Protein AF-A0A7Y5DPA4-F1 (afdb_monomer_lite)

Sequence (776 aa):
MRPNKEWLFTKYDVFNRPVMTGVYTHSSAATQAQMQGFVDALYNPTPPATARAYFVTRNNIGETGYTDESFPITADGITEYLSVTYYDNYGFPGVLPFYDANGMNISGYSDGEGADTRYFEELKGQVTGSRTKVLNSSIWLTTTNYYDDKYRAIQSRGDLYDGSNSGKETTSTLYDFLGKVKQAKLRQELNGASTTVAKYLTYDHAGRLLKVEQEIDGANRTTLSDLTYNELGQLQQKKLGGNIQSVDYKYNIRGWLTRINDPDNLGVDLFGMMLNYNTAEAQFTSQPQYNGNISSAVWNTTGKVKSAYGYTYDALNRLIESDYKTTISGTLAESGAYEERNLAYDLNGNINRLVRTNVSGTVSDDFTYTYNGNQLSSINSGTAYVYDHNGNMTSDGLKGFNITYNQLNLPSQVSKSSENVSYIYNAAGTKLAKLQNGTLKQLYAGSLVYNESKVLDYILHDEGMVVKQSGGFEYQYFIKDHLGNTRVVFNGSGSTLQIADYYPFGSRFVPFSPESSNKYLYNGKELQDDVIGGAQLGWLDYGARFYDPQIGRWMVIDPKADKYFQISPLAYVANNPLKFIDPDGKEIRIVIKNDGNVLETVKYSKGKLYTNDGKEYTGKNSFALKIQNTLNNLNKVDDKKVKNVLSTLENSELKHYIQFNPFGQDNAHPKTDDRSAVNKGERCGSRIDVTLGKEETEKDVPSTNETILGHELQHSYDYDQGNMAGEMDIESSNTDPKEIRAVNFENRIRSFFHLKRRTTYGGEPIDKSKLEEQKK

Radius of gyration: 28.2 Å; chains: 1; bounding box: 66×71×80 Å

Structure (mmCIF, N/CA/C/O backbone):
data_AF-A0A7Y5DPA4-F1
#
_entry.id   AF-A0A7Y5DPA4-F1
#
loop_
_atom_site.group_PDB
_atom_site.id
_atom_site.type_symbol
_atom_site.label_atom_id
_atom_site.label_alt_id
_atom_site.label_comp_id
_atom_site.label_asym_id
_atom_site.label_entity_id
_atom_site.label_seq_id
_atom_site.pdbx_PDB_ins_code
_atom_site.Cartn_x
_atom_site.Cartn_y
_atom_site.Cartn_z
_atom_site.occupancy
_atom_site.B_iso_or_equiv
_atom_site.auth_seq_id
_atom_site.auth_comp_id
_atom_site.auth_asym_id
_atom_site.auth_atom_id
_atom_site.pdbx_PDB_model_num
ATOM 1 N N . MET A 1 1 ? 18.643 12.266 -12.408 1.00 76.75 1 MET A N 1
ATOM 2 C CA . MET A 1 1 ? 18.853 11.567 -13.697 1.00 76.75 1 MET A CA 1
ATOM 3 C C . MET A 1 1 ? 19.191 12.517 -14.847 1.00 76.75 1 MET A C 1
ATOM 5 O O . MET A 1 1 ? 20.338 12.508 -15.267 1.00 76.75 1 MET A O 1
ATOM 9 N N . ARG A 1 2 ? 18.291 13.400 -15.326 1.00 78.00 2 ARG A N 1
ATOM 10 C CA . ARG A 1 2 ? 18.602 14.295 -16.473 1.00 78.00 2 ARG A CA 1
ATOM 11 C C . ARG A 1 2 ? 19.870 15.159 -16.312 1.00 78.00 2 ARG A C 1
ATOM 13 O O . ARG A 1 2 ? 20.653 15.194 -17.258 1.00 78.00 2 ARG A O 1
ATOM 20 N N . PRO A 1 3 ? 20.144 15.792 -15.149 1.00 79.00 3 PRO A N 1
ATOM 21 C CA . PRO A 1 3 ? 21.405 16.519 -14.940 1.00 79.00 3 PRO A CA 1
ATOM 22 C C . PRO A 1 3 ? 22.659 15.637 -15.058 1.00 79.00 3 PRO A C 1
ATOM 24 O O . PRO A 1 3 ? 23.713 16.117 -15.461 1.00 79.00 3 PRO A O 1
ATOM 27 N N . ASN A 1 4 ? 22.521 14.337 -14.780 1.00 83.75 4 ASN A N 1
ATOM 28 C CA . ASN A 1 4 ? 23.581 13.335 -14.899 1.00 83.75 4 ASN A CA 1
ATOM 29 C C . ASN A 1 4 ? 23.637 12.692 -16.295 1.00 83.75 4 ASN A C 1
ATOM 31 O O . ASN A 1 4 ? 24.438 11.790 -16.512 1.00 83.75 4 ASN A O 1
ATOM 35 N N . LYS A 1 5 ? 22.802 13.146 -17.246 1.00 91.12 5 LYS A N 1
ATOM 36 C CA . LYS A 1 5 ? 22.658 12.577 -18.601 1.00 91.12 5 LYS A CA 1
ATOM 37 C C . LYS A 1 5 ? 22.118 11.141 -18.618 1.00 91.12 5 LYS A C 1
ATOM 39 O O . LYS A 1 5 ? 22.262 10.435 -19.612 1.00 91.12 5 LYS A O 1
ATOM 44 N N . GLU A 1 6 ? 21.479 10.721 -17.533 1.00 91.25 6 GLU A N 1
ATOM 45 C CA . GLU A 1 6 ? 20.948 9.371 -17.363 1.00 91.25 6 GLU A CA 1
ATOM 46 C C . GLU A 1 6 ? 19.488 9.280 -17.813 1.00 91.25 6 GLU A C 1
ATOM 48 O O . GLU A 1 6 ? 18.681 10.174 -17.531 1.00 91.25 6 GLU A O 1
ATOM 53 N N . TRP A 1 7 ? 19.146 8.157 -18.439 1.00 92.06 7 TRP A N 1
ATOM 54 C CA . TRP A 1 7 ? 17.810 7.802 -18.906 1.00 92.06 7 TRP A CA 1
ATOM 55 C C . TRP A 1 7 ? 17.460 6.388 -18.467 1.00 92.06 7 TRP A C 1
ATOM 57 O O . TRP A 1 7 ? 18.285 5.481 -18.558 1.00 92.06 7 TRP A O 1
ATOM 67 N N . LEU A 1 8 ? 16.221 6.194 -18.025 1.00 92.38 8 LEU A N 1
ATOM 68 C CA . LEU A 1 8 ? 15.670 4.856 -17.859 1.00 92.38 8 LEU A CA 1
ATOM 69 C C . LEU A 1 8 ? 15.268 4.317 -19.229 1.00 92.38 8 LEU A C 1
ATOM 71 O O . LEU A 1 8 ? 14.640 5.030 -20.012 1.00 92.38 8 LEU A O 1
ATOM 75 N N . PHE A 1 9 ? 15.596 3.059 -19.498 1.00 94.38 9 PHE A N 1
ATOM 76 C CA . PHE A 1 9 ? 15.130 2.355 -20.687 1.00 94.38 9 PHE A CA 1
ATOM 77 C C . PHE A 1 9 ? 14.335 1.111 -20.305 1.00 94.38 9 PHE A C 1
ATOM 79 O O . PHE A 1 9 ? 14.551 0.513 -19.249 1.00 94.38 9 PHE A O 1
ATOM 86 N N . THR A 1 10 ? 13.431 0.715 -21.198 1.00 96.00 10 THR A N 1
ATOM 87 C CA . THR A 1 10 ? 12.752 -0.583 -21.174 1.00 96.00 10 THR A CA 1
ATOM 88 C C . THR A 1 10 ? 12.917 -1.225 -22.544 1.00 96.00 10 THR A C 1
ATOM 90 O O . THR A 1 10 ? 12.674 -0.563 -23.551 1.00 96.00 10 THR A O 1
ATOM 93 N N . LYS A 1 11 ? 13.342 -2.490 -22.587 1.00 95.88 11 LYS A N 1
ATOM 94 C CA . LYS A 1 11 ? 13.378 -3.288 -23.819 1.00 95.88 11 LYS A CA 1
ATOM 95 C C . LYS A 1 11 ? 12.235 -4.289 -23.836 1.00 95.88 11 LYS A C 1
ATOM 97 O O . LYS A 1 11 ? 11.817 -4.787 -22.785 1.00 95.88 11 LYS A O 1
ATOM 102 N N . TYR A 1 12 ? 11.800 -4.609 -25.046 1.00 96.62 12 TYR A N 1
ATOM 103 C CA . TYR A 1 12 ? 10.691 -5.509 -25.318 1.00 96.62 12 TYR A CA 1
ATOM 104 C C . TYR A 1 12 ? 11.161 -6.708 -26.139 1.00 96.62 12 TYR A C 1
ATOM 106 O O . TYR A 1 12 ? 12.161 -6.622 -26.857 1.00 96.62 12 TYR A O 1
ATOM 114 N N . ASP A 1 13 ? 10.457 -7.829 -26.013 1.00 95.06 13 ASP A N 1
ATOM 115 C CA . ASP A 1 13 ? 10.633 -8.969 -26.910 1.00 95.06 13 ASP A CA 1
ATOM 116 C C . ASP A 1 13 ? 9.769 -8.865 -28.175 1.00 95.06 13 ASP A C 1
ATOM 118 O O . ASP A 1 13 ? 9.032 -7.900 -28.381 1.00 95.06 13 ASP A O 1
ATOM 122 N N . VAL A 1 14 ? 9.860 -9.882 -29.036 1.00 94.44 14 VAL A N 1
ATOM 123 C CA . VAL A 1 14 ? 9.109 -9.977 -30.300 1.00 94.44 14 VAL A CA 1
ATOM 124 C C . VAL A 1 14 ? 7.583 -9.930 -30.122 1.00 94.44 14 VAL A C 1
ATOM 126 O O . VAL A 1 14 ? 6.865 -9.621 -31.069 1.00 94.44 14 VAL A O 1
ATOM 129 N N . PHE A 1 15 ? 7.074 -10.204 -28.918 1.00 94.12 15 PHE A N 1
ATOM 130 C CA . PHE A 1 15 ? 5.650 -10.146 -28.585 1.00 94.12 15 PHE A CA 1
ATOM 131 C C . PHE A 1 15 ? 5.268 -8.839 -27.878 1.00 94.12 15 PHE A C 1
ATOM 133 O O . PHE A 1 15 ? 4.196 -8.756 -27.283 1.00 94.12 15 PHE A O 1
ATOM 140 N N . ASN A 1 16 ? 6.140 -7.824 -27.927 1.00 94.00 16 ASN A N 1
ATOM 141 C CA . ASN A 1 16 ? 5.958 -6.532 -27.272 1.00 94.00 16 ASN A CA 1
ATOM 142 C C . ASN A 1 16 ? 5.784 -6.641 -25.743 1.00 94.00 16 ASN A C 1
ATOM 144 O O . ASN A 1 16 ? 5.108 -5.825 -25.113 1.00 94.00 16 ASN A O 1
ATOM 148 N N . ARG A 1 17 ? 6.388 -7.657 -25.115 1.00 94.38 17 ARG A N 1
ATOM 149 C CA . ARG A 1 17 ? 6.380 -7.815 -23.654 1.00 94.38 17 ARG A CA 1
ATOM 150 C C . ARG A 1 17 ? 7.628 -7.160 -23.065 1.00 94.38 17 ARG A C 1
ATOM 152 O O . ARG A 1 17 ? 8.714 -7.377 -23.602 1.00 94.38 17 ARG A O 1
ATOM 159 N N . PRO A 1 18 ? 7.530 -6.395 -21.963 1.00 95.00 18 PRO A N 1
ATOM 160 C CA . PRO A 1 18 ? 8.708 -5.828 -21.318 1.00 95.00 18 PRO A CA 1
ATOM 161 C C . PRO A 1 18 ? 9.573 -6.955 -20.742 1.00 95.00 18 PRO A C 1
ATOM 163 O O . PRO A 1 18 ? 9.097 -7.783 -19.960 1.00 95.00 18 PRO A O 1
ATOM 166 N N . VAL A 1 19 ? 10.849 -6.985 -21.129 1.00 96.31 19 VAL A N 1
ATOM 167 C CA . VAL A 1 19 ? 11.810 -8.026 -20.717 1.00 96.31 19 VAL A CA 1
ATOM 168 C C . VAL A 1 19 ? 12.988 -7.486 -19.933 1.00 96.31 19 VAL A C 1
ATOM 170 O O . VAL A 1 19 ? 13.661 -8.257 -19.258 1.00 96.31 19 VAL A O 1
ATOM 173 N N . MET A 1 20 ? 13.268 -6.186 -20.004 1.00 95.44 20 MET A N 1
ATOM 174 C CA . MET A 1 20 ? 14.448 -5.620 -19.363 1.00 95.44 20 MET A CA 1
ATOM 175 C C . MET A 1 20 ? 14.262 -4.144 -19.071 1.00 95.44 20 MET A C 1
ATOM 177 O O . MET A 1 20 ? 13.751 -3.414 -19.917 1.00 95.44 20 MET A O 1
ATOM 181 N N . THR A 1 21 ? 14.750 -3.703 -17.917 1.00 96.75 21 THR A N 1
ATOM 182 C CA . THR A 1 21 ? 14.891 -2.281 -17.597 1.00 96.75 21 THR A CA 1
ATOM 183 C C . THR A 1 21 ? 16.316 -1.966 -17.169 1.00 96.75 21 THR A C 1
ATOM 185 O O . THR A 1 21 ? 17.026 -2.832 -16.650 1.00 96.75 21 THR A O 1
ATOM 188 N N . GLY A 1 22 ? 16.746 -0.724 -17.369 1.00 95.50 22 GLY A N 1
ATOM 189 C CA . GLY A 1 22 ? 18.087 -0.289 -16.993 1.00 95.50 22 GLY A CA 1
ATOM 190 C C . GLY A 1 22 ? 18.287 1.217 -17.082 1.00 95.50 22 GLY A C 1
ATOM 191 O O . GLY A 1 22 ? 17.355 1.965 -17.386 1.00 95.50 22 GLY A O 1
ATOM 192 N N . VAL A 1 23 ? 19.518 1.641 -16.816 1.00 94.50 23 VAL A N 1
ATOM 193 C CA . VAL A 1 23 ? 19.995 3.016 -16.928 1.00 94.50 23 VAL A CA 1
ATOM 194 C C . VAL A 1 23 ? 20.975 3.114 -18.093 1.00 94.50 23 VAL A C 1
ATOM 196 O O . VAL A 1 23 ? 21.904 2.317 -18.234 1.00 94.50 23 VAL A O 1
ATOM 199 N N . TYR A 1 24 ? 20.742 4.109 -18.935 1.00 94.56 24 TYR A N 1
ATOM 200 C CA . TYR A 1 24 ? 21.586 4.503 -20.051 1.00 94.56 24 TYR A CA 1
ATOM 201 C C . TYR A 1 24 ? 22.142 5.899 -19.790 1.00 94.56 24 TYR A C 1
ATOM 203 O O . TYR A 1 24 ? 21.376 6.808 -19.460 1.00 94.56 24 TYR A O 1
ATOM 211 N N . THR A 1 25 ? 23.449 6.091 -19.970 1.00 94.50 25 THR A N 1
ATOM 212 C CA . THR A 1 25 ? 24.075 7.411 -19.837 1.00 94.50 25 THR A CA 1
ATOM 213 C C . THR A 1 25 ? 24.446 7.957 -21.204 1.00 94.50 25 THR A C 1
ATOM 215 O O . THR A 1 25 ? 25.339 7.453 -21.881 1.00 94.50 25 THR A O 1
ATOM 218 N N . HIS A 1 26 ? 23.779 9.039 -21.592 1.00 93.38 26 HIS A N 1
ATOM 219 C CA . HIS A 1 26 ? 24.051 9.735 -22.839 1.00 93.38 26 HIS A CA 1
ATOM 220 C C . HIS A 1 26 ? 25.348 10.559 -22.740 1.00 93.38 26 HIS A C 1
ATOM 222 O O . HIS A 1 26 ? 25.702 11.090 -21.684 1.00 93.38 26 HIS A O 1
ATOM 228 N N . SER A 1 27 ? 26.061 10.716 -23.858 1.00 90.56 27 SER A N 1
ATOM 229 C CA . SER A 1 27 ? 27.344 11.441 -23.913 1.00 90.56 27 SER A CA 1
ATOM 230 C C . SER A 1 27 ? 27.208 12.932 -23.548 1.00 90.56 27 SER A C 1
ATOM 232 O O . SER A 1 27 ? 28.055 13.520 -22.861 1.00 90.56 27 SER A O 1
ATOM 234 N N . SER A 1 28 ? 26.093 13.545 -23.942 1.00 89.62 28 SER A N 1
ATOM 235 C CA . SER A 1 28 ? 25.706 14.927 -23.636 1.00 89.62 28 SER A CA 1
ATOM 236 C C . SER A 1 28 ? 24.367 15.014 -22.894 1.00 89.62 28 SER A C 1
ATOM 238 O O . SER A 1 28 ? 23.576 14.073 -22.897 1.00 89.62 28 SER A O 1
ATOM 240 N N . ALA A 1 29 ? 24.101 16.151 -22.245 1.00 88.00 29 ALA A N 1
ATOM 241 C CA . ALA A 1 29 ? 22.765 16.431 -21.728 1.00 88.00 29 ALA A CA 1
ATOM 242 C C . ALA A 1 29 ? 21.802 16.610 -22.911 1.00 88.00 29 ALA A C 1
ATOM 244 O O . ALA A 1 29 ? 22.091 17.384 -23.823 1.00 88.00 29 ALA A O 1
ATOM 245 N N . ALA A 1 30 ? 20.682 15.892 -22.887 1.00 89.00 30 ALA A N 1
ATOM 246 C CA . ALA A 1 30 ? 19.683 15.905 -23.948 1.00 89.00 30 ALA A CA 1
ATOM 247 C C . ALA A 1 30 ? 18.300 16.233 -23.375 1.00 89.00 30 ALA A C 1
ATOM 249 O O . ALA A 1 30 ? 17.952 15.812 -22.268 1.00 89.00 30 ALA A O 1
ATOM 250 N N . THR A 1 31 ? 17.494 16.973 -24.131 1.00 90.56 31 THR A N 1
ATOM 251 C CA . THR A 1 31 ? 16.049 17.064 -23.898 1.00 90.56 31 THR A CA 1
ATOM 252 C C . THR A 1 31 ? 15.361 15.781 -24.368 1.00 90.56 31 THR A C 1
ATOM 254 O O . THR A 1 31 ? 15.941 14.981 -25.100 1.00 90.56 31 THR A O 1
ATOM 257 N N . GLN A 1 32 ? 14.096 15.585 -23.989 1.00 90.19 32 GLN A N 1
ATOM 258 C CA . GLN A 1 32 ? 13.306 14.450 -24.483 1.00 90.19 32 GLN A CA 1
ATOM 259 C C . GLN A 1 32 ? 13.217 14.433 -26.013 1.00 90.19 32 GLN A C 1
ATOM 261 O O . GLN A 1 32 ? 13.416 13.385 -26.613 1.00 90.19 32 GLN A O 1
ATOM 266 N N . ALA A 1 33 ? 12.985 15.587 -26.647 1.00 93.44 33 ALA A N 1
ATOM 267 C CA . ALA A 1 33 ? 12.910 15.683 -28.104 1.00 93.44 33 ALA A CA 1
ATOM 268 C C . ALA A 1 33 ? 14.247 15.334 -28.782 1.00 93.44 33 ALA A C 1
ATOM 270 O O . ALA A 1 33 ? 14.265 14.665 -29.810 1.00 93.44 33 ALA A O 1
ATOM 271 N N . GLN A 1 34 ? 15.373 15.747 -28.191 1.00 93.38 34 GLN A N 1
ATOM 272 C CA . GLN A 1 34 ? 16.703 15.396 -28.698 1.00 93.38 34 GLN A CA 1
ATOM 273 C C . GLN A 1 34 ? 16.990 13.900 -28.553 1.00 93.38 34 GLN A C 1
ATOM 275 O O . GLN A 1 34 ? 17.513 13.293 -29.482 1.00 93.38 34 GLN A O 1
ATOM 280 N N . MET A 1 35 ? 16.621 13.304 -27.415 1.00 93.31 35 MET A N 1
ATOM 281 C CA . MET A 1 35 ? 16.751 11.864 -27.201 1.00 93.31 35 MET A CA 1
ATOM 282 C C . MET A 1 35 ? 15.883 11.076 -28.184 1.00 93.31 35 MET A C 1
ATOM 284 O O . MET A 1 35 ? 16.367 10.126 -28.785 1.00 93.31 35 MET A O 1
ATOM 288 N N . GLN A 1 36 ? 14.638 11.506 -28.406 1.00 93.38 36 GLN A N 1
ATOM 289 C CA . GLN A 1 36 ? 13.747 10.898 -29.393 1.00 93.38 36 GLN A CA 1
ATOM 290 C C . GLN A 1 36 ? 14.381 10.916 -30.788 1.00 93.38 36 GLN A C 1
ATOM 292 O O . GLN A 1 36 ? 14.527 9.864 -31.397 1.00 93.38 36 GLN A O 1
ATOM 297 N N . GLY A 1 37 ? 14.849 12.080 -31.252 1.00 94.00 37 GLY A N 1
ATOM 298 C CA . GLY A 1 37 ? 15.491 12.193 -32.564 1.00 94.00 37 GLY A CA 1
ATOM 299 C C . GLY A 1 37 ? 16.768 11.354 -32.693 1.00 94.00 37 GLY A C 1
ATOM 300 O O . GLY A 1 37 ? 17.023 10.783 -33.751 1.00 94.00 37 GLY A O 1
ATOM 301 N N . PHE A 1 38 ? 17.554 11.239 -31.617 1.00 92.81 38 PHE A N 1
ATOM 302 C CA . PHE A 1 38 ? 18.716 10.348 -31.575 1.00 92.81 38 PHE A CA 1
ATOM 303 C C . PHE A 1 38 ? 18.306 8.878 -31.726 1.00 92.81 38 PHE A C 1
ATOM 305 O O . PHE A 1 38 ? 18.878 8.172 -32.553 1.00 92.81 38 PHE A O 1
ATOM 312 N N . VAL A 1 39 ? 17.297 8.428 -30.976 1.00 93.19 39 VAL A N 1
ATOM 313 C CA . VAL A 1 39 ? 16.806 7.045 -31.025 1.00 93.19 39 VAL A CA 1
ATOM 314 C C . VAL A 1 39 ? 16.155 6.727 -32.375 1.00 93.19 39 VAL A C 1
ATOM 316 O O . VAL A 1 39 ? 16.455 5.686 -32.954 1.00 93.19 39 VAL A O 1
ATOM 319 N N . ASP A 1 40 ? 15.342 7.628 -32.931 1.00 93.06 40 ASP A N 1
ATOM 320 C CA . ASP A 1 40 ? 14.690 7.451 -34.238 1.00 93.06 40 ASP A CA 1
ATOM 321 C C . ASP A 1 40 ? 15.711 7.225 -35.363 1.00 93.06 40 ASP A C 1
ATOM 323 O O . ASP A 1 40 ? 15.511 6.378 -36.240 1.00 93.06 40 ASP A O 1
ATOM 327 N N . ALA A 1 41 ? 16.843 7.936 -35.313 1.00 92.94 41 ALA A N 1
ATOM 328 C CA . ALA A 1 41 ? 17.928 7.793 -36.280 1.00 92.94 41 ALA A CA 1
ATOM 329 C C . ALA A 1 41 ? 18.626 6.420 -36.214 1.00 92.94 41 ALA A C 1
ATOM 331 O O . ALA A 1 41 ? 19.190 5.978 -37.216 1.00 92.94 41 ALA A O 1
ATOM 332 N N . LEU A 1 42 ? 18.574 5.725 -35.071 1.00 93.25 42 LEU A N 1
ATOM 333 C CA . LEU A 1 42 ? 19.123 4.372 -34.922 1.00 93.25 42 LEU A CA 1
ATOM 334 C C . LEU A 1 42 ? 18.241 3.301 -35.580 1.00 93.25 42 LEU A C 1
ATOM 336 O O . LEU A 1 42 ? 18.752 2.265 -36.010 1.00 93.25 42 LEU A O 1
ATOM 340 N N . TYR A 1 43 ? 16.932 3.541 -35.664 1.00 92.94 43 TYR A N 1
ATOM 341 C CA . TYR A 1 43 ? 15.973 2.618 -36.282 1.00 92.94 43 TYR A CA 1
ATOM 342 C C . TYR A 1 43 ? 15.743 2.904 -37.770 1.00 92.94 43 TYR A C 1
ATOM 344 O O . TYR A 1 43 ? 15.450 1.983 -38.525 1.00 92.94 43 TYR A O 1
ATOM 352 N N . ASN A 1 44 ? 15.953 4.149 -38.208 1.00 91.31 44 ASN A N 1
ATOM 353 C CA . ASN A 1 44 ? 15.832 4.563 -39.610 1.00 91.31 44 ASN A CA 1
ATOM 354 C C . ASN A 1 44 ? 17.141 5.173 -40.168 1.00 91.31 44 ASN A C 1
ATOM 356 O O . ASN A 1 44 ? 17.133 6.323 -40.622 1.00 91.31 44 ASN A O 1
ATOM 360 N N . PRO A 1 45 ? 18.285 4.458 -40.140 1.00 88.81 45 PRO A N 1
ATOM 361 C CA . PRO A 1 45 ? 19.550 5.013 -40.606 1.00 88.81 45 PRO A CA 1
ATOM 362 C C . PRO A 1 45 ? 19.621 5.091 -42.135 1.00 88.81 45 PRO A C 1
ATOM 364 O O . PRO A 1 45 ? 18.972 4.344 -42.866 1.00 88.81 45 PRO A O 1
ATOM 367 N N . THR A 1 46 ? 20.483 5.975 -42.634 1.00 84.94 46 THR A N 1
ATOM 368 C CA . THR A 1 46 ? 20.890 6.004 -44.045 1.00 84.94 46 THR A CA 1
ATOM 369 C C . THR A 1 46 ? 22.395 5.725 -44.116 1.00 84.94 46 THR A C 1
ATOM 371 O O . THR A 1 46 ? 23.167 6.580 -43.676 1.00 84.94 46 THR A O 1
ATOM 374 N N . PRO A 1 47 ? 22.844 4.567 -44.648 1.00 83.88 47 PRO A N 1
ATOM 375 C CA . PRO A 1 47 ? 22.072 3.515 -45.329 1.00 83.88 47 PRO A CA 1
ATOM 376 C C . PRO A 1 47 ? 21.261 2.596 -44.378 1.00 83.88 47 PRO A C 1
ATOM 378 O O . PRO A 1 47 ? 21.688 2.377 -43.248 1.00 83.88 47 PRO A O 1
ATOM 381 N N . PRO A 1 48 ? 20.153 1.968 -44.838 1.00 84.56 48 PRO A N 1
ATOM 382 C CA . PRO A 1 48 ? 19.262 1.164 -43.979 1.00 84.56 48 PRO A CA 1
ATOM 383 C C . PRO A 1 48 ? 19.882 -0.089 -43.343 1.00 84.56 48 PRO A C 1
ATOM 385 O O . PRO A 1 48 ? 19.354 -0.614 -42.368 1.00 84.56 48 PRO A O 1
ATOM 388 N N . ALA A 1 49 ? 20.997 -0.592 -43.881 1.00 82.94 49 ALA A N 1
ATOM 389 C CA . ALA A 1 49 ? 21.610 -1.852 -43.452 1.00 82.94 49 ALA A CA 1
ATOM 390 C C . ALA A 1 49 ? 22.156 -1.842 -42.008 1.00 82.94 49 ALA A C 1
ATOM 392 O O . ALA A 1 49 ? 22.530 -2.893 -41.498 1.00 82.94 49 ALA A O 1
ATOM 393 N N . THR A 1 50 ? 22.219 -0.680 -41.352 1.00 83.75 50 THR A N 1
ATOM 394 C CA . THR A 1 50 ? 22.710 -0.528 -39.972 1.00 83.75 50 THR A CA 1
ATOM 395 C C . THR A 1 50 ? 21.591 -0.294 -38.952 1.00 83.75 50 THR A C 1
ATOM 397 O O . THR A 1 50 ? 21.873 0.178 -37.851 1.00 83.75 50 THR A O 1
ATOM 400 N N . ALA A 1 51 ? 20.328 -0.551 -39.311 1.00 89.88 51 ALA A N 1
ATOM 401 C CA . ALA A 1 51 ? 19.187 -0.349 -38.417 1.00 89.88 51 ALA A CA 1
ATOM 402 C C . ALA A 1 51 ? 19.269 -1.255 -37.177 1.00 89.88 51 ALA A C 1
ATOM 404 O O . ALA A 1 51 ? 19.603 -2.437 -37.275 1.00 89.88 51 ALA A O 1
ATOM 405 N N . ARG A 1 52 ? 18.948 -0.699 -36.004 1.00 92.50 52 ARG A N 1
ATOM 406 C CA . ARG A 1 52 ? 18.791 -1.469 -34.760 1.00 92.50 52 ARG A CA 1
ATOM 407 C C . ARG A 1 52 ? 17.557 -2.373 -34.829 1.00 92.50 52 ARG A C 1
ATOM 409 O O . ARG A 1 52 ? 16.577 -2.051 -35.498 1.00 92.50 52 ARG A O 1
ATOM 416 N N . ALA A 1 53 ? 17.582 -3.480 -34.088 1.00 93.69 53 ALA A N 1
ATOM 417 C CA . ALA A 1 53 ? 16.405 -4.330 -33.928 1.00 93.69 53 ALA A CA 1
ATOM 418 C C . ALA A 1 53 ? 15.402 -3.672 -32.971 1.00 93.69 53 ALA A C 1
ATOM 420 O O . ALA A 1 53 ? 15.801 -3.180 -31.922 1.00 93.69 53 ALA A O 1
ATOM 421 N N . TYR A 1 54 ? 14.107 -3.686 -33.296 1.00 92.38 54 TYR A N 1
ATOM 422 C CA . TYR A 1 54 ? 13.051 -3.106 -32.444 1.00 92.38 54 TYR A CA 1
ATOM 423 C C . TYR A 1 54 ? 12.803 -3.878 -31.142 1.00 92.38 54 TYR A C 1
ATOM 425 O O . TYR A 1 54 ? 12.170 -3.365 -30.223 1.00 92.38 54 TYR A O 1
ATOM 433 N N . PHE A 1 55 ? 13.269 -5.121 -31.078 1.00 95.56 55 PHE A N 1
ATOM 434 C CA . PHE A 1 55 ? 13.081 -6.019 -29.952 1.00 95.56 55 PHE A CA 1
ATOM 435 C C . PHE A 1 55 ? 14.343 -6.843 -29.720 1.00 95.56 55 PHE A C 1
ATOM 437 O O . PHE A 1 55 ? 15.195 -6.978 -30.599 1.00 95.56 55 PHE A O 1
ATOM 444 N N . VAL A 1 56 ? 14.446 -7.422 -28.529 1.00 95.94 56 VAL A N 1
ATOM 445 C CA . VAL A 1 56 ? 15.475 -8.412 -28.200 1.00 95.94 56 VAL A CA 1
ATOM 446 C C . VAL A 1 56 ? 14.883 -9.815 -28.224 1.00 95.94 56 VAL A C 1
ATOM 448 O O . VAL A 1 56 ? 13.704 -10.016 -27.936 1.00 95.94 56 VAL A O 1
ATOM 451 N N . THR A 1 57 ? 15.705 -10.809 -28.546 1.00 94.81 57 THR A N 1
ATOM 452 C CA . THR A 1 57 ? 15.291 -12.218 -28.524 1.00 94.81 57 THR A CA 1
ATOM 453 C C . THR A 1 57 ? 16.006 -12.948 -27.400 1.00 94.81 57 THR A C 1
ATOM 455 O O . THR A 1 57 ? 17.162 -12.664 -27.088 1.00 94.81 57 THR A O 1
ATOM 458 N N . ARG A 1 58 ? 15.319 -13.890 -26.757 1.00 92.69 58 ARG A N 1
ATOM 459 C CA . ARG A 1 58 ? 15.921 -14.730 -25.723 1.00 92.69 58 ARG A CA 1
ATOM 460 C C . ARG A 1 58 ? 16.973 -15.646 -26.350 1.00 92.69 58 ARG A C 1
ATOM 462 O O . ARG A 1 58 ? 16.657 -16.412 -27.255 1.00 92.69 58 ARG A O 1
ATOM 469 N N . ASN A 1 59 ? 18.207 -15.578 -25.860 1.00 92.00 59 ASN A N 1
ATOM 470 C CA . ASN A 1 59 ? 19.327 -16.406 -26.327 1.00 92.00 59 ASN A CA 1
ATOM 471 C C . ASN A 1 59 ? 20.021 -17.172 -25.189 1.00 92.00 59 ASN A C 1
ATOM 473 O O . ASN A 1 59 ? 20.887 -17.997 -25.459 1.00 92.00 59 ASN A O 1
ATOM 477 N N . ASN A 1 60 ? 19.639 -16.911 -23.933 1.00 88.19 60 ASN A N 1
ATOM 478 C CA . ASN A 1 60 ? 20.189 -17.523 -22.720 1.00 88.19 60 ASN A CA 1
ATOM 479 C C . ASN A 1 60 ? 21.703 -17.310 -22.534 1.00 88.19 60 ASN A C 1
ATOM 481 O O . ASN A 1 60 ? 22.349 -18.054 -21.798 1.00 88.19 60 ASN A O 1
ATOM 485 N N . ILE A 1 61 ? 22.263 -16.284 -23.179 1.00 83.88 61 ILE A N 1
ATOM 486 C CA . ILE A 1 61 ? 23.684 -15.931 -23.134 1.00 83.88 61 ILE A CA 1
ATOM 487 C C . ILE A 1 61 ? 23.852 -14.582 -22.417 1.00 83.88 61 ILE A C 1
ATOM 489 O O . ILE A 1 61 ? 22.997 -13.702 -22.496 1.00 83.88 61 ILE A O 1
ATOM 493 N N . GLY A 1 62 ? 24.984 -14.406 -21.731 1.00 83.25 62 GLY A N 1
ATOM 494 C CA . GLY A 1 62 ? 25.352 -13.144 -21.082 1.00 83.25 62 GLY A CA 1
ATOM 495 C C . GLY A 1 62 ? 24.603 -12.871 -19.774 1.00 83.25 62 GLY A C 1
ATOM 496 O O . GLY A 1 62 ? 23.897 -13.729 -19.246 1.00 83.25 62 GLY A O 1
ATOM 497 N N . GLU A 1 63 ? 24.780 -11.662 -19.228 1.00 82.44 63 GLU A N 1
ATOM 498 C CA . GLU A 1 63 ? 24.200 -11.279 -17.931 1.00 82.44 63 GLU A CA 1
ATOM 499 C C . GLU A 1 63 ? 22.666 -11.281 -17.954 1.00 82.44 63 GLU A C 1
ATOM 501 O O . GLU A 1 63 ? 22.047 -11.597 -16.940 1.00 82.44 63 GLU A O 1
ATOM 506 N N . THR A 1 64 ? 22.054 -10.963 -19.097 1.00 92.31 64 THR A N 1
ATOM 507 C CA . THR A 1 64 ? 20.604 -10.775 -19.223 1.00 92.31 64 THR A CA 1
ATOM 508 C C . THR A 1 64 ? 19.875 -11.955 -19.864 1.00 92.31 64 THR A C 1
ATOM 510 O O . THR A 1 64 ? 18.664 -12.047 -19.727 1.00 92.31 64 THR A O 1
ATOM 513 N N . GLY A 1 65 ? 20.560 -12.851 -20.581 1.00 93.50 65 GLY A N 1
ATOM 514 C CA . GLY A 1 65 ? 19.911 -13.943 -21.317 1.00 93.50 65 GLY A CA 1
ATOM 515 C C . GLY A 1 65 ? 19.131 -13.513 -22.571 1.00 93.50 65 GLY A C 1
ATOM 516 O O . GLY A 1 65 ? 18.387 -14.329 -23.126 1.00 93.50 65 GLY A O 1
ATOM 517 N N . TYR A 1 66 ? 19.297 -12.264 -23.015 1.00 95.56 66 TYR A N 1
ATOM 518 C CA . TYR A 1 66 ? 18.692 -11.697 -24.224 1.00 95.56 66 TYR A CA 1
ATOM 519 C C . TYR A 1 66 ? 19.763 -11.162 -25.186 1.00 95.56 66 TYR A C 1
ATOM 521 O O . TYR A 1 66 ? 20.885 -10.857 -24.778 1.00 95.56 66 TYR A O 1
ATOM 529 N N . THR A 1 67 ? 19.417 -11.032 -26.470 1.00 95.38 67 THR A N 1
ATOM 530 C CA . THR A 1 67 ? 20.294 -10.410 -27.473 1.00 95.38 67 THR A CA 1
ATOM 531 C C . THR A 1 67 ? 20.548 -8.926 -27.179 1.00 95.38 67 THR A C 1
ATOM 533 O O . THR A 1 67 ? 19.726 -8.239 -26.569 1.00 95.38 67 THR A O 1
ATOM 536 N N . ASP A 1 68 ? 21.699 -8.418 -27.627 1.00 93.19 68 ASP A N 1
ATOM 537 C CA . ASP A 1 68 ? 22.127 -7.024 -27.444 1.00 93.19 68 ASP A CA 1
ATOM 538 C C . ASP A 1 68 ? 22.024 -6.226 -28.757 1.00 93.19 68 ASP A C 1
ATOM 540 O O . ASP A 1 68 ? 23.013 -5.746 -29.305 1.00 93.19 68 ASP A O 1
ATOM 544 N N . GLU A 1 69 ? 20.810 -6.158 -29.313 1.00 92.56 69 GLU A N 1
ATOM 545 C CA . GLU A 1 69 ? 20.566 -5.667 -30.686 1.00 92.56 69 GLU A CA 1
ATOM 546 C C . GLU A 1 69 ? 19.618 -4.456 -30.757 1.00 92.56 69 GLU A C 1
ATOM 548 O O . GLU A 1 69 ? 19.656 -3.689 -31.722 1.00 92.56 69 GLU A O 1
ATOM 553 N N . SER A 1 70 ? 18.797 -4.264 -29.720 1.00 94.12 70 SER A N 1
ATOM 554 C CA . SER A 1 70 ? 17.888 -3.122 -29.562 1.00 94.12 70 SER A CA 1
ATOM 555 C C . SER A 1 70 ? 18.525 -2.036 -28.711 1.00 94.12 70 SER A C 1
ATOM 557 O O . SER A 1 70 ? 19.160 -2.345 -27.698 1.00 94.12 70 SER A O 1
ATOM 559 N N . PHE A 1 71 ? 18.291 -0.772 -29.072 1.00 93.94 71 PHE A N 1
ATOM 560 C CA . PHE A 1 71 ? 18.769 0.369 -28.293 1.00 93.94 71 PHE A CA 1
ATOM 561 C C . PHE A 1 71 ? 18.195 0.354 -26.859 1.00 93.94 71 PHE A C 1
ATOM 563 O O . PHE A 1 71 ? 17.024 0.001 -26.678 1.00 93.94 71 PHE A O 1
ATOM 570 N N . PRO A 1 72 ? 18.978 0.770 -25.848 1.00 94.75 72 PRO A N 1
ATOM 571 C CA . PRO A 1 72 ? 20.433 0.945 -25.903 1.00 94.75 72 PRO A CA 1
ATOM 572 C C . PRO A 1 72 ? 21.127 -0.414 -25.930 1.00 94.75 72 PRO A C 1
ATOM 574 O O . PRO A 1 72 ? 20.712 -1.300 -25.193 1.00 94.75 72 PRO A O 1
ATOM 577 N N . ILE A 1 73 ? 22.172 -0.600 -26.735 1.00 93.00 73 ILE A N 1
ATOM 578 C CA . ILE A 1 73 ? 23.052 -1.774 -26.619 1.00 93.00 73 ILE A CA 1
ATOM 579 C C . ILE A 1 73 ? 24.200 -1.500 -25.644 1.00 93.00 73 ILE A C 1
ATOM 581 O O . ILE A 1 73 ? 24.458 -0.344 -25.304 1.00 93.00 73 ILE A O 1
ATOM 585 N N . THR A 1 74 ? 24.946 -2.526 -25.231 1.00 90.44 74 THR A N 1
ATOM 586 C CA . THR A 1 74 ? 26.078 -2.373 -24.294 1.00 90.44 74 THR A CA 1
ATOM 587 C C . THR A 1 74 ? 27.058 -1.286 -24.749 1.00 90.44 74 THR A C 1
ATOM 589 O O . THR A 1 74 ? 27.476 -0.450 -23.949 1.00 90.44 74 THR A O 1
ATOM 592 N N . ALA A 1 75 ? 27.371 -1.240 -26.049 1.00 90.88 75 ALA A N 1
ATOM 593 C CA . ALA A 1 75 ? 28.291 -0.256 -26.621 1.00 90.88 75 ALA A CA 1
ATOM 594 C C . ALA A 1 75 ? 27.757 1.189 -26.630 1.00 90.88 75 ALA A C 1
ATOM 596 O O . ALA A 1 75 ? 28.551 2.116 -26.771 1.00 90.88 75 ALA A O 1
ATOM 597 N N . ASP A 1 76 ? 26.445 1.399 -26.472 1.00 90.81 76 ASP A N 1
ATOM 598 C CA . ASP A 1 76 ? 25.861 2.743 -26.457 1.00 90.81 76 ASP A CA 1
ATOM 599 C C . ASP A 1 76 ? 26.120 3.458 -25.115 1.00 90.81 76 ASP A C 1
ATOM 601 O O . ASP A 1 76 ? 26.074 4.686 -25.065 1.00 90.81 76 ASP A O 1
ATOM 605 N N . GLY A 1 77 ? 26.429 2.718 -24.041 1.00 91.06 77 GLY A N 1
ATOM 606 C CA . GLY A 1 77 ? 26.655 3.272 -22.699 1.00 91.06 77 GLY A CA 1
ATOM 607 C C . GLY A 1 77 ? 25.583 2.884 -21.681 1.00 91.06 77 GLY A C 1
ATOM 608 O O . GLY A 1 77 ? 25.144 3.721 -20.889 1.00 91.06 77 GLY A O 1
ATOM 609 N N . ILE A 1 78 ? 25.139 1.622 -21.697 1.00 93.75 78 ILE A N 1
ATOM 610 C CA . ILE A 1 78 ? 24.359 1.065 -20.582 1.00 93.75 78 ILE A CA 1
ATOM 611 C C . ILE A 1 78 ? 25.247 1.077 -19.340 1.00 93.75 78 ILE A C 1
ATOM 613 O O . ILE A 1 78 ? 26.311 0.460 -19.328 1.00 93.75 78 ILE A O 1
ATOM 617 N N . THR A 1 79 ? 24.809 1.774 -18.298 1.00 91.00 79 THR A N 1
ATOM 618 C CA . THR A 1 79 ? 25.548 1.872 -17.036 1.00 91.00 79 THR A CA 1
ATOM 619 C C . THR A 1 79 ? 25.071 0.861 -16.011 1.00 91.00 79 THR A C 1
ATOM 621 O O . THR A 1 79 ? 25.873 0.384 -15.212 1.00 91.00 79 THR A O 1
ATOM 624 N N . GLU A 1 80 ? 23.790 0.495 -16.047 1.00 93.06 80 GLU A N 1
ATOM 625 C CA . GLU A 1 80 ? 23.231 -0.478 -15.115 1.00 93.06 80 GLU A CA 1
ATOM 626 C C . GLU A 1 80 ? 22.002 -1.182 -15.697 1.00 93.06 80 GLU A C 1
ATOM 628 O O . GLU A 1 80 ? 21.117 -0.552 -16.273 1.00 93.06 80 GLU A O 1
ATOM 633 N N . TYR A 1 81 ? 21.907 -2.494 -15.494 1.00 94.88 81 TYR A N 1
ATOM 634 C CA . TYR A 1 81 ? 20.661 -3.237 -15.663 1.00 94.88 81 TYR A CA 1
ATOM 635 C C . TYR A 1 81 ? 19.925 -3.301 -14.322 1.00 94.88 81 TYR A C 1
ATOM 637 O O . TYR A 1 81 ? 20.509 -3.647 -13.296 1.00 94.88 81 TYR A O 1
ATOM 645 N N . LEU A 1 82 ? 18.630 -2.994 -14.338 1.00 96.12 82 LEU A N 1
ATOM 646 C CA . LEU A 1 82 ? 17.790 -2.885 -13.146 1.00 96.12 82 LEU A CA 1
ATOM 647 C C . LEU A 1 82 ? 16.896 -4.114 -12.960 1.00 96.12 82 LEU A C 1
ATOM 649 O O . LEU A 1 82 ? 16.754 -4.629 -11.848 1.00 96.12 82 LEU A O 1
ATOM 653 N N . SER A 1 83 ? 16.304 -4.614 -14.043 1.00 96.62 83 SER A N 1
ATOM 654 C CA . SER A 1 83 ? 15.499 -5.833 -14.007 1.00 96.62 83 SER A CA 1
ATOM 655 C C . SER A 1 83 ? 15.549 -6.595 -15.323 1.00 96.62 83 SER A C 1
ATOM 657 O O . SER A 1 83 ? 15.774 -6.006 -16.380 1.00 96.62 83 SER A O 1
ATOM 659 N N . VAL A 1 84 ? 15.321 -7.905 -15.246 1.00 97.69 84 VAL A N 1
ATOM 660 C CA . VAL A 1 84 ? 15.127 -8.790 -16.395 1.00 97.69 84 VAL A CA 1
ATOM 661 C C . VAL A 1 84 ? 13.941 -9.709 -16.111 1.00 97.69 84 VAL A C 1
ATOM 663 O O . VAL A 1 84 ? 13.843 -10.253 -15.014 1.00 97.69 84 VAL A O 1
ATOM 666 N N . THR A 1 85 ? 13.055 -9.897 -17.084 1.00 97.06 85 THR A N 1
ATOM 667 C CA . THR A 1 85 ? 11.887 -10.785 -17.007 1.00 97.06 85 THR A CA 1
ATOM 668 C C . THR A 1 85 ? 11.994 -11.857 -18.084 1.00 97.06 85 THR A C 1
ATOM 670 O O . THR A 1 85 ? 12.317 -11.557 -19.233 1.00 97.06 85 THR A O 1
ATOM 673 N N . TYR A 1 86 ? 11.728 -13.108 -17.723 1.00 96.50 86 TYR A N 1
ATOM 674 C CA . TYR A 1 86 ? 11.781 -14.271 -18.602 1.00 96.50 86 TYR A CA 1
ATOM 675 C C . TYR A 1 86 ? 10.391 -14.875 -18.742 1.00 96.50 86 TYR A C 1
ATOM 677 O O . TYR A 1 86 ? 9.682 -15.051 -17.750 1.00 96.50 86 TYR A O 1
ATOM 685 N N . TYR A 1 87 ? 10.026 -15.207 -19.977 1.00 95.12 87 TYR A N 1
ATOM 686 C CA . TYR A 1 87 ? 8.724 -15.769 -20.303 1.00 95.12 87 TYR A CA 1
ATOM 687 C C . TYR A 1 87 ? 8.841 -17.176 -20.900 1.00 95.12 87 TYR A C 1
ATOM 689 O O . TYR A 1 87 ? 9.878 -17.548 -21.458 1.00 95.12 87 TYR A O 1
ATOM 697 N N . ASP A 1 88 ? 7.740 -17.922 -20.830 1.00 92.44 88 ASP A N 1
ATOM 698 C CA . ASP A 1 88 ? 7.420 -19.131 -21.607 1.00 92.44 88 ASP A CA 1
ATOM 699 C C . ASP A 1 88 ? 8.221 -20.408 -21.291 1.00 92.44 88 ASP A C 1
ATOM 701 O O . ASP A 1 88 ? 7.712 -21.499 -21.498 1.00 92.44 88 ASP A O 1
ATOM 705 N N . ASN A 1 89 ? 9.463 -20.329 -20.806 1.00 91.00 89 ASN A N 1
ATOM 706 C CA . ASN A 1 89 ? 10.240 -21.526 -20.450 1.00 91.00 89 ASN A CA 1
ATOM 707 C C . ASN A 1 89 ? 11.290 -21.275 -19.357 1.00 91.00 89 ASN A C 1
ATOM 709 O O . ASN A 1 89 ? 11.649 -20.128 -19.067 1.00 91.00 89 ASN A O 1
ATOM 713 N N . TYR A 1 90 ? 11.834 -22.357 -18.802 1.00 92.38 90 TYR A N 1
ATOM 714 C CA . TYR A 1 90 ? 12.722 -22.350 -17.633 1.00 92.38 90 TYR A CA 1
ATOM 715 C C . TYR A 1 90 ? 14.224 -22.259 -17.930 1.00 92.38 90 TYR A C 1
ATOM 717 O O . TYR A 1 90 ? 15.026 -22.161 -17.008 1.00 92.38 90 TYR A O 1
ATOM 725 N N . GLY A 1 91 ? 14.651 -22.242 -19.194 1.00 90.75 91 GLY A N 1
ATOM 726 C CA . GLY A 1 91 ? 16.078 -22.192 -19.524 1.00 90.75 91 GLY A CA 1
ATOM 727 C C . GLY A 1 91 ? 16.649 -20.776 -19.475 1.00 90.75 91 GLY A C 1
ATOM 728 O O . GLY A 1 91 ? 16.899 -20.234 -20.537 1.00 90.75 91 GLY A O 1
ATOM 729 N N . PHE A 1 92 ? 16.745 -20.093 -18.329 1.00 92.50 92 PHE A N 1
ATOM 730 C CA . PHE A 1 92 ? 17.301 -18.721 -18.237 1.00 92.50 92 PHE A CA 1
ATOM 731 C C . PHE A 1 92 ? 18.458 -18.614 -17.228 1.00 92.50 92 PHE A C 1
ATOM 733 O O . PHE A 1 92 ? 18.554 -19.437 -16.313 1.00 92.50 92 PHE A O 1
ATOM 740 N N . PRO A 1 93 ? 19.339 -17.596 -17.346 1.00 91.06 93 PRO A N 1
ATOM 741 C CA . PRO A 1 93 ? 20.441 -17.404 -16.406 1.00 91.06 93 PRO A CA 1
ATOM 742 C C . PRO A 1 93 ? 19.955 -17.215 -14.965 1.00 91.06 93 PRO A C 1
ATOM 744 O O . PRO A 1 93 ? 19.178 -16.304 -14.679 1.00 91.06 93 PRO A O 1
ATOM 747 N N . GLY A 1 94 ? 20.465 -18.042 -14.050 1.00 91.19 94 GLY A N 1
ATOM 748 C CA . GLY A 1 94 ? 20.127 -17.981 -12.626 1.00 91.19 94 GLY A CA 1
ATOM 749 C C . GLY A 1 94 ? 18.827 -18.690 -12.238 1.00 91.19 94 GLY A C 1
ATOM 750 O O . GLY A 1 94 ? 18.379 -18.503 -11.111 1.00 91.19 94 GLY A O 1
ATOM 751 N N . VAL A 1 95 ? 18.225 -19.490 -13.131 1.00 94.06 95 VAL A N 1
ATOM 752 C CA . VAL A 1 95 ? 17.033 -20.290 -12.806 1.00 94.06 95 VAL A CA 1
ATOM 753 C C . VAL A 1 95 ? 17.213 -21.054 -11.490 1.00 94.06 95 VAL A C 1
ATOM 755 O O . VAL A 1 95 ? 18.221 -21.725 -11.261 1.00 94.06 95 VAL A O 1
ATOM 758 N N . LEU A 1 96 ? 16.223 -20.932 -10.608 1.00 96.62 96 LEU A N 1
ATOM 759 C CA . LEU A 1 96 ? 16.190 -21.623 -9.327 1.00 96.62 96 LEU A CA 1
ATOM 760 C C . LEU A 1 96 ? 15.329 -22.880 -9.493 1.00 96.62 96 LEU A C 1
ATOM 762 O O . LEU A 1 96 ? 14.147 -22.746 -9.818 1.00 96.62 96 LEU A O 1
ATOM 766 N N . PRO A 1 97 ? 15.876 -24.093 -9.284 1.00 95.50 97 PRO A N 1
ATOM 767 C CA . PRO A 1 97 ? 15.157 -25.328 -9.579 1.00 95.50 97 PRO A CA 1
ATOM 768 C C . PRO A 1 97 ? 13.958 -25.504 -8.646 1.00 95.50 97 PRO A C 1
ATOM 770 O O . PRO A 1 97 ? 13.995 -25.036 -7.498 1.00 95.50 97 PRO A O 1
ATOM 773 N N . PHE A 1 98 ? 12.932 -26.204 -9.134 1.00 94.75 98 PHE A N 1
ATOM 774 C CA . PHE A 1 98 ? 11.782 -26.615 -8.334 1.00 94.75 98 PHE A CA 1
ATOM 775 C C . PHE A 1 98 ? 12.269 -27.304 -7.055 1.00 94.75 98 PHE A C 1
ATOM 777 O O . PHE A 1 98 ? 13.182 -28.129 -7.082 1.00 94.75 98 PHE A O 1
ATOM 784 N N . TYR A 1 99 ? 11.695 -26.923 -5.922 1.00 95.12 99 TYR A N 1
ATOM 785 C CA . TYR A 1 99 ? 12.117 -27.354 -4.601 1.00 95.12 99 TYR A CA 1
ATOM 786 C C . TYR A 1 99 ? 11.073 -28.282 -3.989 1.00 95.12 99 TYR A C 1
ATOM 788 O O . TYR A 1 99 ? 9.956 -27.886 -3.654 1.00 95.12 99 TYR A O 1
ATOM 796 N N . ASP A 1 100 ? 11.457 -29.540 -3.849 1.00 91.88 100 ASP A N 1
ATOM 797 C CA . ASP A 1 100 ? 10.613 -30.644 -3.413 1.00 91.88 100 ASP A CA 1
ATOM 798 C C . ASP A 1 100 ? 10.911 -31.137 -1.993 1.00 91.88 100 ASP A C 1
ATOM 800 O O . ASP A 1 100 ? 10.081 -31.811 -1.378 1.00 91.88 100 ASP A O 1
ATOM 804 N N . ALA A 1 101 ? 12.072 -30.775 -1.455 1.00 93.00 101 ALA A N 1
ATOM 805 C CA . ALA A 1 101 ? 12.481 -31.106 -0.104 1.00 93.00 101 ALA A CA 1
ATOM 806 C C . ALA A 1 101 ? 11.607 -30.412 0.957 1.00 93.00 101 ALA A C 1
ATOM 808 O O . ALA A 1 101 ? 10.858 -29.467 0.689 1.00 93.00 101 ALA A O 1
ATOM 809 N N . ASN A 1 102 ? 11.705 -30.892 2.202 1.00 92.62 102 ASN A N 1
ATOM 810 C CA . ASN A 1 102 ? 11.026 -30.315 3.373 1.00 92.62 102 ASN A CA 1
ATOM 811 C C . ASN A 1 102 ? 9.496 -30.159 3.198 1.00 92.62 102 ASN A C 1
ATOM 813 O O . ASN A 1 102 ? 8.848 -29.287 3.790 1.00 92.62 102 ASN A O 1
ATOM 817 N N . GLY A 1 103 ? 8.908 -31.024 2.361 1.00 91.94 103 GLY A N 1
ATOM 818 C CA . GLY A 1 103 ? 7.480 -31.046 2.058 1.00 91.94 103 GLY A CA 1
ATOM 819 C C . GLY A 1 103 ? 6.986 -29.774 1.370 1.00 91.94 103 GLY A C 1
ATOM 820 O O . GLY A 1 103 ? 5.882 -29.325 1.677 1.00 91.94 103 GLY A O 1
ATOM 821 N N . MET A 1 104 ? 7.807 -29.134 0.533 1.00 94.31 104 MET A N 1
ATOM 822 C CA . MET A 1 104 ? 7.402 -27.941 -0.223 1.00 94.31 104 MET A CA 1
ATOM 823 C C . MET A 1 104 ? 6.628 -28.274 -1.502 1.00 94.31 104 MET A C 1
ATOM 825 O O . MET A 1 104 ? 5.842 -27.451 -1.962 1.00 94.31 104 MET A O 1
ATOM 829 N N . ASN A 1 105 ? 6.745 -29.494 -2.032 1.00 93.19 105 ASN A N 1
ATOM 830 C CA . ASN A 1 105 ? 5.851 -29.955 -3.091 1.00 93.19 105 ASN A CA 1
ATOM 831 C C . ASN A 1 105 ? 4.463 -30.299 -2.520 1.00 93.19 105 ASN A C 1
ATOM 833 O O . ASN A 1 105 ? 4.220 -31.435 -2.113 1.00 93.19 105 ASN A O 1
ATOM 837 N N . ILE A 1 106 ? 3.568 -29.308 -2.460 1.00 92.31 106 ILE A N 1
ATOM 838 C CA . ILE A 1 106 ? 2.204 -29.478 -1.928 1.00 92.31 106 ILE A CA 1
ATOM 839 C C . ILE A 1 106 ? 1.113 -29.502 -3.003 1.00 92.31 106 ILE A C 1
ATOM 841 O O . ILE A 1 106 ? -0.022 -29.835 -2.681 1.00 92.31 106 ILE A O 1
ATOM 845 N N . SER A 1 107 ? 1.416 -29.134 -4.253 1.00 88.19 107 SER A N 1
ATOM 846 C CA . SER A 1 107 ? 0.407 -29.068 -5.322 1.00 88.19 107 SER A CA 1
ATOM 847 C C . SER A 1 107 ? -0.092 -30.453 -5.730 1.00 88.19 107 SER A C 1
ATOM 849 O O . SER A 1 107 ? -1.232 -30.587 -6.171 1.00 88.19 107 SER A O 1
ATOM 851 N N . GLY A 1 108 ? 0.766 -31.472 -5.588 1.00 81.19 108 GLY A N 1
ATOM 852 C CA . GLY A 1 108 ? 0.504 -32.835 -6.047 1.00 81.19 108 GLY A CA 1
ATOM 853 C C . GLY A 1 108 ? 0.415 -32.964 -7.572 1.00 81.19 108 GLY A C 1
ATOM 854 O O . GLY A 1 108 ? -0.046 -33.993 -8.056 1.00 81.19 108 GLY A O 1
ATOM 855 N N . TYR A 1 109 ? 0.813 -31.930 -8.319 1.00 85.19 109 TYR A N 1
ATOM 856 C CA . TYR A 1 109 ? 0.774 -31.928 -9.779 1.00 85.19 109 TYR A CA 1
ATOM 857 C C . TYR A 1 109 ? 1.877 -32.821 -10.376 1.00 85.19 109 TYR A C 1
ATOM 859 O O . TYR A 1 109 ? 3.001 -32.858 -9.873 1.00 85.19 109 TYR A O 1
ATOM 867 N N . SER A 1 110 ? 1.541 -33.507 -11.468 1.00 79.00 110 SER A N 1
ATOM 868 C CA . SER A 1 110 ? 2.448 -34.246 -12.349 1.00 79.00 110 SER A CA 1
ATOM 869 C C . SER A 1 110 ? 1.930 -34.080 -13.775 1.00 79.00 110 SER A C 1
ATOM 871 O O . SER A 1 110 ? 0.724 -34.201 -13.993 1.00 79.00 110 SER A O 1
ATOM 873 N N . ASP A 1 111 ? 2.810 -33.774 -14.726 1.00 73.69 111 ASP A N 1
ATOM 874 C CA . ASP A 1 111 ? 2.423 -33.531 -16.125 1.00 73.69 111 ASP A CA 1
ATOM 875 C C . ASP A 1 111 ? 2.252 -34.820 -16.956 1.00 73.69 111 ASP A C 1
ATOM 877 O O . ASP A 1 111 ? 1.851 -34.759 -18.114 1.00 73.69 111 ASP A O 1
ATOM 881 N N . GLY A 1 112 ? 2.516 -35.994 -16.369 1.00 68.06 112 GLY A N 1
ATOM 882 C CA . GLY A 1 112 ? 2.378 -37.295 -17.029 1.00 68.06 112 GLY A CA 1
ATOM 883 C C . GLY A 1 112 ? 3.465 -37.623 -18.063 1.00 68.06 112 GLY A C 1
ATOM 884 O O . GLY A 1 112 ? 3.485 -38.749 -18.567 1.00 68.06 112 GLY A O 1
ATOM 885 N N . GLU A 1 113 ? 4.394 -36.705 -18.336 1.00 60.66 113 GLU A N 1
ATOM 886 C CA . GLU A 1 113 ? 5.513 -36.849 -19.276 1.00 60.66 113 GLU A CA 1
ATOM 887 C C . GLU A 1 113 ? 6.744 -37.428 -18.544 1.00 60.66 113 GLU A C 1
ATOM 889 O O . GLU A 1 113 ? 7.801 -36.819 -18.415 1.00 60.66 113 GLU A O 1
ATOM 894 N N . GLY A 1 114 ? 6.610 -38.653 -18.026 1.00 58.16 114 GLY A N 1
ATOM 895 C CA . GLY A 1 114 ? 7.677 -39.340 -17.286 1.00 58.16 114 GLY A CA 1
ATOM 896 C C . GLY A 1 114 ? 7.587 -39.201 -15.761 1.00 58.16 114 GLY A C 1
ATOM 897 O O . GLY A 1 114 ? 6.641 -38.654 -15.205 1.00 58.16 114 GLY A O 1
ATOM 898 N N . ALA A 1 115 ? 8.542 -39.809 -15.051 1.00 52.38 115 ALA A N 1
ATOM 899 C CA . ALA A 1 115 ? 8.417 -40.080 -13.615 1.00 52.38 115 ALA A CA 1
ATOM 900 C C . ALA A 1 115 ? 8.811 -38.914 -12.677 1.00 52.38 115 ALA A C 1
ATOM 902 O O . ALA A 1 115 ? 8.763 -39.109 -11.463 1.00 52.38 115 ALA A O 1
ATOM 903 N N . ASP A 1 116 ? 9.211 -37.739 -13.186 1.00 59.25 116 ASP A N 1
ATOM 904 C CA . ASP A 1 116 ? 9.829 -36.693 -12.341 1.00 59.25 116 ASP A CA 1
ATOM 905 C C . ASP A 1 116 ? 9.466 -35.231 -12.677 1.00 59.25 116 ASP A C 1
ATOM 907 O O . ASP A 1 116 ? 10.006 -34.292 -12.090 1.00 59.25 116 ASP A O 1
ATOM 911 N N . THR A 1 117 ? 8.524 -34.995 -13.582 1.00 68.88 117 THR A N 1
ATOM 912 C CA . THR A 1 117 ? 8.102 -33.650 -13.990 1.00 68.88 117 THR A CA 1
ATOM 913 C C . THR A 1 117 ? 6.903 -33.182 -13.151 1.00 68.88 117 THR A C 1
ATOM 915 O O . THR A 1 117 ? 5.798 -33.732 -13.172 1.00 68.88 117 THR A O 1
ATOM 918 N N . ARG A 1 118 ? 7.166 -32.183 -12.300 1.00 86.38 118 ARG A N 1
ATOM 919 C CA . ARG A 1 118 ? 6.299 -31.739 -11.179 1.00 86.38 118 ARG A CA 1
ATOM 920 C C . ARG A 1 118 ? 5.674 -30.365 -11.411 1.00 86.38 118 ARG A C 1
ATOM 922 O O . ARG A 1 118 ? 5.090 -29.770 -10.507 1.00 86.38 118 ARG A O 1
ATOM 929 N N . TYR A 1 119 ? 5.842 -29.852 -12.618 1.00 92.19 119 TYR A N 1
ATOM 930 C CA . TYR A 1 119 ? 5.359 -28.571 -13.108 1.00 92.19 119 TYR A CA 1
ATOM 931 C C . TYR A 1 119 ? 5.224 -28.669 -14.627 1.00 92.19 119 TYR A C 1
ATOM 933 O O . TYR A 1 119 ? 5.784 -29.567 -15.242 1.00 92.19 119 TYR A O 1
ATOM 941 N N . PHE A 1 120 ? 4.442 -27.778 -15.218 1.00 92.44 120 PHE A N 1
ATOM 942 C CA . PHE A 1 120 ? 4.176 -27.767 -16.647 1.00 92.44 120 PHE A CA 1
ATOM 943 C C . PHE A 1 120 ? 5.271 -27.001 -17.397 1.00 92.44 120 PHE A C 1
ATOM 945 O O . PHE A 1 120 ? 5.540 -25.839 -17.084 1.00 92.44 120 PHE A O 1
ATOM 952 N N . GLU A 1 121 ? 5.905 -27.642 -18.379 1.00 90.00 121 GLU A N 1
ATOM 953 C CA . GLU A 1 121 ? 7.047 -27.069 -19.106 1.00 90.00 121 GLU A CA 1
ATOM 954 C C . GLU A 1 121 ? 6.652 -26.264 -20.356 1.00 90.00 121 GLU A C 1
ATOM 956 O O . GLU A 1 121 ? 7.376 -25.348 -20.755 1.00 90.00 121 GLU A O 1
ATOM 961 N N . GLU A 1 122 ? 5.489 -26.534 -20.958 1.00 88.38 122 GLU A N 1
ATOM 962 C CA . GLU A 1 122 ? 5.067 -25.932 -22.233 1.00 88.38 122 GLU A CA 1
ATOM 963 C C . GLU A 1 122 ? 4.302 -24.606 -22.070 1.00 88.38 122 GLU A C 1
ATOM 965 O O . GLU A 1 122 ? 3.258 -24.364 -22.684 1.00 88.38 122 GLU A O 1
ATOM 970 N N . LEU A 1 123 ? 4.818 -23.708 -21.234 1.00 90.19 123 LEU A N 1
ATOM 971 C CA . LEU A 1 123 ? 4.150 -22.443 -20.942 1.00 90.19 123 LEU A CA 1
ATOM 972 C C . LEU A 1 123 ? 4.177 -21.476 -22.130 1.00 90.19 123 LEU A C 1
ATOM 974 O O . LEU A 1 123 ? 5.139 -21.383 -22.896 1.00 90.19 123 LEU A O 1
ATOM 978 N N . LYS A 1 124 ? 3.105 -20.691 -22.256 1.00 91.75 124 LYS A N 1
ATOM 979 C CA . LYS A 1 124 ? 2.991 -19.579 -23.208 1.00 91.75 124 LYS A CA 1
ATOM 980 C C . LYS A 1 124 ? 2.397 -18.353 -22.523 1.00 91.75 124 LYS A C 1
ATOM 982 O O . LYS A 1 124 ? 1.409 -18.440 -21.803 1.00 91.75 124 LYS A O 1
ATOM 987 N N . GLY A 1 125 ? 3.009 -17.196 -22.728 1.00 89.81 125 GLY A N 1
ATOM 988 C CA . GLY A 1 125 ? 2.602 -15.922 -22.142 1.00 89.81 125 GLY A CA 1
ATOM 989 C C . GLY A 1 125 ? 2.909 -15.756 -20.648 1.00 89.81 125 GLY A C 1
ATOM 990 O O . GLY A 1 125 ? 2.667 -14.676 -20.119 1.00 89.81 125 GLY A O 1
ATOM 991 N N . GLN A 1 126 ? 3.437 -16.774 -19.959 1.00 90.25 126 GLN A N 1
ATOM 992 C CA . GLN A 1 126 ? 3.679 -16.729 -18.510 1.00 90.25 126 GLN A CA 1
ATOM 993 C C . GLN A 1 126 ? 5.085 -16.246 -18.172 1.00 90.25 126 GLN A C 1
ATOM 995 O O . GLN A 1 126 ? 6.040 -16.595 -18.863 1.00 90.25 126 GLN A O 1
ATOM 1000 N N . VAL A 1 127 ? 5.216 -15.494 -17.076 1.00 95.12 127 VAL A N 1
ATOM 1001 C CA . VAL A 1 127 ? 6.511 -15.088 -16.508 1.00 95.12 127 VAL A CA 1
ATOM 1002 C C . VAL A 1 127 ? 7.110 -16.263 -15.738 1.00 95.12 127 VAL A C 1
ATOM 1004 O O . VAL A 1 127 ? 6.767 -16.505 -14.582 1.00 95.12 127 VAL A O 1
ATOM 1007 N N . THR A 1 128 ? 8.035 -16.989 -16.358 1.00 95.31 128 THR A N 1
ATOM 1008 C CA . THR A 1 128 ? 8.715 -18.136 -15.738 1.00 95.31 128 THR A CA 1
ATOM 1009 C C . THR A 1 128 ? 9.841 -17.721 -14.801 1.00 95.31 128 THR A C 1
ATOM 1011 O O . THR A 1 128 ? 10.210 -18.488 -13.911 1.00 95.31 128 THR A O 1
ATOM 1014 N N . GLY A 1 129 ? 10.358 -16.499 -14.931 1.00 95.38 129 GLY A N 1
ATOM 1015 C CA . GLY A 1 129 ? 11.296 -15.965 -13.958 1.00 95.38 129 GLY A CA 1
ATOM 1016 C C . GLY A 1 129 ? 11.583 -14.484 -14.098 1.00 95.38 129 GLY A C 1
ATOM 1017 O O . GLY A 1 129 ? 11.225 -13.835 -15.077 1.00 95.38 129 GLY A O 1
ATOM 1018 N N . SER A 1 130 ? 12.271 -13.950 -13.102 1.00 96.62 130 SER A N 1
ATOM 1019 C CA . SER A 1 130 ? 12.717 -12.564 -13.076 1.00 96.62 130 SER A CA 1
ATOM 1020 C C . SER A 1 130 ? 14.026 -12.432 -12.317 1.00 96.62 130 SER A C 1
ATOM 1022 O O . SER A 1 130 ? 14.304 -13.196 -11.396 1.00 96.62 130 SER A O 1
ATOM 1024 N N . ARG A 1 131 ? 14.818 -11.425 -12.669 1.00 96.88 131 ARG A N 1
ATOM 1025 C CA . ARG A 1 131 ? 15.978 -10.977 -11.902 1.00 96.88 131 ARG A CA 1
ATOM 1026 C C . ARG A 1 131 ? 15.822 -9.496 -11.610 1.00 96.88 131 ARG A C 1
ATOM 1028 O O . ARG A 1 131 ? 15.540 -8.720 -12.519 1.00 96.88 131 ARG A O 1
ATOM 1035 N N . THR A 1 132 ? 16.009 -9.097 -10.358 1.00 96.50 132 THR A N 1
ATOM 1036 C CA . THR A 1 132 ? 15.901 -7.698 -9.927 1.00 96.50 132 THR A CA 1
ATOM 1037 C C . THR A 1 132 ? 17.167 -7.287 -9.191 1.00 96.50 132 THR A C 1
ATOM 1039 O O . THR A 1 132 ? 17.635 -7.993 -8.294 1.00 96.50 132 THR A O 1
ATOM 1042 N N . LYS A 1 133 ? 17.738 -6.149 -9.581 1.00 97.12 133 LYS A N 1
ATOM 1043 C CA . LYS A 1 133 ? 18.962 -5.617 -8.989 1.00 97.12 133 LYS A CA 1
ATOM 1044 C C . LYS A 1 133 ? 18.686 -5.060 -7.596 1.00 97.12 133 LYS A C 1
ATOM 1046 O O . LYS A 1 133 ? 17.678 -4.382 -7.395 1.00 97.12 133 LYS A O 1
ATOM 1051 N N . VAL A 1 134 ? 19.582 -5.305 -6.646 1.00 98.00 134 VAL A N 1
ATOM 1052 C CA . VAL A 1 134 ? 19.640 -4.524 -5.404 1.00 98.00 134 VAL A CA 1
ATOM 1053 C C . VAL A 1 134 ? 20.379 -3.226 -5.711 1.00 98.00 134 VAL A C 1
ATOM 1055 O O . VAL A 1 134 ? 21.535 -3.266 -6.138 1.00 98.00 134 VAL A O 1
ATOM 1058 N N . LEU A 1 135 ? 19.706 -2.089 -5.531 1.00 96.38 135 LEU A N 1
ATOM 1059 C CA . LEU A 1 135 ? 20.213 -0.788 -5.967 1.00 96.38 135 LEU A CA 1
ATOM 1060 C C . LEU A 1 135 ? 21.539 -0.446 -5.279 1.00 96.38 135 LEU A C 1
ATOM 1062 O O . LEU A 1 135 ? 21.719 -0.737 -4.096 1.00 96.38 135 LEU A O 1
ATOM 1066 N N . ASN A 1 136 ? 22.448 0.200 -6.017 1.00 91.75 136 ASN A N 1
ATOM 1067 C CA . ASN A 1 136 ? 23.795 0.563 -5.554 1.00 91.75 136 ASN A CA 1
ATOM 1068 C C . ASN A 1 136 ? 24.649 -0.643 -5.111 1.00 91.75 136 ASN A C 1
ATOM 1070 O O . ASN A 1 136 ? 25.493 -0.527 -4.223 1.00 91.75 136 ASN A O 1
ATOM 1074 N N . SER A 1 137 ? 24.432 -1.815 -5.712 1.00 94.50 137 SER A N 1
ATOM 1075 C CA . SER A 1 137 ? 25.209 -3.025 -5.432 1.00 94.50 137 SER A CA 1
ATOM 1076 C C . SER A 1 137 ? 25.405 -3.861 -6.698 1.00 94.50 137 SER A C 1
ATOM 1078 O O . SER A 1 137 ? 24.792 -3.605 -7.729 1.00 94.50 137 SER A O 1
ATOM 1080 N N . SER A 1 138 ? 26.224 -4.911 -6.633 1.00 93.31 138 SER A N 1
ATOM 1081 C CA . SER A 1 138 ? 26.328 -5.905 -7.709 1.00 93.31 138 SER A CA 1
ATOM 1082 C C . SER A 1 138 ? 25.284 -7.029 -7.606 1.00 93.31 138 SER A C 1
ATOM 1084 O O . SER A 1 138 ? 25.175 -7.838 -8.530 1.00 93.31 138 SER A O 1
ATOM 1086 N N . ILE A 1 139 ? 24.493 -7.068 -6.530 1.00 96.44 139 ILE A N 1
ATOM 1087 C CA . ILE A 1 139 ? 23.641 -8.203 -6.162 1.00 96.44 139 ILE A CA 1
ATOM 1088 C C . ILE A 1 139 ? 22.385 -8.248 -7.034 1.00 96.44 139 ILE A C 1
ATOM 1090 O O . ILE A 1 139 ? 21.689 -7.249 -7.227 1.00 96.44 139 ILE A O 1
ATOM 1094 N N . TRP A 1 140 ? 22.081 -9.447 -7.521 1.00 96.25 140 TRP A N 1
ATOM 1095 C CA . TRP A 1 140 ? 20.847 -9.778 -8.222 1.00 96.25 140 TRP A CA 1
ATOM 1096 C C . TRP A 1 140 ? 20.034 -10.759 -7.388 1.00 96.25 140 TRP A C 1
ATOM 1098 O O . TRP A 1 140 ? 20.575 -11.770 -6.936 1.00 96.25 140 TRP A O 1
ATOM 1108 N N . LEU A 1 141 ? 18.744 -10.472 -7.238 1.00 97.25 141 LEU A N 1
ATOM 1109 C CA . LEU A 1 141 ? 17.774 -11.395 -6.663 1.00 97.25 141 LEU A CA 1
ATOM 1110 C C . LEU A 1 141 ? 17.001 -12.057 -7.798 1.00 97.25 141 LEU A C 1
ATOM 1112 O O . LEU A 1 141 ? 16.375 -11.361 -8.603 1.00 97.25 141 LEU A O 1
ATOM 1116 N N . THR A 1 142 ? 17.072 -13.381 -7.886 1.00 97.56 142 THR A N 1
ATOM 1117 C CA . THR A 1 142 ? 16.370 -14.164 -8.906 1.00 97.56 142 THR A CA 1
ATOM 1118 C C . THR A 1 142 ? 15.075 -14.729 -8.345 1.00 97.56 142 THR A C 1
ATOM 1120 O O . THR A 1 142 ? 14.983 -15.034 -7.162 1.00 97.56 142 THR A O 1
ATOM 1123 N N . THR A 1 143 ? 14.058 -14.887 -9.181 1.00 97.25 143 THR A N 1
ATOM 1124 C CA . THR A 1 143 ? 12.817 -15.597 -8.864 1.00 97.25 143 THR A CA 1
ATOM 1125 C C . THR A 1 143 ? 12.442 -16.487 -10.039 1.00 97.25 143 THR A C 1
ATOM 1127 O O . THR A 1 143 ? 12.583 -16.084 -11.191 1.00 97.25 143 THR A O 1
ATOM 1130 N N . THR A 1 144 ? 11.992 -17.706 -9.758 1.00 98.31 144 THR A N 1
ATOM 1131 C CA . THR A 1 144 ? 11.483 -18.671 -10.739 1.00 98.31 144 THR A CA 1
ATOM 1132 C C . THR A 1 144 ? 10.071 -19.082 -10.344 1.00 98.31 144 THR A C 1
ATOM 1134 O O . THR A 1 144 ? 9.849 -19.452 -9.192 1.00 98.31 144 THR A O 1
ATOM 1137 N N . ASN A 1 145 ? 9.127 -19.015 -11.284 1.00 96.50 145 ASN A N 1
ATOM 1138 C CA . ASN A 1 145 ? 7.716 -19.330 -11.058 1.00 96.50 145 ASN A CA 1
ATOM 1139 C C . ASN A 1 145 ? 7.322 -20.597 -11.821 1.00 96.50 145 ASN A C 1
ATOM 1141 O O . ASN A 1 145 ? 7.383 -20.650 -13.049 1.00 96.50 145 ASN A O 1
ATOM 1145 N N . TYR A 1 146 ? 6.885 -21.607 -11.083 1.00 95.69 146 TYR A N 1
ATOM 1146 C CA . TYR A 1 146 ? 6.426 -22.892 -11.581 1.00 95.69 146 TYR A CA 1
ATOM 1147 C C . TYR A 1 146 ? 4.906 -22.950 -11.627 1.00 95.69 146 TYR A C 1
ATOM 1149 O O . TYR A 1 146 ? 4.231 -22.509 -10.691 1.00 95.69 146 TYR A O 1
ATOM 1157 N N . TYR A 1 147 ? 4.380 -23.521 -12.706 1.00 94.38 147 TYR A N 1
ATOM 1158 C CA . TYR A 1 147 ? 2.951 -23.567 -12.999 1.00 94.38 147 TYR A CA 1
ATOM 1159 C C . TYR A 1 147 ? 2.479 -25.006 -13.216 1.00 94.38 147 TYR A C 1
ATOM 1161 O O . TYR A 1 147 ? 3.288 -25.887 -13.495 1.00 94.38 147 TYR A O 1
ATOM 1169 N N . ASP A 1 148 ? 1.177 -25.242 -13.079 1.00 92.62 148 ASP A N 1
ATOM 1170 C CA . ASP A 1 148 ? 0.529 -26.459 -13.577 1.00 92.62 148 ASP A CA 1
ATOM 1171 C C . ASP A 1 148 ? 0.015 -26.289 -15.022 1.00 92.62 148 ASP A C 1
ATOM 1173 O O . ASP A 1 148 ? 0.109 -25.210 -15.611 1.00 92.62 148 ASP A O 1
ATOM 1177 N N . ASP A 1 149 ? -0.553 -27.356 -15.588 1.00 91.75 149 ASP A N 1
ATOM 1178 C CA . ASP A 1 149 ? -1.181 -27.395 -16.922 1.00 91.75 149 ASP A CA 1
ATOM 1179 C C . ASP A 1 149 ? -2.371 -26.433 -17.085 1.00 91.75 149 ASP A C 1
ATOM 1181 O O . ASP A 1 149 ? -2.787 -26.112 -18.199 1.00 91.75 149 ASP A O 1
ATOM 1185 N N . LYS A 1 150 ? -2.914 -25.932 -15.972 1.00 91.00 150 LYS A N 1
ATOM 1186 C CA . LYS A 1 150 ? -3.966 -24.909 -15.926 1.00 91.00 150 LYS A CA 1
ATOM 1187 C C . LYS A 1 150 ? -3.400 -23.502 -15.770 1.00 91.00 150 LYS A C 1
ATOM 1189 O O . LYS A 1 150 ? -4.168 -22.573 -15.516 1.00 91.00 150 LYS A O 1
ATOM 1194 N N . TYR A 1 151 ? -2.085 -23.339 -15.925 1.00 91.06 151 TYR A N 1
ATOM 1195 C CA . TYR A 1 151 ? -1.386 -22.060 -15.851 1.00 91.06 151 TYR A CA 1
ATOM 1196 C C . TYR A 1 151 ? -1.528 -21.396 -14.469 1.00 91.06 151 TYR A C 1
ATOM 1198 O O . TYR A 1 151 ? -1.399 -20.179 -14.330 1.00 91.06 151 TYR A O 1
ATOM 1206 N N . ARG A 1 152 ? -1.782 -22.184 -13.416 1.00 88.81 152 ARG A N 1
ATOM 1207 C CA . ARG A 1 152 ? -1.841 -21.701 -12.031 1.00 88.81 152 ARG A CA 1
ATOM 1208 C C . ARG A 1 152 ? -0.456 -21.816 -11.415 1.00 88.81 152 ARG A C 1
ATOM 1210 O O . ARG A 1 152 ? 0.178 -22.861 -11.516 1.00 88.81 152 ARG A O 1
ATOM 1217 N N . ALA A 1 153 ? 0.011 -20.765 -10.745 1.00 89.75 153 ALA A N 1
ATOM 1218 C CA . ALA A 1 153 ? 1.300 -20.798 -10.058 1.00 89.75 153 ALA A CA 1
ATOM 1219 C C . ALA A 1 153 ? 1.248 -21.786 -8.880 1.00 89.75 153 ALA A C 1
ATOM 1221 O O . ALA A 1 153 ? 0.484 -21.584 -7.934 1.00 89.75 153 ALA A O 1
ATOM 1222 N N . ILE A 1 154 ? 2.052 -22.846 -8.935 1.00 94.12 154 ILE A N 1
ATOM 1223 C CA . ILE A 1 154 ? 2.118 -23.903 -7.913 1.00 94.12 154 ILE A CA 1
ATOM 1224 C C . ILE A 1 154 ? 3.330 -23.756 -6.995 1.00 94.12 154 ILE A C 1
ATOM 1226 O O . ILE A 1 154 ? 3.278 -24.198 -5.846 1.00 94.12 154 ILE A O 1
ATOM 1230 N N . GLN A 1 155 ? 4.399 -23.111 -7.466 1.00 95.81 155 GLN A N 1
ATOM 1231 C CA . GLN A 1 155 ? 5.559 -22.784 -6.649 1.00 95.81 155 GLN A CA 1
ATOM 1232 C C . GLN A 1 155 ? 6.278 -21.544 -7.186 1.00 95.81 155 GLN A C 1
ATOM 1234 O O . GLN A 1 155 ? 6.428 -21.383 -8.388 1.00 95.81 155 GLN A O 1
ATOM 1239 N N . SER A 1 156 ? 6.760 -20.684 -6.299 1.00 96.62 156 SER A N 1
ATOM 1240 C CA . SER A 1 156 ? 7.725 -19.635 -6.619 1.00 96.62 156 SER A CA 1
ATOM 1241 C C . SER A 1 156 ? 8.953 -19.832 -5.744 1.00 96.62 156 SER A C 1
ATOM 1243 O O . SER A 1 156 ? 8.817 -20.048 -4.539 1.00 96.62 156 SER A O 1
ATOM 1245 N N . ARG A 1 157 ? 10.145 -19.801 -6.336 1.00 97.56 157 ARG A N 1
ATOM 1246 C CA . ARG A 1 157 ? 11.414 -19.890 -5.611 1.00 97.56 157 ARG A CA 1
ATOM 1247 C C . ARG A 1 157 ? 12.250 -18.661 -5.906 1.00 97.56 157 ARG A C 1
ATOM 1249 O O . ARG A 1 157 ? 12.452 -18.345 -7.075 1.00 97.56 157 ARG A O 1
ATOM 1256 N N . GLY A 1 158 ? 12.734 -17.989 -4.867 1.00 97.50 158 GLY A N 1
ATOM 1257 C CA . GLY A 1 158 ? 13.450 -16.725 -4.984 1.00 97.50 158 GLY A CA 1
ATOM 1258 C C . GLY A 1 158 ? 14.700 -16.634 -4.117 1.00 97.50 158 GLY A C 1
ATOM 1259 O O . GLY A 1 158 ? 14.829 -17.338 -3.116 1.00 97.50 158 GLY A O 1
ATOM 1260 N N . ASP A 1 159 ? 15.620 -15.757 -4.503 1.00 97.81 159 ASP A N 1
ATOM 1261 C CA . ASP A 1 159 ? 16.728 -15.316 -3.660 1.00 97.81 159 ASP A CA 1
ATOM 1262 C C . ASP A 1 159 ? 16.242 -14.268 -2.655 1.00 97.81 159 ASP A C 1
ATOM 1264 O O . ASP A 1 159 ? 15.493 -13.352 -3.004 1.00 97.81 159 ASP A O 1
ATOM 1268 N N . LEU A 1 160 ? 16.729 -14.361 -1.421 1.00 96.62 160 LEU A N 1
ATOM 1269 C CA . LEU A 1 160 ? 16.548 -13.327 -0.408 1.00 96.62 160 LEU A CA 1
ATOM 1270 C C . LEU A 1 160 ? 17.811 -12.481 -0.295 1.00 96.62 160 LEU A C 1
ATOM 1272 O O . LEU A 1 160 ? 18.930 -12.994 -0.350 1.00 96.62 160 LEU A O 1
ATOM 1276 N N . TYR A 1 161 ? 17.623 -11.179 -0.093 1.00 96.69 161 TYR A N 1
ATOM 1277 C CA . TYR A 1 161 ? 18.727 -10.299 0.254 1.00 96.69 161 TYR A CA 1
ATOM 1278 C C . TYR A 1 161 ? 19.161 -10.564 1.692 1.00 96.69 161 TYR A C 1
ATOM 1280 O O . TYR A 1 161 ? 18.344 -10.518 2.601 1.00 96.69 161 TYR A O 1
ATOM 1288 N N . ASP A 1 162 ? 20.451 -10.796 1.899 1.00 93.56 162 ASP A N 1
ATOM 1289 C CA . ASP A 1 162 ? 21.076 -10.961 3.218 1.00 93.56 162 ASP A CA 1
ATOM 1290 C C . ASP A 1 162 ? 22.420 -10.207 3.305 1.00 93.56 162 ASP A C 1
ATOM 1292 O O . ASP A 1 162 ? 23.284 -10.529 4.126 1.00 93.56 162 ASP A O 1
ATOM 1296 N N . GLY A 1 163 ? 22.616 -9.206 2.438 1.00 93.12 163 GLY A N 1
ATOM 1297 C CA . GLY A 1 163 ? 23.929 -8.641 2.092 1.00 93.12 163 GLY A CA 1
ATOM 1298 C C . GLY A 1 163 ? 24.612 -9.370 0.926 1.00 93.12 163 GLY A C 1
ATOM 1299 O O . GLY A 1 163 ? 25.618 -8.898 0.408 1.00 93.12 163 GLY A O 1
ATOM 1300 N N . SER A 1 164 ? 24.044 -10.493 0.496 1.00 93.50 164 SER A N 1
ATOM 1301 C CA . SER A 1 164 ? 24.329 -11.236 -0.727 1.00 93.50 164 SER A CA 1
ATOM 1302 C C . SER A 1 164 ? 22.994 -11.725 -1.326 1.00 93.50 164 SER A C 1
ATOM 1304 O O . SER A 1 164 ? 21.946 -11.127 -1.070 1.00 93.50 164 SER A O 1
ATOM 1306 N N . ASN A 1 165 ? 23.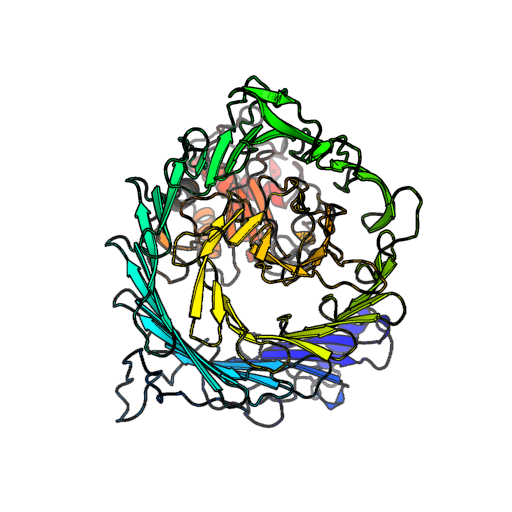020 -12.791 -2.128 1.00 92.75 165 ASN A N 1
ATOM 1307 C CA . ASN A 1 165 ? 21.846 -13.517 -2.624 1.00 92.75 165 ASN A CA 1
ATOM 1308 C C . ASN A 1 165 ? 21.849 -14.993 -2.171 1.00 92.75 165 ASN A C 1
ATOM 1310 O O . ASN A 1 165 ? 21.343 -15.875 -2.870 1.00 92.75 165 ASN A O 1
ATOM 1314 N N . SER A 1 166 ? 22.473 -15.287 -1.023 1.00 95.00 166 SER A N 1
ATOM 1315 C CA . SER A 1 166 ? 22.613 -16.662 -0.535 1.00 95.00 166 SER A CA 1
ATOM 1316 C C . SER A 1 166 ? 21.307 -17.211 0.043 1.00 95.00 166 SER A C 1
ATOM 1318 O O . SER A 1 166 ? 20.951 -18.356 -0.249 1.00 95.00 166 SER A O 1
ATOM 1320 N N . GLY A 1 167 ? 20.548 -16.374 0.759 1.00 96.69 167 GLY A N 1
ATOM 1321 C CA . GLY A 1 167 ? 19.236 -16.724 1.295 1.00 96.69 167 GLY A CA 1
ATOM 1322 C C . GLY A 1 167 ? 18.242 -17.157 0.214 1.00 96.69 167 GLY A C 1
ATOM 1323 O O . GLY A 1 167 ? 18.352 -16.772 -0.955 1.00 96.69 167 GLY A O 1
ATOM 1324 N N . LYS A 1 168 ? 17.273 -17.990 0.599 1.00 97.50 168 LYS A N 1
ATOM 1325 C CA . LYS A 1 168 ? 16.259 -18.541 -0.309 1.00 97.50 168 LYS A CA 1
ATOM 1326 C C . LYS A 1 168 ? 14.867 -18.415 0.281 1.00 97.50 168 LYS A C 1
ATOM 1328 O O . LYS A 1 168 ? 14.667 -18.609 1.475 1.00 97.50 168 LYS A O 1
ATOM 1333 N N . GLU A 1 169 ? 13.905 -18.161 -0.587 1.00 97.06 169 GLU A N 1
ATOM 1334 C CA . GLU A 1 169 ? 12.481 -18.253 -0.310 1.00 97.06 169 GLU A CA 1
ATOM 1335 C C . GLU A 1 169 ? 11.851 -19.271 -1.256 1.00 97.06 169 GLU A C 1
ATOM 1337 O O . GLU A 1 169 ? 12.193 -19.354 -2.433 1.00 97.06 169 GLU A O 1
ATOM 1342 N N . THR A 1 170 ? 10.928 -20.074 -0.748 1.00 97.81 170 THR A N 1
ATOM 1343 C CA . THR A 1 170 ? 10.069 -20.931 -1.558 1.00 97.81 170 THR A CA 1
ATOM 1344 C C . THR A 1 170 ? 8.639 -20.776 -1.075 1.00 97.81 170 THR A C 1
ATOM 1346 O O . THR A 1 170 ? 8.334 -21.078 0.076 1.00 97.81 170 THR A O 1
ATOM 1349 N N . THR A 1 171 ? 7.759 -20.338 -1.965 1.00 95.88 171 THR A N 1
ATOM 1350 C CA . THR A 1 171 ? 6.314 -20.318 -1.754 1.00 95.88 171 THR A CA 1
ATOM 1351 C C . THR A 1 171 ? 5.688 -21.418 -2.592 1.00 95.88 171 THR A C 1
ATOM 1353 O O . THR A 1 171 ? 6.052 -21.589 -3.746 1.00 95.88 171 THR A O 1
ATOM 1356 N N . SER A 1 172 ? 4.763 -22.195 -2.046 1.00 94.94 172 SER A N 1
ATOM 1357 C CA . SER A 1 172 ? 4.047 -23.247 -2.772 1.00 94.94 172 SER A CA 1
ATOM 1358 C C . SER A 1 172 ? 2.562 -23.198 -2.461 1.00 94.94 172 SER A C 1
ATOM 1360 O O . SER A 1 172 ? 2.175 -22.863 -1.340 1.00 94.94 172 SER A O 1
ATOM 1362 N N . THR A 1 173 ? 1.738 -23.535 -3.449 1.00 91.44 173 THR A N 1
ATOM 1363 C CA . THR A 1 173 ? 0.284 -23.375 -3.373 1.00 91.44 173 THR A CA 1
ATOM 1364 C C . THR A 1 173 ? -0.418 -24.661 -3.781 1.00 91.44 173 THR A C 1
ATOM 1366 O O . THR A 1 173 ? -0.158 -25.222 -4.843 1.00 91.44 173 THR A O 1
ATOM 1369 N N . LEU A 1 174 ? -1.346 -25.106 -2.939 1.00 93.50 174 LEU A N 1
ATOM 1370 C CA . LEU A 1 174 ? -2.296 -26.163 -3.247 1.00 93.50 174 LEU A CA 1
ATOM 1371 C C . LEU A 1 174 ? -3.662 -25.538 -3.505 1.00 93.50 174 LEU A C 1
ATOM 1373 O O . LEU A 1 174 ? -4.196 -24.810 -2.662 1.00 93.50 174 LEU A O 1
ATOM 1377 N N . TYR A 1 175 ? -4.248 -25.883 -4.644 1.00 87.94 175 TYR A N 1
ATOM 1378 C CA . TYR A 1 175 ? -5.578 -25.442 -5.034 1.00 87.94 175 TYR A CA 1
ATOM 1379 C C . TYR A 1 175 ? -6.617 -26.548 -4.838 1.00 87.94 175 TYR A C 1
ATOM 1381 O O . TYR A 1 175 ? -6.311 -27.735 -4.946 1.00 87.94 175 TYR A O 1
ATOM 1389 N N . ASP A 1 176 ? -7.866 -26.164 -4.589 1.00 85.12 176 ASP A N 1
ATOM 1390 C CA . ASP A 1 176 ? -9.005 -27.066 -4.724 1.00 85.12 176 ASP A CA 1
ATOM 1391 C C . ASP A 1 176 ? -9.367 -27.307 -6.207 1.00 85.12 176 ASP A C 1
ATOM 1393 O O . ASP A 1 176 ? -8.750 -26.765 -7.134 1.00 85.12 176 ASP A O 1
ATOM 1397 N N . PHE A 1 177 ? -10.390 -28.134 -6.441 1.00 86.12 177 PHE A N 1
ATOM 1398 C CA . PHE A 1 177 ? -10.878 -28.433 -7.791 1.00 86.12 177 PHE A CA 1
ATOM 1399 C C . PHE A 1 177 ? -11.336 -27.178 -8.553 1.00 86.12 177 PHE A C 1
ATOM 1401 O O . PHE A 1 177 ? -11.145 -27.087 -9.764 1.00 86.12 177 PHE A O 1
ATOM 1408 N N . LEU A 1 178 ? -11.898 -26.196 -7.843 1.00 85.62 178 LEU A N 1
ATOM 1409 C CA . LEU A 1 178 ? -12.362 -24.929 -8.403 1.00 85.62 178 LEU A CA 1
ATOM 1410 C C . LEU A 1 178 ? -11.229 -23.899 -8.532 1.00 85.62 178 LEU A C 1
ATOM 1412 O O . LEU A 1 178 ? -11.482 -22.777 -8.955 1.00 85.62 178 LEU A O 1
ATOM 1416 N N . GLY A 1 179 ? -9.988 -24.226 -8.170 1.00 83.19 179 GLY A N 1
ATOM 1417 C CA . GLY A 1 179 ? -8.857 -23.304 -8.244 1.00 83.19 179 GLY A CA 1
ATOM 1418 C C . GLY A 1 179 ? -8.771 -22.292 -7.099 1.00 83.19 179 GLY A C 1
ATOM 1419 O O . GLY A 1 179 ? -8.040 -21.318 -7.233 1.00 83.19 179 GLY A O 1
ATOM 1420 N N . LYS A 1 180 ? -9.490 -22.476 -5.985 1.00 82.19 180 LYS A N 1
ATOM 1421 C CA . LYS A 1 180 ? -9.271 -21.676 -4.765 1.00 82.19 180 LYS A CA 1
ATOM 1422 C C . LYS A 1 180 ? -8.073 -22.214 -3.996 1.00 82.19 180 LYS A C 1
ATOM 1424 O O . LYS A 1 180 ? -7.830 -23.417 -3.989 1.00 82.19 180 LYS A O 1
ATOM 1429 N N . VAL A 1 181 ? -7.337 -21.335 -3.326 1.00 86.75 181 VAL A N 1
ATOM 1430 C CA . VAL A 1 181 ? -6.161 -21.717 -2.535 1.00 86.75 181 VAL A CA 1
ATOM 1431 C C . VAL A 1 181 ? -6.608 -22.457 -1.280 1.00 86.75 181 VAL A C 1
ATOM 1433 O O . VAL A 1 181 ? -7.200 -21.860 -0.397 1.00 86.75 181 VAL A O 1
ATOM 1436 N N . LYS A 1 182 ? -6.317 -23.752 -1.177 1.00 90.88 182 LYS A N 1
ATOM 1437 C CA . LYS A 1 182 ? -6.607 -24.564 0.014 1.00 90.88 182 LYS A CA 1
ATOM 1438 C C . LYS A 1 182 ? -5.477 -24.479 1.040 1.00 90.88 182 LYS A C 1
ATOM 1440 O O . LYS A 1 182 ? -5.723 -24.487 2.246 1.00 90.88 182 LYS A O 1
ATOM 1445 N N . GLN A 1 183 ? -4.239 -24.406 0.556 1.00 93.88 183 GLN A N 1
ATOM 1446 C CA . GLN A 1 183 ? -3.048 -24.257 1.383 1.00 93.88 183 GLN A CA 1
ATOM 1447 C C . GLN A 1 183 ? -2.002 -23.418 0.650 1.00 93.88 183 GLN A C 1
ATOM 1449 O O . GLN A 1 183 ? -1.768 -23.621 -0.540 1.00 93.88 183 GLN A O 1
ATOM 1454 N N . ALA A 1 184 ? -1.347 -22.516 1.374 1.00 92.19 184 ALA A N 1
ATOM 1455 C CA . ALA A 1 184 ? -0.156 -21.808 0.917 1.00 92.19 184 ALA A CA 1
ATOM 1456 C C . ALA A 1 184 ? 0.973 -22.053 1.920 1.00 92.19 184 ALA A C 1
ATOM 1458 O O . ALA A 1 184 ? 0.762 -21.917 3.124 1.00 92.19 184 ALA A O 1
ATOM 1459 N N . LYS A 1 185 ? 2.159 -22.429 1.449 1.00 95.88 185 LYS A N 1
ATOM 1460 C CA . LYS A 1 185 ? 3.320 -22.729 2.292 1.00 95.88 185 LYS A CA 1
ATOM 1461 C C . LYS A 1 185 ? 4.493 -21.858 1.876 1.00 95.88 185 LYS A C 1
ATOM 1463 O O . LYS A 1 185 ? 4.866 -21.864 0.712 1.00 95.88 185 LYS A O 1
ATOM 1468 N N . LEU A 1 186 ? 5.062 -21.136 2.828 1.00 96.38 186 LEU A N 1
ATOM 1469 C CA . LEU A 1 186 ? 6.230 -20.279 2.682 1.00 96.38 186 LEU A CA 1
ATOM 1470 C C . LEU A 1 186 ? 7.375 -20.886 3.488 1.00 96.38 186 LEU A C 1
ATOM 1472 O O . LEU A 1 186 ? 7.221 -21.136 4.678 1.00 96.38 186 LEU A O 1
ATOM 1476 N N . ARG A 1 187 ? 8.527 -21.105 2.865 1.00 97.94 187 ARG A N 1
ATOM 1477 C CA . ARG A 1 187 ? 9.766 -21.499 3.537 1.00 97.94 187 ARG A CA 1
ATOM 1478 C C . ARG A 1 187 ? 10.849 -20.489 3.213 1.00 97.94 187 ARG A C 1
ATOM 1480 O O . ARG A 1 187 ? 11.100 -20.231 2.040 1.00 97.94 187 ARG A O 1
ATOM 1487 N N . GLN A 1 188 ? 11.509 -19.972 4.239 1.00 97.69 188 GLN A N 1
ATOM 1488 C CA . GLN A 1 188 ? 12.692 -19.136 4.087 1.00 97.69 188 GLN A CA 1
ATOM 1489 C C . GLN A 1 188 ? 13.900 -19.792 4.742 1.00 97.69 188 GLN A C 1
ATOM 1491 O O . GLN A 1 188 ? 13.790 -20.377 5.820 1.00 97.69 188 GLN A O 1
ATOM 1496 N N . GLU A 1 189 ? 15.042 -19.690 4.075 1.00 96.69 189 GLU A N 1
ATOM 1497 C CA . GLU A 1 189 ? 16.343 -20.179 4.517 1.00 96.69 189 GLU A CA 1
ATOM 1498 C C . GLU A 1 189 ? 17.305 -18.991 4.523 1.00 96.69 189 GLU A C 1
ATOM 1500 O O . GLU A 1 189 ? 17.598 -18.417 3.472 1.00 96.69 189 GLU A O 1
ATOM 1505 N N . LEU A 1 190 ? 17.753 -18.581 5.710 1.00 95.25 190 LEU A N 1
ATOM 1506 C CA . LEU A 1 190 ? 18.561 -17.380 5.896 1.00 95.25 190 LEU A CA 1
ATOM 1507 C C . LEU A 1 190 ? 19.489 -17.542 7.102 1.00 95.25 190 LEU A C 1
ATOM 1509 O O . LEU A 1 190 ? 19.082 -18.046 8.147 1.00 95.25 190 LEU A O 1
ATOM 1513 N N . ASN A 1 191 ? 20.753 -17.133 6.946 1.00 92.75 191 ASN A N 1
ATOM 1514 C CA . ASN A 1 191 ? 21.786 -17.231 7.987 1.00 92.75 191 ASN A CA 1
ATOM 1515 C C . ASN A 1 191 ? 21.908 -18.641 8.616 1.00 92.75 191 ASN A C 1
ATOM 1517 O O . ASN A 1 191 ? 22.038 -18.793 9.828 1.00 92.75 191 ASN A O 1
ATOM 1521 N N . GLY A 1 192 ? 21.803 -19.690 7.790 1.00 91.00 192 GLY A N 1
ATOM 1522 C CA . GLY A 1 192 ? 21.882 -21.092 8.227 1.00 91.00 192 GLY A CA 1
ATOM 1523 C C . GLY A 1 192 ? 20.653 -21.622 8.980 1.00 91.00 192 GLY A C 1
ATOM 1524 O O . GLY A 1 192 ? 20.616 -22.806 9.307 1.00 91.00 192 GLY A O 1
ATOM 1525 N N . ALA A 1 193 ? 19.640 -20.789 9.228 1.00 94.00 193 ALA A N 1
ATOM 1526 C CA . ALA A 1 193 ? 18.367 -21.184 9.818 1.00 94.00 193 ALA A CA 1
ATOM 1527 C C . ALA A 1 193 ? 17.278 -21.302 8.744 1.00 94.00 193 ALA A C 1
ATOM 1529 O O . ALA A 1 193 ? 17.364 -20.692 7.677 1.00 94.00 193 ALA A O 1
ATOM 1530 N N . SER A 1 194 ? 16.222 -22.064 9.038 1.00 95.75 194 SER A N 1
ATOM 1531 C CA . SER A 1 194 ? 15.041 -22.129 8.180 1.00 95.75 194 SER A CA 1
ATOM 1532 C C . SER A 1 194 ? 13.762 -21.957 8.977 1.00 95.75 194 SER A C 1
ATOM 1534 O O . SER A 1 194 ? 13.634 -22.579 10.027 1.00 95.75 194 SER A O 1
ATOM 1536 N N . THR A 1 195 ? 12.818 -21.190 8.438 1.00 96.94 195 THR A N 1
ATOM 1537 C CA . THR A 1 195 ? 11.463 -21.040 8.985 1.00 96.94 195 THR A CA 1
ATOM 1538 C C . THR A 1 195 ? 10.452 -21.424 7.920 1.00 96.94 195 THR A C 1
ATOM 1540 O O . THR A 1 195 ? 10.564 -20.996 6.771 1.00 96.94 195 THR A O 1
ATOM 1543 N N . THR A 1 196 ? 9.459 -22.227 8.288 1.00 97.81 196 THR A N 1
ATOM 1544 C CA . THR A 1 196 ? 8.364 -22.637 7.407 1.00 97.81 196 THR A CA 1
ATOM 1545 C C . THR A 1 196 ? 7.029 -22.206 7.996 1.00 97.81 196 THR A C 1
ATOM 1547 O O . THR A 1 196 ? 6.711 -22.560 9.122 1.00 97.81 196 THR A O 1
ATOM 1550 N N . VAL A 1 197 ? 6.224 -21.485 7.222 1.00 97.12 197 VAL A N 1
ATOM 1551 C CA . VAL A 1 197 ? 4.880 -21.033 7.587 1.00 97.12 197 VAL A CA 1
ATOM 1552 C C . VAL A 1 197 ? 3.886 -21.605 6.585 1.00 97.12 197 VAL A C 1
ATOM 1554 O O . VAL A 1 197 ? 3.973 -21.315 5.394 1.00 97.12 197 VAL A O 1
ATOM 1557 N N . ALA A 1 198 ? 2.923 -22.399 7.039 1.00 97.00 198 ALA A N 1
ATOM 1558 C CA . ALA A 1 198 ? 1.808 -22.857 6.218 1.00 97.00 198 ALA A CA 1
ATOM 1559 C C . ALA A 1 198 ? 0.509 -22.175 6.653 1.00 97.00 198 ALA A C 1
ATOM 1561 O O . ALA A 1 198 ? 0.219 -22.085 7.842 1.00 97.00 198 ALA A O 1
ATOM 1562 N N . LYS A 1 199 ? -0.284 -21.713 5.686 1.00 95.19 199 LYS A N 1
ATOM 1563 C CA . LYS A 1 199 ? -1.655 -21.238 5.875 1.00 95.19 199 LYS A CA 1
ATOM 1564 C C . LYS A 1 199 ? -2.631 -22.226 5.250 1.00 95.19 199 LYS A C 1
ATOM 1566 O O . LYS A 1 199 ? -2.407 -22.673 4.126 1.00 95.19 199 LYS A O 1
ATOM 1571 N N . TYR A 1 200 ? -3.726 -22.513 5.943 1.00 96.81 200 TYR A N 1
ATOM 1572 C CA . TYR A 1 200 ? -4.820 -23.362 5.473 1.00 96.81 200 TYR A CA 1
ATOM 1573 C C . TYR A 1 200 ? -6.102 -22.544 5.414 1.00 96.81 200 TYR A C 1
ATOM 1575 O O . TYR A 1 200 ? -6.446 -21.865 6.382 1.00 96.81 200 TYR A O 1
ATOM 1583 N N . LEU A 1 201 ? -6.792 -22.595 4.276 1.00 93.69 201 LEU A N 1
ATOM 1584 C CA . LEU A 1 201 ? -7.972 -21.781 4.016 1.00 93.69 201 LEU A CA 1
ATOM 1585 C C . LEU A 1 201 ? -9.176 -22.691 3.780 1.00 93.69 201 LEU A C 1
ATOM 1587 O O . LEU A 1 201 ? -9.122 -23.635 2.990 1.00 93.69 201 LEU A O 1
ATOM 1591 N N . THR A 1 202 ? -10.269 -22.395 4.477 1.00 94.25 202 THR A N 1
ATOM 1592 C CA . THR A 1 202 ? -11.553 -23.088 4.312 1.00 94.25 202 THR A CA 1
ATOM 1593 C C . THR A 1 202 ? -12.579 -22.116 3.768 1.00 94.25 202 THR A C 1
ATOM 1595 O O . THR A 1 202 ? -12.638 -20.974 4.215 1.00 94.25 202 THR A O 1
ATOM 1598 N N . TYR A 1 203 ? -13.412 -22.575 2.838 1.00 87.88 203 TYR A N 1
ATOM 1599 C CA . TYR A 1 203 ? -14.436 -21.761 2.192 1.00 87.88 203 TYR A CA 1
ATOM 1600 C C . TYR A 1 203 ? -15.818 -22.378 2.365 1.00 87.88 203 TYR A C 1
ATOM 1602 O O . TYR A 1 203 ? -15.947 -23.589 2.553 1.00 87.88 203 TYR A O 1
ATOM 1610 N N . ASP A 1 204 ? -16.852 -21.552 2.256 1.00 86.75 204 ASP A N 1
ATOM 1611 C CA . ASP A 1 204 ? -18.219 -22.038 2.131 1.00 86.75 204 ASP A CA 1
ATOM 1612 C C . ASP A 1 204 ? -18.532 -22.506 0.699 1.00 86.75 204 ASP A C 1
ATOM 1614 O O . ASP A 1 204 ? -17.729 -22.381 -0.233 1.00 86.75 204 ASP A O 1
ATOM 1618 N N . HIS A 1 205 ? -19.744 -23.032 0.514 1.00 84.56 205 HIS A N 1
ATOM 1619 C CA . HIS A 1 205 ? -20.252 -23.483 -0.784 1.00 84.56 205 HIS A CA 1
ATOM 1620 C C . HIS A 1 205 ? -20.324 -22.367 -1.847 1.00 84.56 205 HIS A C 1
ATOM 1622 O O . HIS A 1 205 ? -20.295 -22.668 -3.037 1.00 84.56 205 HIS A O 1
ATOM 1628 N N . ALA A 1 206 ? -20.381 -21.094 -1.440 1.00 81.75 206 ALA A N 1
ATOM 1629 C CA . ALA A 1 206 ? -20.369 -19.928 -2.324 1.00 81.75 206 ALA A CA 1
ATOM 1630 C C . ALA A 1 206 ? -18.948 -19.388 -2.582 1.00 81.75 206 ALA A C 1
ATOM 1632 O O . ALA A 1 206 ? -18.762 -18.486 -3.393 1.00 81.75 206 ALA A O 1
ATOM 1633 N N . GLY A 1 207 ? -17.924 -19.947 -1.931 1.00 80.88 207 GLY A N 1
ATOM 1634 C CA . GLY A 1 207 ? -16.534 -19.537 -2.076 1.00 80.88 207 GLY A CA 1
ATOM 1635 C C . GLY A 1 207 ? -16.055 -18.397 -1.202 1.00 80.88 207 GLY A C 1
ATOM 1636 O O . GLY A 1 207 ? -14.947 -17.920 -1.432 1.00 80.88 207 GLY A O 1
ATOM 1637 N N . ARG A 1 208 ? -16.833 -17.997 -0.200 1.00 82.38 208 ARG A N 1
ATOM 1638 C CA . ARG A 1 208 ? -16.401 -17.024 0.804 1.00 82.38 208 ARG A CA 1
ATOM 1639 C C . ARG A 1 208 ? -15.498 -17.706 1.824 1.00 82.38 208 ARG A C 1
ATOM 1641 O O . ARG A 1 208 ? -15.728 -18.861 2.179 1.00 82.38 208 ARG A O 1
ATOM 1648 N N . LEU A 1 209 ? -14.462 -17.004 2.272 1.00 85.94 209 LEU A N 1
ATOM 1649 C CA . LEU A 1 209 ? -13.482 -17.514 3.229 1.00 85.94 209 LEU A CA 1
ATOM 1650 C C . LEU A 1 209 ? -14.129 -17.676 4.608 1.00 85.94 209 LEU A C 1
ATOM 1652 O O . LEU A 1 209 ? -14.566 -16.699 5.192 1.00 85.94 209 LEU A O 1
ATOM 1656 N N . LEU A 1 210 ? -14.174 -18.891 5.142 1.00 92.00 210 LEU A N 1
ATOM 1657 C CA . LEU A 1 210 ? -14.728 -19.184 6.465 1.00 92.00 210 LEU A CA 1
ATOM 1658 C C . LEU A 1 210 ? -13.669 -19.256 7.555 1.00 92.00 210 LEU A C 1
ATOM 1660 O O . LEU A 1 210 ? -13.967 -18.951 8.703 1.00 92.00 210 LEU A O 1
ATOM 1664 N N . LYS A 1 211 ? -12.458 -19.712 7.227 1.00 95.50 211 LYS A N 1
ATOM 1665 C CA . LYS A 1 211 ? -11.422 -19.945 8.233 1.00 95.50 211 LYS A CA 1
ATOM 1666 C C . LYS A 1 211 ? -10.029 -19.823 7.647 1.00 95.50 211 LYS A C 1
ATOM 1668 O O . LYS A 1 211 ? -9.785 -20.326 6.547 1.00 95.50 211 LYS A O 1
ATOM 1673 N N . VAL A 1 212 ? -9.126 -19.222 8.418 1.00 94.00 212 VAL A N 1
ATOM 1674 C CA . VAL A 1 212 ? -7.682 -19.227 8.172 1.00 94.00 212 VAL A CA 1
ATOM 1675 C C . VAL A 1 212 ? -6.972 -19.828 9.376 1.00 94.00 212 VAL A C 1
ATOM 1677 O O . VAL A 1 212 ? -7.092 -19.336 10.498 1.00 94.00 212 VAL A O 1
ATOM 1680 N N . GLU A 1 213 ? -6.190 -20.873 9.136 1.00 98.06 213 GLU A N 1
ATOM 1681 C CA . GLU A 1 213 ? -5.301 -21.475 10.131 1.00 98.06 213 GLU A CA 1
ATOM 1682 C C . GLU A 1 213 ? -3.846 -21.298 9.703 1.00 98.06 213 GLU A C 1
ATOM 1684 O O . GLU A 1 213 ? -3.548 -21.301 8.509 1.00 98.06 213 GLU A O 1
ATOM 1689 N N . GLN A 1 214 ? -2.942 -21.166 10.669 1.00 96.88 214 GLN A N 1
ATOM 1690 C CA . GLN A 1 214 ? -1.506 -21.054 10.451 1.00 96.88 214 GLN A CA 1
ATOM 1691 C C . GLN A 1 214 ? -0.749 -22.137 11.218 1.00 96.88 214 GLN A C 1
ATOM 1693 O O . GLN A 1 214 ? -1.103 -22.496 12.335 1.00 96.88 214 GLN A O 1
ATOM 1698 N N . GLU A 1 215 ? 0.315 -22.635 10.610 1.00 96.50 215 GLU A N 1
ATOM 1699 C CA . GLU A 1 215 ? 1.238 -23.617 11.161 1.00 96.50 215 GLU A CA 1
ATOM 1700 C C . GLU A 1 215 ? 2.662 -23.106 10.945 1.00 96.50 215 GLU A C 1
ATOM 1702 O O . GLU A 1 215 ? 2.991 -22.677 9.838 1.00 96.50 215 GLU A O 1
ATOM 1707 N N . ILE A 1 216 ? 3.500 -23.134 11.982 1.00 96.88 216 ILE A N 1
ATOM 1708 C CA . ILE A 1 216 ? 4.901 -22.704 11.897 1.00 96.88 216 ILE A CA 1
ATOM 1709 C C . ILE A 1 216 ? 5.794 -23.889 12.258 1.00 96.88 216 ILE A C 1
ATOM 1711 O O . ILE A 1 216 ? 5.575 -24.529 13.282 1.00 96.88 216 ILE A O 1
ATOM 1715 N N . ASP A 1 217 ? 6.769 -24.193 11.404 1.00 94.88 217 ASP A N 1
ATOM 1716 C CA . ASP A 1 217 ? 7.763 -25.263 11.566 1.00 94.88 217 ASP A CA 1
ATOM 1717 C C . ASP A 1 217 ? 7.163 -26.641 11.910 1.00 94.88 217 ASP A C 1
ATOM 1719 O O . ASP A 1 217 ? 7.752 -27.431 12.646 1.00 94.88 217 ASP A O 1
ATOM 1723 N N . GLY A 1 218 ? 5.974 -26.941 11.371 1.00 89.75 218 GLY A N 1
ATOM 1724 C CA . GLY A 1 218 ? 5.271 -28.207 11.606 1.00 89.75 218 GLY A CA 1
ATOM 1725 C C . GLY A 1 218 ? 4.667 -28.352 13.008 1.00 89.75 218 GLY A C 1
ATOM 1726 O O . GLY A 1 218 ? 4.324 -29.463 13.407 1.00 89.75 218 GLY A O 1
ATOM 1727 N N . ALA A 1 219 ? 4.552 -27.256 13.768 1.00 92.19 219 ALA A N 1
ATOM 1728 C CA . ALA A 1 219 ? 3.864 -27.231 15.056 1.00 92.19 219 ALA A CA 1
ATOM 1729 C C . ALA A 1 219 ? 2.340 -27.427 14.907 1.00 92.19 219 ALA A C 1
ATOM 1731 O O . ALA A 1 219 ? 1.815 -27.650 13.820 1.00 92.19 219 ALA A O 1
ATOM 1732 N N . ASN A 1 220 ? 1.597 -27.327 16.011 1.00 93.00 220 ASN A N 1
ATOM 1733 C CA . ASN A 1 220 ? 0.136 -27.366 15.958 1.00 93.00 220 ASN A CA 1
ATOM 1734 C C . ASN A 1 220 ? -0.428 -26.157 15.199 1.00 93.00 220 ASN A C 1
ATOM 1736 O O . ASN A 1 220 ? 0.093 -25.044 15.296 1.00 93.00 220 ASN A O 1
ATOM 1740 N N . ARG A 1 221 ? -1.538 -26.376 14.487 1.00 95.31 221 ARG A N 1
ATOM 1741 C CA . ARG A 1 221 ? -2.249 -25.306 13.782 1.00 95.31 221 ARG A CA 1
ATOM 1742 C C . ARG A 1 221 ? -2.921 -24.353 14.764 1.00 95.31 221 ARG A C 1
ATOM 1744 O O . ARG A 1 221 ? -3.688 -24.778 15.625 1.00 95.31 221 ARG A O 1
ATOM 1751 N N . THR A 1 222 ? -2.700 -23.064 14.556 1.00 96.38 222 THR A N 1
ATOM 1752 C CA . THR A 1 222 ? -3.374 -21.967 15.249 1.00 96.38 222 THR A CA 1
ATOM 1753 C C . THR A 1 222 ? -4.439 -21.379 14.334 1.00 96.38 222 THR A C 1
ATOM 1755 O O . THR A 1 222 ? -4.160 -21.026 13.190 1.00 96.38 222 THR A O 1
ATOM 1758 N N . THR A 1 223 ? -5.673 -21.245 14.819 1.00 97.44 223 THR A N 1
ATOM 1759 C CA . THR A 1 223 ? -6.722 -20.539 14.070 1.00 97.44 223 THR A CA 1
ATOM 1760 C C . THR A 1 223 ? -6.480 -19.037 14.153 1.00 97.44 223 THR A C 1
ATOM 1762 O O . THR A 1 223 ? -6.574 -18.464 15.235 1.00 97.44 223 THR A O 1
ATOM 1765 N N . LEU A 1 224 ? -6.179 -18.398 13.020 1.00 94.81 224 LEU A N 1
ATOM 1766 C CA . LEU A 1 224 ? -5.997 -16.950 12.955 1.00 94.81 224 LEU A CA 1
ATOM 1767 C C . LEU A 1 224 ? -7.344 -16.234 12.956 1.00 94.81 224 LEU A C 1
ATOM 1769 O O . LEU A 1 224 ? -7.550 -15.318 13.755 1.00 94.81 224 LEU A O 1
ATOM 1773 N N . SER A 1 225 ? -8.255 -16.681 12.087 1.00 94.94 225 SER A N 1
ATOM 1774 C CA . SER A 1 225 ? -9.610 -16.148 12.009 1.00 94.94 225 SER A CA 1
ATOM 1775 C C . SER A 1 225 ? -10.662 -17.178 11.603 1.00 94.94 225 SER A C 1
ATOM 1777 O O . SER A 1 225 ? -10.406 -18.035 10.758 1.00 94.94 225 SER A O 1
ATOM 1779 N N . ASP A 1 226 ? -11.858 -17.042 12.183 1.00 96.62 226 ASP A N 1
ATOM 1780 C CA . ASP A 1 226 ? -13.102 -17.683 11.737 1.00 96.62 226 ASP A CA 1
ATOM 1781 C C . ASP A 1 226 ? -14.114 -16.597 11.355 1.00 96.62 226 ASP A C 1
ATOM 1783 O O . ASP A 1 226 ? -14.355 -15.665 12.127 1.00 96.62 226 ASP A O 1
ATOM 1787 N N . LEU A 1 227 ? -14.710 -16.705 10.172 1.00 93.88 227 LEU A N 1
ATOM 1788 C CA . LEU A 1 227 ? -15.556 -15.683 9.569 1.00 93.88 227 LEU A CA 1
ATOM 1789 C C . LEU A 1 227 ? -16.975 -16.211 9.364 1.00 93.88 227 LEU A C 1
ATOM 1791 O O . LEU A 1 227 ? -17.190 -17.337 8.914 1.00 93.88 227 LEU A O 1
ATOM 1795 N N . THR A 1 228 ? -17.956 -15.361 9.645 1.00 94.19 228 THR A N 1
ATOM 1796 C CA . THR A 1 228 ? -19.368 -15.621 9.350 1.00 94.19 228 THR A CA 1
ATOM 1797 C C . THR A 1 228 ? -19.962 -14.454 8.584 1.00 94.19 228 THR A C 1
ATOM 1799 O O . THR A 1 228 ? -19.551 -13.305 8.747 1.00 94.19 228 THR A O 1
ATOM 1802 N N . TYR A 1 229 ? -20.935 -14.752 7.731 1.00 88.31 229 TYR A N 1
ATOM 1803 C CA . TYR A 1 229 ? -21.510 -13.785 6.811 1.00 88.31 229 TYR A CA 1
ATOM 1804 C C . TYR A 1 229 ? -23.030 -13.771 6.925 1.00 88.31 229 TYR A C 1
ATOM 1806 O O . TYR A 1 229 ? -23.648 -14.819 7.111 1.00 88.31 229 TYR A O 1
ATOM 1814 N N . ASN A 1 230 ? -23.633 -12.600 6.742 1.00 84.19 230 ASN A N 1
ATOM 1815 C CA . ASN A 1 230 ? -25.081 -12.464 6.668 1.00 84.19 230 ASN A CA 1
ATOM 1816 C C . ASN A 1 230 ? -25.638 -12.955 5.309 1.00 84.19 230 ASN A C 1
ATOM 1818 O O . ASN A 1 230 ? -24.899 -13.315 4.384 1.00 84.19 230 ASN A O 1
ATOM 1822 N N . GLU A 1 231 ? -26.967 -12.941 5.171 1.00 83.56 231 GLU A N 1
ATOM 1823 C CA . GLU A 1 231 ? -27.696 -13.400 3.974 1.00 83.56 231 GLU A CA 1
ATOM 1824 C C . GLU A 1 231 ? -27.396 -12.585 2.699 1.00 83.56 231 GLU A C 1
ATOM 1826 O O . GLU A 1 231 ? -27.596 -13.060 1.573 1.00 83.56 231 GLU A O 1
ATOM 1831 N N . LEU A 1 232 ? -26.890 -11.357 2.853 1.00 81.44 232 LEU A N 1
ATOM 1832 C CA . LEU A 1 232 ? -26.491 -10.491 1.741 1.00 81.44 232 LEU A CA 1
ATOM 1833 C C . LEU A 1 232 ? -25.072 -10.769 1.248 1.00 81.44 232 LEU A C 1
ATOM 1835 O O . LEU A 1 232 ? -24.667 -10.204 0.235 1.00 81.44 232 LEU A O 1
ATOM 1839 N N . GLY A 1 233 ? -24.336 -11.652 1.921 1.00 79.88 233 GLY A N 1
ATOM 1840 C CA . GLY A 1 233 ? -22.933 -11.883 1.623 1.00 79.88 233 GLY A CA 1
ATOM 1841 C C . GLY A 1 233 ? -21.989 -11.185 2.586 1.00 79.88 233 GLY A C 1
ATOM 1842 O O . GLY A 1 233 ? -20.801 -11.473 2.509 1.00 79.88 233 GLY A O 1
ATOM 1843 N N . GLN A 1 234 ? -22.495 -10.324 3.481 1.00 79.44 234 GLN A N 1
ATOM 1844 C CA . GLN A 1 234 ? -21.636 -9.385 4.184 1.00 79.44 234 GLN A CA 1
ATOM 1845 C C . GLN A 1 234 ? -20.953 -9.983 5.409 1.00 79.44 234 GLN A C 1
ATOM 1847 O O . GLN A 1 234 ? -21.612 -10.710 6.152 1.00 79.44 234 GLN A O 1
ATOM 1852 N N . LEU A 1 235 ? -19.677 -9.661 5.661 1.00 83.75 235 LEU A N 1
ATOM 1853 C CA . LEU A 1 235 ? -18.962 -10.135 6.859 1.00 83.75 235 LEU A CA 1
ATOM 1854 C C . LEU A 1 235 ? -19.688 -9.660 8.121 1.00 83.75 235 LEU A C 1
ATOM 1856 O O . LEU A 1 235 ? -19.741 -8.471 8.399 1.00 83.75 235 LEU A O 1
ATOM 1860 N N . GLN A 1 236 ? -20.250 -10.588 8.885 1.00 90.50 236 GLN A N 1
ATOM 1861 C CA . GLN A 1 236 ? -21.041 -10.296 10.077 1.00 90.50 236 GLN A CA 1
ATOM 1862 C C . GLN A 1 236 ? -20.194 -10.376 11.343 1.00 90.50 236 GLN A C 1
ATOM 1864 O O . GLN A 1 236 ? -20.323 -9.531 12.221 1.00 90.50 236 GLN A O 1
ATOM 1869 N N . GLN A 1 237 ? -19.328 -11.381 11.434 1.00 95.12 237 GLN A N 1
ATOM 1870 C CA . GLN A 1 237 ? -18.467 -11.587 12.590 1.00 95.12 237 GLN A CA 1
ATOM 1871 C C . GLN A 1 237 ? -17.156 -12.230 12.150 1.00 95.12 237 GLN A C 1
ATOM 1873 O O . GLN A 1 237 ? -17.144 -13.138 11.314 1.00 95.12 237 GLN A O 1
ATOM 1878 N N . LYS A 1 238 ? -16.062 -11.763 12.750 1.00 95.31 238 LYS A N 1
ATOM 1879 C CA . LYS A 1 238 ? -14.727 -12.342 12.639 1.00 95.31 238 LYS A CA 1
ATOM 1880 C C . LYS A 1 238 ? -14.198 -12.663 14.034 1.00 95.31 238 LYS A C 1
ATOM 1882 O O . LYS A 1 238 ? -13.937 -11.759 14.820 1.00 95.31 238 LYS A O 1
ATOM 1887 N N . LYS A 1 239 ? -13.994 -13.941 14.327 1.00 97.81 239 LYS A N 1
ATOM 1888 C CA . LYS A 1 239 ? -13.353 -14.400 15.564 1.00 97.81 239 LYS A CA 1
ATOM 1889 C C . LYS A 1 239 ? -11.852 -14.451 15.356 1.00 97.81 239 LYS A C 1
ATOM 1891 O O . LYS A 1 239 ? -11.414 -14.984 14.345 1.00 97.81 239 LYS A O 1
ATOM 1896 N N . LEU A 1 240 ? -11.079 -13.928 16.297 1.00 97.56 240 LEU A N 1
ATOM 1897 C CA . LEU A 1 240 ? -9.621 -13.858 16.233 1.00 97.56 240 LEU A CA 1
ATOM 1898 C C . LEU A 1 240 ? -8.988 -14.840 17.220 1.00 97.56 240 LEU A C 1
ATOM 1900 O O . LEU A 1 240 ? -9.448 -14.971 18.357 1.00 97.56 240 LEU A O 1
ATOM 1904 N N . GLY A 1 241 ? -7.935 -15.531 16.778 1.00 95.50 241 GLY A N 1
ATOM 1905 C CA . GLY A 1 241 ? -7.129 -16.407 17.632 1.00 95.50 241 GLY A CA 1
ATOM 1906 C C . GLY A 1 241 ? -7.878 -17.606 18.212 1.00 95.50 241 GLY A C 1
ATOM 1907 O O . GLY A 1 241 ? -7.623 -17.996 19.345 1.00 95.50 241 GLY A O 1
ATOM 1908 N N . GLY A 1 242 ? -8.843 -18.169 17.479 1.00 93.38 242 GLY A N 1
ATOM 1909 C CA . GLY A 1 242 ? -9.703 -19.236 18.000 1.00 93.38 242 GLY A CA 1
ATOM 1910 C C . GLY A 1 242 ? -10.737 -18.731 19.011 1.00 93.38 242 GLY A C 1
ATOM 1911 O O . GLY A 1 242 ? -10.987 -19.389 20.016 1.00 93.38 242 GLY A O 1
ATOM 1912 N N . ASN A 1 243 ? -11.348 -17.572 18.728 1.00 96.12 243 ASN A N 1
ATOM 1913 C CA . ASN A 1 243 ? -12.380 -16.927 19.552 1.00 96.12 243 ASN A CA 1
ATOM 1914 C C . ASN A 1 243 ? -11.872 -16.341 20.884 1.00 96.12 243 ASN A C 1
ATOM 1916 O O . ASN A 1 243 ? -12.625 -16.279 21.853 1.00 96.12 243 ASN A O 1
ATOM 1920 N N . ILE A 1 244 ? -10.618 -15.879 20.928 1.00 97.12 244 ILE A N 1
ATOM 1921 C CA . ILE A 1 244 ? -10.107 -15.056 22.041 1.00 97.12 244 ILE A CA 1
ATOM 1922 C C . ILE A 1 244 ? -10.792 -13.683 22.038 1.00 97.12 244 ILE A C 1
ATOM 1924 O O . ILE A 1 244 ? -11.111 -13.133 23.090 1.00 97.12 244 ILE A O 1
ATOM 1928 N N . GLN A 1 245 ? -11.023 -13.136 20.843 1.00 98.00 245 GLN A N 1
ATOM 1929 C CA . GLN A 1 245 ? -11.809 -11.926 20.611 1.00 98.00 245 GLN A CA 1
ATOM 1930 C C . GLN A 1 245 ? -12.781 -12.150 19.457 1.00 98.00 245 GLN A C 1
ATOM 1932 O O . GLN A 1 245 ? -12.475 -12.900 18.524 1.00 98.00 245 GLN A O 1
ATOM 1937 N N . SER A 1 246 ? -13.927 -11.475 19.506 1.00 96.75 246 SER A N 1
ATOM 1938 C CA . SER A 1 246 ? -14.870 -11.390 18.394 1.00 96.75 246 SER A CA 1
ATOM 1939 C C . SER A 1 246 ? -14.902 -9.964 17.861 1.00 96.75 246 SER A C 1
ATOM 1941 O O . SER A 1 246 ? -14.788 -8.997 18.612 1.00 96.75 246 SER A O 1
ATOM 1943 N N . VAL A 1 247 ? -15.016 -9.831 16.545 1.00 97.25 247 VAL A N 1
ATOM 1944 C CA . VAL A 1 247 ? -15.197 -8.549 15.871 1.00 97.25 247 VAL A CA 1
ATOM 1945 C C . VAL A 1 247 ? -16.478 -8.625 15.054 1.00 97.25 247 VAL A C 1
ATOM 1947 O O . VAL A 1 247 ? -16.513 -9.238 13.987 1.00 97.25 247 VAL A O 1
ATOM 1950 N N . ASP A 1 248 ? -17.527 -8.009 15.580 1.00 96.56 248 ASP A N 1
ATOM 1951 C CA . ASP A 1 248 ? -18.879 -8.019 15.043 1.00 96.56 248 ASP A CA 1
ATOM 1952 C C . ASP A 1 248 ? -19.139 -6.747 14.236 1.00 96.56 248 ASP A C 1
ATOM 1954 O O . ASP A 1 248 ? -18.962 -5.629 14.723 1.00 96.56 248 ASP A O 1
ATOM 1958 N N . TYR A 1 249 ? -19.604 -6.903 13.001 1.00 94.06 249 TYR A N 1
ATOM 1959 C CA . TYR A 1 249 ? -19.838 -5.800 12.078 1.00 94.06 249 TYR A CA 1
ATOM 1960 C C . TYR A 1 249 ? -21.336 -5.577 11.852 1.00 94.06 249 TYR A C 1
ATOM 1962 O O . TYR A 1 249 ? -22.109 -6.519 11.657 1.00 94.06 249 TYR A O 1
ATOM 1970 N N . LYS A 1 250 ? -21.761 -4.309 11.831 1.00 93.31 250 LYS A N 1
ATOM 1971 C CA . LYS A 1 250 ? -23.108 -3.913 11.384 1.00 93.31 250 LYS A CA 1
ATOM 1972 C C . LYS A 1 250 ? -23.034 -2.876 10.280 1.00 93.31 250 LYS A C 1
ATOM 1974 O O . LYS A 1 250 ? -22.132 -2.041 10.264 1.00 93.31 250 LYS A O 1
ATOM 1979 N N . TYR A 1 251 ? -24.033 -2.907 9.407 1.00 87.19 251 TYR A N 1
ATOM 1980 C CA . TYR A 1 251 ? -24.118 -2.052 8.233 1.00 87.19 251 TYR A CA 1
ATOM 1981 C C . TYR A 1 251 ? -25.477 -1.365 8.153 1.00 87.19 251 TYR A C 1
ATOM 1983 O O . TYR A 1 251 ? -26.484 -1.907 8.613 1.00 87.19 251 TYR A O 1
ATOM 1991 N N . ASN A 1 252 ? -25.522 -0.195 7.520 1.00 83.12 252 ASN A N 1
ATOM 1992 C CA . ASN A 1 252 ? -26.785 0.409 7.105 1.00 83.12 252 ASN A CA 1
ATOM 1993 C C . ASN A 1 252 ? -27.283 -0.193 5.775 1.00 83.12 252 ASN A C 1
ATOM 1995 O O . ASN A 1 252 ? -26.581 -0.948 5.103 1.00 83.12 252 ASN A O 1
ATOM 1999 N N . ILE A 1 253 ? -28.483 0.205 5.345 1.00 82.06 253 ILE A N 1
ATOM 2000 C CA . ILE A 1 253 ? -29.106 -0.265 4.092 1.00 82.06 253 ILE A CA 1
ATOM 2001 C C . ILE A 1 253 ? -28.317 0.084 2.815 1.00 82.06 253 ILE A C 1
ATOM 2003 O O . ILE A 1 253 ? -28.600 -0.457 1.751 1.00 82.06 253 ILE A O 1
ATOM 2007 N N . ARG A 1 254 ? -27.341 0.999 2.896 1.00 76.38 254 ARG A N 1
ATOM 2008 C CA . ARG A 1 254 ? -26.438 1.360 1.790 1.00 76.38 254 ARG A CA 1
ATOM 2009 C C . ARG A 1 254 ? -25.144 0.537 1.800 1.00 76.38 254 ARG A C 1
ATOM 2011 O O . ARG A 1 254 ? -24.296 0.747 0.937 1.00 76.38 254 ARG A O 1
ATOM 2018 N N . GLY A 1 255 ? -24.988 -0.377 2.758 1.00 77.38 255 GLY A N 1
ATOM 2019 C CA . GLY A 1 255 ? -23.790 -1.193 2.940 1.00 77.38 255 GLY A CA 1
ATOM 2020 C C . GLY A 1 255 ? -22.634 -0.461 3.623 1.00 77.38 255 GLY A C 1
ATOM 2021 O O . GLY A 1 255 ? -21.510 -0.945 3.584 1.00 77.38 255 GLY A O 1
ATOM 2022 N N . TRP A 1 256 ? -22.862 0.706 4.234 1.00 81.56 256 TRP A N 1
ATOM 2023 C CA . TRP A 1 256 ? -21.813 1.387 5.000 1.00 81.56 256 TRP A CA 1
ATOM 2024 C C . TRP A 1 256 ? -21.701 0.781 6.389 1.00 81.56 256 TRP A C 1
ATOM 2026 O O . TRP A 1 256 ? -22.720 0.536 7.035 1.00 81.56 256 TRP A O 1
ATOM 2036 N N . LEU A 1 257 ? -20.468 0.562 6.844 1.00 87.25 257 LEU A N 1
ATOM 2037 C CA . LEU A 1 257 ? -20.173 0.043 8.173 1.00 87.25 257 LEU A CA 1
ATOM 2038 C C . LEU A 1 257 ? -20.603 1.054 9.237 1.00 87.25 257 LEU A C 1
ATOM 2040 O O . LEU A 1 257 ? -20.048 2.140 9.305 1.00 87.25 257 LEU A O 1
ATOM 2044 N N . THR A 1 258 ? -21.554 0.698 10.092 1.00 92.62 258 THR A N 1
ATOM 2045 C CA . THR A 1 258 ? -22.041 1.568 11.173 1.00 92.62 258 THR A CA 1
ATOM 2046 C C . THR A 1 258 ? -21.506 1.168 12.538 1.00 92.62 258 THR A C 1
ATOM 2048 O O . THR A 1 258 ? -21.596 1.953 13.480 1.00 92.62 258 THR A O 1
ATOM 2051 N N . ARG A 1 259 ? -21.007 -0.064 12.694 1.00 95.31 259 ARG A N 1
ATOM 2052 C CA . ARG A 1 259 ? -20.554 -0.563 13.995 1.00 95.31 259 ARG A CA 1
ATOM 2053 C C . ARG A 1 259 ? -19.514 -1.680 13.869 1.00 95.31 259 ARG A C 1
ATOM 2055 O O . ARG A 1 259 ? -19.671 -2.544 13.011 1.00 95.31 259 ARG A O 1
ATOM 2062 N N . ILE A 1 260 ? -18.505 -1.648 14.738 1.00 96.94 260 ILE A N 1
ATOM 2063 C CA . ILE A 1 260 ? -17.521 -2.703 15.023 1.00 96.94 260 ILE A CA 1
ATOM 2064 C C . ILE A 1 260 ? -17.615 -2.977 16.526 1.00 96.94 260 ILE A C 1
ATOM 2066 O O . ILE A 1 260 ? -17.186 -2.117 17.286 1.00 96.94 260 ILE A O 1
ATOM 2070 N N . ASN A 1 261 ? -18.169 -4.110 16.965 1.00 98.25 261 ASN A N 1
ATOM 2071 C CA . ASN A 1 261 ? -18.531 -4.375 18.373 1.00 98.25 261 ASN A CA 1
ATOM 2072 C C . ASN A 1 261 ? -19.389 -3.250 18.997 1.00 98.25 261 ASN A C 1
ATOM 2074 O O . ASN A 1 261 ? -19.707 -2.252 18.352 1.00 98.25 261 ASN A O 1
ATOM 2078 N N . ASP A 1 262 ? -19.837 -3.389 20.245 1.00 96.88 262 ASP A N 1
ATOM 2079 C CA . ASP A 1 262 ? -20.662 -2.352 20.879 1.00 96.88 262 ASP A CA 1
ATOM 2080 C C . ASP A 1 262 ? -19.833 -1.417 21.782 1.00 96.88 262 ASP A C 1
ATOM 2082 O O . ASP A 1 262 ? -19.450 -1.825 22.878 1.00 96.88 262 ASP A O 1
ATOM 2086 N N . PRO A 1 263 ? -19.553 -0.156 21.384 1.00 95.88 263 PRO A N 1
ATOM 2087 C CA . PRO A 1 263 ? -18.790 0.764 22.231 1.00 95.88 263 PRO A CA 1
ATOM 2088 C C . PRO A 1 263 ? -19.506 1.128 23.544 1.00 95.88 263 PRO A C 1
ATOM 2090 O O . PRO A 1 263 ? -18.845 1.547 24.498 1.00 95.88 263 PRO A O 1
ATOM 2093 N N . ASP A 1 264 ? -20.832 0.977 23.623 1.00 93.94 264 ASP A N 1
ATOM 2094 C CA . ASP A 1 264 ? -21.597 1.260 24.841 1.00 93.94 264 ASP A CA 1
ATOM 2095 C C . ASP A 1 264 ? -21.583 0.090 25.828 1.00 93.94 264 ASP A C 1
ATOM 2097 O O . ASP A 1 264 ? -21.773 0.291 27.028 1.00 93.94 264 ASP A O 1
ATOM 2101 N N . ASN A 1 265 ? -21.319 -1.123 25.340 1.00 94.38 265 ASN A N 1
ATOM 2102 C CA . ASN A 1 265 ? -21.228 -2.324 26.153 1.00 94.38 265 ASN A CA 1
ATOM 2103 C C . ASN A 1 265 ? -20.226 -3.311 25.546 1.00 94.38 265 ASN A C 1
ATOM 2105 O O . ASN A 1 265 ? -20.607 -4.226 24.819 1.00 94.38 265 ASN A O 1
ATOM 2109 N N . LEU A 1 266 ? -18.949 -3.136 25.885 1.00 95.62 266 LEU A N 1
ATOM 2110 C CA . LEU A 1 266 ? -17.879 -3.994 25.378 1.00 95.62 266 LEU A CA 1
ATOM 2111 C C . LEU A 1 266 ? -18.005 -5.449 25.849 1.00 95.62 266 LEU A C 1
ATOM 2113 O O . LEU A 1 266 ? -17.525 -6.350 25.173 1.00 95.62 266 LEU A O 1
ATOM 2117 N N . GLY A 1 267 ? -18.628 -5.709 27.004 1.00 94.88 267 GLY A N 1
ATOM 2118 C CA . GLY A 1 267 ? -18.641 -7.048 27.592 1.00 94.88 267 GLY A CA 1
ATOM 2119 C C . GLY A 1 267 ? -17.218 -7.595 27.773 1.00 94.88 267 GLY A C 1
ATOM 2120 O O . GLY A 1 267 ? -16.496 -7.150 28.661 1.00 94.88 267 GLY A O 1
ATOM 2121 N N . VAL A 1 268 ? -16.836 -8.563 26.933 1.00 94.25 268 VAL A N 1
ATOM 2122 C CA . VAL A 1 268 ? -15.494 -9.181 26.896 1.00 94.25 268 VAL A CA 1
ATOM 2123 C C . VAL A 1 268 ? -14.615 -8.684 25.739 1.00 94.25 268 VAL A C 1
ATOM 2125 O O . VAL A 1 268 ? -13.445 -9.065 25.650 1.00 94.25 268 VAL A O 1
ATOM 2128 N N . ASP A 1 269 ? -15.159 -7.854 24.850 1.00 97.56 269 ASP A N 1
ATOM 2129 C CA . ASP A 1 269 ? -14.420 -7.290 23.728 1.00 97.56 269 ASP A CA 1
ATOM 2130 C C . ASP A 1 269 ? -13.431 -6.229 24.220 1.00 97.56 269 ASP A C 1
ATOM 2132 O O . ASP A 1 269 ? -13.687 -5.462 25.149 1.00 97.56 269 ASP A O 1
ATOM 2136 N N . LEU A 1 270 ? -12.268 -6.153 23.583 1.00 98.00 270 LEU A N 1
ATOM 2137 C CA . LEU A 1 270 ? -11.242 -5.174 23.941 1.00 98.00 270 LEU A CA 1
ATOM 2138 C C . LEU A 1 270 ? -11.481 -3.805 23.299 1.00 98.00 270 LEU A C 1
ATOM 2140 O O . LEU A 1 270 ? -10.935 -2.810 23.775 1.00 98.00 270 LEU A O 1
ATOM 2144 N N . PHE A 1 271 ? -12.273 -3.746 22.229 1.00 98.44 271 PHE A N 1
ATOM 2145 C CA . PHE A 1 271 ? -12.540 -2.531 21.469 1.00 98.44 271 PHE A CA 1
ATOM 2146 C C . PHE A 1 271 ? -13.921 -2.572 20.818 1.00 98.44 271 PHE A C 1
ATOM 2148 O O . PHE A 1 271 ? -14.342 -3.619 20.323 1.00 98.44 271 PHE A O 1
ATOM 2155 N N . GLY A 1 272 ? -14.576 -1.413 20.759 1.00 98.31 272 GLY A N 1
ATOM 2156 C CA . GLY A 1 272 ? -15.812 -1.198 20.021 1.00 98.31 272 GLY A CA 1
ATOM 2157 C C . GLY A 1 272 ? -15.890 0.205 19.433 1.00 98.31 272 GLY A C 1
ATOM 2158 O O . GLY A 1 272 ? -15.314 1.149 19.970 1.00 98.31 272 GLY A O 1
ATOM 2159 N N . MET A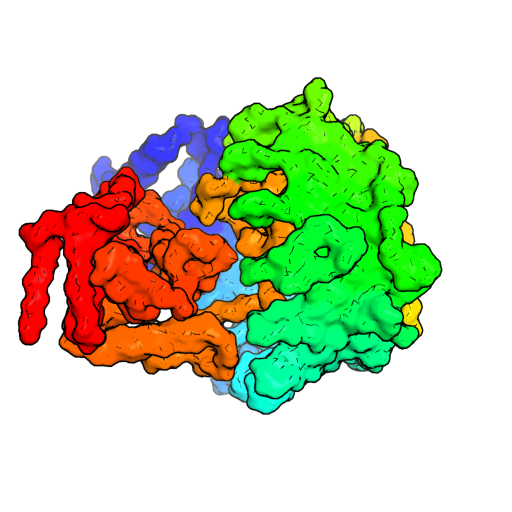 1 273 ? -16.596 0.347 18.316 1.00 98.00 273 MET A N 1
ATOM 2160 C CA . MET A 1 273 ? -16.737 1.586 17.560 1.00 98.00 273 MET A CA 1
ATOM 2161 C C . MET A 1 273 ? -18.099 1.662 16.874 1.00 98.00 273 MET A C 1
ATOM 2163 O O . MET A 1 273 ? -18.571 0.699 16.277 1.00 98.00 273 MET A O 1
ATOM 2167 N N . MET A 1 274 ? -18.695 2.846 16.890 1.00 96.62 274 MET A N 1
ATOM 2168 C CA . MET A 1 274 ? -19.889 3.218 16.149 1.00 96.62 274 MET A CA 1
ATOM 2169 C C . MET A 1 274 ? -19.565 4.390 15.225 1.00 96.62 274 MET A C 1
ATOM 2171 O O . MET A 1 274 ? -18.894 5.338 15.631 1.00 96.62 274 MET A O 1
ATOM 2175 N N . LEU A 1 275 ? -20.056 4.317 13.990 1.00 94.88 275 LEU A N 1
ATOM 2176 C CA . LEU A 1 275 ? -19.919 5.355 12.977 1.00 94.88 275 LEU A CA 1
ATOM 2177 C C . LEU A 1 275 ? -21.292 5.887 12.595 1.00 94.88 275 LEU A C 1
ATOM 2179 O O . LEU A 1 275 ? -22.168 5.128 12.168 1.00 94.88 275 LEU A O 1
ATOM 2183 N N . ASN A 1 276 ? -21.446 7.199 12.699 1.00 94.75 276 ASN A N 1
ATOM 2184 C CA . ASN A 1 276 ? -22.621 7.905 12.229 1.00 94.75 276 ASN A CA 1
ATOM 2185 C C . ASN A 1 276 ? -22.337 8.550 10.871 1.00 94.75 276 ASN A C 1
ATOM 2187 O O . ASN A 1 276 ? -21.242 9.043 10.603 1.00 94.75 276 ASN A O 1
ATOM 2191 N N . TYR A 1 277 ? -23.352 8.538 10.011 1.00 91.62 277 TYR A N 1
ATOM 2192 C CA . TYR A 1 277 ? -23.307 9.149 8.683 1.00 91.62 277 TYR A CA 1
ATOM 2193 C C . TYR A 1 277 ? -24.462 10.136 8.576 1.00 91.62 277 TYR A C 1
ATOM 2195 O O . TYR A 1 277 ? -24.335 11.301 8.925 1.00 91.62 277 TYR A O 1
ATOM 2203 N N . ASN A 1 278 ? -25.641 9.639 8.204 1.00 88.12 278 ASN A N 1
ATOM 2204 C CA . ASN A 1 278 ? -26.887 10.391 8.065 1.00 88.12 278 ASN A CA 1
ATOM 2205 C C . ASN A 1 278 ? -27.589 10.673 9.408 1.00 88.12 278 ASN A C 1
ATOM 2207 O O . ASN A 1 278 ? -28.775 10.990 9.440 1.00 88.12 278 ASN A O 1
ATOM 2211 N N . THR A 1 279 ? -26.858 10.522 10.501 1.00 87.00 279 THR A N 1
ATOM 2212 C CA . THR A 1 279 ? -27.234 10.818 11.883 1.00 87.00 279 THR A CA 1
ATOM 2213 C C . THR A 1 279 ? -26.105 11.643 12.487 1.00 87.00 279 THR A C 1
ATOM 2215 O O . THR A 1 279 ? -24.995 11.628 11.966 1.00 87.00 279 THR A O 1
ATOM 2218 N N . ALA A 1 280 ? -26.358 12.379 13.560 1.00 77.50 280 ALA A N 1
ATOM 2219 C CA . ALA A 1 280 ? -25.317 13.064 14.321 1.00 77.50 280 ALA A CA 1
ATOM 2220 C C . ALA A 1 280 ? -25.545 12.793 15.811 1.00 77.50 280 ALA A C 1
ATOM 2222 O O . ALA A 1 280 ? -26.694 12.635 16.229 1.00 77.50 280 ALA A O 1
ATOM 2223 N N . GLU A 1 281 ? -24.471 12.726 16.600 1.00 86.44 281 GLU A N 1
ATOM 2224 C CA . GLU A 1 281 ? -24.615 12.688 18.060 1.00 86.44 281 GLU A CA 1
ATOM 2225 C C . GLU A 1 281 ? -25.048 14.070 18.537 1.00 86.44 281 GLU A C 1
ATOM 2227 O O . GLU A 1 281 ? -24.457 15.075 18.142 1.00 86.44 281 GLU A O 1
ATOM 2232 N N . ALA A 1 282 ? -26.049 14.125 19.416 1.00 83.62 282 ALA A N 1
ATOM 2233 C CA . ALA A 1 282 ? -26.620 15.384 19.895 1.00 83.62 282 ALA A CA 1
ATOM 2234 C C . ALA A 1 282 ? -25.598 16.284 20.614 1.00 83.62 282 ALA A C 1
ATOM 2236 O O . ALA A 1 282 ? -25.822 17.483 20.756 1.00 83.62 282 ALA A O 1
ATOM 2237 N N . GLN A 1 283 ? -24.490 15.707 21.085 1.00 88.31 283 GLN A N 1
ATOM 2238 C CA . GLN A 1 283 ? -23.413 16.419 21.762 1.00 88.31 283 GLN A CA 1
ATOM 2239 C C . GLN A 1 283 ? -22.426 17.080 20.795 1.00 88.31 283 GLN A C 1
ATOM 2241 O O . GLN A 1 283 ? -21.585 17.833 21.268 1.00 88.31 283 GLN A O 1
ATOM 2246 N N . PHE A 1 284 ? -22.493 16.839 19.482 1.00 88.69 284 PHE A N 1
ATOM 2247 C CA . PHE A 1 284 ? -21.641 17.504 18.490 1.00 88.69 284 PHE A CA 1
ATOM 2248 C C . PHE A 1 284 ? -22.414 18.546 17.679 1.00 88.69 284 PHE A C 1
ATOM 2250 O O . PHE A 1 284 ? -23.621 18.448 17.476 1.00 88.69 284 PHE A O 1
ATOM 2257 N N . THR A 1 285 ? -21.687 19.535 17.160 1.00 84.69 285 THR A N 1
ATOM 2258 C CA . THR A 1 285 ? -22.191 20.477 16.147 1.00 84.69 285 THR A CA 1
ATOM 2259 C C . THR A 1 285 ? -22.091 19.914 14.726 1.00 84.69 285 THR A C 1
ATOM 2261 O O . THR A 1 285 ? -22.631 20.516 13.790 1.00 84.69 285 THR A O 1
ATOM 2264 N N . SER A 1 286 ? -21.415 18.770 14.549 1.00 87.62 286 SER A N 1
ATOM 2265 C CA . SER A 1 286 ? -21.267 18.112 13.255 1.00 87.62 286 SER A CA 1
ATOM 2266 C C . SER A 1 286 ? -22.626 17.736 12.667 1.00 87.62 286 SER A C 1
ATOM 2268 O O . SER A 1 286 ? -23.552 17.314 13.358 1.00 87.62 286 SER A O 1
ATOM 2270 N N . GLN A 1 287 ? -22.757 17.923 11.356 1.00 90.12 287 GLN A N 1
ATOM 2271 C CA . GLN A 1 287 ? -24.026 17.748 10.656 1.00 90.12 287 GLN A CA 1
ATOM 2272 C C . GLN A 1 287 ? -24.126 16.353 10.026 1.00 90.12 287 GLN A C 1
ATOM 2274 O O . GLN A 1 287 ? -23.111 15.834 9.546 1.00 90.12 287 GLN A O 1
ATOM 2279 N N . PRO A 1 288 ? -25.335 15.763 9.945 1.00 92.25 288 PRO A N 1
ATOM 2280 C CA . PRO A 1 288 ? -25.569 14.534 9.196 1.00 92.25 288 PRO A CA 1
ATOM 2281 C C . PRO A 1 288 ? -25.022 14.595 7.762 1.00 92.25 288 PRO A C 1
ATOM 2283 O O . PRO A 1 288 ? -25.274 15.539 7.015 1.00 92.25 288 PRO A O 1
ATOM 2286 N N . GLN A 1 289 ? -24.306 13.550 7.365 1.00 86.50 289 GLN A N 1
ATOM 2287 C CA . GLN A 1 289 ? -23.657 13.389 6.071 1.00 86.50 289 GLN A CA 1
ATOM 2288 C C . GLN A 1 289 ? -24.352 12.297 5.240 1.00 86.50 289 GLN A C 1
ATOM 2290 O O . GLN A 1 289 ? -24.429 11.133 5.632 1.00 86.50 289 GLN A O 1
ATOM 2295 N N . TYR A 1 290 ? -24.833 12.647 4.044 1.00 83.75 290 TYR A N 1
ATOM 2296 C CA . TYR A 1 290 ? -25.596 11.733 3.169 1.00 83.75 290 TYR A CA 1
ATOM 2297 C C . TYR A 1 290 ? -24.790 11.175 1.984 1.00 83.75 290 TYR A C 1
ATOM 2299 O O . TYR A 1 290 ? -25.291 10.358 1.207 1.00 83.75 290 TYR A O 1
ATOM 2307 N N . ASN A 1 291 ? -23.533 11.599 1.851 1.00 73.44 291 ASN A N 1
ATOM 2308 C CA . ASN A 1 291 ? -22.613 11.288 0.750 1.00 73.44 291 ASN A CA 1
ATOM 2309 C C . ASN A 1 291 ? -21.516 10.269 1.137 1.00 73.44 291 ASN A C 1
ATOM 2311 O O . ASN A 1 291 ? -20.529 10.086 0.416 1.00 73.44 291 ASN A O 1
ATOM 2315 N N . GLY A 1 292 ? -21.667 9.622 2.296 1.00 77.56 292 GLY A N 1
ATOM 2316 C CA . GLY A 1 292 ? -20.725 8.635 2.822 1.00 77.56 292 GLY A CA 1
ATOM 2317 C C . GLY A 1 292 ? -19.565 9.219 3.631 1.00 77.56 292 GLY A C 1
ATOM 2318 O O . GLY A 1 292 ? -18.686 8.454 4.015 1.00 77.56 292 GLY A O 1
ATOM 2319 N N . ASN A 1 293 ? -19.537 10.531 3.890 1.00 83.06 293 ASN A N 1
ATOM 2320 C CA . ASN A 1 293 ? -18.695 11.084 4.955 1.00 83.06 293 ASN A CA 1
ATOM 2321 C C . ASN A 1 293 ? -19.227 10.650 6.327 1.00 83.06 293 ASN A C 1
ATOM 2323 O O . ASN A 1 293 ? -20.425 10.423 6.489 1.00 83.06 293 ASN A O 1
ATOM 2327 N N . ILE A 1 294 ? -18.337 10.558 7.309 1.00 92.00 294 ILE A N 1
ATOM 2328 C CA . ILE A 1 294 ? -18.682 10.187 8.682 1.00 92.00 294 ILE A CA 1
ATOM 2329 C C . ILE A 1 294 ? -18.963 11.480 9.445 1.00 92.00 294 ILE A C 1
ATOM 2331 O O . ILE A 1 294 ? -18.108 12.352 9.497 1.00 92.00 294 ILE A O 1
ATOM 2335 N N . SER A 1 295 ? -20.148 11.630 10.024 1.00 95.06 295 SER A N 1
ATOM 2336 C CA . SER A 1 295 ? -20.496 12.808 10.834 1.00 95.06 295 SER A CA 1
ATOM 2337 C C . SER A 1 295 ? -19.891 12.735 12.237 1.00 95.06 295 SER A C 1
ATOM 2339 O O . SER A 1 295 ? -19.500 13.756 12.807 1.00 95.06 295 SER A O 1
ATOM 2341 N N . SER A 1 296 ? -19.810 11.531 12.804 1.00 96.50 296 SER A N 1
ATOM 2342 C CA . SER A 1 296 ? -19.148 11.270 14.076 1.00 96.50 296 SER A CA 1
ATOM 2343 C C . SER A 1 296 ? -18.712 9.814 14.208 1.00 96.50 296 SER A C 1
ATOM 2345 O O . SER A 1 296 ? -19.284 8.906 13.598 1.00 96.50 296 SER A O 1
ATOM 2347 N N . ALA A 1 297 ? -17.698 9.597 15.037 1.00 96.00 297 ALA A N 1
ATOM 2348 C CA . ALA A 1 297 ? -17.253 8.279 15.459 1.00 96.00 297 ALA A CA 1
ATOM 2349 C C . ALA A 1 297 ? -17.227 8.228 16.986 1.00 96.00 297 ALA A C 1
ATOM 2351 O O . ALA A 1 297 ? -16.631 9.095 17.615 1.00 96.00 297 ALA A O 1
ATOM 2352 N N . VAL A 1 298 ? -17.836 7.207 17.579 1.00 96.62 298 VAL A N 1
ATOM 2353 C CA . VAL A 1 298 ? -17.788 6.931 19.023 1.00 96.62 298 VAL A CA 1
ATOM 2354 C C . VAL A 1 298 ? -17.068 5.608 19.208 1.00 96.62 298 VAL A C 1
ATOM 2356 O O . VAL A 1 298 ? -17.398 4.642 18.528 1.00 96.62 298 VAL A O 1
ATOM 2359 N N . TRP A 1 299 ? -16.093 5.526 20.103 1.00 97.44 299 TRP A N 1
ATOM 2360 C CA . TRP A 1 299 ? -15.380 4.280 20.367 1.00 97.44 299 TRP A CA 1
ATOM 2361 C C . TRP A 1 299 ? -15.050 4.108 21.841 1.00 97.44 299 TRP A C 1
ATOM 2363 O O . TRP A 1 299 ? -14.950 5.063 22.608 1.00 97.44 299 TRP A O 1
ATOM 2373 N N . ASN A 1 300 ? -14.853 2.857 22.226 1.00 97.31 300 ASN A N 1
ATOM 2374 C CA . ASN A 1 300 ? -14.479 2.471 23.569 1.00 97.31 300 ASN A CA 1
ATOM 2375 C C . ASN A 1 300 ? -13.419 1.373 23.500 1.00 97.31 300 ASN A C 1
ATOM 2377 O O . ASN A 1 300 ? -13.483 0.493 22.642 1.00 97.31 300 ASN A O 1
ATOM 2381 N N . THR A 1 301 ? -12.466 1.428 24.420 1.00 96.94 301 THR A N 1
ATOM 2382 C CA . THR A 1 301 ? -11.396 0.442 24.561 1.00 96.94 301 THR A CA 1
ATOM 2383 C C . THR A 1 301 ? -11.377 -0.010 26.010 1.00 96.94 301 THR A C 1
ATOM 2385 O O . THR A 1 301 ? -11.415 0.823 26.916 1.00 96.94 301 THR A O 1
ATOM 2388 N N . THR A 1 302 ? -11.295 -1.315 26.252 1.00 95.69 302 THR A N 1
ATOM 2389 C CA . THR A 1 302 ? -11.309 -1.865 27.612 1.00 95.69 302 THR A CA 1
ATOM 2390 C C . THR A 1 302 ? -10.201 -1.244 28.468 1.00 95.69 302 THR A C 1
ATOM 2392 O O . THR A 1 302 ? -9.031 -1.210 28.084 1.00 95.69 302 THR A O 1
ATOM 2395 N N . GLY A 1 303 ? -10.581 -0.704 29.630 1.00 91.50 303 GLY A N 1
ATOM 2396 C CA . GLY A 1 303 ? -9.677 0.020 30.532 1.00 91.50 303 GLY A CA 1
ATOM 2397 C C . GLY A 1 303 ? -9.413 1.487 30.159 1.00 91.50 303 GLY A C 1
ATOM 2398 O O . GLY A 1 303 ? -8.552 2.118 30.774 1.00 91.50 303 GLY A O 1
ATOM 2399 N N . LYS A 1 304 ? -10.124 2.049 29.173 1.00 92.38 304 LYS A N 1
ATOM 2400 C CA . LYS A 1 304 ? -10.075 3.472 28.798 1.00 92.38 304 LYS A CA 1
ATOM 2401 C C . LYS A 1 304 ? -11.441 4.136 28.965 1.00 92.38 304 LYS A C 1
ATOM 2403 O O . LYS A 1 304 ? -12.462 3.476 29.129 1.00 92.38 304 LYS A O 1
ATOM 2408 N N . VAL A 1 305 ? -11.439 5.466 28.954 1.00 92.19 305 VAL A N 1
ATOM 2409 C CA . VAL A 1 305 ? -12.673 6.255 28.893 1.00 92.19 305 VAL A CA 1
ATOM 2410 C C . VAL A 1 305 ? -13.215 6.179 27.466 1.00 92.19 305 VAL A C 1
ATOM 2412 O O . VAL A 1 305 ? -12.435 6.235 26.516 1.00 92.19 305 VAL A O 1
ATOM 2415 N N . LYS A 1 306 ? -14.537 6.052 27.315 1.00 94.81 306 LYS A N 1
ATOM 2416 C CA . LYS A 1 306 ? -15.192 6.097 26.006 1.00 94.81 306 LYS A CA 1
ATOM 2417 C C . LYS A 1 306 ? -14.979 7.476 25.381 1.00 94.81 306 LYS A C 1
ATOM 2419 O O . LYS A 1 306 ? -15.204 8.499 26.034 1.00 94.81 306 LYS A O 1
ATOM 2424 N N . SER A 1 307 ? -14.575 7.482 24.121 1.00 95.31 307 SER A N 1
ATOM 2425 C CA . SER A 1 307 ? -14.175 8.672 23.380 1.00 95.31 307 SER A CA 1
ATOM 2426 C C . SER A 1 307 ? -15.003 8.824 22.115 1.00 95.31 307 SER A C 1
ATOM 2428 O O . SER A 1 307 ? -15.588 7.864 21.611 1.00 95.31 307 SER A O 1
ATOM 2430 N N . ALA A 1 308 ? -15.069 10.041 21.597 1.00 96.12 308 ALA A N 1
ATOM 2431 C CA . ALA A 1 308 ? -15.780 10.325 20.370 1.00 96.12 308 ALA A CA 1
ATOM 2432 C C . ALA A 1 308 ? -15.165 11.502 19.617 1.00 96.12 308 ALA A C 1
ATOM 2434 O O . ALA A 1 308 ? -14.562 12.387 20.217 1.00 96.12 308 ALA A O 1
ATOM 2435 N N . TYR A 1 309 ? -15.390 11.521 18.308 1.00 96.69 309 TYR A N 1
ATOM 2436 C CA . TYR A 1 309 ? -15.136 12.656 17.437 1.00 96.69 309 TYR A CA 1
ATOM 2437 C C . TYR A 1 309 ? -16.409 13.071 16.706 1.00 96.69 309 TYR A C 1
ATOM 2439 O O . TYR A 1 309 ? -17.110 12.208 16.174 1.00 96.69 309 TYR A O 1
ATOM 2447 N N . GLY A 1 310 ? -16.653 14.374 16.604 1.00 96.25 310 GLY A N 1
ATOM 2448 C CA . GLY A 1 310 ? -17.536 14.981 15.609 1.00 96.25 310 GLY A CA 1
ATOM 2449 C C . GLY A 1 310 ? -16.711 15.565 14.465 1.00 96.25 310 GLY A C 1
ATOM 2450 O O . GLY A 1 310 ? -15.702 16.217 14.715 1.00 96.25 310 GLY A O 1
ATOM 2451 N N . TYR A 1 311 ? -17.114 15.332 13.216 1.00 96.19 311 TYR A N 1
ATOM 2452 C CA . TYR A 1 311 ? -16.356 15.762 12.041 1.00 96.19 311 TYR A CA 1
ATOM 2453 C C . TYR A 1 311 ? -17.127 16.767 11.194 1.00 96.19 311 TYR A C 1
ATOM 2455 O O . TYR A 1 311 ? -18.290 16.547 10.845 1.00 96.19 311 TYR A O 1
ATOM 2463 N N . THR A 1 312 ? -16.445 17.838 10.803 1.00 95.56 312 THR A N 1
ATOM 2464 C CA . THR A 1 312 ? -16.992 18.864 9.911 1.00 95.56 312 THR A CA 1
ATOM 2465 C C . THR A 1 312 ? -16.158 18.929 8.641 1.00 95.56 312 THR A C 1
ATOM 2467 O O . THR A 1 312 ? -14.932 18.814 8.679 1.00 95.56 312 THR A O 1
ATOM 2470 N N . TYR A 1 313 ? -16.824 19.134 7.507 1.00 91.69 313 TYR A N 1
ATOM 2471 C CA . TYR A 1 313 ? -16.202 19.186 6.188 1.00 91.69 313 TYR A CA 1
ATOM 2472 C C . TYR A 1 313 ? -16.558 20.483 5.467 1.00 91.69 313 TYR A C 1
ATOM 2474 O O . TYR A 1 313 ? -17.615 21.065 5.715 1.00 91.69 313 TYR A O 1
ATOM 2482 N N . ASP A 1 314 ? -15.704 20.908 4.540 1.00 87.44 314 ASP A N 1
ATOM 2483 C CA . ASP A 1 314 ? -16.071 21.933 3.566 1.00 87.44 314 ASP A CA 1
ATOM 2484 C C . ASP A 1 314 ? -16.925 21.364 2.415 1.00 87.44 314 ASP A C 1
ATOM 2486 O O . ASP A 1 314 ? -17.186 20.161 2.322 1.00 87.44 314 ASP A O 1
ATOM 2490 N N . ALA A 1 315 ? -17.351 22.238 1.498 1.00 85.38 315 ALA A N 1
ATOM 2491 C CA . ALA A 1 315 ? -18.184 21.864 0.353 1.00 85.38 315 ALA A CA 1
ATOM 2492 C C . ALA A 1 315 ? -17.504 20.888 -0.633 1.00 85.38 315 ALA A C 1
ATOM 2494 O O . ALA A 1 315 ? -18.187 20.260 -1.442 1.00 85.38 315 ALA A O 1
ATOM 2495 N N . LEU A 1 316 ? -16.177 20.735 -0.564 1.00 79.25 316 LEU A N 1
ATOM 2496 C CA . LEU A 1 316 ? -15.399 19.790 -1.368 1.00 79.25 316 LEU A CA 1
ATOM 2497 C C . LEU A 1 316 ? -15.125 18.474 -0.621 1.00 79.25 316 LEU A C 1
ATOM 2499 O O . LEU A 1 316 ? -14.375 17.634 -1.113 1.00 79.25 316 LEU A O 1
ATOM 2503 N N . ASN A 1 317 ? -15.773 18.256 0.530 1.00 84.81 317 ASN A N 1
ATOM 2504 C CA . ASN A 1 317 ? -15.608 17.092 1.402 1.00 84.81 317 ASN A CA 1
ATOM 2505 C C . ASN A 1 317 ? -14.226 16.975 2.049 1.00 84.81 317 ASN A C 1
ATOM 2507 O O . ASN A 1 317 ? -13.823 15.866 2.404 1.00 84.81 317 ASN A O 1
ATOM 2511 N N . ARG A 1 318 ? -13.504 18.085 2.219 1.00 89.12 318 ARG A N 1
ATOM 2512 C CA . ARG A 1 318 ? -12.228 18.110 2.944 1.00 89.12 318 ARG A CA 1
ATOM 2513 C C . ARG A 1 318 ? -12.495 18.363 4.423 1.00 89.12 318 ARG A C 1
ATOM 2515 O O . ARG A 1 318 ? -13.363 19.166 4.757 1.00 89.12 318 ARG A O 1
ATOM 2522 N N . LEU A 1 319 ? -11.781 17.668 5.306 1.00 95.00 319 LEU A N 1
ATOM 2523 C CA . LEU A 1 319 ? -11.957 17.784 6.757 1.00 95.00 319 LEU A CA 1
ATOM 2524 C C . LEU A 1 319 ? -11.559 19.190 7.228 1.00 95.00 319 LEU A C 1
ATOM 2526 O O . LEU A 1 319 ? -10.434 19.601 6.985 1.00 95.00 319 LEU A O 1
ATOM 2530 N N . ILE A 1 320 ? -12.430 19.925 7.913 1.00 95.94 320 ILE A N 1
ATOM 2531 C CA . ILE A 1 320 ? -12.094 21.252 8.470 1.00 95.94 320 ILE A CA 1
ATOM 2532 C C . ILE A 1 320 ? -12.018 21.260 10.001 1.00 95.94 320 ILE A C 1
ATOM 2534 O O . ILE A 1 320 ? -11.389 22.142 10.590 1.00 95.94 320 ILE A O 1
ATOM 2538 N N . GLU A 1 321 ? -12.626 20.266 10.651 1.00 95.06 321 GLU A N 1
ATOM 2539 C CA . GLU A 1 321 ? -12.622 20.147 12.105 1.00 95.06 321 GLU A CA 1
ATOM 2540 C C . GLU A 1 321 ? -12.853 18.702 12.566 1.00 95.06 321 GLU A C 1
ATOM 2542 O O . GLU A 1 321 ? -13.658 17.974 11.978 1.00 95.06 321 GLU A O 1
ATOM 2547 N N . SER A 1 322 ? -12.172 18.317 13.648 1.00 95.00 322 SER A N 1
ATOM 2548 C CA . SER A 1 322 ? -12.462 17.130 14.453 1.00 95.00 322 SER A CA 1
ATOM 2549 C C . SER A 1 322 ? -12.601 17.512 15.931 1.00 95.00 322 SER A C 1
ATOM 2551 O O . SER A 1 322 ? -11.626 17.834 16.608 1.00 95.00 322 SER A O 1
ATOM 2553 N N . ASP A 1 323 ? -13.839 17.491 16.416 1.00 93.94 323 ASP A N 1
ATOM 2554 C CA . ASP A 1 323 ? -14.219 17.864 17.778 1.00 93.94 323 ASP A CA 1
ATOM 2555 C C . ASP A 1 323 ? -14.161 16.634 18.691 1.00 93.94 323 ASP A C 1
ATOM 2557 O O . ASP A 1 323 ? -14.928 15.694 18.484 1.00 93.94 323 ASP A O 1
ATOM 2561 N N . TYR A 1 324 ? -13.236 16.591 19.652 1.00 95.69 324 TYR A N 1
ATOM 2562 C CA . TYR A 1 324 ? -12.978 15.410 20.482 1.00 95.69 324 TYR A CA 1
ATOM 2563 C C . TYR A 1 324 ? -13.674 15.491 21.839 1.00 95.69 324 TYR A C 1
ATOM 2565 O O . TYR A 1 324 ? -13.522 16.452 22.598 1.00 95.69 324 TYR A O 1
ATOM 2573 N N . LYS A 1 325 ? -14.381 14.419 22.199 1.00 95.19 325 LYS A N 1
ATOM 2574 C CA . LYS A 1 325 ? -15.111 14.302 23.466 1.00 95.19 325 LYS A CA 1
ATOM 2575 C C . LYS A 1 325 ? -14.803 12.998 24.162 1.00 95.19 325 LYS A C 1
ATOM 2577 O O . LYS A 1 325 ? -14.467 11.994 23.538 1.00 95.19 325 LYS A O 1
ATOM 2582 N N . THR A 1 326 ? -14.967 13.009 25.477 1.00 95.06 326 THR A N 1
ATOM 2583 C CA . THR A 1 326 ? -14.883 11.808 26.313 1.00 95.06 326 THR A CA 1
ATOM 2584 C C . THR A 1 326 ? -16.111 11.722 27.199 1.00 95.06 326 THR A C 1
ATOM 2586 O O . THR A 1 326 ? -16.798 12.718 27.427 1.00 95.06 326 THR A O 1
ATOM 2589 N N . THR A 1 327 ? -16.439 10.531 27.688 1.00 93.31 327 THR A N 1
ATOM 2590 C CA . THR A 1 327 ? -17.553 10.403 28.626 1.00 93.31 327 THR A CA 1
ATOM 2591 C C . THR A 1 327 ? -17.174 10.816 30.039 1.00 93.31 327 THR A C 1
ATOM 2593 O O . THR A 1 327 ? -16.260 10.240 30.627 1.00 93.31 327 THR A O 1
ATOM 2596 N N . ILE A 1 328 ? -17.974 11.703 30.627 1.00 88.38 328 ILE A N 1
ATOM 2597 C CA . ILE A 1 328 ? -17.970 12.024 32.055 1.00 88.38 328 ILE A CA 1
ATOM 2598 C C . ILE A 1 328 ? -19.320 11.583 32.620 1.00 88.38 328 ILE A C 1
ATOM 2600 O O . ILE A 1 328 ? -20.372 11.990 32.130 1.00 88.38 328 ILE A O 1
ATOM 2604 N N . SER A 1 329 ? -19.300 10.704 33.626 1.00 84.19 329 SER A N 1
ATOM 2605 C CA . SER A 1 329 ? -20.517 10.149 34.244 1.00 84.19 329 SER A CA 1
ATOM 2606 C C . SER A 1 329 ? -21.514 9.557 33.229 1.00 84.19 329 SER A C 1
ATOM 2608 O O . SER A 1 329 ? -22.723 9.692 33.383 1.00 84.19 329 SER A O 1
ATOM 2610 N N . GLY A 1 330 ? -20.999 8.909 32.176 1.00 81.56 330 GLY A N 1
ATOM 2611 C CA . GLY A 1 330 ? -21.797 8.234 31.145 1.00 81.56 330 GLY A CA 1
ATOM 2612 C C . GLY A 1 330 ? -22.239 9.105 29.963 1.00 81.56 330 GLY A C 1
ATOM 2613 O O . GLY A 1 330 ? -22.718 8.555 28.974 1.00 81.56 330 GLY A O 1
ATOM 2614 N N . THR A 1 331 ? -22.016 10.421 30.007 1.00 88.12 331 THR A N 1
ATOM 2615 C CA . THR A 1 331 ? -22.409 11.361 28.941 1.00 88.12 331 THR A CA 1
ATOM 2616 C C . THR A 1 331 ? -21.178 11.928 28.246 1.00 88.12 331 THR A C 1
ATOM 2618 O O . THR A 1 331 ? -20.210 12.283 28.916 1.00 88.12 331 THR A O 1
ATOM 2621 N N . LEU A 1 332 ? -21.198 12.027 26.911 1.00 92.12 332 LEU A N 1
ATOM 2622 C CA . LEU A 1 332 ? -20.137 12.702 26.157 1.00 92.12 332 LEU A CA 1
ATOM 2623 C C . LEU A 1 332 ? -20.064 14.180 26.561 1.00 92.12 332 LEU A C 1
ATOM 2625 O O . LEU A 1 332 ? -21.070 14.887 26.530 1.00 92.12 332 LEU A O 1
ATOM 2629 N N . ALA A 1 333 ? -18.872 14.628 26.933 1.00 92.81 333 ALA A N 1
ATOM 2630 C CA . ALA A 1 333 ? -18.590 15.985 27.367 1.00 92.81 333 ALA A CA 1
ATOM 2631 C C . ALA A 1 333 ? -17.329 16.517 26.679 1.00 92.81 333 ALA A C 1
ATOM 2633 O O . ALA A 1 333 ? -16.469 15.746 26.240 1.00 92.81 333 ALA A O 1
ATOM 2634 N N . GLU A 1 334 ? -17.236 17.845 26.601 1.00 90.88 334 GLU A N 1
ATOM 2635 C CA . GLU A 1 334 ? -16.072 18.546 26.059 1.00 90.88 334 GLU A CA 1
ATOM 2636 C C . GLU A 1 334 ? -14.783 18.099 26.749 1.00 90.88 334 GLU A C 1
ATOM 2638 O O . GLU A 1 334 ? -14.717 18.038 27.978 1.00 90.88 334 GLU A O 1
ATOM 2643 N N . SER A 1 335 ? -13.752 17.818 25.952 1.00 90.25 335 SER A N 1
ATOM 2644 C CA . SER A 1 335 ? -12.421 17.490 26.465 1.00 90.25 335 SER A CA 1
ATOM 2645 C C . SER A 1 335 ? -11.371 18.527 26.082 1.00 90.25 335 SER A C 1
ATOM 2647 O O . SER A 1 335 ? -10.403 18.682 26.825 1.00 90.25 335 SER A O 1
ATOM 2649 N N . GLY A 1 336 ? -11.492 19.173 24.918 1.00 88.38 336 GLY A N 1
ATOM 2650 C CA . GLY A 1 336 ? -10.456 20.052 24.368 1.00 88.38 336 GLY A CA 1
ATOM 2651 C C . GLY A 1 336 ? -9.206 19.324 23.862 1.00 88.38 336 GLY A C 1
ATOM 2652 O O . GLY A 1 336 ? -8.371 19.940 23.209 1.00 88.38 336 GLY A O 1
ATOM 2653 N N . ALA A 1 337 ? -9.034 18.039 24.184 1.00 94.00 337 ALA A N 1
ATOM 2654 C CA . ALA A 1 337 ? -7.841 17.251 23.895 1.00 94.00 337 ALA A CA 1
ATOM 2655 C C . ALA A 1 337 ? -7.891 16.604 22.515 1.00 94.00 337 ALA A C 1
ATOM 2657 O O . ALA A 1 337 ? -8.952 16.203 22.074 1.00 94.00 337 ALA A O 1
ATOM 2658 N N . TYR A 1 338 ? -6.741 16.399 21.880 1.00 95.56 338 TYR A N 1
ATOM 2659 C CA . TYR A 1 338 ? -6.622 15.630 20.638 1.00 95.56 338 TYR A CA 1
ATOM 2660 C C . TYR A 1 338 ? -7.463 16.139 19.457 1.00 95.56 338 TYR A C 1
ATOM 2662 O O . TYR A 1 338 ? -7.858 15.370 18.585 1.00 95.56 338 TYR A O 1
ATOM 2670 N N . GLU A 1 339 ? -7.747 17.430 19.388 1.00 94.81 339 GLU A N 1
ATOM 2671 C CA . GLU A 1 339 ? -8.568 17.999 18.320 1.00 94.81 339 GLU A CA 1
ATOM 2672 C C . GLU A 1 339 ? -7.694 18.426 17.143 1.00 94.81 339 GLU A C 1
ATOM 2674 O O . GLU A 1 339 ? -6.574 18.891 17.343 1.00 94.81 339 GLU A O 1
ATOM 2679 N N . GLU A 1 340 ? -8.214 18.320 15.919 1.00 95.38 340 GLU A N 1
ATOM 2680 C CA . GLU A 1 340 ? -7.699 19.059 14.758 1.00 95.38 340 GLU A CA 1
ATOM 2681 C C . GLU A 1 340 ? -8.710 20.141 14.388 1.00 95.38 340 GLU A C 1
ATOM 2683 O O . GLU A 1 340 ? -9.830 19.827 13.980 1.00 95.38 340 GLU A O 1
ATOM 2688 N N . ARG A 1 341 ? -8.325 21.410 14.539 1.00 93.12 341 ARG A N 1
ATOM 2689 C CA . ARG A 1 341 ? -9.199 22.571 14.318 1.00 93.12 341 ARG A CA 1
ATOM 2690 C C . ARG A 1 341 ? -8.574 23.571 13.358 1.00 93.12 341 ARG A C 1
ATOM 2692 O O . ARG A 1 341 ? -7.364 23.565 13.119 1.00 93.12 341 ARG A O 1
ATOM 2699 N N . ASN A 1 342 ? -9.418 24.464 12.839 1.00 93.50 342 ASN A N 1
ATOM 2700 C CA . ASN A 1 342 ? -9.039 25.515 11.892 1.00 93.50 342 ASN A CA 1
ATOM 2701 C C . ASN A 1 342 ? -8.311 24.971 10.656 1.00 93.50 342 ASN A C 1
ATOM 2703 O O . ASN A 1 342 ? -7.440 25.647 10.110 1.00 93.50 342 ASN A O 1
ATOM 2707 N N . LEU A 1 343 ? -8.643 23.752 10.221 1.00 96.31 343 LEU A N 1
ATOM 2708 C CA . LEU A 1 343 ? -8.108 23.214 8.979 1.00 96.31 343 LEU A CA 1
ATOM 2709 C C . LEU A 1 343 ? -8.637 24.060 7.820 1.00 96.31 343 LEU A C 1
ATOM 2711 O O . LEU A 1 343 ? -9.844 24.211 7.632 1.00 96.31 343 LEU A O 1
ATOM 2715 N N . ALA A 1 344 ? -7.716 24.629 7.054 1.00 96.12 344 ALA A N 1
ATOM 2716 C CA . ALA A 1 344 ? -8.026 25.438 5.885 1.00 96.12 344 ALA A CA 1
ATOM 2717 C C . ALA A 1 344 ? -7.169 24.988 4.711 1.00 96.12 344 ALA A C 1
ATOM 2719 O O . ALA A 1 344 ? -6.055 24.498 4.902 1.00 96.12 344 ALA A O 1
ATOM 2720 N N . TYR A 1 345 ? -7.671 25.203 3.500 1.00 95.12 345 TYR A N 1
ATOM 2721 C CA . TYR A 1 345 ? -7.039 24.729 2.277 1.00 95.12 345 TYR A CA 1
ATOM 2722 C C . TYR A 1 345 ? -6.950 25.838 1.237 1.00 95.12 345 TYR A C 1
ATOM 2724 O O . TYR A 1 345 ? -7.845 26.682 1.159 1.00 95.12 345 TYR A O 1
ATOM 2732 N N . ASP A 1 346 ? -5.909 25.816 0.408 1.00 93.38 346 ASP A N 1
ATOM 2733 C CA . ASP A 1 346 ? -5.887 26.624 -0.810 1.00 93.38 346 ASP A CA 1
ATOM 2734 C C . ASP A 1 346 ? -6.754 26.005 -1.928 1.00 93.38 346 ASP A C 1
ATOM 2736 O O . ASP A 1 346 ? -7.420 24.971 -1.755 1.00 93.38 346 ASP A O 1
ATOM 2740 N N . LEU A 1 347 ? -6.753 26.661 -3.093 1.00 90.19 347 LEU A N 1
ATOM 2741 C CA . LEU A 1 347 ? -7.504 26.230 -4.275 1.00 90.19 347 LEU A CA 1
ATOM 2742 C C . LEU A 1 347 ? -6.992 24.910 -4.873 1.00 90.19 347 LEU A C 1
ATOM 2744 O O . LEU A 1 347 ? -7.774 24.193 -5.486 1.00 90.19 347 LEU A O 1
ATOM 2748 N N . ASN A 1 348 ? -5.722 24.560 -4.651 1.00 84.88 348 ASN A N 1
ATOM 2749 C CA . ASN A 1 348 ? -5.125 23.300 -5.098 1.00 84.88 348 ASN A CA 1
ATOM 2750 C C . ASN A 1 348 ? -5.290 22.176 -4.057 1.00 84.88 348 ASN A C 1
ATOM 2752 O O . ASN A 1 348 ? -4.832 21.052 -4.266 1.00 84.88 348 ASN A O 1
ATOM 2756 N N . GLY A 1 349 ? -5.918 22.456 -2.911 1.00 87.62 349 GLY A N 1
ATOM 2757 C CA . GLY A 1 349 ? -6.082 21.493 -1.826 1.00 87.62 349 GLY A CA 1
ATOM 2758 C C . GLY A 1 349 ? -4.835 21.306 -0.962 1.00 87.62 349 GLY A C 1
ATOM 2759 O O . GLY A 1 349 ? -4.724 20.295 -0.276 1.00 87.62 349 GLY A O 1
ATOM 2760 N N . ASN A 1 350 ? -3.900 22.251 -0.951 1.00 95.06 350 ASN A N 1
ATOM 2761 C CA . ASN A 1 350 ? -2.831 22.277 0.042 1.00 95.06 350 ASN A CA 1
ATOM 2762 C C . ASN A 1 350 ? -3.385 22.729 1.402 1.00 95.06 350 ASN A C 1
ATOM 2764 O O . ASN A 1 350 ? -4.147 23.689 1.458 1.00 95.06 350 ASN A O 1
ATOM 2768 N N . ILE A 1 351 ? -2.989 22.073 2.500 1.00 96.88 351 ILE A N 1
ATOM 2769 C CA . ILE A 1 351 ? -3.330 22.508 3.868 1.00 96.88 351 ILE A CA 1
ATOM 2770 C C . ILE A 1 351 ? -2.646 23.853 4.148 1.00 96.88 351 ILE A C 1
ATOM 2772 O O . ILE A 1 351 ? -1.425 23.909 4.182 1.00 96.88 351 ILE A O 1
ATOM 2776 N N . ASN A 1 352 ? -3.396 24.924 4.384 1.00 95.44 352 ASN A N 1
ATOM 2777 C CA . ASN A 1 352 ? -2.872 26.249 4.744 1.00 95.44 352 ASN A CA 1
ATOM 2778 C C . ASN A 1 352 ? -2.768 26.457 6.255 1.00 95.44 352 ASN A C 1
ATOM 2780 O O . ASN A 1 352 ? -1.932 27.230 6.726 1.00 95.44 352 ASN A O 1
ATOM 2784 N N . ARG A 1 353 ? -3.623 25.779 7.021 1.00 97.62 353 ARG A N 1
ATOM 2785 C CA . ARG A 1 353 ? -3.732 25.930 8.470 1.00 97.62 353 ARG A CA 1
ATOM 2786 C C . ARG A 1 353 ? -4.044 24.583 9.104 1.00 97.62 353 ARG A C 1
ATOM 2788 O O . ARG A 1 353 ? -4.835 23.827 8.551 1.00 97.62 353 ARG A O 1
ATOM 2795 N N . LEU A 1 354 ? -3.427 24.302 10.245 1.00 97.19 354 LEU A N 1
ATOM 2796 C CA . LEU A 1 354 ? -3.731 23.151 11.091 1.00 97.19 354 LEU A CA 1
ATOM 2797 C C . LEU A 1 354 ? -3.400 23.506 12.537 1.00 97.19 354 LEU A C 1
ATOM 2799 O O . LEU A 1 354 ? -2.269 23.893 12.822 1.00 97.19 354 LEU A O 1
ATOM 2803 N N . VAL A 1 355 ? -4.363 23.353 13.442 1.00 97.25 355 VAL A N 1
ATOM 2804 C CA . VAL A 1 355 ? -4.129 23.446 14.886 1.00 97.25 355 VAL A CA 1
ATOM 2805 C C . VAL A 1 355 ? -4.426 22.094 15.516 1.00 97.25 355 VAL A C 1
ATOM 2807 O O . VAL A 1 355 ? -5.490 21.534 15.255 1.00 97.25 355 VAL A O 1
ATOM 2810 N N . ARG A 1 356 ? -3.510 21.592 16.349 1.00 96.56 356 ARG A N 1
ATOM 2811 C CA . ARG A 1 356 ? -3.708 20.400 17.181 1.00 96.56 356 ARG A CA 1
ATOM 2812 C C . ARG A 1 356 ? -3.637 20.709 18.653 1.00 96.56 356 ARG A C 1
ATOM 2814 O O . ARG A 1 356 ? -2.784 21.491 19.063 1.00 96.56 356 ARG A O 1
ATOM 2821 N N . THR A 1 357 ? -4.453 20.028 19.448 1.00 96.44 357 THR A N 1
ATOM 2822 C CA . THR A 1 357 ? -4.356 20.046 20.911 1.00 96.44 357 THR A CA 1
ATOM 2823 C C . THR A 1 357 ? -3.882 18.704 21.459 1.00 96.44 357 THR A C 1
ATOM 2825 O O . THR A 1 357 ? -4.294 17.656 20.987 1.00 96.44 357 THR A O 1
ATOM 2828 N N . ASN A 1 358 ? -3.028 18.709 22.482 1.00 94.38 358 ASN A N 1
ATOM 2829 C CA . ASN A 1 358 ? -2.547 17.495 23.148 1.00 94.38 358 ASN A CA 1
ATOM 2830 C C . ASN A 1 358 ? -3.563 16.928 24.160 1.00 94.38 358 ASN A C 1
ATOM 2832 O O . ASN A 1 358 ? -4.686 17.405 24.274 1.00 94.38 358 ASN A O 1
ATOM 2836 N N . VAL A 1 359 ? -3.140 15.936 24.953 1.00 92.88 359 VAL A N 1
ATOM 2837 C CA . VAL A 1 359 ? -3.947 15.294 26.012 1.00 92.88 359 VAL A CA 1
ATOM 2838 C C . VAL A 1 359 ? -4.550 16.263 27.037 1.00 92.88 359 VAL A C 1
ATOM 2840 O O . VAL A 1 359 ? -5.603 15.981 27.599 1.00 92.88 359 VAL A O 1
ATOM 2843 N N . SER A 1 360 ? -3.900 17.402 27.281 1.00 92.69 360 SER A N 1
ATOM 2844 C CA . SER A 1 360 ? -4.343 18.421 28.240 1.00 92.69 360 SER A CA 1
ATOM 2845 C C . SER A 1 360 ? -5.225 19.491 27.592 1.00 92.69 360 SER A C 1
ATOM 2847 O O . SER A 1 360 ? -5.493 20.519 28.210 1.00 92.69 360 SER A O 1
ATOM 2849 N N . GLY A 1 361 ? -5.594 19.314 26.321 1.00 93.62 361 GLY A N 1
ATOM 2850 C CA . GLY A 1 361 ? -6.303 20.311 25.523 1.00 93.62 361 GLY A CA 1
ATOM 2851 C C . GLY A 1 361 ? -5.489 21.562 25.198 1.00 93.62 361 GLY A C 1
ATOM 2852 O O . GLY A 1 361 ? -6.035 22.581 24.787 1.00 93.62 361 GLY A O 1
ATOM 2853 N N . THR A 1 362 ? -4.169 21.507 25.383 1.00 95.19 362 THR A N 1
ATOM 2854 C CA . THR A 1 362 ? -3.267 22.613 25.048 1.00 95.19 362 THR A CA 1
ATOM 2855 C C . THR A 1 362 ? -2.803 22.478 23.609 1.00 95.19 362 THR A C 1
ATOM 2857 O O . THR A 1 362 ? -2.485 21.371 23.178 1.00 95.19 362 THR A O 1
ATOM 2860 N N . VAL A 1 363 ? -2.712 23.591 22.881 1.00 96.50 363 VAL A N 1
ATOM 2861 C CA . VAL A 1 363 ? -2.196 23.607 21.507 1.00 96.50 363 VAL A CA 1
ATOM 2862 C C . VAL A 1 363 ? -0.775 23.032 21.466 1.00 96.50 363 VAL A C 1
ATOM 2864 O O . VAL A 1 363 ? 0.126 23.547 22.126 1.00 96.50 363 VAL A O 1
ATOM 2867 N N . SER A 1 364 ? -0.592 21.944 20.718 1.00 94.38 364 SER A N 1
ATOM 2868 C CA . SER A 1 364 ? 0.693 21.271 20.501 1.00 94.38 364 SER A CA 1
ATOM 2869 C C . SER A 1 364 ? 1.303 21.601 19.149 1.00 94.38 364 SER A C 1
ATOM 2871 O O . SER A 1 364 ? 2.507 21.810 19.067 1.00 94.38 364 SER A O 1
ATOM 2873 N N . ASP A 1 365 ? 0.467 21.682 18.114 1.00 95.62 365 ASP A N 1
ATOM 2874 C CA . ASP A 1 365 ? 0.857 22.150 16.791 1.00 95.62 365 ASP A CA 1
ATOM 2875 C C . ASP A 1 365 ? -0.036 23.338 16.429 1.00 95.62 365 ASP A C 1
ATOM 2877 O O . ASP A 1 365 ? -1.260 23.256 16.514 1.00 95.62 365 ASP A O 1
ATOM 2881 N N . ASP A 1 366 ? 0.568 24.442 16.010 1.00 97.19 366 ASP A N 1
ATOM 2882 C CA . ASP A 1 366 ? -0.123 25.623 15.498 1.00 97.19 366 ASP A CA 1
ATOM 2883 C C . ASP A 1 366 ? 0.540 25.968 14.167 1.00 97.19 366 ASP A C 1
ATOM 2885 O O . ASP A 1 366 ? 1.487 26.742 14.122 1.00 97.19 366 ASP A O 1
ATOM 2889 N N . PHE A 1 367 ? 0.139 25.306 13.085 1.00 98.12 367 PHE A N 1
ATOM 2890 C CA . PHE A 1 367 ? 0.833 25.392 11.803 1.00 98.12 367 PHE A CA 1
ATOM 2891 C C . PHE A 1 367 ? 0.113 26.311 10.829 1.00 98.12 367 PHE A C 1
ATOM 2893 O O . PHE A 1 367 ? -1.077 26.151 10.550 1.00 98.12 367 PHE A O 1
ATOM 2900 N N . THR A 1 368 ? 0.861 27.269 10.297 1.00 98.19 368 THR A N 1
ATOM 2901 C CA . THR A 1 368 ? 0.526 28.061 9.116 1.00 98.19 368 THR A CA 1
ATOM 2902 C C . THR A 1 368 ? 1.511 27.695 8.021 1.00 98.19 368 THR A C 1
ATOM 2904 O O . THR A 1 368 ? 2.722 27.835 8.201 1.00 98.19 368 THR A O 1
ATOM 2907 N N . TYR A 1 369 ? 0.999 27.201 6.902 1.00 98.12 369 TYR A N 1
ATOM 2908 C CA . TYR A 1 369 ? 1.810 26.674 5.814 1.00 98.12 369 TYR A CA 1
ATOM 2909 C C . TYR A 1 369 ? 1.991 27.741 4.737 1.00 98.12 369 TYR A C 1
ATOM 2911 O O . TYR A 1 369 ? 1.031 28.397 4.335 1.00 98.12 369 TYR A O 1
ATOM 2919 N N . THR A 1 370 ? 3.218 27.883 4.244 1.00 97.88 370 THR A N 1
ATOM 2920 C CA . THR A 1 370 ? 3.536 28.710 3.073 1.00 97.88 370 THR A CA 1
ATOM 2921 C C . THR A 1 370 ? 3.970 27.797 1.936 1.00 97.88 370 THR A C 1
ATOM 2923 O O . THR A 1 370 ? 4.682 26.828 2.188 1.00 97.88 370 THR A O 1
ATOM 2926 N N . TYR A 1 371 ? 3.571 28.083 0.698 1.00 97.25 371 TYR A N 1
ATOM 2927 C CA . TYR A 1 371 ? 3.860 27.230 -0.457 1.00 97.25 371 TYR A CA 1
ATOM 2928 C C . TYR A 1 371 ? 4.550 27.988 -1.592 1.00 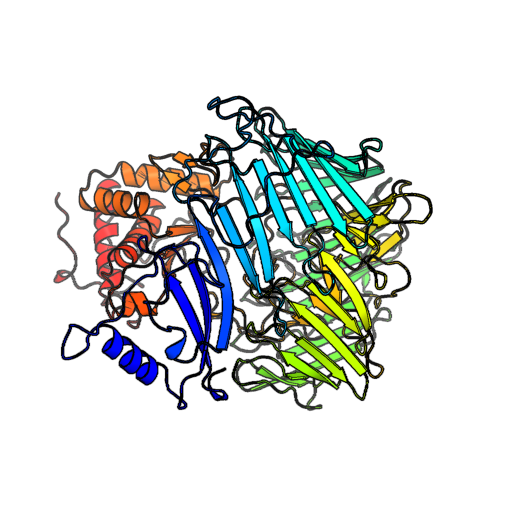97.25 371 TYR A C 1
ATOM 2930 O O . TYR A 1 371 ? 4.302 29.173 -1.808 1.00 97.25 371 TYR A O 1
ATOM 2938 N N . ASN A 1 372 ? 5.359 27.261 -2.365 1.00 95.50 372 ASN A N 1
ATOM 2939 C CA . ASN A 1 372 ? 5.743 27.617 -3.728 1.00 95.50 372 ASN A CA 1
ATOM 2940 C C . ASN A 1 372 ? 5.086 26.613 -4.692 1.00 95.50 372 ASN A C 1
ATOM 2942 O O . ASN A 1 372 ? 5.492 25.451 -4.777 1.00 95.50 372 ASN A O 1
ATOM 2946 N N . GLY A 1 373 ? 4.009 27.027 -5.365 1.00 94.56 373 GLY A N 1
ATOM 2947 C CA . GLY A 1 373 ? 3.126 26.093 -6.066 1.00 94.56 373 GLY A CA 1
ATOM 2948 C C . GLY A 1 373 ? 2.495 25.102 -5.083 1.00 94.56 373 GLY A C 1
ATOM 2949 O O . GLY A 1 373 ? 1.815 25.511 -4.151 1.00 94.56 373 GLY A O 1
ATOM 2950 N N . ASN A 1 374 ? 2.739 23.804 -5.275 1.00 95.25 374 ASN A N 1
ATOM 2951 C CA . ASN A 1 374 ? 2.268 22.744 -4.370 1.00 95.25 374 ASN A CA 1
ATOM 2952 C C . ASN A 1 374 ? 3.335 22.270 -3.367 1.00 95.25 374 ASN A C 1
ATOM 2954 O O . ASN A 1 374 ? 3.038 21.438 -2.508 1.00 95.25 374 ASN A O 1
ATOM 2958 N N . GLN A 1 375 ? 4.568 22.778 -3.469 1.00 97.31 375 GLN A N 1
ATOM 2959 C CA . GLN A 1 375 ? 5.674 22.429 -2.578 1.00 97.31 375 GLN A CA 1
ATOM 2960 C C . GLN A 1 375 ? 5.630 23.309 -1.329 1.00 97.31 375 GLN A C 1
ATOM 2962 O O . GLN A 1 375 ? 5.596 24.537 -1.427 1.00 97.31 375 GLN A O 1
ATOM 2967 N N . LEU A 1 376 ? 5.609 22.683 -0.151 1.00 97.75 376 LEU A N 1
ATOM 2968 C CA . LEU A 1 376 ? 5.665 23.390 1.132 1.00 97.75 376 LEU A CA 1
ATOM 2969 C C . LEU A 1 376 ? 6.981 24.164 1.208 1.00 97.75 376 LEU A C 1
ATOM 2971 O O . LEU A 1 376 ? 8.021 23.556 1.041 1.00 97.75 376 LEU A O 1
ATOM 2975 N N . SER A 1 377 ? 6.964 25.473 1.442 1.00 97.62 377 SER A N 1
ATOM 2976 C CA . SER A 1 377 ? 8.183 26.279 1.570 1.00 97.62 377 SER A CA 1
ATOM 2977 C C . SER A 1 377 ? 8.593 26.468 3.026 1.00 97.62 377 SER A C 1
ATOM 2979 O O . SER A 1 377 ? 9.777 26.415 3.338 1.00 97.62 377 SER A O 1
ATOM 2981 N N . SER A 1 378 ? 7.637 26.685 3.930 1.00 98.00 378 SER A N 1
ATOM 2982 C CA . SER A 1 378 ? 7.887 26.848 5.367 1.00 98.00 378 SER A CA 1
ATOM 2983 C C . SER A 1 378 ? 6.613 26.616 6.178 1.00 98.00 378 SER A C 1
ATOM 2985 O O . SER A 1 378 ? 5.497 26.754 5.671 1.00 98.00 378 SER A O 1
ATOM 2987 N N . ILE A 1 379 ? 6.791 26.296 7.459 1.00 98.12 379 ILE A N 1
ATOM 2988 C CA . ILE A 1 379 ? 5.729 26.326 8.469 1.00 98.12 379 ILE A CA 1
ATOM 2989 C C . ILE A 1 379 ? 6.049 27.460 9.441 1.00 98.12 379 ILE A C 1
ATOM 2991 O O . ILE A 1 379 ? 7.183 27.565 9.902 1.00 98.12 379 ILE A O 1
ATOM 2995 N N . ASN A 1 380 ? 5.066 28.314 9.734 1.00 97.25 380 ASN A N 1
ATOM 2996 C CA . ASN A 1 380 ? 5.179 29.454 10.655 1.00 97.25 380 ASN A CA 1
ATOM 2997 C C . ASN A 1 380 ? 6.345 30.402 10.336 1.00 97.25 380 ASN A C 1
ATOM 2999 O O . ASN A 1 380 ? 6.979 30.939 11.242 1.00 97.25 380 ASN A O 1
ATOM 3003 N N . SER A 1 381 ? 6.662 30.571 9.048 1.00 95.19 381 SER A N 1
ATOM 3004 C CA . SER A 1 381 ? 7.837 31.328 8.590 1.00 95.19 381 SER A CA 1
ATOM 3005 C C . SER A 1 381 ? 9.167 30.835 9.193 1.00 95.19 381 SER A C 1
ATOM 3007 O O . SER A 1 381 ? 10.119 31.604 9.303 1.00 95.19 381 SER A O 1
ATOM 3009 N N . GLY A 1 382 ? 9.224 29.560 9.596 1.00 95.00 382 GLY A N 1
ATOM 3010 C CA . GLY A 1 382 ? 10.416 28.891 10.107 1.00 95.00 382 GLY A CA 1
ATOM 3011 C C . GLY A 1 382 ? 11.380 28.455 9.001 1.00 95.00 382 GLY A C 1
ATOM 3012 O O . GLY A 1 382 ? 11.355 28.974 7.883 1.00 95.00 382 GLY A O 1
ATOM 3013 N N . THR A 1 383 ? 12.237 27.482 9.316 1.00 97.00 383 THR A N 1
ATOM 3014 C CA . THR A 1 383 ? 13.237 26.961 8.376 1.00 97.00 383 THR A CA 1
ATOM 3015 C C . THR A 1 383 ? 12.586 26.424 7.102 1.00 97.00 383 THR A C 1
ATOM 3017 O O . THR A 1 383 ? 11.490 25.857 7.119 1.00 97.00 383 THR A O 1
ATOM 3020 N N . ALA A 1 384 ? 13.278 26.631 5.982 1.00 97.25 384 ALA A N 1
ATOM 3021 C CA . ALA A 1 384 ? 12.782 26.258 4.673 1.00 97.25 384 ALA A CA 1
ATOM 3022 C C . ALA A 1 384 ? 12.723 24.737 4.486 1.00 97.25 384 ALA A C 1
ATOM 3024 O O . ALA A 1 384 ? 13.643 24.003 4.852 1.00 97.25 384 ALA A O 1
ATOM 3025 N N . TYR A 1 385 ? 11.661 24.297 3.828 1.00 98.38 385 TYR A N 1
ATOM 3026 C CA . TYR A 1 385 ? 11.604 23.003 3.171 1.00 98.38 385 TYR A CA 1
ATOM 3027 C C . TYR A 1 385 ? 12.181 23.149 1.764 1.00 98.38 385 TYR A C 1
ATOM 3029 O O . TYR A 1 385 ? 11.918 24.134 1.070 1.00 98.38 385 TYR A O 1
ATOM 3037 N N . VAL A 1 386 ? 12.979 22.173 1.342 1.00 98.25 386 VAL A N 1
ATOM 3038 C CA . VAL A 1 386 ? 13.679 22.204 0.049 1.00 98.25 386 VAL A CA 1
ATOM 3039 C C . VAL A 1 386 ? 13.343 20.945 -0.728 1.00 98.25 386 VAL A C 1
ATOM 3041 O O . VAL A 1 386 ? 13.172 19.886 -0.126 1.00 98.25 386 VAL A O 1
ATOM 3044 N N . TYR A 1 387 ? 13.245 21.073 -2.050 1.00 97.94 387 TYR A N 1
ATOM 3045 C CA . TYR A 1 387 ? 12.911 19.984 -2.958 1.00 97.94 387 TYR A CA 1
ATOM 3046 C C . TYR A 1 387 ? 13.934 19.884 -4.084 1.00 97.94 387 TYR A C 1
ATOM 3048 O O . TYR A 1 387 ? 14.506 20.892 -4.509 1.00 97.94 387 TYR A O 1
ATOM 3056 N N . ASP A 1 388 ? 14.135 18.672 -4.591 1.00 95.00 388 ASP A N 1
ATOM 3057 C CA . ASP A 1 388 ? 14.867 18.457 -5.834 1.00 95.00 388 ASP A CA 1
ATOM 3058 C C . ASP A 1 388 ? 13.989 18.728 -7.075 1.00 95.00 388 ASP A C 1
ATOM 3060 O O . ASP A 1 388 ? 12.802 19.052 -6.994 1.00 95.00 388 ASP A O 1
ATOM 3064 N N . HIS A 1 389 ? 14.582 18.576 -8.261 1.00 90.69 389 HIS A N 1
ATOM 3065 C CA . HIS A 1 389 ? 13.892 18.790 -9.538 1.00 90.69 389 HIS A CA 1
ATOM 3066 C C . HIS A 1 389 ? 12.803 17.744 -9.837 1.00 90.69 389 HIS A C 1
ATOM 3068 O O . HIS A 1 389 ? 11.971 17.983 -10.710 1.00 90.69 389 HIS A O 1
ATOM 3074 N N . ASN A 1 390 ? 12.808 16.600 -9.144 1.00 90.69 390 ASN A N 1
ATOM 3075 C CA . ASN A 1 390 ? 11.766 15.577 -9.240 1.00 90.69 390 ASN A CA 1
ATOM 3076 C C . ASN A 1 390 ? 10.609 15.851 -8.261 1.00 90.69 390 ASN A C 1
ATOM 3078 O O . ASN A 1 390 ? 9.622 15.119 -8.262 1.00 90.69 390 ASN A O 1
ATOM 3082 N N . GLY A 1 391 ? 10.713 16.901 -7.440 1.00 94.62 391 GLY A N 1
ATOM 3083 C CA . GLY A 1 391 ? 9.720 17.242 -6.432 1.00 94.62 391 GLY A CA 1
ATOM 3084 C C . GLY A 1 391 ? 9.814 16.393 -5.168 1.00 94.62 391 GLY A C 1
ATOM 3085 O O . GLY A 1 391 ? 8.828 16.306 -4.437 1.00 94.62 391 GLY A O 1
ATOM 3086 N N . ASN A 1 392 ? 10.974 15.793 -4.893 1.00 97.19 392 ASN A N 1
ATOM 3087 C CA . ASN A 1 392 ? 11.225 15.098 -3.637 1.00 97.19 392 ASN A CA 1
ATOM 3088 C C . ASN A 1 392 ? 11.711 16.085 -2.575 1.00 97.19 392 ASN A C 1
ATOM 3090 O O . ASN A 1 392 ? 12.638 16.848 -2.838 1.00 97.19 392 ASN A O 1
ATOM 3094 N N . MET A 1 393 ? 11.133 16.057 -1.373 1.00 98.25 393 MET A N 1
ATOM 3095 C CA . MET A 1 393 ? 11.574 16.886 -0.248 1.00 98.25 393 MET A CA 1
ATOM 3096 C C . MET A 1 393 ? 12.968 16.451 0.217 1.00 98.25 393 MET A C 1
ATOM 3098 O O . MET A 1 393 ? 13.108 15.391 0.817 1.00 98.25 393 MET A O 1
ATOM 3102 N N . THR A 1 394 ? 13.996 17.263 -0.017 1.00 98.25 394 THR A N 1
ATOM 3103 C CA . THR A 1 394 ? 15.386 17.000 0.394 1.00 98.25 394 THR A CA 1
ATOM 3104 C C . THR A 1 394 ? 15.749 17.625 1.739 1.00 98.25 394 THR A C 1
ATOM 3106 O O . THR A 1 394 ? 16.775 17.267 2.310 1.00 98.25 394 THR A O 1
ATOM 3109 N N . SER A 1 395 ? 14.934 18.552 2.250 1.00 98.00 395 SER A N 1
ATOM 3110 C CA . SER A 1 395 ? 15.098 19.153 3.579 1.00 98.00 395 SER A CA 1
ATOM 3111 C C . SER A 1 395 ? 13.743 19.314 4.261 1.00 98.00 395 SER A C 1
ATOM 3113 O O . SER A 1 395 ? 12.851 19.960 3.710 1.00 98.00 395 SER A O 1
ATOM 3115 N N . ASP A 1 396 ? 13.618 18.768 5.468 1.00 97.44 396 ASP A N 1
ATOM 3116 C CA . ASP A 1 396 ? 12.490 18.966 6.380 1.00 97.44 396 ASP A CA 1
ATOM 3117 C C . ASP A 1 396 ? 12.759 20.201 7.252 1.00 97.44 396 ASP A C 1
ATOM 3119 O O . ASP A 1 396 ? 13.630 20.186 8.126 1.00 97.44 396 ASP A O 1
ATOM 3123 N N . GLY A 1 397 ? 12.005 21.277 7.017 1.00 96.56 397 GLY A N 1
ATOM 3124 C CA . GLY A 1 397 ? 12.153 22.535 7.748 1.00 96.56 397 GLY A CA 1
ATOM 3125 C C . GLY A 1 397 ? 11.663 22.491 9.202 1.00 96.56 397 GLY A C 1
ATOM 3126 O O . GLY A 1 397 ? 12.076 23.328 10.001 1.00 96.56 397 GLY A O 1
ATOM 3127 N N . LEU A 1 398 ? 10.807 21.533 9.575 1.00 95.88 398 LEU A N 1
ATOM 3128 C CA . LEU A 1 398 ? 10.270 21.414 10.934 1.00 95.88 398 LEU A CA 1
ATOM 3129 C C . LEU A 1 398 ? 11.195 20.590 11.832 1.00 95.88 398 LEU A C 1
ATOM 3131 O O . LEU A 1 398 ? 11.536 21.032 12.930 1.00 95.88 398 LEU A O 1
ATOM 3135 N N . LYS A 1 399 ? 11.621 19.406 11.378 1.00 95.19 399 LYS A N 1
ATOM 3136 C CA . LYS A 1 399 ? 12.467 18.501 12.180 1.00 95.19 399 LYS A CA 1
ATOM 3137 C C . LYS A 1 399 ? 13.957 18.629 11.864 1.00 95.19 399 LYS A C 1
ATOM 3139 O O . LYS A 1 399 ? 14.782 18.162 12.655 1.00 95.19 399 LYS A O 1
ATOM 3144 N N . GLY A 1 400 ? 14.326 19.295 10.769 1.00 96.25 400 GLY A N 1
ATOM 3145 C CA . GLY A 1 400 ? 15.717 19.540 10.375 1.00 96.25 400 GLY A CA 1
ATOM 3146 C C . GLY A 1 400 ? 16.418 18.322 9.771 1.00 96.25 400 GLY A C 1
ATOM 3147 O O . GLY A 1 400 ? 17.632 18.187 9.928 1.00 96.25 400 GLY A O 1
ATOM 3148 N N . PHE A 1 401 ? 15.669 17.409 9.148 1.00 98.06 401 PHE A N 1
ATOM 3149 C CA . PHE A 1 401 ? 16.231 16.254 8.446 1.00 98.06 401 PHE A CA 1
ATOM 3150 C C . PHE A 1 401 ? 16.653 16.624 7.024 1.00 98.06 401 PHE A C 1
ATOM 3152 O O . PHE A 1 401 ? 15.947 17.355 6.335 1.00 98.06 401 PHE A O 1
ATOM 3159 N N . ASN A 1 402 ? 17.764 16.054 6.561 1.00 98.44 402 ASN A N 1
ATOM 3160 C CA . ASN A 1 402 ? 18.131 16.027 5.148 1.00 98.44 402 ASN A CA 1
ATOM 3161 C C . ASN A 1 402 ? 17.773 14.660 4.570 1.00 98.44 402 ASN A C 1
ATOM 3163 O O . ASN A 1 402 ? 18.055 13.638 5.198 1.00 98.44 402 ASN A O 1
ATOM 3167 N N . ILE A 1 403 ? 17.178 14.632 3.380 1.00 98.50 403 ILE A N 1
ATOM 3168 C CA . ILE A 1 403 ? 16.760 13.394 2.718 1.00 98.50 403 ILE A CA 1
ATOM 3169 C C . ILE A 1 403 ? 17.420 13.284 1.345 1.00 98.50 403 ILE A C 1
ATOM 3171 O O . ILE A 1 403 ? 17.428 14.225 0.553 1.00 98.50 403 ILE A O 1
ATOM 3175 N N . THR A 1 404 ? 17.956 12.102 1.060 1.00 97.50 404 THR A N 1
ATOM 3176 C CA . THR A 1 404 ? 18.425 11.700 -0.270 1.00 97.50 404 THR A CA 1
ATOM 3177 C C . THR A 1 404 ? 17.525 10.605 -0.816 1.00 97.50 404 THR A C 1
ATOM 3179 O O . THR A 1 404 ? 16.990 9.797 -0.051 1.00 97.50 404 THR A O 1
ATOM 3182 N N . TYR A 1 405 ? 17.374 10.571 -2.137 1.00 96.56 405 TYR A N 1
ATOM 3183 C CA . TYR A 1 405 ? 16.483 9.650 -2.830 1.00 96.56 405 TYR A CA 1
ATOM 3184 C C . TYR A 1 405 ? 17.244 8.840 -3.871 1.00 96.56 405 TYR A C 1
ATOM 3186 O O . TYR A 1 405 ? 18.205 9.320 -4.477 1.00 96.56 405 TYR A O 1
ATOM 3194 N N . ASN A 1 406 ? 16.779 7.617 -4.101 1.00 93.12 406 ASN A N 1
ATOM 3195 C CA . ASN A 1 406 ? 17.222 6.813 -5.231 1.00 93.12 406 ASN A CA 1
ATOM 3196 C C . ASN A 1 406 ? 16.490 7.221 -6.528 1.00 93.12 406 ASN A C 1
ATOM 3198 O O . ASN A 1 406 ? 15.615 8.087 -6.540 1.00 93.12 406 ASN A O 1
ATOM 3202 N N . GLN A 1 407 ? 16.820 6.566 -7.638 1.00 89.19 407 GLN A N 1
ATOM 3203 C CA . GLN A 1 407 ? 16.221 6.811 -8.954 1.00 89.19 407 GLN A CA 1
ATOM 3204 C C . GLN A 1 407 ? 14.713 6.513 -9.042 1.00 89.19 407 GLN A C 1
ATOM 3206 O O . GLN A 1 407 ? 14.080 6.905 -10.018 1.00 89.19 407 GLN A O 1
ATOM 3211 N N . LEU A 1 408 ? 14.139 5.829 -8.047 1.00 91.00 408 LEU A N 1
ATOM 3212 C CA . LEU A 1 408 ? 12.703 5.554 -7.937 1.00 91.00 408 LEU A CA 1
ATOM 3213 C C . LEU A 1 408 ? 11.975 6.602 -7.080 1.00 91.00 408 LEU A C 1
ATOM 3215 O O . LEU A 1 408 ? 10.802 6.412 -6.773 1.00 91.00 408 LEU A O 1
ATOM 3219 N N . ASN A 1 409 ? 12.662 7.680 -6.677 1.00 94.56 409 ASN A N 1
ATOM 3220 C CA . ASN A 1 409 ? 12.170 8.685 -5.732 1.00 94.56 409 ASN A CA 1
ATOM 3221 C C . ASN A 1 409 ? 11.814 8.104 -4.346 1.00 94.56 409 ASN A C 1
ATOM 3223 O O . ASN A 1 409 ? 11.004 8.674 -3.617 1.00 94.56 409 ASN A O 1
ATOM 3227 N N . LEU A 1 410 ? 12.438 6.987 -3.948 1.00 96.62 410 LEU A N 1
ATOM 3228 C CA . LEU A 1 410 ? 12.310 6.430 -2.597 1.00 96.62 410 LEU A CA 1
ATOM 3229 C C . LEU A 1 410 ? 13.444 6.954 -1.701 1.00 96.62 410 LEU A C 1
ATOM 3231 O O . LEU A 1 410 ? 14.590 6.992 -2.168 1.00 96.62 410 LEU A O 1
ATOM 3235 N N . PRO A 1 411 ? 13.175 7.329 -0.432 1.00 97.25 411 PRO A N 1
ATOM 3236 C CA . PRO A 1 411 ? 14.212 7.790 0.490 1.00 97.25 411 PRO A CA 1
ATOM 3237 C C . PRO A 1 411 ? 15.304 6.731 0.666 1.00 97.25 411 PRO A C 1
ATOM 3239 O O . PRO A 1 411 ? 15.039 5.649 1.188 1.00 97.25 411 PRO A O 1
ATOM 3242 N N . SER A 1 412 ? 16.535 7.034 0.250 1.00 97.25 412 SER A N 1
ATOM 3243 C CA . SER A 1 412 ? 17.704 6.161 0.420 1.00 97.25 412 SER A CA 1
ATOM 3244 C C . SER A 1 412 ? 18.446 6.430 1.726 1.00 97.25 412 SER A C 1
ATOM 3246 O O . SER A 1 412 ? 18.976 5.503 2.336 1.00 97.25 412 SER A O 1
ATOM 3248 N N . GLN A 1 413 ? 18.472 7.686 2.176 1.00 98.12 413 GLN A N 1
ATOM 3249 C CA . GLN A 1 413 ? 19.050 8.074 3.462 1.00 98.12 413 GLN A CA 1
ATOM 3250 C C . GLN A 1 413 ? 18.366 9.328 4.004 1.00 98.12 413 GLN A C 1
ATOM 3252 O O . GLN A 1 413 ? 18.121 10.273 3.257 1.00 98.12 413 GLN A O 1
ATOM 3257 N N . VAL A 1 414 ? 18.127 9.330 5.312 1.00 98.56 414 VAL A N 1
ATOM 3258 C CA . VAL A 1 414 ? 17.650 10.458 6.115 1.00 98.56 414 VAL A CA 1
ATOM 3259 C C . VAL A 1 414 ? 18.730 10.764 7.145 1.00 98.56 414 VAL A C 1
ATOM 3261 O O . VAL A 1 414 ? 19.175 9.855 7.846 1.00 98.56 414 VAL A O 1
ATOM 3264 N N . SER A 1 415 ? 19.181 12.009 7.243 1.00 98.31 415 SER A N 1
ATOM 3265 C CA . SER A 1 415 ? 20.274 12.391 8.140 1.00 98.31 415 SER A CA 1
ATOM 3266 C C . SER A 1 415 ? 19.990 13.670 8.915 1.00 98.31 415 SER A C 1
ATOM 3268 O O . SER A 1 415 ? 19.270 14.563 8.462 1.00 98.31 415 SER A O 1
ATOM 3270 N N . LYS A 1 416 ? 20.580 13.763 10.107 1.00 97.94 416 LYS A N 1
ATOM 3271 C CA . LYS A 1 416 ? 20.629 14.980 10.918 1.00 97.94 416 LYS A CA 1
ATOM 3272 C C . LYS A 1 416 ? 21.893 14.965 11.763 1.00 97.94 416 LYS A C 1
ATOM 3274 O O . LYS A 1 416 ? 22.180 13.984 12.448 1.00 97.94 416 LYS A O 1
ATOM 3279 N N . SER A 1 417 ? 22.646 16.062 11.726 1.00 94.56 417 SER A N 1
ATOM 3280 C CA . SER A 1 417 ? 23.981 16.129 12.333 1.00 94.56 417 SER A CA 1
ATOM 3281 C C . SER A 1 417 ? 24.884 15.003 11.789 1.00 94.56 417 SER A C 1
ATOM 3283 O O . SER A 1 417 ? 24.992 14.855 10.575 1.00 94.56 417 SER A O 1
ATOM 3285 N N . SER A 1 418 ? 25.532 14.211 12.649 1.00 94.81 418 SER A N 1
ATOM 3286 C CA . SER A 1 418 ? 26.363 13.062 12.254 1.00 94.81 418 SER A CA 1
ATOM 3287 C C . SER A 1 418 ? 25.598 11.736 12.166 1.00 94.81 418 SER A C 1
ATOM 3289 O O . SER A 1 418 ? 26.206 10.706 11.883 1.00 94.81 418 SER A O 1
ATOM 3291 N N . GLU A 1 419 ? 24.292 11.735 12.443 1.00 98.25 419 GLU A N 1
ATOM 3292 C CA . GLU A 1 419 ? 23.475 10.524 12.525 1.00 98.25 419 GLU A CA 1
ATOM 3293 C C . GLU A 1 419 ? 22.596 10.355 11.283 1.00 98.25 419 GLU A C 1
ATOM 3295 O O . GLU A 1 419 ? 22.152 11.332 10.672 1.00 98.25 419 GLU A O 1
ATOM 3300 N N . ASN A 1 420 ? 22.340 9.106 10.892 1.00 98.25 420 ASN A N 1
ATOM 3301 C CA . ASN A 1 420 ? 21.492 8.789 9.749 1.00 98.25 420 ASN A CA 1
ATOM 3302 C C . ASN A 1 420 ? 20.752 7.455 9.884 1.00 98.25 420 ASN A C 1
ATOM 3304 O O . ASN A 1 420 ? 21.203 6.526 10.558 1.00 98.25 420 ASN A O 1
ATOM 3308 N N . VAL A 1 421 ? 19.641 7.366 9.161 1.00 98.44 421 VAL A N 1
ATOM 3309 C CA . VAL A 1 421 ? 18.949 6.126 8.809 1.00 98.44 421 VAL A CA 1
ATOM 3310 C C . VAL A 1 421 ? 19.056 5.956 7.301 1.00 98.44 421 VAL A C 1
ATOM 3312 O O . VAL A 1 421 ? 18.879 6.916 6.554 1.00 98.44 421 VAL A O 1
ATOM 3315 N N . SER A 1 422 ? 19.351 4.748 6.835 1.00 98.31 422 SER A N 1
ATOM 3316 C CA . SER A 1 422 ? 19.406 4.427 5.408 1.00 98.31 422 SER A CA 1
ATOM 3317 C C . SER A 1 422 ? 18.617 3.170 5.082 1.00 98.31 422 SER A C 1
ATOM 3319 O O . SER A 1 422 ? 18.420 2.292 5.925 1.00 98.31 422 SER A O 1
ATOM 3321 N N . TYR A 1 423 ? 18.155 3.109 3.840 1.00 98.38 423 TYR A N 1
ATOM 3322 C CA . TYR A 1 423 ? 17.264 2.072 3.349 1.00 98.38 423 TYR A CA 1
ATOM 3323 C C . TYR A 1 423 ? 17.838 1.454 2.077 1.00 98.38 423 TYR A C 1
ATOM 3325 O O . TYR A 1 423 ? 18.276 2.160 1.166 1.00 98.38 423 TYR A O 1
ATOM 3333 N N . ILE A 1 424 ? 17.818 0.125 2.008 1.00 98.31 424 ILE A N 1
ATOM 3334 C CA . ILE A 1 424 ? 18.231 -0.632 0.824 1.00 98.31 424 ILE A CA 1
ATOM 3335 C C . ILE A 1 424 ? 16.975 -1.109 0.113 1.00 98.31 424 ILE A C 1
ATOM 3337 O O . ILE A 1 424 ? 16.111 -1.717 0.744 1.00 98.31 424 ILE A O 1
ATOM 3341 N N . TYR A 1 425 ? 16.898 -0.877 -1.195 1.00 98.25 425 TYR A N 1
ATOM 3342 C CA . TYR A 1 425 ? 15.788 -1.314 -2.037 1.00 98.25 425 TYR A CA 1
ATOM 3343 C C . TYR A 1 425 ? 16.293 -2.161 -3.199 1.00 98.25 425 TYR A C 1
ATOM 3345 O O . TYR A 1 425 ? 17.431 -2.006 -3.650 1.00 98.25 425 TYR A O 1
ATOM 3353 N N . ASN A 1 426 ? 15.425 -3.017 -3.731 1.00 96.50 426 ASN A N 1
ATOM 3354 C CA . ASN A 1 426 ? 15.610 -3.529 -5.084 1.00 96.50 426 ASN A CA 1
ATOM 3355 C C . ASN A 1 426 ? 15.065 -2.540 -6.130 1.00 96.50 426 ASN A C 1
ATOM 3357 O O . ASN A 1 426 ? 14.343 -1.594 -5.815 1.00 96.50 426 ASN A O 1
ATOM 3361 N N . ALA A 1 427 ? 15.378 -2.784 -7.399 1.00 95.75 427 ALA A N 1
ATOM 3362 C CA . ALA A 1 427 ? 14.922 -1.967 -8.520 1.00 95.75 427 ALA A CA 1
ATOM 3363 C C . ALA A 1 427 ? 13.404 -2.019 -8.778 1.00 95.75 427 ALA A C 1
ATOM 3365 O O . ALA A 1 427 ? 12.893 -1.211 -9.548 1.00 95.75 427 ALA A O 1
ATOM 3366 N N . ALA A 1 428 ? 12.674 -2.933 -8.130 1.00 88.69 428 ALA A N 1
ATOM 3367 C CA . ALA A 1 428 ? 11.211 -2.947 -8.124 1.00 88.69 428 ALA A CA 1
ATOM 3368 C C . ALA A 1 428 ? 10.613 -2.043 -7.022 1.00 88.69 428 ALA A C 1
ATOM 3370 O O . ALA A 1 428 ? 9.394 -1.970 -6.880 1.00 88.69 428 ALA A O 1
ATOM 3371 N N . GLY A 1 429 ? 11.453 -1.367 -6.228 1.00 92.94 429 GLY A N 1
ATOM 3372 C CA . GLY A 1 429 ? 11.035 -0.491 -5.132 1.00 92.94 429 GLY A CA 1
ATOM 3373 C C . GLY A 1 429 ? 10.688 -1.224 -3.836 1.00 92.94 429 GLY A C 1
ATOM 3374 O O . GLY A 1 429 ? 10.123 -0.626 -2.927 1.00 92.94 429 GLY A O 1
ATOM 3375 N N . THR A 1 430 ? 11.015 -2.515 -3.715 1.00 90.88 430 THR A N 1
ATOM 3376 C CA . THR A 1 430 ? 10.827 -3.260 -2.461 1.00 90.88 430 THR A CA 1
ATOM 3377 C C . THR A 1 430 ? 11.938 -2.901 -1.484 1.00 90.88 430 THR A C 1
ATOM 3379 O O . THR A 1 430 ? 13.114 -3.065 -1.812 1.00 90.88 430 THR A O 1
ATOM 3382 N N . LYS A 1 431 ? 11.575 -2.444 -0.282 1.00 96.00 431 LYS A N 1
ATOM 3383 C CA . LYS A 1 431 ? 12.508 -2.218 0.830 1.00 96.00 431 LYS A CA 1
ATOM 3384 C C . LYS A 1 431 ? 13.029 -3.564 1.340 1.00 96.00 431 LYS A C 1
ATOM 3386 O O . LYS A 1 431 ? 12.238 -4.426 1.702 1.00 96.00 431 LYS A O 1
ATOM 3391 N N . LEU A 1 432 ? 14.347 -3.740 1.356 1.00 97.81 432 LEU A N 1
ATOM 3392 C CA . LEU A 1 432 ? 15.037 -4.979 1.736 1.00 97.81 432 LEU A CA 1
ATOM 3393 C C . LEU A 1 432 ? 15.741 -4.869 3.088 1.00 97.81 432 LEU A C 1
ATOM 3395 O O . LEU A 1 432 ? 15.863 -5.859 3.802 1.00 97.81 432 LEU A O 1
ATOM 3399 N N . ALA A 1 433 ? 16.226 -3.679 3.450 1.00 98.00 433 ALA A N 1
ATOM 3400 C CA . ALA A 1 433 ? 16.892 -3.466 4.731 1.00 98.00 433 ALA A CA 1
ATOM 3401 C C . ALA A 1 433 ? 16.773 -2.024 5.221 1.00 98.00 433 ALA A C 1
ATOM 3403 O O . ALA A 1 433 ? 16.666 -1.090 4.424 1.00 98.00 433 ALA A O 1
ATOM 3404 N N . LYS A 1 434 ? 16.862 -1.865 6.543 1.00 97.69 434 LYS A N 1
ATOM 3405 C CA . LYS A 1 434 ? 17.032 -0.588 7.238 1.00 97.69 434 LYS A CA 1
ATOM 3406 C C . LYS A 1 434 ? 18.319 -0.623 8.055 1.00 97.69 434 LYS A C 1
ATOM 3408 O O . LYS A 1 434 ? 18.569 -1.593 8.775 1.00 97.69 434 LYS A O 1
ATOM 3413 N N . LEU A 1 435 ? 19.110 0.439 7.961 1.00 98.00 435 LEU A N 1
ATOM 3414 C CA . LEU A 1 435 ? 20.351 0.624 8.699 1.00 98.00 435 LEU A CA 1
ATOM 3415 C C . LEU A 1 435 ? 20.304 1.944 9.466 1.00 98.00 435 LEU A C 1
ATOM 3417 O O . LEU A 1 435 ? 19.766 2.928 8.966 1.00 98.00 435 LEU A O 1
ATOM 3421 N N . GLN A 1 436 ? 20.923 1.984 10.640 1.00 97.31 436 GLN A N 1
ATOM 3422 C CA . GLN A 1 436 ? 21.126 3.204 11.418 1.00 97.31 436 GLN A CA 1
ATOM 3423 C C . GLN A 1 436 ? 22.625 3.396 11.636 1.00 97.31 436 GLN A C 1
ATOM 3425 O O . GLN A 1 436 ? 23.301 2.494 12.130 1.00 97.31 436 GLN A O 1
ATOM 3430 N N . ASN A 1 437 ? 23.156 4.551 11.232 1.00 97.31 437 ASN A N 1
ATOM 3431 C CA . ASN A 1 437 ? 24.587 4.872 11.281 1.00 97.31 437 ASN A CA 1
ATOM 3432 C C . ASN A 1 437 ? 25.478 3.790 10.630 1.00 97.31 437 ASN A C 1
ATOM 3434 O O . ASN A 1 437 ? 26.553 3.473 11.129 1.00 97.31 437 ASN A O 1
ATOM 3438 N N . GLY A 1 438 ? 25.009 3.194 9.526 1.00 95.62 438 GLY A N 1
ATOM 3439 C CA . GLY A 1 438 ? 25.706 2.118 8.806 1.00 95.62 438 GLY A CA 1
ATOM 3440 C C . GLY A 1 438 ? 25.554 0.713 9.407 1.00 95.62 438 GLY A C 1
ATOM 3441 O O . GLY A 1 438 ? 25.980 -0.256 8.785 1.00 95.62 438 GLY A O 1
ATOM 3442 N N . THR A 1 439 ? 24.908 0.573 10.564 1.00 96.69 439 THR A N 1
ATOM 3443 C CA . THR A 1 439 ? 24.648 -0.723 11.206 1.00 96.69 439 THR A CA 1
ATOM 3444 C C . THR A 1 439 ? 23.275 -1.248 10.805 1.00 96.69 439 THR A C 1
ATOM 3446 O O . THR A 1 439 ? 22.285 -0.522 10.904 1.00 96.69 439 THR A O 1
ATOM 3449 N N . LEU A 1 440 ? 23.196 -2.511 10.372 1.00 97.00 440 LEU A N 1
ATOM 3450 C CA . LEU A 1 440 ? 21.926 -3.179 10.074 1.00 97.00 440 LEU A CA 1
ATOM 3451 C C . LEU A 1 440 ? 21.006 -3.149 11.296 1.00 97.00 440 LEU A C 1
ATOM 3453 O O . LEU A 1 440 ? 21.433 -3.478 12.396 1.00 97.00 440 LEU A O 1
ATOM 3457 N N . LYS A 1 441 ? 19.741 -2.786 11.085 1.00 95.62 441 LYS A N 1
ATOM 3458 C CA . LYS A 1 441 ? 18.700 -2.835 12.115 1.00 95.62 441 LYS A CA 1
ATOM 3459 C C . LYS A 1 441 ? 17.623 -3.850 11.803 1.00 95.62 441 LYS A C 1
ATOM 3461 O O . LYS A 1 441 ? 17.251 -4.622 12.680 1.00 95.62 441 LYS A O 1
ATOM 3466 N N . GLN A 1 442 ? 17.150 -3.869 10.563 1.00 95.56 442 GLN A N 1
ATOM 3467 C CA . GLN A 1 442 ? 16.109 -4.791 10.125 1.00 95.56 442 GLN A CA 1
ATOM 3468 C C . GLN A 1 442 ? 16.358 -5.223 8.687 1.00 95.56 442 GLN A C 1
ATOM 3470 O O . GLN A 1 442 ? 16.787 -4.422 7.853 1.00 95.56 442 GLN A O 1
ATOM 3475 N N . LEU A 1 443 ? 16.047 -6.482 8.411 1.00 97.31 443 LEU A N 1
ATOM 3476 C CA . LEU A 1 443 ? 16.020 -7.073 7.083 1.00 97.31 443 LEU A CA 1
ATOM 3477 C C . LEU A 1 443 ? 14.590 -7.532 6.785 1.00 97.31 443 LEU A C 1
ATOM 3479 O O . LEU A 1 443 ? 13.972 -8.212 7.603 1.00 97.31 443 LEU A O 1
ATOM 3483 N N . TYR A 1 444 ? 14.080 -7.169 5.615 1.00 95.50 444 TYR A N 1
ATOM 3484 C CA . TYR A 1 444 ? 12.707 -7.435 5.200 1.00 95.50 444 TYR A CA 1
ATOM 3485 C C . TYR A 1 444 ? 12.701 -8.501 4.104 1.00 95.50 444 TYR A C 1
ATOM 3487 O O . TYR A 1 444 ? 13.312 -8.320 3.050 1.00 95.50 444 TYR A O 1
ATOM 3495 N N . ALA A 1 445 ? 11.987 -9.599 4.343 1.00 90.81 445 ALA A N 1
ATOM 3496 C CA . ALA A 1 445 ? 11.812 -10.696 3.399 1.00 90.81 445 ALA A CA 1
ATOM 3497 C C . ALA A 1 445 ? 10.322 -11.061 3.331 1.00 90.81 445 ALA A C 1
ATOM 3499 O O . ALA A 1 445 ? 9.857 -12.023 3.945 1.00 90.81 445 ALA A O 1
ATOM 3500 N N . GLY A 1 446 ? 9.543 -10.233 2.631 1.00 86.38 446 GLY A N 1
ATOM 3501 C CA . GLY A 1 446 ? 8.093 -10.400 2.551 1.00 86.38 446 GLY A CA 1
ATOM 3502 C C . GLY A 1 446 ? 7.435 -10.288 3.929 1.00 86.38 446 GLY A C 1
ATOM 3503 O O . GLY A 1 446 ? 7.574 -9.274 4.607 1.00 86.38 446 GLY A O 1
ATOM 3504 N N . SER A 1 447 ? 6.711 -11.329 4.345 1.00 87.50 447 SER A N 1
ATOM 3505 C CA . SER A 1 447 ? 6.052 -11.369 5.656 1.00 87.50 447 SER A CA 1
ATOM 3506 C C . SER A 1 447 ? 6.989 -11.688 6.822 1.00 87.50 447 SER A C 1
ATOM 3508 O O . SER A 1 447 ? 6.560 -11.572 7.963 1.00 87.50 447 SER A O 1
ATOM 3510 N N . LEU A 1 448 ? 8.227 -12.128 6.580 1.00 95.00 448 LEU A N 1
ATOM 3511 C CA . LEU A 1 448 ? 9.191 -12.439 7.638 1.00 95.00 448 LEU A CA 1
ATOM 3512 C C . LEU A 1 448 ? 10.195 -11.291 7.753 1.00 95.00 448 LEU A C 1
ATOM 3514 O O . LEU A 1 448 ? 10.783 -10.854 6.761 1.00 95.00 448 LEU A O 1
ATOM 3518 N N . VAL A 1 449 ? 10.400 -10.814 8.977 1.00 95.75 449 VAL A N 1
ATOM 3519 C CA . VAL A 1 449 ? 11.345 -9.738 9.285 1.00 95.75 449 VAL A CA 1
ATOM 3520 C C . VAL A 1 449 ? 12.423 -10.278 10.209 1.00 95.75 449 VAL A C 1
ATOM 3522 O O . VAL A 1 449 ? 12.132 -10.993 11.167 1.00 95.75 449 VAL A O 1
ATOM 3525 N N . TYR A 1 450 ? 13.676 -9.943 9.909 1.00 96.88 450 TYR A N 1
ATOM 3526 C CA . TYR A 1 450 ? 14.846 -10.397 10.651 1.00 96.88 450 TYR A CA 1
ATOM 3527 C C . TYR A 1 450 ? 15.535 -9.215 11.331 1.00 96.88 450 TYR A C 1
ATOM 3529 O O . TYR A 1 450 ? 15.575 -8.103 10.796 1.00 96.88 450 TYR A O 1
ATOM 3537 N N . ASN A 1 451 ? 16.095 -9.473 12.508 1.00 94.94 451 ASN A N 1
ATOM 3538 C CA . ASN A 1 451 ? 16.792 -8.482 13.321 1.00 94.94 451 ASN A CA 1
ATOM 3539 C C . ASN A 1 451 ? 18.215 -8.184 12.804 1.00 94.94 451 ASN A C 1
ATOM 3541 O O . ASN A 1 451 ? 18.670 -8.717 11.789 1.00 94.94 451 ASN A O 1
ATOM 3545 N N . GLU A 1 452 ? 18.955 -7.353 13.540 1.00 94.69 452 GLU A N 1
ATOM 3546 C CA . GLU A 1 452 ? 20.338 -6.959 13.231 1.00 94.69 452 GLU A CA 1
ATOM 3547 C C . GLU A 1 452 ? 21.336 -8.131 13.140 1.00 94.69 452 GLU A C 1
ATOM 3549 O O . GLU A 1 452 ? 22.333 -8.034 12.427 1.00 94.69 452 GLU A O 1
ATOM 3554 N N . SER A 1 453 ? 21.039 -9.268 13.780 1.00 94.19 453 SER A N 1
ATOM 3555 C CA . SER A 1 453 ? 21.824 -10.511 13.687 1.00 94.19 453 SER A CA 1
ATOM 3556 C C . SER A 1 453 ? 21.355 -11.445 12.564 1.00 94.19 453 SER A C 1
ATOM 3558 O O . SER A 1 453 ? 21.809 -12.587 12.484 1.00 94.19 453 SER A O 1
ATOM 3560 N N . LYS A 1 454 ? 20.444 -10.982 11.695 1.00 95.00 454 LYS A N 1
ATOM 3561 C CA . LYS A 1 454 ? 19.824 -11.769 10.616 1.00 95.00 454 LYS A CA 1
ATOM 3562 C C . LYS A 1 454 ? 19.102 -13.019 11.134 1.00 95.00 454 LYS A C 1
ATOM 3564 O O . LYS A 1 454 ? 19.066 -14.049 10.465 1.00 95.00 454 LYS A O 1
ATOM 3569 N N . VAL A 1 455 ? 18.547 -12.940 12.340 1.00 94.06 455 VAL A N 1
ATOM 3570 C CA . VAL A 1 455 ? 17.696 -13.978 12.938 1.00 94.06 455 VAL A CA 1
ATOM 3571 C C . VAL A 1 455 ? 16.249 -13.510 12.864 1.00 94.06 455 VAL A C 1
ATOM 3573 O O . VAL A 1 455 ? 15.990 -12.314 12.991 1.00 94.06 455 VAL A O 1
ATOM 3576 N N . LEU A 1 456 ? 15.319 -14.440 12.625 1.00 96.06 456 LEU A N 1
ATOM 3577 C CA . LEU A 1 456 ? 13.893 -14.132 12.545 1.00 96.06 456 LEU A CA 1
ATOM 3578 C C . LEU A 1 456 ? 13.442 -13.391 13.808 1.00 96.06 456 LEU A C 1
ATOM 3580 O O . LEU A 1 456 ? 13.620 -13.894 14.916 1.00 96.06 456 LEU A O 1
ATOM 3584 N N . ASP A 1 457 ? 12.846 -12.223 13.607 1.00 94.88 457 ASP A N 1
ATOM 3585 C CA . ASP A 1 457 ? 12.323 -11.355 14.658 1.00 94.88 457 ASP A CA 1
ATOM 3586 C C . ASP A 1 457 ? 10.809 -11.558 14.787 1.00 94.88 457 ASP A C 1
ATOM 3588 O O . ASP A 1 457 ? 10.301 -11.965 15.832 1.00 94.88 457 ASP A O 1
ATOM 3592 N N . TYR A 1 458 ? 10.078 -11.395 13.682 1.00 95.81 458 TYR A N 1
ATOM 3593 C CA . TYR A 1 458 ? 8.638 -11.633 13.648 1.00 95.81 458 TYR A CA 1
ATOM 3594 C C . TYR A 1 458 ? 8.122 -12.010 12.255 1.00 95.81 458 TYR A C 1
ATOM 3596 O O . TYR A 1 458 ? 8.776 -11.805 11.230 1.00 95.81 458 TYR A O 1
ATOM 3604 N N . ILE A 1 459 ? 6.912 -12.569 12.238 1.00 95.94 459 ILE A N 1
ATOM 3605 C CA . ILE A 1 459 ? 6.167 -12.983 11.048 1.00 95.94 459 ILE A CA 1
ATOM 3606 C C . ILE A 1 459 ? 4.861 -12.193 10.995 1.00 95.94 459 ILE A C 1
ATOM 3608 O O . ILE A 1 459 ? 4.061 -12.263 11.920 1.00 95.94 459 ILE A O 1
ATOM 3612 N N . LEU A 1 460 ? 4.594 -11.477 9.913 1.00 92.06 460 LEU A N 1
ATOM 3613 C CA . LEU A 1 460 ? 3.310 -10.820 9.680 1.00 92.06 460 LEU A CA 1
ATOM 3614 C C . LEU A 1 460 ? 2.264 -11.814 9.171 1.00 92.06 460 LEU A C 1
ATOM 3616 O O . LEU A 1 460 ? 2.547 -12.671 8.331 1.00 92.06 460 LEU A O 1
ATOM 3620 N N . HIS A 1 461 ? 1.027 -11.667 9.636 1.00 89.00 461 HIS A N 1
ATOM 3621 C CA . HIS A 1 461 ? -0.129 -12.388 9.110 1.00 89.00 461 HIS A CA 1
ATOM 3622 C C . HIS A 1 461 ? -1.352 -11.470 8.986 1.00 89.00 461 HIS A C 1
ATOM 3624 O O . HIS A 1 461 ? -1.346 -10.319 9.412 1.00 89.00 461 HIS A O 1
ATOM 3630 N N . ASP A 1 462 ? -2.427 -11.980 8.384 1.00 83.75 462 ASP A N 1
ATOM 3631 C CA . ASP A 1 462 ? -3.554 -11.152 7.915 1.00 83.75 462 ASP A CA 1
ATOM 3632 C C . ASP A 1 462 ? -4.290 -10.435 9.069 1.00 83.75 462 ASP A C 1
ATOM 3634 O O . ASP A 1 462 ? -4.848 -9.345 8.907 1.00 83.75 462 ASP A O 1
ATOM 3638 N N . GLU A 1 463 ? -4.214 -11.024 10.262 1.00 91.75 463 GLU A N 1
ATOM 3639 C CA . GLU A 1 463 ? -4.865 -10.559 11.490 1.00 91.75 463 GLU A CA 1
ATOM 3640 C C . GLU A 1 463 ? -3.883 -10.017 12.543 1.00 91.75 463 GLU A C 1
ATOM 3642 O O . GLU A 1 463 ? -4.308 -9.732 13.658 1.00 91.75 463 GLU A O 1
ATOM 3647 N N . GLY A 1 464 ? -2.585 -9.885 12.240 1.00 92.69 464 GLY A N 1
ATOM 3648 C CA . GLY A 1 464 ? -1.593 -9.485 13.242 1.00 92.69 464 GLY A CA 1
ATOM 3649 C C . GLY A 1 464 ? -0.153 -9.888 12.929 1.00 92.69 464 GLY A C 1
ATOM 3650 O O . GLY A 1 464 ? 0.296 -9.810 11.783 1.00 92.69 464 GLY A O 1
ATOM 3651 N N . MET A 1 465 ? 0.583 -10.302 13.957 1.00 94.62 465 MET A N 1
ATOM 3652 C CA . MET A 1 465 ? 1.952 -10.795 13.830 1.00 94.62 465 MET A CA 1
ATOM 3653 C C . MET A 1 465 ? 2.254 -11.944 14.795 1.00 94.62 465 MET A C 1
ATOM 3655 O O . MET A 1 465 ? 1.586 -12.127 15.805 1.00 94.62 465 MET A O 1
ATOM 3659 N N . VAL A 1 466 ? 3.322 -12.680 14.518 1.00 95.75 466 VAL A N 1
ATOM 3660 C CA . VAL A 1 466 ? 3.900 -13.674 15.416 1.00 95.75 466 VAL A CA 1
ATOM 3661 C C . VAL A 1 466 ? 5.308 -13.236 15.782 1.00 95.75 466 VAL A C 1
ATOM 3663 O O . VAL A 1 466 ? 6.168 -13.155 14.908 1.00 95.75 466 VAL A O 1
ATOM 3666 N N . VAL A 1 467 ? 5.555 -12.969 17.060 1.00 94.81 467 VAL A N 1
ATOM 3667 C CA . VAL A 1 467 ? 6.873 -12.560 17.561 1.00 94.81 467 VAL A CA 1
ATOM 3668 C C . VAL A 1 467 ? 7.686 -13.797 17.928 1.00 94.81 467 VAL A C 1
ATOM 3670 O O . VAL A 1 467 ? 7.201 -14.689 18.633 1.00 94.81 467 VAL A O 1
ATOM 3673 N N . LYS A 1 468 ? 8.933 -13.873 17.452 1.00 92.69 468 LYS A N 1
ATOM 3674 C CA . LYS A 1 468 ? 9.867 -14.931 17.835 1.00 92.69 468 LYS A CA 1
ATOM 3675 C C . LYS A 1 468 ? 10.419 -14.637 19.230 1.00 92.69 468 LYS A C 1
ATOM 3677 O O . LYS A 1 468 ? 10.967 -13.571 19.481 1.00 92.69 468 LYS A O 1
ATOM 3682 N N . GLN A 1 469 ? 10.314 -15.603 20.138 1.00 88.50 469 GLN A N 1
ATOM 3683 C CA . GLN A 1 469 ? 10.876 -15.522 21.490 1.00 88.50 469 GLN A CA 1
ATOM 3684 C C . GLN A 1 469 ? 11.767 -16.742 21.771 1.00 88.50 469 GLN A C 1
ATOM 3686 O O . GLN A 1 469 ? 11.681 -17.758 21.077 1.00 88.50 469 GLN A O 1
ATOM 3691 N N . SER A 1 470 ? 12.604 -16.675 22.815 1.00 82.69 470 SER A N 1
ATOM 3692 C CA . SER A 1 470 ? 13.532 -17.760 23.200 1.00 82.69 470 SER A CA 1
ATOM 3693 C C . SER A 1 470 ? 12.834 -19.125 23.384 1.00 82.69 470 SER A C 1
ATOM 3695 O O . SER A 1 470 ? 13.407 -20.166 23.076 1.00 82.69 470 SER A O 1
ATOM 3697 N N . GLY A 1 471 ? 11.564 -19.122 23.814 1.00 78.94 471 GLY A N 1
ATOM 3698 C CA . GLY A 1 471 ? 10.754 -20.326 24.042 1.00 78.94 471 GLY A CA 1
ATOM 3699 C C . GLY A 1 471 ? 9.787 -20.721 22.918 1.00 78.94 471 GLY A C 1
ATOM 3700 O O . GLY A 1 471 ? 9.026 -21.665 23.112 1.00 78.94 471 GLY A O 1
ATOM 3701 N N . GLY A 1 472 ? 9.765 -20.024 21.773 1.00 89.06 472 GLY A N 1
ATOM 3702 C CA . GLY A 1 472 ? 8.834 -20.336 20.684 1.00 89.06 472 GLY A CA 1
ATOM 3703 C C . GLY A 1 472 ? 8.314 -19.113 19.932 1.00 89.06 472 GLY A C 1
ATOM 3704 O O . GLY A 1 472 ? 9.086 -18.247 19.524 1.00 89.06 472 GLY A O 1
ATOM 3705 N N . PHE A 1 473 ? 7.005 -19.091 19.699 1.00 93.62 473 PHE A N 1
ATOM 3706 C CA . PHE A 1 473 ? 6.307 -18.103 18.883 1.00 93.62 473 PHE A CA 1
ATOM 3707 C C . PHE A 1 473 ? 5.111 -17.545 19.661 1.00 93.62 473 PHE A C 1
ATOM 3709 O O . PHE A 1 473 ? 4.249 -18.312 20.089 1.00 93.62 473 PHE A O 1
ATOM 3716 N N . GLU A 1 474 ? 5.045 -16.225 19.834 1.00 94.06 474 GLU A N 1
ATOM 3717 C CA . GLU A 1 474 ? 3.894 -15.551 20.438 1.00 94.06 474 GLU A CA 1
ATOM 3718 C C . GLU A 1 474 ? 3.012 -14.952 19.343 1.00 94.06 474 GLU A C 1
ATOM 3720 O O . GLU A 1 474 ? 3.416 -14.020 18.651 1.00 94.06 474 GLU A O 1
ATOM 3725 N N . TYR A 1 475 ? 1.792 -15.469 19.204 1.00 96.00 475 TYR A N 1
ATOM 3726 C CA . TYR A 1 475 ? 0.788 -14.885 18.319 1.00 96.00 475 TYR A CA 1
ATOM 3727 C C . TYR A 1 475 ? 0.201 -13.619 18.946 1.00 96.00 475 TYR A C 1
ATOM 3729 O O . TYR A 1 475 ? -0.284 -13.645 20.082 1.00 96.00 475 TYR A O 1
ATOM 3737 N N . GLN A 1 476 ? 0.204 -12.540 18.172 1.00 96.12 476 GLN A N 1
ATOM 3738 C CA . GLN A 1 476 ? -0.370 -11.246 18.503 1.00 96.12 476 GLN A CA 1
ATOM 3739 C C . GLN A 1 476 ? -1.381 -10.848 17.425 1.00 96.12 476 GLN A C 1
ATOM 3741 O O . GLN A 1 476 ? -1.092 -10.885 16.232 1.00 96.12 476 GLN A O 1
ATOM 3746 N N . TYR A 1 477 ? -2.572 -10.443 17.842 1.00 97.25 477 TYR A N 1
ATOM 3747 C CA . TYR A 1 477 ? -3.706 -10.151 16.973 1.00 97.25 477 TYR A CA 1
ATOM 3748 C C . TYR A 1 477 ? -4.086 -8.679 17.064 1.00 97.25 477 TYR A C 1
ATOM 3750 O O . TYR A 1 477 ? -4.005 -8.070 18.132 1.00 97.25 477 TYR A O 1
ATOM 3758 N N . PHE A 1 478 ? -4.508 -8.103 15.940 1.00 95.00 478 PHE A N 1
ATOM 3759 C CA . PHE A 1 478 ? -4.834 -6.686 15.820 1.00 95.00 478 PHE A CA 1
ATOM 3760 C C . PHE A 1 478 ? -6.341 -6.500 15.657 1.00 95.00 478 PHE A C 1
ATOM 3762 O O . PHE A 1 478 ? -6.926 -6.947 14.669 1.00 95.00 478 PHE A O 1
ATOM 3769 N N . ILE A 1 479 ? -6.964 -5.752 16.567 1.00 96.62 479 ILE A N 1
ATOM 3770 C CA . ILE A 1 479 ? -8.304 -5.204 16.343 1.00 96.62 479 ILE A CA 1
ATOM 3771 C C . ILE A 1 479 ? -8.139 -3.857 15.644 1.00 96.62 479 ILE A C 1
ATOM 3773 O O . ILE A 1 479 ? -7.452 -2.961 16.143 1.00 96.62 479 ILE A O 1
ATOM 3777 N N . LYS A 1 480 ? -8.748 -3.734 14.463 1.00 93.94 480 LYS A N 1
ATOM 3778 C CA . LYS A 1 480 ? -8.595 -2.585 13.566 1.00 93.94 480 LYS A CA 1
ATOM 3779 C C . LYS A 1 480 ? -9.893 -1.785 13.453 1.00 93.94 480 LYS A C 1
ATOM 3781 O O . LYS A 1 480 ? -10.975 -2.369 13.453 1.00 93.94 480 LYS A O 1
ATOM 3786 N N . ASP A 1 481 ? -9.784 -0.468 13.293 1.00 94.56 481 ASP A N 1
ATOM 3787 C CA . ASP A 1 481 ? -10.940 0.404 13.041 1.00 94.56 481 ASP A CA 1
ATOM 3788 C C . ASP A 1 481 ? -11.443 0.328 11.588 1.00 94.56 481 ASP A C 1
ATOM 3790 O O . ASP A 1 481 ? -11.033 -0.527 10.793 1.00 94.56 481 ASP A O 1
ATOM 3794 N N . HIS A 1 482 ? -12.364 1.218 11.209 1.00 90.31 482 HIS A N 1
ATOM 3795 C CA . HIS A 1 482 ? -12.978 1.227 9.883 1.00 90.31 482 HIS A CA 1
ATOM 3796 C C . HIS A 1 482 ? -11.999 1.505 8.742 1.00 90.31 482 HIS A C 1
ATOM 3798 O O . HIS A 1 482 ? -12.245 0.987 7.661 1.00 90.31 482 HIS A O 1
ATOM 3804 N N . LEU A 1 483 ? -10.878 2.191 8.974 1.00 86.19 483 LEU A N 1
ATOM 3805 C CA . LEU A 1 483 ? -9.833 2.435 7.967 1.00 86.19 483 LEU A CA 1
ATOM 3806 C C . LEU A 1 483 ? -8.764 1.342 7.944 1.00 86.19 483 LEU A C 1
ATOM 3808 O O . LEU A 1 483 ? -7.953 1.286 7.025 1.00 86.19 483 LEU A O 1
ATOM 3812 N N . GLY A 1 484 ? -8.780 0.448 8.934 1.00 87.94 484 GLY A N 1
ATOM 3813 C CA . GLY A 1 484 ? -7.745 -0.564 9.102 1.00 87.94 484 GLY A CA 1
ATOM 3814 C C . GLY A 1 484 ? -6.603 -0.114 10.012 1.00 87.94 484 GLY A C 1
ATOM 3815 O O . GLY A 1 484 ? -5.569 -0.778 10.025 1.00 87.94 484 GLY A O 1
ATOM 3816 N N . ASN A 1 485 ? -6.771 0.972 10.775 1.00 93.12 485 ASN A N 1
ATOM 3817 C CA . ASN A 1 485 ? -5.786 1.381 11.774 1.00 93.12 485 ASN A CA 1
ATOM 3818 C C . ASN A 1 485 ? -5.820 0.406 12.951 1.00 93.12 485 ASN A C 1
ATOM 3820 O O . ASN A 1 485 ? -6.900 0.084 13.450 1.00 93.12 485 ASN A O 1
ATOM 3824 N N . THR A 1 486 ? -4.658 -0.042 13.419 1.00 93.50 486 THR A N 1
ATOM 3825 C CA . THR A 1 486 ? -4.553 -0.924 14.590 1.00 93.50 486 THR A CA 1
ATOM 3826 C C . THR A 1 486 ? -4.922 -0.163 15.864 1.00 93.50 486 THR A C 1
ATOM 3828 O O . THR A 1 486 ? -4.213 0.754 16.260 1.00 93.50 486 THR A O 1
ATOM 3831 N N . ARG A 1 487 ? -6.019 -0.540 16.529 1.00 95.31 487 ARG A N 1
ATOM 3832 C CA . ARG A 1 487 ? -6.491 0.110 17.768 1.00 95.31 487 ARG A CA 1
ATOM 3833 C C . ARG A 1 487 ? -6.040 -0.626 19.014 1.00 95.31 487 ARG A C 1
ATOM 3835 O O . ARG A 1 487 ? -5.636 0.004 19.988 1.00 95.31 487 ARG A O 1
ATOM 3842 N N . VAL A 1 488 ? -6.077 -1.955 18.957 1.00 95.88 488 VAL A N 1
ATOM 3843 C CA . VAL A 1 488 ? -5.646 -2.836 20.043 1.00 95.88 488 VAL A CA 1
ATOM 3844 C C . VAL A 1 488 ? -4.806 -3.967 19.470 1.00 95.88 488 VAL A C 1
ATOM 3846 O O . VAL A 1 488 ? -5.192 -4.582 18.477 1.00 95.88 488 VAL A O 1
ATOM 3849 N N . VAL A 1 489 ? -3.685 -4.256 20.123 1.00 95.88 489 VAL A N 1
ATOM 3850 C CA . VAL A 1 489 ? -2.917 -5.490 19.942 1.00 95.88 489 VAL A CA 1
ATOM 3851 C C . VAL A 1 489 ? -3.084 -6.332 21.195 1.00 95.88 489 VAL A C 1
ATOM 3853 O O . VAL A 1 489 ? -2.894 -5.817 22.298 1.00 95.88 489 VAL A O 1
ATOM 3856 N N . PHE A 1 490 ? -3.422 -7.606 21.039 1.00 96.31 490 PHE A N 1
ATOM 3857 C CA . PHE A 1 490 ? -3.541 -8.558 22.143 1.00 96.31 490 PHE A CA 1
ATOM 3858 C C . PHE A 1 490 ? -2.868 -9.888 21.793 1.00 96.31 490 PHE A C 1
ATOM 3860 O O . PHE A 1 490 ? -2.724 -10.213 20.617 1.00 96.31 490 PHE A O 1
ATOM 3867 N N . ASN A 1 491 ? -2.432 -10.654 22.791 1.00 95.06 491 ASN A N 1
ATOM 3868 C CA . ASN A 1 491 ? -1.739 -11.928 22.569 1.00 95.06 491 ASN A CA 1
ATOM 3869 C C . ASN A 1 491 ? -2.670 -13.152 22.660 1.00 95.06 491 ASN A C 1
ATOM 3871 O O . ASN A 1 491 ? -3.863 -13.043 22.941 1.00 95.06 491 ASN A O 1
ATOM 3875 N N . GLY A 1 492 ? -2.105 -14.347 22.470 1.00 92.25 492 GLY A N 1
ATOM 3876 C CA . GLY A 1 492 ? -2.822 -15.624 22.568 1.00 92.25 492 GLY A CA 1
ATOM 3877 C C . GLY A 1 492 ? -3.500 -15.925 23.918 1.00 92.25 492 GLY A C 1
ATOM 3878 O O . GLY A 1 492 ? -4.314 -16.842 23.975 1.00 92.25 492 GLY A O 1
ATOM 3879 N N . SER A 1 493 ? -3.214 -15.177 24.993 1.00 93.69 493 SER A N 1
ATOM 3880 C CA . SER A 1 493 ? -3.941 -15.288 26.270 1.00 93.69 493 SER A CA 1
ATOM 3881 C C . SER A 1 493 ? -5.093 -14.287 26.411 1.00 93.69 493 SER A C 1
ATOM 3883 O O . SER A 1 493 ? -5.749 -14.268 27.448 1.00 93.69 493 SER A O 1
ATOM 3885 N N . GLY A 1 494 ? -5.328 -13.437 25.406 1.00 94.75 494 GLY A N 1
ATOM 3886 C CA . GLY A 1 494 ? -6.309 -12.348 25.459 1.00 94.75 494 GLY A CA 1
ATOM 3887 C C . GLY A 1 494 ? -5.809 -11.085 26.161 1.00 94.75 494 GLY A C 1
ATOM 3888 O O . GLY A 1 494 ? -6.587 -10.158 26.374 1.00 94.75 494 GLY A O 1
ATOM 3889 N N . SER A 1 495 ? -4.522 -11.018 26.514 1.00 94.44 495 SER A N 1
ATOM 3890 C CA . SER A 1 495 ? -3.948 -9.861 27.203 1.00 94.44 495 SER A CA 1
ATOM 3891 C C . SER A 1 495 ? -3.634 -8.746 26.212 1.00 94.44 495 SER A C 1
ATOM 3893 O O . SER A 1 495 ? -2.949 -8.974 25.214 1.00 94.44 495 SER A O 1
ATOM 3895 N N . THR A 1 496 ? -4.082 -7.525 26.506 1.00 95.25 496 THR A N 1
ATOM 3896 C CA . THR A 1 496 ? -3.743 -6.331 25.722 1.00 95.25 496 THR A CA 1
ATOM 3897 C C . THR A 1 496 ? -2.260 -5.987 25.860 1.00 95.25 496 THR A C 1
ATOM 3899 O O . THR A 1 496 ? -1.769 -5.771 26.965 1.00 95.25 496 THR A O 1
ATOM 3902 N N . LEU A 1 497 ? -1.570 -5.877 24.727 1.00 92.81 497 LEU A N 1
ATOM 3903 C CA . LEU A 1 497 ? -0.159 -5.501 24.620 1.00 92.81 497 LEU A CA 1
ATOM 3904 C C . LEU A 1 497 ? 0.030 -4.039 24.204 1.00 92.81 497 LEU A C 1
ATOM 3906 O O . LEU A 1 497 ? 0.966 -3.376 24.643 1.00 92.81 497 LEU A O 1
ATOM 3910 N N . GLN A 1 498 ? -0.851 -3.521 23.345 1.00 92.31 498 GLN A N 1
ATOM 3911 C CA . GLN A 1 498 ? -0.744 -2.160 22.819 1.00 92.31 498 GLN A CA 1
ATOM 3912 C C . GLN A 1 498 ? -2.133 -1.576 22.570 1.00 92.31 498 GLN A C 1
ATOM 3914 O O . GLN A 1 498 ? -3.019 -2.262 22.065 1.00 92.31 498 GLN A O 1
ATOM 3919 N N . ILE A 1 499 ? -2.299 -0.289 22.880 1.00 93.00 499 ILE A N 1
ATOM 3920 C CA . ILE A 1 499 ? -3.448 0.524 22.468 1.00 93.00 499 ILE A CA 1
ATOM 3921 C C . ILE A 1 499 ? -2.914 1.720 21.679 1.00 93.00 499 ILE A C 1
ATOM 3923 O O . ILE A 1 499 ? -1.918 2.338 22.072 1.00 93.00 499 ILE A O 1
ATOM 3927 N N . ALA A 1 500 ? -3.562 2.047 20.565 1.00 92.31 500 ALA A N 1
ATOM 3928 C CA . ALA A 1 500 ? -3.232 3.218 19.769 1.00 92.31 500 ALA A CA 1
ATOM 3929 C C . ALA A 1 500 ? -4.496 3.941 19.289 1.00 92.31 500 ALA A C 1
ATOM 3931 O O . ALA A 1 500 ? -5.397 3.345 18.701 1.00 92.31 500 ALA A O 1
ATOM 3932 N N . ASP A 1 501 ? -4.506 5.252 19.519 1.00 94.12 501 ASP A N 1
ATOM 3933 C CA . ASP A 1 501 ? -5.516 6.185 19.034 1.00 94.12 501 ASP A CA 1
ATOM 3934 C C . ASP A 1 501 ? -4.833 7.286 18.216 1.00 94.12 501 ASP A C 1
ATOM 3936 O O . ASP A 1 501 ? -3.646 7.586 18.418 1.00 94.12 501 ASP A O 1
ATOM 3940 N N . TYR A 1 502 ? -5.577 7.850 17.267 1.00 95.81 502 TYR A N 1
ATOM 3941 C CA . TYR A 1 502 ? -5.034 8.670 16.191 1.00 95.81 502 TYR A CA 1
ATOM 3942 C C . TYR A 1 502 ? -5.842 9.951 16.005 1.00 95.81 502 TYR A C 1
ATOM 3944 O O . TYR A 1 502 ? -7.073 9.921 16.037 1.00 95.81 502 TYR A O 1
ATOM 3952 N N . TYR A 1 503 ? -5.140 11.048 15.725 1.00 97.19 503 TYR A N 1
ATOM 3953 C CA . TYR A 1 503 ? -5.728 12.197 15.044 1.00 97.19 503 TYR A CA 1
ATOM 3954 C C . TYR A 1 503 ? -6.167 11.782 13.628 1.00 97.19 503 TYR A C 1
ATOM 3956 O O . TYR A 1 503 ? -5.587 10.842 13.070 1.00 97.19 503 TYR A O 1
ATOM 3964 N N . PRO A 1 504 ? -7.133 12.480 13.006 1.00 96.12 504 PRO A N 1
ATOM 3965 C CA . PRO A 1 504 ? -7.617 12.149 11.666 1.00 96.12 504 PRO A CA 1
ATOM 3966 C C . PRO A 1 504 ? -6.511 11.964 10.617 1.00 96.12 504 PRO A C 1
ATOM 3968 O O . PRO A 1 504 ? -6.504 10.944 9.930 1.00 96.12 504 PRO A O 1
ATOM 3971 N N . PHE A 1 505 ? -5.533 12.875 10.541 1.00 96.56 505 PHE A N 1
ATOM 3972 C CA . PHE A 1 505 ? -4.392 12.761 9.613 1.00 96.56 505 PHE A CA 1
ATOM 3973 C C . PHE A 1 505 ? -3.315 11.735 10.037 1.00 96.56 505 PHE A C 1
ATOM 3975 O O . PHE A 1 505 ? -2.275 11.625 9.393 1.00 96.56 505 PHE A O 1
ATOM 3982 N N . GLY A 1 506 ? -3.549 10.944 11.085 1.00 95.06 506 GLY A N 1
ATOM 3983 C CA . GLY A 1 506 ? -2.773 9.740 11.402 1.00 95.06 506 GLY A CA 1
ATOM 3984 C C . GLY A 1 506 ? -1.675 9.891 12.447 1.00 95.06 506 GLY A C 1
ATOM 3985 O O . GLY A 1 506 ? -1.054 8.893 12.820 1.00 95.06 506 GLY A O 1
ATOM 3986 N N . SER A 1 507 ? -1.462 11.098 12.981 1.00 93.56 507 SER A N 1
ATOM 3987 C CA . SER A 1 507 ? -0.601 11.287 14.155 1.00 93.56 507 SER A CA 1
ATOM 3988 C C . SER A 1 507 ? -1.186 10.526 15.343 1.00 93.56 507 SER A C 1
ATOM 3990 O O . SER A 1 507 ? -2.402 10.456 15.498 1.00 93.56 507 SER A O 1
ATOM 3992 N N . ARG A 1 508 ? -0.346 9.948 16.202 1.00 91.94 508 ARG A N 1
ATOM 3993 C CA . ARG A 1 508 ? -0.821 9.234 17.400 1.00 91.94 508 ARG A CA 1
ATOM 3994 C C . ARG A 1 508 ? -1.092 10.205 18.543 1.00 91.94 508 ARG A C 1
ATOM 3996 O O . ARG A 1 508 ? -0.381 11.192 18.697 1.00 91.94 508 ARG A O 1
ATOM 4003 N N . PHE A 1 509 ? -2.070 9.876 19.385 1.00 89.81 509 PHE A N 1
ATOM 4004 C CA . PHE A 1 509 ? -2.358 10.623 20.616 1.00 89.81 509 PHE A CA 1
ATOM 4005 C C . PHE A 1 509 ? -1.168 10.630 21.574 1.00 89.81 509 PHE A C 1
ATOM 4007 O O . PHE A 1 509 ? -0.784 11.668 22.109 1.00 89.81 509 PHE A O 1
ATOM 4014 N N . VAL A 1 510 ? -0.586 9.452 21.791 1.00 80.81 510 VAL A N 1
ATOM 4015 C CA . VAL A 1 510 ? 0.619 9.274 22.600 1.00 80.81 510 VAL A CA 1
ATOM 4016 C C . VAL A 1 510 ? 1.763 8.913 21.655 1.00 80.81 510 VAL A C 1
ATOM 4018 O O . VAL A 1 510 ? 1.592 7.988 20.848 1.00 80.81 510 VAL A O 1
ATOM 4021 N N . PRO A 1 511 ? 2.920 9.599 21.738 1.00 74.00 511 PRO A N 1
ATOM 4022 C CA . PRO A 1 511 ? 4.109 9.238 20.976 1.00 74.00 511 PRO A CA 1
ATOM 4023 C C . PRO A 1 511 ? 4.472 7.755 21.115 1.00 74.00 511 PRO A C 1
ATOM 4025 O O . PRO A 1 511 ? 4.085 7.064 22.061 1.00 74.00 511 PRO A O 1
ATOM 4028 N N . PHE A 1 512 ? 5.168 7.224 20.119 1.00 73.19 512 PHE A N 1
ATOM 4029 C CA . PHE A 1 512 ? 5.561 5.818 20.114 1.00 73.19 512 PHE A CA 1
ATOM 4030 C C . PHE A 1 512 ? 6.646 5.526 21.150 1.00 73.19 512 PHE A C 1
ATOM 4032 O O . PHE A 1 512 ? 7.611 6.276 21.254 1.00 73.19 512 PHE A O 1
ATOM 4039 N N . SER A 1 513 ? 6.469 4.430 21.900 1.00 64.06 513 SER A N 1
ATOM 4040 C CA . SER A 1 513 ? 7.476 3.901 22.821 1.00 64.06 513 SER A CA 1
ATOM 4041 C C . SER A 1 513 ? 8.037 2.583 22.259 1.00 64.06 513 SER A C 1
ATOM 4043 O O . SER A 1 513 ? 7.259 1.649 22.023 1.00 64.06 513 SER A O 1
ATOM 4045 N N . PRO A 1 514 ? 9.355 2.501 22.014 1.00 55.09 514 PRO A N 1
ATOM 4046 C CA . PRO A 1 514 ? 9.955 1.454 21.189 1.00 55.09 514 PRO A CA 1
ATOM 4047 C C . PRO A 1 514 ? 10.153 0.080 21.846 1.00 55.09 514 PRO A C 1
ATOM 4049 O O . PRO A 1 514 ? 10.479 -0.865 21.138 1.00 55.09 514 PRO A O 1
ATOM 4052 N N . GLU A 1 515 ? 9.934 -0.092 23.153 1.00 45.16 515 GLU A N 1
ATOM 4053 C CA . GLU A 1 515 ? 10.484 -1.260 23.872 1.00 45.16 515 GLU A CA 1
ATOM 4054 C C . GLU A 1 515 ? 9.796 -2.627 23.659 1.00 45.16 515 GLU A C 1
ATOM 4056 O O . GLU A 1 515 ? 10.257 -3.609 24.227 1.00 45.16 515 GLU A O 1
ATOM 4061 N N . SER A 1 516 ? 8.733 -2.746 22.854 1.00 51.94 516 SER A N 1
ATOM 4062 C CA . SER A 1 516 ? 8.202 -4.047 22.345 1.00 51.94 516 SER A CA 1
ATOM 4063 C C . SER A 1 516 ? 6.885 -3.897 21.576 1.00 51.94 516 SER A C 1
ATOM 4065 O O . SER A 1 516 ? 6.046 -4.797 21.549 1.00 51.94 516 SER A O 1
ATOM 4067 N N . SER A 1 517 ? 6.642 -2.731 20.980 1.00 66.75 517 SER A N 1
ATOM 4068 C CA . SER A 1 517 ? 5.316 -2.413 20.467 1.00 66.75 517 SER A CA 1
ATOM 4069 C C . SER A 1 517 ? 5.254 -2.531 18.941 1.00 66.75 517 SER A C 1
ATOM 4071 O O . SER A 1 517 ? 6.169 -2.134 18.221 1.00 66.75 517 SER A O 1
ATOM 4073 N N . ASN A 1 518 ? 4.179 -3.146 18.444 1.00 88.81 518 ASN A N 1
ATOM 4074 C CA . ASN A 1 518 ? 3.907 -3.309 17.019 1.00 88.81 518 ASN A CA 1
ATOM 4075 C C . ASN A 1 518 ? 4.038 -1.965 16.270 1.00 88.81 518 ASN A C 1
ATOM 4077 O O . ASN A 1 518 ? 3.491 -0.947 16.707 1.00 88.81 518 ASN A O 1
ATOM 4081 N N . LYS A 1 519 ? 4.730 -1.986 15.123 1.00 92.19 519 LYS A N 1
ATOM 4082 C CA . LYS A 1 519 ? 4.961 -0.807 14.268 1.00 92.19 519 LYS A CA 1
ATOM 4083 C C . LYS A 1 519 ? 3.926 -0.637 13.154 1.00 92.19 519 LYS A C 1
ATOM 4085 O O . LYS A 1 519 ? 3.894 0.420 12.534 1.00 92.19 519 LYS A O 1
ATOM 4090 N N . TYR A 1 520 ? 3.069 -1.629 12.912 1.00 92.25 520 TYR A N 1
ATOM 4091 C CA . TYR A 1 520 ? 2.026 -1.598 11.883 1.00 92.25 520 TYR A CA 1
ATOM 4092 C C . TYR A 1 520 ? 0.750 -0.984 12.458 1.00 92.25 520 TYR A C 1
ATOM 4094 O O . TYR A 1 520 ? -0.091 -1.663 13.058 1.00 92.25 520 TYR A O 1
ATOM 4102 N N . LEU A 1 521 ? 0.652 0.337 12.329 1.00 91.31 521 LEU A N 1
ATOM 4103 C CA . LEU A 1 521 ? -0.271 1.169 13.098 1.00 91.31 521 LEU A CA 1
ATOM 4104 C C . LEU A 1 521 ? -1.344 1.788 12.195 1.00 91.31 521 LEU A C 1
ATOM 4106 O O . LEU A 1 521 ? -2.317 1.122 11.836 1.00 91.31 521 LEU A O 1
ATOM 4110 N N . TYR A 1 522 ? -1.189 3.058 11.828 1.00 94.19 522 TYR A N 1
ATOM 4111 C CA . TYR A 1 522 ? -2.153 3.773 10.998 1.00 94.19 522 TYR A CA 1
ATOM 4112 C C . TYR A 1 522 ? -2.147 3.206 9.570 1.00 94.19 522 TYR A C 1
ATOM 4114 O O . TYR A 1 522 ? -1.089 3.014 8.974 1.00 94.19 522 TYR A O 1
ATOM 4122 N N . ASN A 1 523 ? -3.330 2.864 9.057 1.00 89.56 523 ASN A N 1
ATOM 4123 C CA . ASN A 1 523 ? -3.571 2.184 7.777 1.00 89.56 523 ASN A CA 1
ATOM 4124 C C . ASN A 1 523 ? -2.794 0.854 7.631 1.00 89.56 523 ASN A C 1
ATOM 4126 O O . ASN A 1 523 ? -2.542 0.382 6.520 1.00 89.56 523 ASN A O 1
ATOM 4130 N N . GLY A 1 524 ? -2.386 0.252 8.757 1.00 89.75 524 GLY A N 1
ATOM 4131 C CA . GLY A 1 524 ? -1.522 -0.927 8.787 1.00 89.75 524 GLY A CA 1
ATOM 4132 C C . GLY A 1 524 ? -0.105 -0.674 8.262 1.00 89.75 524 GLY A C 1
ATOM 4133 O O . GLY A 1 524 ? 0.568 -1.628 7.878 1.00 89.75 524 GLY A O 1
ATOM 4134 N N . LYS A 1 525 ? 0.342 0.587 8.196 1.00 90.81 525 LYS A N 1
ATOM 4135 C CA . LYS A 1 525 ? 1.671 0.969 7.706 1.00 90.81 525 LYS A CA 1
ATOM 4136 C C . LYS A 1 525 ? 2.706 0.962 8.806 1.00 90.81 525 LYS A C 1
ATOM 4138 O O . LYS A 1 525 ? 2.394 1.232 9.966 1.00 90.81 525 LYS A O 1
ATOM 4143 N N . GLU A 1 526 ? 3.929 0.629 8.413 1.00 93.00 526 GLU A N 1
ATOM 4144 C CA . GLU A 1 526 ? 5.061 0.577 9.321 1.00 93.00 526 GLU A CA 1
ATOM 4145 C C . GLU A 1 526 ? 5.484 1.999 9.703 1.00 93.00 526 GLU A C 1
ATOM 4147 O O . GLU A 1 526 ? 5.814 2.819 8.842 1.00 93.00 526 GLU A O 1
ATOM 4152 N N . LEU A 1 527 ? 5.498 2.277 11.004 1.00 94.94 527 LEU A N 1
ATOM 4153 C CA . LEU A 1 527 ? 6.059 3.497 11.561 1.00 94.94 527 LEU A CA 1
ATOM 4154 C C . LEU A 1 527 ? 7.592 3.450 11.532 1.0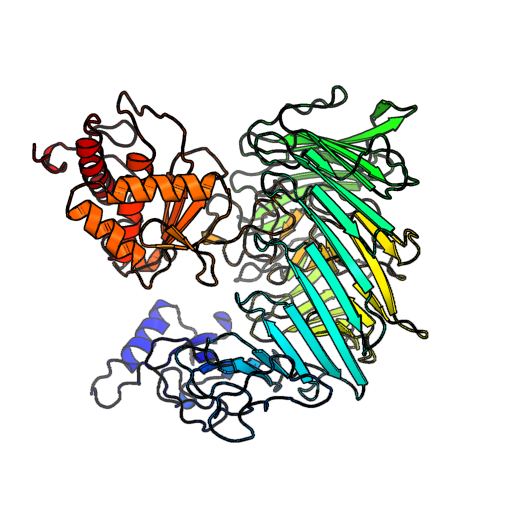0 94.94 527 LEU A C 1
ATOM 4156 O O . LEU A 1 527 ? 8.212 2.592 12.158 1.00 94.94 527 LEU A O 1
ATOM 4160 N N . GLN A 1 528 ? 8.191 4.424 10.854 1.00 94.75 528 GLN A N 1
ATOM 4161 C CA . GLN A 1 528 ? 9.606 4.763 10.950 1.00 94.75 528 GLN A CA 1
ATOM 4162 C C . GLN A 1 528 ? 9.802 5.654 12.184 1.00 94.75 528 GLN A C 1
ATOM 4164 O O . GLN A 1 528 ? 9.569 6.864 12.159 1.00 94.75 528 GLN A O 1
ATOM 4169 N N . ASP A 1 529 ? 10.158 5.017 13.295 1.00 92.25 529 ASP A N 1
ATOM 4170 C CA . ASP A 1 529 ? 10.232 5.580 14.646 1.00 92.25 529 ASP A CA 1
ATOM 4171 C C . ASP A 1 529 ? 11.661 5.914 15.100 1.00 92.25 529 ASP A C 1
ATOM 4173 O O . ASP A 1 529 ? 11.869 6.276 16.260 1.00 92.25 529 ASP A O 1
ATOM 4177 N N . ASP A 1 530 ? 12.637 5.783 14.204 1.00 93.31 530 ASP A N 1
ATOM 4178 C CA . ASP A 1 530 ? 14.048 6.005 14.494 1.00 93.31 530 ASP A CA 1
ATOM 4179 C C . ASP A 1 530 ? 14.299 7.445 14.984 1.00 93.31 530 ASP A C 1
ATOM 4181 O O . ASP A 1 530 ? 13.704 8.409 14.490 1.00 93.31 530 ASP A O 1
ATOM 4185 N N . VAL A 1 531 ? 15.196 7.589 15.963 1.00 94.19 531 VAL A N 1
ATOM 4186 C CA . VAL A 1 531 ? 15.636 8.884 16.499 1.00 94.19 531 VAL A CA 1
ATOM 4187 C C . VAL A 1 531 ? 17.035 9.181 15.972 1.00 94.19 531 VAL A C 1
ATOM 4189 O O . VAL A 1 531 ? 17.951 8.388 16.193 1.00 94.19 531 VAL A O 1
ATOM 4192 N N . ILE A 1 532 ? 17.191 10.315 15.286 1.00 96.31 532 ILE A N 1
ATOM 4193 C CA . ILE A 1 532 ? 18.483 10.825 14.808 1.00 96.31 532 ILE A CA 1
ATOM 4194 C C . ILE A 1 532 ? 18.611 12.323 15.094 1.00 96.31 532 ILE A C 1
ATOM 4196 O O . ILE A 1 532 ? 17.660 13.093 14.934 1.00 96.31 532 ILE A O 1
ATOM 4200 N N . GLY A 1 533 ? 19.782 12.759 15.553 1.00 95.50 533 GLY A N 1
ATOM 4201 C CA . GLY A 1 533 ? 20.058 14.161 15.872 1.00 95.50 533 GLY A CA 1
ATOM 4202 C C . GLY A 1 533 ? 19.053 14.762 16.865 1.00 95.50 533 GLY A C 1
ATOM 4203 O O . GLY A 1 533 ? 18.655 15.921 16.718 1.00 95.50 533 GLY A O 1
ATOM 4204 N N . GLY A 1 534 ? 18.582 13.951 17.821 1.00 93.88 534 GLY A N 1
ATOM 4205 C CA . GLY A 1 534 ? 17.604 14.336 18.844 1.00 93.88 534 GLY A CA 1
ATOM 4206 C C . GLY A 1 534 ? 16.155 14.486 18.362 1.00 93.88 534 GLY A C 1
ATOM 4207 O O . GLY A 1 534 ? 15.326 14.972 19.125 1.00 93.88 534 GLY A O 1
ATOM 4208 N N . ALA A 1 535 ? 15.829 14.097 17.125 1.00 93.50 535 ALA A N 1
ATOM 4209 C CA . ALA A 1 535 ? 14.466 14.122 16.595 1.00 93.50 535 ALA A CA 1
ATOM 4210 C C . ALA A 1 535 ? 14.031 12.731 16.117 1.00 93.50 535 ALA A C 1
ATOM 4212 O O . ALA A 1 535 ? 14.809 12.005 15.503 1.00 93.50 535 ALA A O 1
ATOM 4213 N N . GLN A 1 536 ? 12.776 12.375 16.387 1.00 92.44 536 GLN A N 1
ATOM 4214 C CA . GLN A 1 536 ? 12.154 11.159 15.866 1.00 92.44 536 GLN A CA 1
ATOM 4215 C C . GLN A 1 536 ? 11.621 11.411 14.452 1.00 92.44 536 GLN A C 1
ATOM 4217 O O . GLN A 1 536 ? 11.010 12.456 14.219 1.00 92.44 536 GLN A O 1
ATOM 4222 N N . LEU A 1 537 ? 11.811 10.461 13.529 1.00 94.31 537 LEU A N 1
ATOM 4223 C CA . LEU A 1 537 ? 11.229 10.534 12.182 1.00 94.31 537 LEU A CA 1
ATOM 4224 C C . LEU A 1 537 ? 9.698 10.641 12.274 1.00 94.31 537 LEU A C 1
ATOM 4226 O O . LEU A 1 537 ? 9.115 11.663 11.912 1.00 94.31 537 LEU A O 1
ATOM 4230 N N . GLY A 1 538 ? 9.044 9.616 12.828 1.00 93.12 538 GLY A N 1
ATOM 4231 C CA . GLY A 1 538 ? 7.589 9.594 13.002 1.00 93.12 538 GLY A CA 1
ATOM 4232 C C . GLY A 1 538 ? 6.829 9.490 11.677 1.00 93.12 538 GLY A C 1
ATOM 4233 O O . GLY A 1 538 ? 5.722 10.010 11.562 1.00 93.12 538 GLY A O 1
ATOM 4234 N N . TRP A 1 539 ? 7.435 8.857 10.673 1.00 96.25 539 TRP A N 1
ATOM 4235 C CA . TRP A 1 539 ? 6.913 8.766 9.309 1.00 96.25 539 TRP A CA 1
ATOM 4236 C C . TRP A 1 539 ? 6.298 7.398 9.036 1.00 96.25 539 TRP A C 1
ATOM 4238 O O . TRP A 1 539 ? 6.728 6.400 9.606 1.00 96.25 539 TRP A O 1
ATOM 4248 N N . LEU A 1 540 ? 5.304 7.331 8.155 1.00 96.81 540 LEU A N 1
ATOM 4249 C CA . LEU A 1 540 ? 4.667 6.074 7.762 1.00 96.81 540 LEU A CA 1
ATOM 4250 C C . LEU A 1 540 ? 5.160 5.640 6.383 1.00 96.81 540 LEU A C 1
ATOM 4252 O O . LEU A 1 540 ? 5.076 6.406 5.420 1.00 96.81 540 LEU A O 1
ATOM 4256 N N . ASP A 1 541 ? 5.649 4.404 6.295 1.00 95.75 541 ASP A N 1
ATOM 4257 C CA . ASP A 1 541 ? 6.086 3.801 5.038 1.00 95.75 541 ASP A CA 1
ATOM 4258 C C . ASP A 1 541 ? 4.899 3.147 4.316 1.00 95.75 541 ASP A C 1
ATOM 4260 O O . ASP A 1 541 ? 4.358 2.124 4.749 1.00 95.75 541 ASP A O 1
ATOM 4264 N N . TYR A 1 542 ? 4.489 3.754 3.201 1.00 92.50 542 TYR A N 1
ATOM 4265 C CA . TYR A 1 542 ? 3.422 3.246 2.344 1.00 92.50 542 TYR A CA 1
ATOM 4266 C C . TYR A 1 542 ? 3.934 2.402 1.170 1.00 92.50 542 TYR A C 1
ATOM 4268 O O . TYR A 1 542 ? 3.127 1.889 0.398 1.00 92.50 542 TYR A O 1
ATOM 4276 N N . GLY A 1 543 ? 5.246 2.213 1.039 1.00 89.69 543 GLY A N 1
ATOM 4277 C CA . GLY A 1 543 ? 5.891 1.500 -0.057 1.00 89.69 543 GLY A CA 1
ATOM 4278 C C . GLY A 1 543 ? 6.384 2.457 -1.135 1.00 89.69 543 GLY A C 1
ATOM 4279 O O . GLY A 1 543 ? 7.587 2.615 -1.305 1.00 89.69 543 GLY A O 1
ATOM 4280 N N . ALA A 1 544 ? 5.479 3.118 -1.865 1.00 87.12 544 ALA A N 1
ATOM 4281 C CA . ALA A 1 544 ? 5.887 4.047 -2.926 1.00 87.12 544 ALA A CA 1
ATOM 4282 C C . ALA A 1 544 ? 6.288 5.437 -2.422 1.00 87.12 544 ALA A C 1
ATOM 4284 O O . ALA A 1 544 ? 6.961 6.179 -3.133 1.00 87.12 544 ALA A O 1
ATOM 4285 N N . ARG A 1 545 ? 5.828 5.810 -1.225 1.00 94.31 545 ARG A N 1
ATOM 4286 C CA . ARG A 1 545 ? 6.047 7.125 -0.621 1.00 94.31 545 ARG A CA 1
ATOM 4287 C C . ARG A 1 545 ? 6.112 7.010 0.892 1.00 94.31 545 ARG A C 1
ATOM 4289 O O . ARG A 1 545 ? 5.465 6.145 1.484 1.00 94.31 545 ARG A O 1
ATOM 4296 N N . PHE A 1 546 ? 6.843 7.927 1.513 1.00 97.12 546 PHE A N 1
ATOM 4297 C CA . PHE A 1 546 ? 6.777 8.144 2.954 1.00 97.12 546 PHE A CA 1
ATOM 4298 C C . PHE A 1 546 ? 5.828 9.307 3.245 1.00 97.12 546 PHE A C 1
ATOM 4300 O O . PHE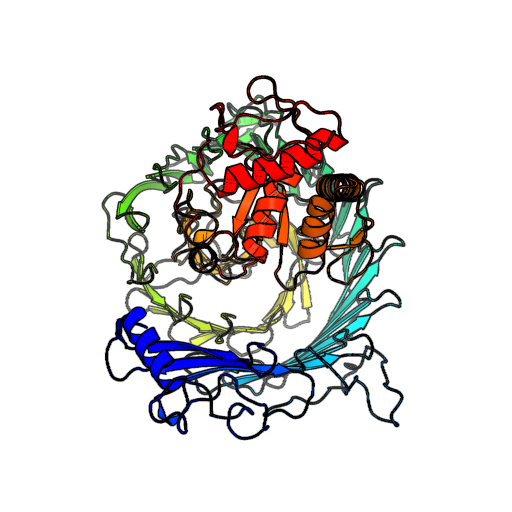 A 1 546 ? 5.835 10.331 2.552 1.00 97.12 546 PHE A O 1
ATOM 4307 N N . TYR A 1 547 ? 4.995 9.120 4.262 1.00 98.00 547 TYR A N 1
ATOM 4308 C CA . TYR A 1 547 ? 4.002 10.086 4.715 1.00 98.00 547 TYR A CA 1
ATOM 4309 C C . TYR A 1 547 ? 4.405 10.667 6.068 1.00 98.00 547 TYR A C 1
ATOM 4311 O O . TYR A 1 547 ? 4.729 9.905 6.983 1.00 98.00 547 TYR A O 1
ATOM 4319 N N . ASP A 1 548 ? 4.346 11.995 6.213 1.00 97.44 548 ASP A N 1
ATOM 4320 C CA . ASP A 1 548 ? 4.499 12.647 7.513 1.00 97.44 548 ASP A CA 1
ATOM 4321 C C . ASP A 1 548 ? 3.118 13.034 8.079 1.00 97.44 548 ASP A C 1
ATOM 4323 O O . ASP A 1 548 ? 2.528 14.036 7.652 1.00 97.44 548 ASP A O 1
ATOM 4327 N N . PRO A 1 549 ? 2.590 12.276 9.060 1.00 96.44 549 PRO A N 1
ATOM 4328 C CA . PRO A 1 549 ? 1.315 12.595 9.692 1.00 96.44 549 PRO A CA 1
ATOM 4329 C C . PRO A 1 549 ? 1.347 13.891 10.519 1.00 96.44 549 PRO A C 1
ATOM 4331 O O . PRO A 1 549 ? 0.295 14.496 10.745 1.00 96.44 549 PRO A O 1
ATOM 4334 N N . GLN A 1 550 ? 2.523 14.365 10.953 1.00 95.06 550 GLN A N 1
ATOM 4335 C CA . GLN A 1 550 ? 2.627 15.611 11.712 1.00 95.06 550 GLN A CA 1
ATOM 4336 C C . GLN A 1 550 ? 2.260 16.814 10.841 1.00 95.06 550 GLN A C 1
ATOM 4338 O O . GLN A 1 550 ? 1.559 17.705 11.308 1.00 95.06 550 GLN A O 1
ATOM 4343 N N . ILE A 1 551 ? 2.647 16.824 9.570 1.00 96.44 551 ILE A N 1
ATOM 4344 C CA . ILE A 1 551 ? 2.291 17.915 8.648 1.00 96.44 551 ILE A CA 1
ATOM 4345 C C . ILE A 1 551 ? 1.144 17.550 7.695 1.00 96.44 551 ILE A C 1
ATOM 4347 O O . ILE A 1 551 ? 0.708 18.387 6.910 1.00 96.44 551 ILE A O 1
ATOM 4351 N N . GLY A 1 552 ? 0.646 16.311 7.755 1.00 96.19 552 GLY A N 1
ATOM 4352 C CA . GLY A 1 552 ? -0.520 15.854 6.998 1.00 96.19 552 GLY A CA 1
ATOM 4353 C C . GLY A 1 552 ? -0.269 15.683 5.497 1.00 96.19 552 GLY A C 1
ATOM 4354 O O . GLY A 1 552 ? -1.200 15.842 4.705 1.00 96.19 552 GLY A O 1
ATOM 4355 N N . ARG A 1 553 ? 0.981 15.426 5.072 1.00 96.00 553 ARG A N 1
ATOM 4356 C CA . ARG A 1 553 ? 1.375 15.458 3.648 1.00 96.00 553 ARG A CA 1
ATOM 4357 C C . ARG A 1 553 ? 2.424 14.414 3.256 1.00 96.00 553 ARG A C 1
ATOM 4359 O O . ARG A 1 553 ? 3.181 13.914 4.087 1.00 96.00 553 ARG A O 1
ATOM 4366 N N . TRP A 1 554 ? 2.475 14.114 1.958 1.00 97.12 554 TRP A N 1
ATOM 4367 C CA . TRP A 1 554 ? 3.531 13.301 1.349 1.00 97.12 554 TRP A CA 1
ATOM 4368 C C . TRP A 1 554 ? 4.818 14.106 1.152 1.00 97.12 554 TRP A C 1
ATOM 4370 O O . TRP A 1 554 ? 4.772 15.318 0.942 1.00 97.12 554 TRP A O 1
ATOM 4380 N N . MET A 1 555 ? 5.962 13.419 1.165 1.00 95.75 555 MET A N 1
ATOM 4381 C CA . MET A 1 555 ? 7.283 14.031 0.927 1.00 95.75 555 MET A CA 1
ATOM 4382 C C . MET A 1 555 ? 7.681 14.081 -0.549 1.00 95.75 555 MET A C 1
ATOM 4384 O O . MET A 1 555 ? 8.591 14.820 -0.918 1.00 95.75 555 MET A O 1
ATOM 4388 N N . VAL A 1 556 ? 7.021 13.281 -1.384 1.00 96.50 556 VAL A N 1
ATOM 4389 C CA . VAL A 1 556 ? 7.303 13.152 -2.816 1.00 96.50 556 VAL A CA 1
ATOM 4390 C C . VAL A 1 556 ? 5.996 13.153 -3.604 1.00 96.50 556 VAL A C 1
ATOM 4392 O O . VAL A 1 556 ? 4.939 12.784 -3.077 1.00 96.50 556 VAL A O 1
ATOM 4395 N N . ILE A 1 557 ? 6.076 13.577 -4.865 1.00 94.38 557 ILE A N 1
ATOM 4396 C CA . ILE A 1 557 ? 4.939 13.639 -5.790 1.00 94.38 557 ILE A CA 1
ATOM 4397 C C . ILE A 1 557 ? 4.299 12.251 -5.946 1.00 94.38 557 ILE A C 1
ATOM 4399 O O . ILE A 1 557 ? 4.995 11.242 -6.048 1.00 94.38 557 ILE A O 1
ATOM 4403 N N . ASP A 1 558 ? 2.966 12.204 -5.972 1.00 88.12 558 ASP A N 1
ATOM 4404 C CA . ASP A 1 558 ? 2.212 10.983 -6.262 1.00 88.12 558 ASP A CA 1
ATOM 4405 C C . ASP A 1 558 ? 2.629 10.361 -7.611 1.00 88.12 558 ASP A C 1
ATOM 4407 O O . ASP A 1 558 ? 2.506 11.026 -8.644 1.00 88.12 558 ASP A O 1
ATOM 4411 N N . PRO A 1 559 ? 3.059 9.083 -7.655 1.00 83.56 559 PRO A N 1
ATOM 4412 C CA . PRO A 1 559 ? 3.362 8.396 -8.911 1.00 83.56 559 PRO A CA 1
ATOM 4413 C C . PRO A 1 559 ? 2.189 8.338 -9.901 1.00 83.56 559 PRO A C 1
ATOM 4415 O O . PRO A 1 559 ? 2.405 8.080 -11.082 1.00 83.56 559 PRO A O 1
ATOM 4418 N N . LYS A 1 560 ? 0.951 8.547 -9.436 1.00 78.75 560 LYS A N 1
ATOM 4419 C CA . LYS A 1 560 ? -0.258 8.667 -10.259 1.00 78.75 560 LYS A CA 1
ATOM 4420 C C . LYS A 1 560 ? -0.932 10.033 -10.101 1.00 78.75 560 LYS A C 1
ATOM 4422 O O . LYS A 1 560 ? -2.155 10.119 -10.220 1.00 78.75 560 LYS A O 1
ATOM 4427 N N . ALA A 1 561 ? -0.161 11.096 -9.861 1.00 76.44 561 ALA A N 1
ATOM 4428 C CA . ALA A 1 561 ? -0.669 12.465 -9.732 1.00 76.44 561 ALA A CA 1
ATOM 4429 C C . ALA A 1 561 ? -1.600 12.877 -10.887 1.00 76.44 561 ALA A C 1
ATOM 4431 O O . ALA A 1 561 ? -2.615 13.527 -10.650 1.00 76.44 561 ALA A O 1
ATOM 4432 N N . ASP A 1 562 ? -1.324 12.416 -12.110 1.00 70.25 562 ASP A N 1
ATOM 4433 C CA . ASP A 1 562 ? -2.140 12.696 -13.300 1.00 70.25 562 ASP A CA 1
ATOM 4434 C C . ASP A 1 562 ? -3.578 12.153 -13.204 1.00 70.25 562 ASP A C 1
ATOM 4436 O O . ASP A 1 562 ? -4.460 12.572 -13.947 1.00 70.25 562 ASP A O 1
ATOM 4440 N N . LYS A 1 563 ? -3.883 11.252 -12.259 1.00 61.88 563 LYS A N 1
ATOM 4441 C CA . LYS A 1 563 ? -5.268 10.834 -11.981 1.00 61.88 563 LYS A CA 1
ATOM 4442 C C . LYS A 1 563 ? -6.081 11.899 -11.234 1.00 61.88 563 LYS A C 1
ATOM 4444 O O . LYS A 1 563 ? -7.309 11.766 -11.166 1.00 61.88 563 LYS A O 1
ATOM 4449 N N . TYR A 1 564 ? -5.421 12.903 -10.657 1.00 65.06 564 TYR A N 1
ATOM 4450 C CA . TYR A 1 564 ? -5.965 13.809 -9.648 1.00 65.06 564 TYR A CA 1
ATOM 4451 C C . TYR A 1 564 ? -5.650 15.283 -9.948 1.00 65.06 564 TYR A C 1
ATOM 4453 O O . TYR A 1 564 ? -5.141 15.992 -9.088 1.00 65.06 564 TYR A O 1
ATOM 4461 N N . PHE A 1 565 ? -5.984 15.773 -11.144 1.00 66.50 565 PHE A N 1
ATOM 4462 C CA . PHE A 1 565 ? -5.676 17.152 -11.567 1.00 66.50 565 PHE A CA 1
ATOM 4463 C C . PHE A 1 565 ? -6.159 18.244 -10.596 1.00 66.50 565 PHE A C 1
ATOM 4465 O O . PHE A 1 565 ? -5.534 19.294 -10.484 1.00 66.50 565 PHE A O 1
ATOM 4472 N N . GLN A 1 566 ? -7.263 17.996 -9.889 1.00 63.41 566 GLN A N 1
ATOM 4473 C CA . GLN A 1 566 ? -7.873 18.918 -8.929 1.00 63.41 566 GLN A CA 1
ATOM 4474 C C . GLN A 1 566 ? -7.308 18.819 -7.499 1.00 63.41 566 GLN A C 1
ATOM 4476 O O . GLN A 1 566 ? -7.820 19.473 -6.592 1.00 63.41 566 GLN A O 1
ATOM 4481 N N . ILE A 1 567 ? -6.305 17.968 -7.265 1.00 73.12 567 ILE A N 1
ATOM 4482 C CA . ILE A 1 567 ? -5.710 17.730 -5.948 1.00 73.12 567 ILE A CA 1
ATOM 4483 C C . ILE A 1 567 ? -4.203 17.933 -6.057 1.00 73.12 567 ILE A C 1
ATOM 4485 O O . ILE A 1 567 ? -3.552 17.428 -6.968 1.00 73.12 567 ILE A O 1
ATOM 4489 N N . SER A 1 568 ? -3.626 18.638 -5.090 1.00 86.19 568 SER A N 1
ATOM 4490 C CA . SER A 1 568 ? -2.179 18.750 -4.958 1.00 86.19 568 SER A CA 1
ATOM 4491 C C . SER A 1 568 ? -1.513 17.362 -4.983 1.00 86.19 568 SER A C 1
ATOM 4493 O O . SER A 1 568 ? -1.892 16.498 -4.188 1.00 86.19 568 SER A O 1
ATOM 4495 N N . PRO A 1 569 ? -0.468 17.140 -5.807 1.00 89.25 569 PRO A N 1
ATOM 4496 C CA . PRO A 1 569 ? 0.233 15.852 -5.885 1.00 89.25 569 PRO A CA 1
ATOM 4497 C C . PRO A 1 569 ? 0.909 15.400 -4.582 1.00 89.25 569 PRO A C 1
ATOM 4499 O O . PRO A 1 569 ? 1.419 14.284 -4.498 1.00 89.25 569 PRO A O 1
ATOM 4502 N N . LEU A 1 570 ? 0.954 16.284 -3.582 1.00 93.88 570 LEU A N 1
ATOM 4503 C CA . LEU A 1 570 ? 1.552 16.074 -2.264 1.00 93.88 570 LEU A CA 1
ATOM 4504 C C . LEU A 1 570 ? 0.497 15.997 -1.142 1.00 93.88 570 LEU A C 1
ATOM 4506 O O . LEU A 1 570 ? 0.859 15.823 0.023 1.00 93.88 570 LEU A O 1
ATOM 4510 N N . ALA A 1 571 ? -0.794 16.143 -1.461 1.00 88.62 571 ALA A N 1
ATOM 4511 C CA . ALA A 1 571 ? -1.873 16.055 -0.481 1.00 88.62 571 ALA A CA 1
ATOM 4512 C C . ALA A 1 571 ? -2.162 14.603 -0.087 1.00 88.62 571 ALA A C 1
ATOM 4514 O O . ALA A 1 571 ? -2.143 13.686 -0.911 1.00 88.62 571 ALA A O 1
ATOM 4515 N N . TYR A 1 572 ? -2.479 14.397 1.188 1.00 92.38 572 TYR A N 1
ATOM 4516 C CA . TYR A 1 572 ? -2.856 13.088 1.695 1.00 92.38 572 TYR A CA 1
ATOM 4517 C C . TYR A 1 572 ? -4.346 12.834 1.461 1.00 92.38 572 TYR A C 1
ATOM 4519 O O . TYR A 1 572 ? -5.195 13.573 1.956 1.00 92.38 572 TYR A O 1
ATOM 4527 N N . VAL A 1 573 ? -4.661 11.792 0.683 1.00 82.75 573 VAL A N 1
ATOM 4528 C CA . VAL A 1 573 ? -6.009 11.218 0.490 1.00 82.75 573 VAL A CA 1
ATOM 4529 C C . VAL A 1 573 ? -7.130 12.250 0.292 1.00 82.75 573 VAL A C 1
ATOM 4531 O O . VAL A 1 573 ? -8.187 12.183 0.916 1.00 82.75 573 VAL A O 1
ATOM 4534 N N . ALA A 1 574 ? -6.897 13.234 -0.583 1.00 84.62 574 ALA A N 1
ATOM 4535 C CA . ALA A 1 574 ? -7.844 14.315 -0.887 1.00 84.62 574 ALA A CA 1
ATOM 4536 C C . ALA A 1 574 ? -8.291 15.135 0.344 1.00 84.62 574 ALA A C 1
ATOM 4538 O O . ALA A 1 574 ? -9.369 15.727 0.339 1.00 84.62 574 ALA A O 1
ATOM 4539 N N . ASN A 1 575 ? -7.481 15.156 1.406 1.00 88.69 575 ASN A N 1
ATOM 4540 C CA . ASN A 1 575 ? -7.767 15.790 2.693 1.00 88.69 575 ASN A CA 1
ATOM 4541 C C . ASN A 1 575 ? -9.042 15.279 3.387 1.00 88.69 575 ASN A C 1
ATOM 4543 O O . ASN A 1 575 ? -9.661 15.994 4.179 1.00 88.69 575 ASN A O 1
ATOM 4547 N N . ASN A 1 576 ? -9.441 14.033 3.113 1.00 89.12 576 ASN A N 1
ATOM 4548 C CA . ASN A 1 576 ? -10.516 13.352 3.835 1.00 89.12 576 ASN A CA 1
ATOM 4549 C C . ASN A 1 576 ? -10.023 11.997 4.372 1.00 89.12 576 ASN A C 1
ATOM 4551 O O . ASN A 1 576 ? -10.404 10.932 3.868 1.00 89.12 576 ASN A O 1
ATOM 4555 N N . PRO A 1 577 ? -9.180 12.025 5.421 1.00 92.31 577 PRO A N 1
ATOM 4556 C CA . PRO A 1 577 ? -8.538 10.832 5.966 1.00 92.31 577 PRO A CA 1
ATOM 4557 C C . PRO A 1 577 ? -9.488 9.948 6.788 1.00 92.31 577 PRO A C 1
ATOM 4559 O O . PRO A 1 577 ? -9.052 8.992 7.414 1.00 92.31 577 PRO A O 1
ATOM 4562 N N . LEU A 1 578 ? -10.788 10.260 6.802 1.00 89.25 578 LEU A N 1
ATOM 4563 C CA . LEU A 1 578 ? -11.829 9.494 7.492 1.00 89.25 578 LEU A CA 1
ATOM 4564 C C . LEU A 1 578 ? -12.571 8.541 6.553 1.00 89.25 578 LEU A C 1
ATOM 4566 O O . LEU A 1 578 ? -13.199 7.587 7.014 1.00 89.25 578 LEU A O 1
ATOM 4570 N N . LYS A 1 579 ? -12.505 8.812 5.246 1.00 79.19 579 LYS A N 1
ATOM 4571 C CA . LYS A 1 579 ? -13.189 8.066 4.182 1.00 79.19 579 LYS A CA 1
ATOM 4572 C C . LYS A 1 579 ? -12.208 7.378 3.232 1.00 79.19 579 LYS A C 1
ATOM 4574 O O . LYS A 1 579 ? -12.524 6.323 2.670 1.00 79.19 579 LYS A O 1
ATOM 4579 N N . PHE A 1 580 ? -11.041 7.981 3.033 1.00 78.19 580 PHE A N 1
ATOM 4580 C CA . PHE A 1 580 ? -10.061 7.553 2.048 1.00 78.19 580 PHE A CA 1
ATOM 4581 C C . PHE A 1 580 ? -8.769 7.058 2.703 1.00 78.19 580 PHE A C 1
ATOM 4583 O O . PHE A 1 580 ? -8.364 7.547 3.754 1.00 78.19 580 PHE A O 1
ATOM 4590 N N . ILE A 1 581 ? -8.120 6.105 2.040 1.00 78.44 581 ILE A N 1
ATOM 4591 C CA . ILE A 1 581 ? -6.769 5.619 2.347 1.00 78.44 581 ILE A CA 1
ATOM 4592 C C . ILE A 1 581 ? -5.954 5.594 1.057 1.00 78.44 581 ILE A C 1
ATOM 4594 O O . ILE A 1 581 ? -6.523 5.560 -0.032 1.00 78.44 581 ILE A O 1
ATOM 4598 N N . ASP A 1 582 ? -4.636 5.534 1.159 1.00 80.88 582 ASP A N 1
ATOM 4599 C CA . ASP A 1 582 ? -3.768 5.183 0.035 1.00 80.88 582 ASP A CA 1
ATOM 4600 C C . ASP A 1 582 ? -3.060 3.867 0.379 1.00 80.88 582 ASP A C 1
ATOM 4602 O O . ASP A 1 582 ? -2.178 3.871 1.225 1.00 80.88 582 ASP A O 1
ATOM 4606 N N . PRO A 1 583 ? -3.454 2.701 -0.159 1.00 77.62 583 PRO A N 1
ATOM 4607 C CA . PRO A 1 583 ? -2.909 1.429 0.314 1.00 77.62 583 PRO A CA 1
ATOM 4608 C C . PRO A 1 583 ? -1.446 1.177 -0.038 1.00 77.62 583 PRO A C 1
ATOM 4610 O O . PRO A 1 583 ? -0.847 0.307 0.582 1.00 77.62 583 PRO A O 1
ATOM 4613 N N . ASP A 1 584 ? -0.878 1.850 -1.031 1.00 77.31 584 ASP A N 1
ATOM 4614 C CA . ASP A 1 584 ? 0.491 1.599 -1.504 1.00 77.31 584 ASP A CA 1
ATOM 4615 C C . ASP A 1 584 ? 1.278 2.883 -1.808 1.00 77.31 584 ASP A C 1
ATOM 4617 O O . ASP A 1 584 ? 2.374 2.830 -2.370 1.00 77.31 584 ASP A O 1
ATOM 4621 N N . GLY A 1 585 ? 0.736 4.038 -1.417 1.00 83.38 585 GLY A N 1
ATOM 4622 C CA . GLY A 1 585 ? 1.334 5.343 -1.666 1.00 83.38 585 GLY A CA 1
ATOM 4623 C C . GLY A 1 585 ? 1.250 5.752 -3.136 1.00 83.38 585 GLY A C 1
ATOM 4624 O O . GLY A 1 585 ? 2.099 6.516 -3.580 1.00 83.38 585 GLY A O 1
ATOM 4625 N N . LYS A 1 586 ? 0.304 5.220 -3.914 1.00 75.94 586 LYS A N 1
ATOM 4626 C CA . LYS A 1 586 ? 0.171 5.499 -5.355 1.00 75.94 586 LYS A CA 1
ATOM 4627 C C . LYS A 1 586 ? -1.241 5.865 -5.773 1.00 75.94 586 LYS A C 1
ATOM 4629 O O . LYS A 1 586 ? -1.438 6.292 -6.907 1.00 75.94 586 LYS A O 1
ATOM 4634 N N . GLU A 1 587 ? -2.248 5.539 -4.969 1.00 72.94 587 GLU A N 1
ATOM 4635 C CA . GLU A 1 587 ? -3.631 5.697 -5.395 1.00 72.94 587 GLU A CA 1
ATOM 4636 C C . GLU A 1 587 ? -4.573 5.823 -4.204 1.00 72.94 587 GLU A C 1
ATOM 4638 O O . GLU A 1 587 ? -4.725 4.906 -3.396 1.00 72.94 587 GLU A O 1
ATOM 4643 N N . ILE A 1 588 ? -5.290 6.943 -4.161 1.00 68.12 588 ILE A N 1
ATOM 4644 C CA . ILE A 1 588 ? -6.378 7.175 -3.220 1.00 68.12 588 ILE A CA 1
ATOM 4645 C C . ILE A 1 588 ? -7.483 6.151 -3.487 1.00 68.12 588 ILE A C 1
ATOM 4647 O O . ILE A 1 588 ? -8.031 6.071 -4.590 1.00 68.12 588 ILE A O 1
ATOM 4651 N N . ARG A 1 589 ? -7.847 5.399 -2.451 1.00 62.88 589 ARG A N 1
ATOM 4652 C CA . ARG A 1 589 ? -8.952 4.445 -2.452 1.00 62.88 589 ARG A CA 1
ATOM 4653 C C . ARG A 1 589 ? -9.971 4.798 -1.390 1.00 62.88 589 ARG A C 1
ATOM 4655 O O . ARG A 1 589 ? -9.656 5.315 -0.322 1.00 62.88 589 ARG A O 1
ATOM 4662 N N . ILE A 1 590 ? -11.216 4.458 -1.688 1.00 56.56 590 ILE A N 1
ATOM 4663 C CA . ILE A 1 590 ? -12.320 4.584 -0.744 1.00 56.56 590 ILE A CA 1
ATOM 4664 C C . ILE A 1 590 ? -12.413 3.313 0.060 1.00 56.56 590 ILE A C 1
ATOM 4666 O O . ILE A 1 590 ? -12.474 2.218 -0.502 1.00 56.56 590 ILE A O 1
ATOM 4670 N N . VAL A 1 591 ? -12.494 3.467 1.373 1.00 50.91 591 VAL A N 1
ATOM 4671 C CA . VAL A 1 591 ? -12.775 2.341 2.246 1.00 50.91 591 VAL A CA 1
ATOM 4672 C C . VAL A 1 591 ? -14.280 2.098 2.254 1.00 50.91 591 VAL A C 1
ATOM 4674 O O . VAL A 1 591 ? -15.016 2.614 3.089 1.00 50.91 591 VAL A O 1
ATOM 4677 N N . ILE A 1 592 ? -14.752 1.305 1.292 1.00 47.38 592 ILE A N 1
ATOM 4678 C CA . ILE A 1 592 ? -16.086 0.702 1.347 1.00 47.38 592 ILE A CA 1
ATOM 4679 C C . ILE A 1 592 ? -15.888 -0.720 1.862 1.00 47.38 592 ILE A C 1
ATOM 4681 O O . ILE A 1 592 ? -15.630 -1.641 1.089 1.00 47.38 592 ILE A O 1
ATOM 4685 N N . LYS A 1 593 ? -15.953 -0.900 3.184 1.00 43.84 593 LYS A N 1
ATOM 4686 C CA . LYS A 1 593 ? -15.927 -2.233 3.793 1.00 43.84 593 LYS A CA 1
ATOM 4687 C C . LYS A 1 593 ? -17.261 -2.928 3.530 1.00 43.84 593 LYS A C 1
ATOM 4689 O O . LYS A 1 593 ? -18.141 -2.886 4.374 1.00 43.84 593 LYS A O 1
ATOM 4694 N N . ASN A 1 594 ? -17.387 -3.591 2.388 1.00 39.00 594 ASN A N 1
ATOM 4695 C CA . ASN A 1 594 ? -18.135 -4.840 2.337 1.00 39.00 594 ASN A CA 1
ATOM 4696 C C . ASN A 1 594 ? -17.074 -5.940 2.440 1.00 39.00 594 ASN A C 1
ATOM 4698 O O . ASN A 1 594 ? -16.281 -6.123 1.526 1.00 39.00 594 ASN A O 1
ATOM 4702 N N . ASP A 1 595 ? -17.033 -6.617 3.587 1.00 38.88 595 ASP A N 1
ATOM 4703 C CA . ASP A 1 595 ? -16.463 -7.974 3.712 1.00 38.88 595 ASP A CA 1
ATOM 4704 C C . ASP A 1 595 ? -15.003 -8.102 4.116 1.00 38.88 595 ASP A C 1
ATOM 4706 O O . ASP A 1 595 ? -14.402 -9.157 3.941 1.00 38.88 595 ASP A O 1
ATOM 4710 N N . GLY A 1 596 ? -14.411 -7.058 4.698 1.00 39.88 596 GLY A N 1
ATOM 4711 C CA . GLY A 1 596 ? -13.033 -7.139 5.196 1.00 39.88 596 GLY A CA 1
ATOM 4712 C C . GLY A 1 596 ? -11.975 -7.367 4.104 1.00 39.88 596 GLY A C 1
ATOM 4713 O O . GLY A 1 596 ? -10.797 -7.431 4.438 1.00 39.88 596 GLY A O 1
ATOM 4714 N N . ASN A 1 597 ? -12.379 -7.408 2.830 1.00 35.19 597 ASN A N 1
ATOM 4715 C CA . ASN A 1 597 ? -11.527 -7.445 1.650 1.00 35.19 597 ASN A CA 1
ATOM 4716 C C . ASN A 1 597 ? -11.733 -6.170 0.823 1.00 35.19 597 ASN A C 1
ATOM 4718 O O . ASN A 1 597 ? -12.838 -5.645 0.698 1.00 35.19 597 ASN A O 1
ATOM 4722 N N . VAL A 1 598 ? -10.638 -5.660 0.264 1.00 40.06 598 VAL A N 1
ATOM 4723 C CA . VAL A 1 598 ? -10.648 -4.558 -0.703 1.00 40.06 598 VAL A CA 1
ATOM 4724 C C . VAL A 1 598 ? -11.282 -5.047 -2.014 1.00 40.06 598 VAL A C 1
ATOM 4726 O O . VAL A 1 598 ? -11.018 -6.166 -2.440 1.00 40.06 598 VAL A O 1
ATOM 4729 N N . LEU A 1 599 ? -12.112 -4.191 -2.621 1.00 44.34 599 LEU A N 1
ATOM 4730 C CA . LEU A 1 599 ? -12.880 -4.377 -3.863 1.00 44.34 599 LEU A CA 1
ATOM 4731 C C . LEU A 1 599 ? -12.192 -5.264 -4.925 1.00 44.34 599 LEU A C 1
ATOM 4733 O O . LEU A 1 599 ? -11.116 -4.929 -5.422 1.00 44.34 599 LEU A O 1
ATOM 4737 N N . GLU A 1 600 ? -12.863 -6.349 -5.325 1.00 52.66 600 GLU A N 1
ATOM 4738 C CA . GLU A 1 600 ? -12.515 -7.147 -6.508 1.00 52.66 600 GLU A CA 1
ATOM 4739 C C . GLU A 1 600 ? -12.758 -6.348 -7.800 1.00 52.66 600 GLU A C 1
ATOM 4741 O O . GLU A 1 600 ? -13.780 -5.677 -7.956 1.00 52.66 600 GLU A O 1
ATOM 4746 N N . THR A 1 601 ? -11.832 -6.445 -8.755 1.00 61.06 601 THR A N 1
ATOM 4747 C CA . THR A 1 601 ? -12.079 -6.059 -10.152 1.00 61.06 601 THR A CA 1
ATOM 4748 C C . THR A 1 601 ? -12.741 -7.236 -10.868 1.00 61.06 601 THR A C 1
ATOM 4750 O O . THR A 1 601 ? -12.312 -8.377 -10.697 1.00 61.06 601 THR A O 1
ATOM 4753 N N . VAL A 1 602 ? -13.783 -6.965 -11.657 1.00 66.56 602 VAL A N 1
ATOM 4754 C CA . VAL A 1 602 ? -14.505 -7.971 -12.450 1.00 66.56 602 VAL A CA 1
ATOM 4755 C C . VAL A 1 602 ? -14.506 -7.573 -13.926 1.00 66.56 602 VAL A C 1
ATOM 4757 O O . VAL A 1 602 ? -14.648 -6.399 -14.260 1.00 66.56 602 VAL A O 1
ATOM 4760 N N . LYS A 1 603 ? -14.344 -8.549 -14.817 1.00 79.50 603 LYS A N 1
ATOM 4761 C CA . LYS A 1 603 ? -14.364 -8.421 -16.274 1.00 79.50 603 LYS A CA 1
ATOM 4762 C C . LYS A 1 603 ? -15.767 -8.694 -16.811 1.00 79.50 603 LYS A C 1
ATOM 4764 O O . LYS A 1 603 ? -16.329 -9.748 -16.546 1.00 79.50 603 LYS A O 1
ATOM 4769 N N . TYR A 1 604 ? -16.321 -7.797 -17.617 1.00 80.88 604 TYR A N 1
ATOM 4770 C CA . TYR A 1 604 ? -17.530 -8.089 -18.390 1.00 80.88 604 TYR A CA 1
ATOM 4771 C C . TYR A 1 604 ? -17.178 -8.878 -19.658 1.00 80.88 604 TYR A C 1
ATOM 4773 O O . TYR A 1 604 ? -16.251 -8.506 -20.373 1.00 80.88 604 TYR A O 1
ATOM 4781 N N . SER A 1 605 ? -17.903 -9.960 -19.942 1.00 80.56 605 SER A N 1
ATOM 4782 C CA . SER A 1 605 ? -17.849 -10.648 -21.234 1.00 80.56 605 SER A CA 1
ATOM 4783 C C . SER A 1 605 ? -19.144 -11.409 -21.529 1.00 80.56 605 SER A C 1
ATOM 4785 O O . SER A 1 605 ? -19.728 -12.027 -20.641 1.00 80.56 605 SER A O 1
ATOM 4787 N N . LYS A 1 606 ? -19.624 -11.383 -22.777 1.00 78.00 606 LYS A N 1
ATOM 4788 C CA . LYS A 1 606 ? -20.797 -12.143 -23.254 1.00 78.00 606 LYS A CA 1
ATOM 4789 C C . LYS A 1 606 ? -22.015 -12.027 -22.325 1.00 78.00 606 LYS A C 1
ATOM 4791 O O . LYS A 1 606 ? -22.724 -12.998 -22.068 1.00 78.00 606 LYS A O 1
ATOM 4796 N N . GLY A 1 607 ? -22.230 -10.826 -21.792 1.00 74.00 607 GLY A N 1
ATOM 4797 C CA . GLY A 1 607 ? -23.344 -10.476 -20.911 1.00 74.00 607 GLY A CA 1
ATOM 4798 C C . GLY A 1 607 ? -23.238 -10.917 -19.447 1.00 74.00 607 GLY A C 1
ATOM 4799 O O . GLY A 1 607 ? -24.180 -10.761 -18.657 1.00 74.00 607 GLY A O 1
ATOM 4800 N N . LYS A 1 608 ? -22.081 -11.450 -19.064 1.00 81.75 608 LYS A N 1
ATOM 4801 C CA . LYS A 1 608 ? -21.763 -11.912 -17.715 1.00 81.75 608 LYS A CA 1
ATOM 4802 C C . LYS A 1 608 ? -20.557 -11.167 -17.166 1.00 81.75 608 LYS A C 1
ATOM 4804 O O . LYS A 1 608 ? -19.739 -10.645 -17.918 1.00 81.75 608 LYS A O 1
ATOM 4809 N N . LEU A 1 609 ? -20.469 -11.092 -15.847 1.00 80.62 609 LEU A N 1
ATOM 4810 C CA . LEU A 1 609 ? -19.271 -10.621 -15.167 1.00 80.62 609 LEU A CA 1
ATOM 4811 C C . LEU A 1 609 ? -18.417 -11.829 -14.802 1.00 80.62 609 LEU A C 1
ATOM 4813 O O . LEU A 1 609 ? -18.956 -12.895 -14.520 1.00 80.62 609 LEU A O 1
ATOM 4817 N N . TYR A 1 610 ? -17.104 -11.655 -14.791 1.00 76.25 610 TYR A N 1
ATOM 4818 C CA . TYR A 1 610 ? -16.133 -12.667 -14.422 1.00 76.25 610 TYR A CA 1
ATOM 4819 C C . TYR A 1 610 ? -15.110 -12.074 -13.465 1.00 76.25 610 TYR A C 1
ATOM 4821 O O . TYR A 1 610 ? -14.690 -10.936 -13.630 1.00 76.25 610 TYR A O 1
ATOM 4829 N N . THR A 1 611 ? -14.693 -12.814 -12.457 1.00 71.25 611 THR A N 1
ATOM 4830 C CA . THR A 1 611 ? -13.585 -12.427 -11.580 1.00 71.25 611 THR A CA 1
ATOM 4831 C C . THR A 1 611 ? -12.247 -12.511 -12.327 1.00 71.25 611 THR A C 1
ATOM 4833 O O . THR A 1 611 ? -12.158 -13.078 -13.419 1.00 71.25 611 THR A O 1
ATOM 4836 N N . ASN A 1 612 ? -11.181 -11.939 -11.758 1.00 54.16 612 ASN A N 1
ATOM 4837 C CA . ASN A 1 612 ? -9.843 -11.942 -12.374 1.00 54.16 612 ASN A CA 1
ATOM 4838 C C . ASN A 1 612 ? -9.278 -13.353 -12.639 1.00 54.16 612 ASN A C 1
ATOM 4840 O O . ASN A 1 612 ? -8.397 -13.506 -13.478 1.00 54.16 612 ASN A O 1
ATOM 4844 N N . ASP A 1 613 ? -9.789 -14.378 -11.953 1.00 58.94 613 ASP A N 1
ATOM 4845 C CA . ASP A 1 613 ? -9.466 -15.795 -12.164 1.00 58.94 613 ASP A CA 1
ATOM 4846 C C . ASP A 1 613 ? -10.372 -16.482 -13.214 1.00 58.94 613 ASP A C 1
ATOM 4848 O O . ASP A 1 613 ? -10.331 -17.701 -13.367 1.00 58.94 613 ASP A O 1
ATOM 4852 N N . GLY A 1 614 ? -11.193 -15.719 -13.947 1.00 65.94 614 GLY A N 1
ATOM 4853 C CA . GLY A 1 614 ? -11.987 -16.197 -15.084 1.00 65.94 614 GLY A CA 1
ATOM 4854 C C . GLY A 1 614 ? -13.297 -16.903 -14.728 1.00 65.94 614 GLY A C 1
ATOM 4855 O O . GLY A 1 614 ? -13.975 -17.407 -15.624 1.00 65.94 614 GLY A O 1
ATOM 4856 N N . LYS A 1 615 ? -13.690 -16.942 -13.450 1.00 74.25 615 LYS A N 1
ATOM 4857 C CA . LYS A 1 615 ? -14.984 -17.502 -13.025 1.00 74.25 615 LYS A CA 1
ATOM 4858 C C . LYS A 1 615 ? -16.101 -16.500 -13.209 1.00 74.25 615 LYS A C 1
ATOM 4860 O O . LYS A 1 615 ? -15.880 -15.312 -13.032 1.00 74.25 615 LYS A O 1
ATOM 4865 N N . GLU A 1 616 ? -17.307 -16.976 -13.506 1.00 79.62 616 GLU A N 1
ATOM 4866 C CA . GLU A 1 616 ? -18.487 -16.112 -13.508 1.00 79.62 616 GLU A CA 1
ATOM 4867 C C . GLU A 1 616 ? -18.667 -15.481 -12.120 1.00 79.62 616 GLU A C 1
ATOM 4869 O O . GLU A 1 616 ? -18.728 -16.168 -11.100 1.00 79.62 616 GLU A O 1
ATOM 4874 N N . TYR A 1 617 ? -18.726 -14.157 -12.088 1.00 75.56 617 TYR A N 1
ATOM 4875 C CA . TYR A 1 617 ? -18.955 -13.374 -10.892 1.00 75.56 617 TYR A CA 1
ATOM 4876 C C . TYR A 1 617 ? -20.410 -13.537 -10.452 1.00 75.56 617 TYR A C 1
ATOM 4878 O O . TYR A 1 617 ? -21.340 -13.104 -11.132 1.00 75.56 617 TYR A O 1
ATOM 4886 N N . THR A 1 618 ? -20.599 -14.135 -9.280 1.00 70.75 618 THR A N 1
ATOM 4887 C CA . THR A 1 618 ? -21.914 -14.345 -8.654 1.00 70.75 618 THR A CA 1
ATOM 4888 C C . THR A 1 618 ? -22.168 -13.397 -7.479 1.00 70.75 618 THR A C 1
ATOM 4890 O O . THR A 1 618 ? -23.129 -13.579 -6.728 1.00 70.75 618 THR A O 1
ATOM 4893 N N . GLY A 1 619 ? -21.290 -12.412 -7.265 1.00 60.34 619 GLY A N 1
ATOM 4894 C CA . GLY A 1 619 ? -21.419 -11.456 -6.169 1.00 60.34 619 GLY A CA 1
ATOM 4895 C C . GLY A 1 619 ? -22.606 -10.505 -6.359 1.00 60.34 619 GLY A C 1
ATOM 4896 O O . GLY A 1 619 ? -23.036 -10.213 -7.473 1.00 60.34 619 GLY A O 1
ATOM 4897 N N . LYS A 1 620 ? -23.151 -9.998 -5.247 1.00 67.38 620 LYS A N 1
ATOM 4898 C CA . LYS A 1 620 ? -24.333 -9.116 -5.238 1.00 67.38 620 LYS A CA 1
ATOM 4899 C C . LYS A 1 620 ? -23.981 -7.622 -5.217 1.00 67.38 620 LYS A C 1
ATOM 4901 O O . LYS A 1 620 ? -24.779 -6.812 -4.747 1.00 67.38 620 LYS A O 1
ATOM 4906 N N . ASN A 1 621 ? -22.790 -7.231 -5.685 1.00 75.81 621 ASN A N 1
ATOM 4907 C CA . ASN A 1 621 ? -22.406 -5.820 -5.691 1.00 75.81 621 ASN A CA 1
ATOM 4908 C C . ASN A 1 621 ? -23.370 -5.017 -6.581 1.00 75.81 621 ASN A C 1
ATOM 4910 O O . ASN A 1 621 ? -23.466 -5.238 -7.788 1.00 75.81 621 ASN A O 1
ATOM 4914 N N . SER A 1 622 ? -24.088 -4.077 -5.968 1.00 72.81 622 SER A N 1
ATOM 4915 C CA . SER A 1 622 ? -25.169 -3.338 -6.623 1.00 72.81 622 SER A CA 1
ATOM 4916 C C . SER A 1 622 ? -24.685 -2.461 -7.778 1.00 72.81 622 SER A C 1
ATOM 4918 O O . SER A 1 622 ? -25.433 -2.257 -8.731 1.00 72.81 622 SER A O 1
ATOM 4920 N N . PHE A 1 623 ? -23.445 -1.969 -7.730 1.00 76.44 623 PHE A N 1
ATOM 4921 C CA . PHE A 1 623 ? -22.846 -1.220 -8.830 1.00 76.44 623 PHE A CA 1
ATOM 4922 C C . PHE A 1 623 ? -22.469 -2.150 -9.986 1.00 76.44 623 PHE A C 1
ATOM 4924 O O . PHE A 1 623 ? -22.906 -1.920 -11.110 1.00 76.44 623 PHE A O 1
ATOM 4931 N N . ALA A 1 624 ? -21.747 -3.240 -9.706 1.00 74.62 624 ALA A N 1
ATOM 4932 C CA . ALA A 1 624 ? -21.343 -4.208 -10.725 1.00 74.62 624 ALA A CA 1
ATOM 4933 C C . ALA A 1 624 ? -22.558 -4.795 -11.468 1.00 74.62 624 ALA A C 1
ATOM 4935 O O . ALA A 1 624 ? -22.588 -4.799 -12.697 1.00 74.62 624 ALA A O 1
ATOM 4936 N N . LEU A 1 625 ? -23.611 -5.186 -10.739 1.00 80.69 625 LEU A N 1
ATOM 4937 C CA . LEU A 1 625 ? -24.857 -5.685 -11.333 1.00 80.69 625 LEU A CA 1
ATOM 4938 C C . LEU A 1 625 ? -25.586 -4.619 -12.168 1.00 80.69 625 LEU A C 1
ATOM 4940 O O . LEU A 1 625 ? -26.140 -4.933 -13.221 1.00 80.69 625 LEU A O 1
ATOM 4944 N N . LYS A 1 626 ? -25.574 -3.345 -11.748 1.00 83.06 626 LYS A N 1
ATOM 4945 C CA . LYS A 1 626 ? -26.128 -2.240 -12.553 1.00 83.06 626 LYS A CA 1
ATOM 4946 C C . LYS A 1 626 ? -25.351 -2.044 -13.855 1.00 83.06 626 LYS A C 1
ATOM 4948 O O . LYS A 1 626 ? -25.981 -1.888 -14.901 1.00 83.06 626 LYS A O 1
ATOM 4953 N N . ILE A 1 627 ? -24.017 -2.089 -13.810 1.00 85.56 627 ILE A N 1
ATOM 4954 C CA . ILE A 1 627 ? -23.171 -2.015 -15.010 1.00 85.56 627 ILE A CA 1
ATOM 4955 C C . ILE A 1 627 ? -23.475 -3.191 -15.939 1.00 85.56 627 ILE A C 1
ATOM 4957 O O . ILE A 1 627 ? -23.774 -2.975 -17.110 1.00 85.56 627 ILE A O 1
ATOM 4961 N N . GLN A 1 628 ? -23.496 -4.418 -15.410 1.00 84.56 628 GLN A N 1
ATOM 4962 C CA . GLN A 1 628 ? -23.823 -5.620 -16.177 1.00 84.56 628 GLN A CA 1
ATOM 4963 C C . GLN A 1 628 ? -25.185 -5.505 -16.872 1.00 84.56 628 GLN A C 1
ATOM 4965 O O . GLN A 1 628 ? -25.288 -5.768 -18.067 1.00 84.56 628 GLN A O 1
ATOM 4970 N N . ASN A 1 629 ? -26.226 -5.080 -16.152 1.00 85.25 629 ASN A N 1
ATOM 4971 C CA . ASN A 1 629 ? -27.564 -4.910 -16.718 1.00 85.25 629 ASN A CA 1
ATOM 4972 C C . ASN A 1 629 ? -27.601 -3.836 -17.811 1.00 85.25 629 ASN A C 1
ATOM 4974 O O . ASN A 1 629 ? -28.215 -4.052 -18.854 1.00 85.25 629 ASN A O 1
ATOM 4978 N N . THR A 1 630 ? -26.909 -2.716 -17.600 1.00 86.31 630 THR A N 1
ATOM 4979 C CA . THR A 1 630 ? -26.839 -1.622 -18.579 1.00 86.31 630 THR A CA 1
ATOM 4980 C C . THR A 1 630 ? -26.136 -2.076 -19.860 1.00 86.31 630 THR A C 1
ATOM 4982 O O . THR A 1 630 ? -26.666 -1.891 -20.952 1.00 86.31 630 THR A O 1
ATOM 4985 N N . LEU A 1 631 ? -24.993 -2.760 -19.745 1.00 86.12 631 LEU A N 1
ATOM 4986 C CA . LEU A 1 631 ? -24.272 -3.322 -20.892 1.00 86.12 631 LEU A CA 1
ATOM 4987 C C . LEU A 1 631 ? -25.088 -4.409 -21.613 1.00 86.12 631 LEU A C 1
ATOM 4989 O O . LEU A 1 631 ? -25.117 -4.452 -22.842 1.00 86.12 631 LEU A O 1
ATOM 4993 N N . ASN A 1 632 ? -25.820 -5.241 -20.866 1.00 86.56 632 ASN A N 1
ATOM 4994 C CA . ASN A 1 632 ? -26.736 -6.236 -21.429 1.00 86.56 632 ASN A CA 1
ATOM 4995 C C . ASN A 1 632 ? -27.881 -5.602 -22.218 1.00 86.56 632 ASN A C 1
ATOM 4997 O O . ASN A 1 632 ? -28.291 -6.142 -23.245 1.00 86.56 632 ASN A O 1
ATOM 5001 N N . ASN A 1 633 ? -28.411 -4.475 -21.750 1.00 88.25 633 ASN A N 1
ATOM 5002 C CA . ASN A 1 633 ? -29.450 -3.738 -22.459 1.00 88.25 633 ASN A CA 1
ATOM 5003 C C . ASN A 1 633 ? -28.897 -3.054 -23.712 1.00 88.25 633 ASN A C 1
ATOM 5005 O O . ASN A 1 633 ? -29.531 -3.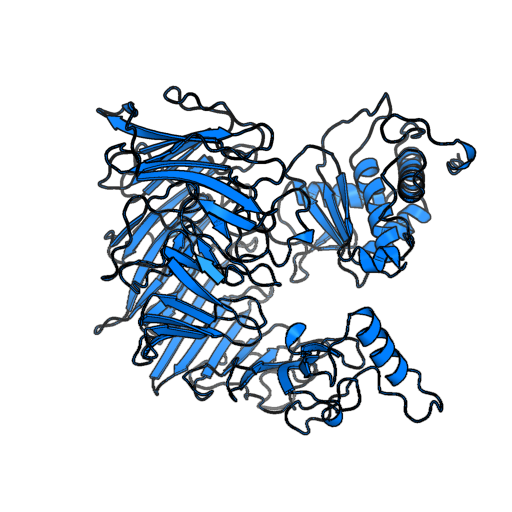134 -24.762 1.00 88.25 633 ASN A O 1
ATOM 5009 N N . LEU A 1 634 ? -27.692 -2.484 -23.644 1.00 86.50 634 LEU A N 1
ATOM 5010 C CA . LEU A 1 634 ? -26.999 -1.935 -24.812 1.00 86.50 634 LEU A CA 1
ATOM 5011 C C . LEU A 1 634 ? -26.718 -3.006 -25.879 1.00 86.50 634 LEU A C 1
ATOM 5013 O O . LEU A 1 634 ? -26.942 -2.763 -27.060 1.00 86.50 634 LEU A O 1
ATOM 5017 N N . ASN A 1 635 ? -26.341 -4.223 -25.479 1.00 82.25 635 ASN A N 1
ATOM 5018 C CA . ASN A 1 635 ? -26.140 -5.350 -26.399 1.00 82.25 635 ASN A CA 1
ATOM 5019 C C . ASN A 1 635 ? -27.423 -5.805 -27.128 1.00 82.25 635 ASN A C 1
ATOM 5021 O O . ASN A 1 635 ? -27.335 -6.468 -28.164 1.00 82.25 635 ASN A O 1
ATOM 5025 N N . LYS A 1 636 ? -28.613 -5.461 -26.615 1.00 85.75 636 LYS A N 1
ATOM 5026 C CA . LYS A 1 636 ? -29.902 -5.743 -27.275 1.00 85.75 636 LYS A CA 1
ATOM 5027 C C . LYS A 1 636 ? -30.275 -4.699 -28.328 1.00 85.75 636 LYS A C 1
ATOM 5029 O O . LYS A 1 636 ? -31.172 -4.969 -29.123 1.00 85.75 636 LYS A O 1
ATOM 5034 N N . VAL A 1 637 ? -29.616 -3.537 -28.341 1.00 87.25 637 VAL A N 1
ATOM 5035 C CA . VAL A 1 637 ? -29.868 -2.481 -29.328 1.00 87.25 637 VAL A CA 1
ATOM 5036 C C . VAL A 1 637 ? -29.513 -3.012 -30.716 1.00 87.25 637 VAL A C 1
ATOM 5038 O O . VAL A 1 637 ? -28.362 -3.364 -30.985 1.00 87.25 637 VAL A O 1
ATOM 5041 N N . ASP A 1 638 ? -30.494 -3.075 -31.617 1.00 87.81 638 ASP A N 1
ATOM 5042 C CA . ASP A 1 638 ? -30.284 -3.573 -32.980 1.00 87.81 638 ASP A CA 1
ATOM 5043 C C . ASP A 1 638 ? -29.715 -2.498 -33.922 1.00 87.81 638 ASP A C 1
ATOM 5045 O O . ASP A 1 638 ? -30.275 -2.173 -34.964 1.00 87.81 638 ASP A O 1
ATOM 5049 N N . ASP A 1 639 ? -28.573 -1.926 -33.537 1.00 91.88 639 ASP A N 1
ATOM 5050 C CA . ASP A 1 639 ? -27.805 -0.976 -34.341 1.00 91.88 639 ASP A CA 1
ATOM 5051 C C . ASP A 1 639 ? -26.376 -1.506 -34.534 1.00 91.88 639 ASP A C 1
ATOM 5053 O O . ASP A 1 639 ? -25.686 -1.889 -33.585 1.00 91.88 639 ASP A O 1
ATOM 5057 N N . LYS A 1 640 ? -25.918 -1.541 -35.792 1.00 89.31 640 LYS A N 1
ATOM 5058 C CA . LYS A 1 640 ? -24.596 -2.080 -36.152 1.00 89.31 640 LYS A CA 1
ATOM 5059 C C . LYS A 1 640 ? -23.443 -1.307 -35.504 1.00 89.31 640 LYS A C 1
ATOM 5061 O O . LYS A 1 640 ? -22.444 -1.925 -35.154 1.00 89.31 640 LYS A O 1
ATOM 5066 N N . LYS A 1 641 ? -23.566 0.015 -35.347 1.00 89.50 641 LYS A N 1
ATOM 5067 C CA . LYS A 1 641 ? -22.537 0.872 -34.740 1.00 89.50 641 LYS A CA 1
ATOM 5068 C C . LYS A 1 641 ? -22.480 0.640 -33.231 1.00 89.50 641 LYS A C 1
ATOM 5070 O O . LYS A 1 641 ? -21.386 0.488 -32.701 1.00 89.50 641 LYS A O 1
ATOM 5075 N N . VAL A 1 642 ? -23.634 0.512 -32.568 1.00 87.44 642 VAL A N 1
ATOM 5076 C CA . VAL A 1 642 ? -23.710 0.166 -31.133 1.00 87.44 642 VAL A CA 1
ATOM 5077 C C . VAL A 1 642 ? -23.076 -1.198 -30.858 1.00 87.44 642 VAL A C 1
ATOM 5079 O O . VAL A 1 642 ? -22.198 -1.301 -30.004 1.00 87.44 642 VAL A O 1
ATOM 5082 N N . LYS A 1 643 ? -23.431 -2.225 -31.640 1.00 88.12 643 LYS A N 1
ATOM 5083 C CA . LYS A 1 643 ? -22.825 -3.563 -31.523 1.00 88.12 643 LYS A CA 1
ATOM 5084 C C . LYS A 1 643 ? -21.316 -3.544 -31.776 1.00 88.12 643 LYS A C 1
ATOM 5086 O O . LYS A 1 643 ? -20.581 -4.194 -31.038 1.00 88.12 643 LYS A O 1
ATOM 5091 N N . ASN A 1 644 ? -20.858 -2.784 -32.776 1.00 90.75 644 ASN A N 1
ATOM 5092 C CA . ASN A 1 644 ? -19.434 -2.652 -33.080 1.00 90.75 644 ASN A CA 1
ATOM 5093 C C . ASN A 1 644 ? -18.665 -2.066 -31.892 1.00 90.75 644 ASN A C 1
ATOM 5095 O O . ASN A 1 644 ? -17.749 -2.717 -31.407 1.00 90.75 644 ASN A O 1
ATOM 5099 N N . VAL A 1 645 ? -19.097 -0.912 -31.370 1.00 91.31 645 VAL A N 1
ATOM 5100 C CA . VAL A 1 645 ? -18.463 -0.244 -30.219 1.00 91.31 645 VAL A CA 1
ATOM 5101 C C . VAL A 1 645 ? -18.322 -1.188 -29.024 1.00 91.31 645 VAL A C 1
ATOM 5103 O O . VAL A 1 645 ? -17.226 -1.344 -28.488 1.00 91.31 645 VAL A O 1
ATOM 5106 N N . LEU A 1 646 ? -19.402 -1.878 -28.647 1.00 84.25 646 LEU A N 1
ATOM 5107 C CA . LEU A 1 646 ? -19.386 -2.814 -27.519 1.00 84.25 646 LEU A CA 1
ATOM 5108 C C . LEU A 1 646 ? -18.456 -4.004 -27.775 1.00 84.25 646 LEU A C 1
ATOM 5110 O O . LEU A 1 646 ? -17.670 -4.364 -26.904 1.00 84.25 646 LEU A O 1
ATOM 5114 N N . SER A 1 647 ? -18.508 -4.588 -28.976 1.00 85.38 647 SER A N 1
ATOM 5115 C CA . SER A 1 647 ? -17.662 -5.729 -29.332 1.00 85.38 647 SER A CA 1
ATOM 5116 C C . SER A 1 647 ? -16.178 -5.368 -29.413 1.00 85.38 647 SER A C 1
ATOM 5118 O O . SER A 1 647 ? -15.340 -6.178 -29.026 1.00 85.38 647 SER A O 1
ATOM 5120 N N . THR A 1 648 ? -15.843 -4.161 -29.871 1.00 88.19 648 THR A N 1
ATOM 5121 C CA . THR A 1 648 ? -14.466 -3.665 -29.921 1.00 88.19 648 THR A CA 1
ATOM 5122 C C . THR A 1 648 ? -13.915 -3.496 -28.514 1.00 88.19 648 THR A C 1
ATOM 5124 O O . THR A 1 648 ? -12.848 -4.020 -28.221 1.00 88.19 648 THR A O 1
ATOM 5127 N N . LEU A 1 649 ? -14.667 -2.845 -27.623 1.00 86.06 649 LEU A N 1
ATOM 5128 C CA . LEU A 1 649 ? -14.238 -2.632 -26.240 1.00 86.06 649 LEU A CA 1
ATOM 5129 C C . LEU A 1 649 ? -14.151 -3.938 -25.440 1.00 86.06 649 LEU A C 1
ATOM 5131 O O . LEU A 1 649 ? -13.234 -4.103 -24.643 1.00 86.06 649 LEU A O 1
ATOM 5135 N N . GLU A 1 650 ? -15.069 -4.886 -25.660 1.00 84.06 650 GLU A N 1
ATOM 5136 C CA . GLU A 1 650 ? -15.040 -6.191 -24.983 1.00 84.06 650 GLU A CA 1
ATOM 5137 C C . GLU A 1 650 ? -13.835 -7.049 -25.405 1.00 84.06 650 GLU A C 1
ATOM 5139 O O . GLU A 1 650 ? -13.260 -7.759 -24.577 1.00 84.06 650 GLU A O 1
ATOM 5144 N N . ASN A 1 651 ? -13.461 -6.995 -26.688 1.00 84.25 651 ASN A N 1
ATOM 5145 C CA . ASN A 1 651 ? -12.383 -7.807 -27.260 1.00 84.25 651 ASN A CA 1
ATOM 5146 C C . ASN A 1 651 ? -11.048 -7.059 -27.369 1.00 84.25 651 ASN A C 1
ATOM 5148 O O . ASN A 1 651 ? -10.115 -7.584 -27.978 1.00 84.25 651 ASN A O 1
ATOM 5152 N N . SER A 1 652 ? -10.950 -5.851 -26.813 1.00 85.81 652 SER A N 1
ATOM 5153 C CA . SER A 1 652 ? -9.714 -5.081 -26.869 1.00 85.81 652 SER A CA 1
ATOM 5154 C C . SER A 1 652 ? -8.606 -5.718 -26.028 1.00 85.81 652 SER A C 1
ATOM 5156 O O . SER A 1 652 ? -8.837 -6.275 -24.952 1.00 85.81 652 SER A O 1
ATOM 5158 N N . GLU A 1 653 ? -7.376 -5.602 -26.524 1.00 83.44 653 GLU A N 1
ATOM 5159 C CA . GLU A 1 653 ? -6.152 -5.891 -25.771 1.00 83.44 653 GLU A CA 1
ATOM 5160 C C . GLU A 1 653 ? -5.819 -4.763 -24.775 1.00 83.44 653 GLU A C 1
ATOM 5162 O O . GLU A 1 653 ? -5.061 -4.968 -23.823 1.00 83.44 653 GLU A O 1
ATOM 5167 N N . LEU A 1 654 ? -6.407 -3.576 -24.971 1.00 81.75 654 LEU A N 1
ATOM 5168 C CA . LEU A 1 654 ? -6.302 -2.425 -24.084 1.00 81.75 654 LEU A CA 1
ATOM 5169 C C . LEU A 1 654 ? -7.315 -2.549 -22.943 1.00 81.75 654 LEU A C 1
ATOM 5171 O O . LEU A 1 654 ? -8.414 -3.085 -23.090 1.00 81.75 654 LEU A O 1
ATOM 5175 N N . LYS A 1 655 ? -6.928 -2.077 -21.755 1.00 82.44 655 LYS A N 1
ATOM 5176 C CA . LYS A 1 655 ? -7.776 -2.196 -20.568 1.00 82.44 655 LYS A CA 1
ATOM 5177 C C . LYS A 1 655 ? -8.754 -1.027 -20.511 1.00 82.44 655 LYS A C 1
ATOM 5179 O O . LYS A 1 655 ? -8.342 0.128 -20.494 1.00 82.44 655 LYS A O 1
ATOM 5184 N N . HIS A 1 656 ? -10.040 -1.353 -20.427 1.00 80.81 656 HIS A N 1
ATOM 5185 C CA . HIS A 1 656 ? -11.118 -0.387 -20.246 1.00 80.81 656 HIS A CA 1
ATOM 5186 C C . HIS A 1 656 ? -11.854 -0.678 -18.944 1.00 80.81 656 HIS A C 1
ATOM 5188 O O . HIS A 1 656 ? -12.443 -1.747 -18.771 1.00 80.81 656 HIS A O 1
ATOM 5194 N N . TYR A 1 657 ? -11.802 0.262 -18.008 1.00 83.06 657 TYR A N 1
ATOM 5195 C CA . TYR A 1 657 ? -12.420 0.108 -16.697 1.00 83.06 657 TYR A CA 1
ATOM 5196 C C . TYR A 1 657 ? -13.717 0.900 -16.613 1.00 83.06 657 TYR A C 1
ATOM 5198 O O . TYR A 1 657 ? -13.787 2.035 -17.070 1.00 83.06 657 TYR A O 1
ATOM 5206 N N . ILE A 1 658 ? -14.728 0.340 -15.953 1.00 83.62 658 ILE A N 1
ATOM 5207 C CA . ILE A 1 658 ? -15.898 1.097 -15.508 1.00 83.62 658 ILE A CA 1
ATOM 5208 C C . ILE A 1 658 ? -15.919 1.026 -13.989 1.00 83.62 658 ILE A C 1
ATOM 5210 O O . ILE A 1 658 ? -15.973 -0.063 -13.415 1.00 83.62 658 ILE A O 1
ATOM 5214 N N . GLN A 1 659 ? -15.862 2.178 -13.332 1.00 79.31 659 GLN A N 1
ATOM 5215 C CA . GLN A 1 659 ? -15.830 2.255 -11.879 1.00 79.31 659 GLN A CA 1
ATOM 5216 C C . GLN A 1 659 ? -16.847 3.254 -11.343 1.00 79.31 659 GLN A C 1
ATOM 5218 O O . GLN A 1 659 ? -17.326 4.145 -12.045 1.00 79.31 659 GLN A O 1
ATOM 5223 N N . PHE A 1 660 ? -17.200 3.076 -10.075 1.00 71.44 660 PHE A N 1
ATOM 5224 C CA . PHE A 1 660 ? -18.141 3.955 -9.406 1.00 71.44 660 PHE A CA 1
ATOM 5225 C C . PHE A 1 660 ? -17.522 5.344 -9.241 1.00 71.44 660 PHE A C 1
ATOM 5227 O O . PHE A 1 660 ? -16.437 5.451 -8.671 1.00 71.44 660 PHE A O 1
ATOM 5234 N N . ASN A 1 661 ? -18.211 6.394 -9.701 1.00 65.44 661 ASN A N 1
ATOM 5235 C CA . ASN A 1 661 ? -17.823 7.775 -9.421 1.00 65.44 661 ASN A CA 1
ATOM 5236 C C . ASN A 1 661 ? -18.273 8.162 -7.999 1.00 65.44 661 ASN A C 1
ATOM 5238 O O . ASN A 1 661 ? -19.469 8.301 -7.742 1.00 65.44 661 ASN A O 1
ATOM 5242 N N . PRO A 1 662 ? -17.345 8.384 -7.058 1.00 48.09 662 PRO A N 1
ATOM 5243 C CA . PRO A 1 662 ? -17.698 8.608 -5.665 1.00 48.09 662 PRO A CA 1
ATOM 5244 C C . PRO A 1 662 ? -17.908 10.078 -5.292 1.00 48.09 662 PRO A C 1
ATOM 5246 O O . PRO A 1 662 ? -18.285 10.360 -4.152 1.00 48.09 662 PRO A O 1
ATOM 5249 N N . PHE A 1 663 ? -17.638 11.003 -6.219 1.00 45.97 663 PHE A N 1
ATOM 5250 C CA . PHE A 1 663 ? -17.671 12.447 -5.980 1.00 45.97 663 PHE A CA 1
ATOM 5251 C C . PHE A 1 663 ? -18.996 13.094 -6.408 1.00 45.97 663 PHE A C 1
ATOM 5253 O O . PHE A 1 663 ? -19.309 14.184 -5.942 1.00 45.97 663 PHE A O 1
ATOM 5260 N N . GLY A 1 664 ? -19.807 12.414 -7.228 1.00 48.91 664 GLY A N 1
ATOM 5261 C CA . GLY A 1 664 ? -21.223 12.729 -7.459 1.00 48.91 664 GLY A CA 1
ATOM 5262 C C . GLY A 1 664 ? -21.558 14.094 -8.081 1.00 48.91 664 GLY A C 1
ATOM 5263 O O . GLY A 1 664 ? -22.748 14.418 -8.107 1.00 48.91 664 GLY A O 1
ATOM 5264 N N . GLN A 1 665 ? -20.562 14.861 -8.546 1.00 45.75 665 GLN A N 1
ATOM 5265 C CA . GLN A 1 665 ? -20.741 16.187 -9.159 1.00 45.75 665 GLN A CA 1
ATOM 5266 C C . GLN A 1 665 ? -21.218 16.113 -10.622 1.00 45.75 665 GLN A C 1
ATOM 5268 O O . GLN A 1 665 ? -22.015 16.954 -11.006 1.00 45.75 665 GLN A O 1
ATOM 5273 N N . ASP A 1 666 ? -20.855 15.052 -11.357 1.00 52.47 666 ASP A N 1
ATOM 5274 C CA . ASP A 1 666 ? -21.333 14.729 -12.713 1.00 52.47 666 ASP A CA 1
ATOM 5275 C C . ASP A 1 666 ? -21.609 13.219 -12.840 1.00 52.47 666 ASP A C 1
ATOM 5277 O O . ASP A 1 666 ? -21.012 12.400 -12.125 1.00 52.47 666 ASP A O 1
ATOM 5281 N N . ASN A 1 667 ? -22.518 12.826 -13.738 1.00 51.72 667 ASN A N 1
ATOM 5282 C CA . ASN A 1 667 ? -23.027 11.450 -13.787 1.00 51.72 667 ASN A CA 1
ATOM 5283 C C . ASN A 1 667 ? -22.078 10.443 -14.435 1.00 51.72 667 ASN A C 1
ATOM 5285 O O . ASN A 1 667 ? -22.080 9.283 -14.012 1.00 51.72 667 ASN A O 1
ATOM 5289 N N . ALA A 1 668 ? -21.265 10.852 -15.408 1.00 56.41 668 ALA A N 1
ATOM 5290 C CA . ALA A 1 668 ? -20.291 9.980 -16.046 1.00 56.41 668 ALA A CA 1
ATOM 5291 C C . ALA A 1 668 ? -19.156 10.796 -16.683 1.00 56.41 668 ALA A C 1
ATOM 5293 O O . ALA A 1 668 ? -19.414 11.877 -17.197 1.00 56.41 668 ALA A O 1
ATOM 5294 N N . HIS A 1 669 ? -17.917 10.301 -16.591 1.00 68.44 669 HIS A N 1
ATOM 5295 C CA . HIS A 1 669 ? -16.738 10.940 -17.187 1.00 68.44 669 HIS A CA 1
ATOM 5296 C C . HIS A 1 669 ? -15.773 9.903 -17.759 1.00 68.44 669 HIS A C 1
ATOM 5298 O O . HIS A 1 669 ? -15.374 8.989 -17.020 1.00 68.44 669 HIS A O 1
ATOM 5304 N N . PRO A 1 670 ? -15.324 10.051 -19.015 1.00 67.56 670 PRO A N 1
ATOM 5305 C CA . PRO A 1 670 ? -14.385 9.140 -19.632 1.00 67.56 670 PRO A CA 1
ATOM 5306 C C . PRO A 1 670 ? -12.963 9.686 -19.446 1.00 67.56 670 PRO A C 1
ATOM 5308 O O . PRO A 1 670 ? -12.661 10.850 -19.701 1.00 67.56 670 PRO A O 1
ATOM 5311 N N . LYS A 1 671 ? -12.049 8.834 -19.004 1.00 77.00 671 LYS A N 1
ATOM 5312 C CA . LYS A 1 671 ? -10.628 9.147 -18.844 1.00 77.00 671 LYS A CA 1
ATOM 5313 C C . LYS A 1 671 ? -9.818 8.234 -19.742 1.00 77.00 671 LYS A C 1
ATOM 5315 O O . LYS A 1 671 ? -10.155 7.066 -19.896 1.00 77.00 671 LYS A O 1
ATOM 5320 N N . THR A 1 672 ? -8.750 8.765 -20.310 1.00 75.50 672 THR A N 1
ATOM 5321 C CA . THR A 1 672 ? -7.726 7.973 -20.994 1.00 75.50 672 THR A CA 1
ATOM 5322 C C . THR A 1 672 ? -6.625 7.584 -20.012 1.00 75.50 672 THR A C 1
ATOM 5324 O O . THR A 1 672 ? -6.344 8.327 -19.068 1.00 75.50 672 THR A O 1
ATOM 5327 N N . ASP A 1 673 ? -6.005 6.429 -20.242 1.00 71.12 673 ASP A N 1
ATOM 5328 C CA . ASP A 1 673 ? -4.801 6.008 -19.523 1.00 71.12 673 ASP A CA 1
ATOM 5329 C C . ASP A 1 673 ? -3.531 6.734 -20.020 1.00 71.12 673 ASP A C 1
ATOM 5331 O O . ASP A 1 673 ? -2.538 6.773 -19.295 1.00 71.12 673 ASP A O 1
ATOM 5335 N N . ASP A 1 674 ? -3.558 7.336 -21.218 1.00 74.50 674 ASP A N 1
ATOM 5336 C CA . ASP A 1 674 ? -2.438 8.089 -21.801 1.00 74.50 674 ASP A CA 1
ATOM 5337 C C . ASP A 1 674 ? -2.933 9.240 -22.696 1.00 74.50 674 ASP A C 1
ATOM 5339 O O . ASP A 1 674 ? -3.217 9.079 -23.883 1.00 74.50 674 ASP A O 1
ATOM 5343 N N . ARG A 1 675 ? -2.993 10.451 -22.132 1.00 77.25 675 ARG A N 1
ATOM 5344 C CA . ARG A 1 675 ? -3.410 11.664 -22.857 1.00 77.25 675 ARG A CA 1
ATOM 5345 C C . ARG A 1 675 ? -2.469 12.035 -24.009 1.00 77.25 675 ARG A C 1
ATOM 5347 O O . ARG A 1 675 ? -2.918 12.645 -24.979 1.00 77.25 675 ARG A O 1
ATOM 5354 N N . SER A 1 676 ? -1.181 11.693 -23.920 1.00 78.38 676 SER A N 1
ATOM 5355 C CA . SER A 1 676 ? -0.217 11.993 -24.983 1.00 78.38 676 SER A CA 1
ATOM 5356 C C . SER A 1 676 ? -0.452 11.107 -26.203 1.00 78.38 676 SER A C 1
ATOM 5358 O O . SER A 1 676 ? -0.427 11.620 -27.323 1.00 78.38 676 SER A O 1
ATOM 5360 N N . ALA A 1 677 ? -0.741 9.822 -25.982 1.00 74.56 677 ALA A N 1
ATOM 5361 C CA . ALA A 1 677 ? -1.113 8.873 -27.028 1.00 74.56 677 ALA A CA 1
ATOM 5362 C C . ALA A 1 677 ? -2.373 9.336 -27.777 1.00 74.56 677 ALA A C 1
ATOM 5364 O O . ALA A 1 677 ? -2.375 9.418 -29.006 1.00 74.56 677 ALA A O 1
ATOM 5365 N N . VAL A 1 678 ? -3.409 9.769 -27.048 1.00 78.44 678 VAL A N 1
ATOM 5366 C CA . VAL A 1 678 ? -4.655 10.257 -27.664 1.00 78.44 678 VAL A CA 1
ATOM 5367 C C . VAL A 1 678 ? -4.410 11.444 -28.591 1.00 78.44 678 VAL A C 1
ATOM 5369 O O . VAL A 1 678 ? -4.886 11.447 -29.724 1.00 78.44 678 VAL A O 1
ATOM 5372 N N . ASN A 1 679 ? -3.624 12.432 -28.154 1.00 79.69 679 ASN A N 1
ATOM 5373 C CA . ASN A 1 679 ? -3.327 13.609 -28.973 1.00 79.69 679 ASN A CA 1
ATOM 5374 C C . ASN A 1 679 ? -2.563 13.267 -30.264 1.00 79.69 679 ASN A C 1
ATOM 5376 O O . ASN A 1 679 ? -2.661 14.012 -31.238 1.00 79.69 679 ASN A O 1
ATOM 5380 N N . LYS A 1 680 ? -1.853 12.134 -30.295 1.00 81.38 680 LYS A N 1
ATOM 5381 C CA . LYS A 1 680 ? -1.168 11.604 -31.482 1.00 81.38 680 LYS A CA 1
ATOM 5382 C C . LYS A 1 680 ? -2.047 10.687 -32.344 1.00 81.38 680 LYS A C 1
ATOM 5384 O O . LYS A 1 680 ? -1.592 10.251 -33.397 1.00 81.38 680 LYS A O 1
ATOM 5389 N N . GLY A 1 681 ? -3.285 10.404 -31.929 1.00 82.75 681 GLY A N 1
ATOM 5390 C CA . GLY A 1 681 ? -4.161 9.435 -32.595 1.00 82.75 681 GLY A CA 1
ATOM 5391 C C . GLY A 1 681 ? -3.762 7.980 -32.347 1.00 82.75 681 GLY A C 1
ATOM 5392 O O . GLY A 1 681 ? -4.107 7.099 -33.129 1.00 82.75 681 GLY A O 1
ATOM 5393 N N . GLU A 1 682 ? -3.002 7.720 -31.285 1.00 86.38 682 GLU A N 1
ATOM 5394 C CA . GLU A 1 682 ? -2.609 6.373 -30.888 1.00 86.38 682 GLU A CA 1
ATOM 5395 C C . GLU A 1 682 ? -3.712 5.727 -30.036 1.00 86.38 682 GLU A C 1
ATOM 5397 O O . GLU A 1 682 ? -4.468 6.398 -29.329 1.00 86.38 682 GLU A O 1
ATOM 5402 N N . ARG A 1 683 ? -3.801 4.397 -30.113 1.00 90.19 683 ARG A N 1
ATOM 5403 C CA . ARG A 1 683 ? -4.769 3.597 -29.357 1.00 90.19 683 ARG A CA 1
ATOM 5404 C C . ARG A 1 683 ? -4.377 3.560 -27.879 1.00 90.19 683 ARG A C 1
ATOM 5406 O O . ARG A 1 683 ? -3.229 3.244 -27.571 1.00 90.19 683 ARG A O 1
ATOM 5413 N N . CYS A 1 684 ? -5.311 3.796 -26.962 1.00 83.81 684 CYS A N 1
ATOM 5414 C CA . CYS A 1 684 ? -5.035 3.717 -25.524 1.00 83.81 684 CYS A CA 1
ATOM 5415 C C . CYS A 1 684 ? -6.205 3.145 -24.708 1.00 83.81 684 CYS A C 1
ATOM 5417 O O . CYS A 1 684 ? -7.365 3.179 -25.122 1.00 83.81 684 CYS A O 1
ATOM 5419 N N . GLY A 1 685 ? -5.879 2.626 -23.521 1.00 83.69 685 GLY A N 1
ATOM 5420 C CA . GLY A 1 685 ? -6.865 2.204 -22.528 1.00 83.69 685 GLY A CA 1
ATOM 5421 C C . GLY A 1 685 ? -7.679 3.377 -21.984 1.00 83.69 685 GLY A C 1
ATOM 5422 O O . GLY A 1 685 ? -7.370 4.551 -22.224 1.00 83.69 685 GLY A O 1
ATOM 5423 N N . SER A 1 686 ? -8.743 3.061 -21.253 1.00 84.50 686 SER A N 1
ATOM 5424 C CA . SER A 1 686 ? -9.636 4.080 -20.707 1.00 84.50 686 SER A CA 1
ATOM 5425 C C . SER A 1 686 ? -10.244 3.678 -19.365 1.00 84.50 686 SER A C 1
ATOM 5427 O O . SER A 1 686 ? -10.261 2.515 -18.953 1.00 84.50 686 SER A O 1
ATOM 5429 N N . ARG A 1 687 ? -10.821 4.664 -18.686 1.00 86.00 687 ARG A N 1
ATOM 5430 C CA . ARG A 1 687 ? -11.600 4.485 -17.470 1.00 86.00 687 ARG A CA 1
ATOM 5431 C C . ARG A 1 687 ? -12.831 5.373 -17.490 1.00 86.00 687 ARG A C 1
ATOM 5433 O O . ARG A 1 687 ? -12.710 6.585 -17.601 1.00 86.00 687 ARG A O 1
ATOM 5440 N N . ILE A 1 688 ? -14.000 4.782 -17.306 1.00 83.12 688 ILE A N 1
ATOM 5441 C CA . ILE A 1 688 ? -15.273 5.482 -17.164 1.00 83.12 688 ILE A CA 1
ATOM 5442 C C . ILE A 1 688 ? -15.621 5.548 -15.676 1.00 83.12 688 ILE A C 1
ATOM 5444 O O . ILE A 1 688 ? -15.868 4.521 -15.037 1.00 83.12 688 ILE A O 1
ATOM 5448 N N . ASP A 1 689 ? -15.657 6.759 -15.129 1.00 78.00 689 ASP A N 1
ATOM 5449 C CA . ASP A 1 689 ? -16.122 7.023 -13.768 1.00 78.00 689 ASP A CA 1
ATOM 5450 C C . ASP A 1 689 ? -17.622 7.350 -13.836 1.00 78.00 689 ASP A C 1
ATOM 5452 O O . ASP A 1 689 ? -17.982 8.418 -14.320 1.00 78.00 689 ASP A O 1
ATOM 5456 N N . VAL A 1 690 ? -18.511 6.467 -13.359 1.00 75.12 690 VAL A N 1
ATOM 5457 C CA . VAL A 1 690 ? -19.973 6.612 -13.550 1.00 75.12 690 VAL A CA 1
ATOM 5458 C C . VAL A 1 690 ? -20.794 6.423 -12.271 1.00 75.12 690 VAL A C 1
ATOM 5460 O O . VAL A 1 690 ? -20.481 5.595 -11.414 1.00 75.12 690 VAL A O 1
ATOM 5463 N N . THR A 1 691 ? -21.893 7.171 -12.156 1.00 72.94 691 THR A N 1
ATOM 5464 C CA . THR A 1 691 ? -22.954 6.988 -11.154 1.00 72.94 691 THR A CA 1
ATOM 5465 C C . THR A 1 691 ? -24.268 6.631 -11.853 1.00 72.94 691 THR A C 1
ATOM 5467 O O . THR A 1 691 ? -24.950 7.501 -12.383 1.00 72.94 691 THR A O 1
ATOM 5470 N N . LEU A 1 692 ? -24.665 5.354 -11.829 1.00 70.56 692 LEU A N 1
ATOM 5471 C CA . LEU A 1 692 ? -25.925 4.900 -12.435 1.00 70.56 692 LEU A CA 1
ATOM 5472 C C . LEU A 1 692 ? -27.114 4.929 -11.457 1.00 70.56 692 LEU A C 1
ATOM 5474 O O . LEU A 1 692 ? -27.016 4.464 -10.311 1.00 70.56 692 LEU A O 1
ATOM 5478 N N . GLY A 1 693 ? -28.277 5.368 -11.948 1.00 63.03 693 GLY A N 1
ATOM 5479 C CA . GLY A 1 693 ? -29.543 5.393 -11.206 1.00 63.03 693 GLY A CA 1
ATOM 5480 C C . GLY A 1 693 ? -29.988 6.760 -10.674 1.00 63.03 693 GLY A C 1
ATOM 5481 O O . GLY A 1 693 ? -30.801 6.791 -9.754 1.00 63.03 693 GLY A O 1
ATOM 5482 N N . LYS A 1 694 ? -29.473 7.866 -11.222 1.00 55.00 694 LYS A N 1
ATOM 5483 C CA . LYS A 1 694 ? -30.114 9.184 -11.114 1.00 55.00 694 LYS A CA 1
ATOM 5484 C C . LYS A 1 694 ? -30.949 9.418 -12.378 1.00 55.00 694 LYS A C 1
ATOM 5486 O O . LYS A 1 694 ? -30.434 9.231 -13.476 1.00 55.00 694 LYS A O 1
ATOM 5491 N N . GLU A 1 695 ? -32.217 9.799 -12.229 1.00 52.25 695 GLU A N 1
ATOM 5492 C CA . GLU A 1 695 ? -32.969 10.391 -13.339 1.00 52.25 695 GLU A CA 1
ATOM 5493 C C . GLU A 1 695 ? -32.449 11.811 -13.532 1.00 52.25 695 GLU A C 1
ATOM 5495 O O . GLU A 1 695 ? -32.460 12.606 -12.592 1.00 52.25 695 GLU A O 1
ATOM 5500 N N . GLU A 1 696 ? -31.963 12.123 -14.728 1.00 52.16 696 GLU A N 1
ATOM 5501 C CA . GLU A 1 696 ? -31.544 13.476 -15.058 1.00 52.16 696 GLU A CA 1
ATOM 5502 C C . GLU A 1 696 ? -32.275 13.967 -16.301 1.00 52.16 696 GLU A C 1
ATOM 5504 O O . GLU A 1 696 ? -32.459 13.242 -17.285 1.00 52.16 696 GLU A O 1
ATOM 5509 N N . THR A 1 697 ? -32.695 15.224 -16.223 1.00 52.75 697 THR A N 1
ATOM 5510 C CA . THR A 1 697 ? -33.244 16.001 -17.325 1.00 52.75 697 THR A CA 1
ATOM 5511 C C . THR A 1 697 ? -32.320 17.188 -17.535 1.00 52.75 697 THR A C 1
ATOM 5513 O O . THR A 1 697 ? -32.481 18.234 -16.907 1.00 52.75 697 THR A O 1
ATOM 5516 N N . GLU A 1 698 ? -31.341 17.055 -18.420 1.00 53.00 698 GLU A N 1
ATOM 5517 C CA . GLU A 1 698 ? -30.684 18.243 -18.951 1.00 53.00 698 GLU A CA 1
ATOM 5518 C C . GLU A 1 698 ? -31.701 18.932 -19.873 1.00 53.00 698 GLU A C 1
ATOM 5520 O O . GLU A 1 698 ? -32.054 18.379 -20.915 1.00 53.00 698 GLU A O 1
ATOM 5525 N N . LYS A 1 699 ? -32.248 20.083 -19.446 1.00 54.28 699 LYS A N 1
ATOM 5526 C CA . LYS A 1 699 ? -33.179 20.936 -20.221 1.00 54.28 699 LYS A CA 1
ATOM 5527 C C . LYS A 1 699 ? -34.196 20.137 -21.076 1.00 54.28 699 LYS A C 1
ATOM 5529 O O . LYS A 1 699 ? -34.224 20.259 -22.300 1.00 54.28 699 LYS A O 1
ATOM 5534 N N . ASP A 1 700 ? -35.023 19.301 -20.440 1.00 56.56 700 ASP A N 1
ATOM 5535 C CA . ASP A 1 700 ? -36.105 18.517 -21.080 1.00 56.56 700 ASP A CA 1
ATOM 5536 C C . ASP A 1 700 ? -35.672 17.389 -22.042 1.00 56.56 700 ASP A C 1
ATOM 5538 O O . ASP A 1 700 ? -36.398 17.035 -22.988 1.00 56.56 700 ASP A O 1
ATOM 5542 N N . VAL A 1 701 ? -34.494 16.800 -21.813 1.00 66.75 701 VAL A N 1
ATOM 5543 C CA . VAL A 1 701 ? -34.040 15.571 -22.477 1.00 66.75 701 VAL A CA 1
ATOM 5544 C C . VAL A 1 701 ? -33.822 14.476 -21.420 1.00 66.75 701 VAL A C 1
ATOM 5546 O O . VAL A 1 701 ? -32.813 14.507 -20.720 1.00 66.75 701 VAL A O 1
ATOM 5549 N N . PRO A 1 702 ? -34.746 13.503 -21.279 1.00 67.56 702 PRO A N 1
ATOM 5550 C CA . PRO A 1 702 ? -34.594 12.409 -20.322 1.00 67.56 702 PRO A CA 1
ATOM 5551 C C . PRO A 1 702 ? -33.369 11.550 -20.643 1.00 67.56 702 PRO A C 1
ATOM 5553 O O . PRO A 1 702 ? -33.133 11.220 -21.815 1.00 67.56 702 PRO A O 1
ATOM 5556 N N . SER A 1 703 ? -32.629 11.165 -19.607 1.00 75.12 703 SER A N 1
ATOM 5557 C CA . SER A 1 703 ? -31.488 10.251 -19.689 1.00 75.12 703 SER A CA 1
ATOM 5558 C C . SER A 1 703 ? -31.757 8.956 -18.917 1.00 75.12 703 SER A C 1
ATOM 5560 O O . SER A 1 703 ? -32.382 8.954 -17.862 1.00 75.12 703 SER A O 1
ATOM 5562 N N . THR A 1 704 ? -31.277 7.843 -19.466 1.00 84.19 704 THR A N 1
ATOM 5563 C CA . THR A 1 704 ? -31.300 6.496 -18.873 1.00 84.19 704 THR A CA 1
ATOM 5564 C C . THR A 1 704 ? -29.874 6.040 -18.572 1.00 84.19 704 THR A C 1
ATOM 5566 O O . THR A 1 704 ? -28.910 6.648 -19.044 1.00 84.19 704 THR A O 1
ATOM 5569 N N . ASN A 1 705 ? -29.714 4.943 -17.827 1.00 85.31 705 ASN A N 1
ATOM 5570 C CA . ASN A 1 705 ? -28.388 4.363 -17.594 1.00 85.31 705 ASN A CA 1
ATOM 5571 C C . ASN A 1 705 ? -27.694 4.010 -18.919 1.00 85.31 705 ASN A C 1
ATOM 5573 O O . ASN A 1 705 ? -26.491 4.200 -19.054 1.00 85.31 705 ASN A O 1
ATOM 5577 N N . GLU A 1 706 ? -28.460 3.535 -19.900 1.00 88.75 706 GLU A N 1
ATOM 5578 C CA . GLU A 1 706 ? -27.993 3.141 -21.222 1.00 88.75 706 GLU A CA 1
ATOM 5579 C C . GLU A 1 706 ? -27.513 4.339 -22.038 1.00 88.75 706 GLU A C 1
ATOM 5581 O O . GLU A 1 706 ? -26.472 4.252 -22.682 1.00 88.75 706 GLU A O 1
ATOM 5586 N N . THR A 1 707 ? -28.216 5.475 -21.995 1.00 88.38 707 THR A N 1
ATOM 5587 C CA . THR A 1 707 ? -27.758 6.683 -22.700 1.00 88.38 707 THR A CA 1
ATOM 5588 C C . THR A 1 707 ? -26.546 7.311 -22.024 1.00 88.38 707 THR A C 1
ATOM 5590 O O . THR A 1 707 ? -25.645 7.752 -22.725 1.00 88.38 707 THR A O 1
ATOM 5593 N N . ILE A 1 708 ? -26.492 7.306 -20.687 1.00 85.12 708 ILE A N 1
ATOM 5594 C CA . ILE A 1 708 ? -25.353 7.833 -19.920 1.00 85.12 708 ILE A CA 1
ATOM 5595 C C . ILE A 1 708 ? -24.108 6.983 -20.183 1.00 85.12 708 ILE A C 1
ATOM 5597 O O . ILE A 1 708 ? -23.096 7.488 -20.651 1.00 85.12 708 ILE A O 1
ATOM 5601 N N . LEU A 1 709 ? -24.187 5.672 -19.940 1.00 86.62 709 LEU A N 1
ATOM 5602 C CA . LEU A 1 709 ? -23.045 4.785 -20.149 1.00 86.62 709 LEU A CA 1
ATOM 5603 C C . LEU A 1 709 ? -22.678 4.684 -21.633 1.00 86.62 709 LEU A C 1
ATOM 5605 O O . LEU A 1 709 ? -21.503 4.624 -21.971 1.00 86.62 709 LEU A O 1
ATOM 5609 N N . GLY A 1 710 ? -23.671 4.684 -22.523 1.00 88.94 710 GLY A N 1
ATOM 5610 C CA . GLY A 1 710 ? -23.458 4.670 -23.964 1.00 88.94 710 GLY A CA 1
ATOM 5611 C C . GLY A 1 710 ? -22.654 5.868 -24.457 1.00 88.94 710 GLY A C 1
ATOM 5612 O O . GLY A 1 710 ? -21.735 5.684 -25.250 1.00 88.94 710 GLY A O 1
ATOM 5613 N N . HIS A 1 711 ? -22.957 7.067 -23.954 1.00 90.38 711 HIS A N 1
ATOM 5614 C CA . HIS A 1 711 ? -22.197 8.280 -24.253 1.00 90.38 711 HIS A CA 1
ATOM 5615 C C . HIS A 1 711 ? -20.707 8.092 -23.926 1.00 90.38 711 HIS A C 1
ATOM 5617 O O . HIS A 1 711 ? -19.850 8.263 -24.791 1.00 90.38 711 HIS A O 1
ATOM 5623 N N . GLU A 1 712 ? -20.403 7.606 -22.721 1.00 90.50 712 GLU A N 1
ATOM 5624 C CA . GLU A 1 712 ? -19.018 7.389 -22.288 1.00 90.50 712 GLU A CA 1
ATOM 5625 C C . GLU A 1 712 ? -18.309 6.237 -22.998 1.00 90.50 712 GLU A C 1
ATOM 5627 O O . GLU A 1 712 ? -17.096 6.270 -23.212 1.00 90.50 712 GLU A O 1
ATOM 5632 N N . LEU A 1 713 ? -19.051 5.202 -23.392 1.00 89.88 713 LEU A N 1
ATOM 5633 C CA . LEU A 1 713 ? -18.497 4.098 -24.168 1.00 89.88 713 LEU A CA 1
ATOM 5634 C C . LEU A 1 713 ? -18.062 4.548 -25.565 1.00 89.88 713 LEU A C 1
ATOM 5636 O O . LEU A 1 713 ? -17.091 4.003 -26.083 1.00 89.88 713 LEU A O 1
ATOM 5640 N N . GLN A 1 714 ? -18.711 5.555 -26.161 1.00 94.25 714 GLN A N 1
ATOM 5641 C CA . GLN A 1 714 ? -18.236 6.133 -27.421 1.00 94.25 714 GLN A CA 1
ATOM 5642 C C . GLN A 1 714 ? -16.871 6.804 -27.242 1.00 94.25 714 GLN A C 1
ATOM 5644 O O . GLN A 1 714 ? -15.982 6.582 -28.061 1.00 94.25 714 GLN A O 1
ATOM 5649 N N . HIS A 1 715 ? -16.671 7.547 -26.151 1.00 89.00 715 HIS A N 1
ATOM 5650 C CA . HIS A 1 715 ? -15.367 8.127 -25.818 1.00 89.00 715 HIS A CA 1
ATOM 5651 C C . HIS A 1 715 ? -14.316 7.039 -25.580 1.00 89.00 715 HIS A C 1
ATOM 5653 O O . HIS A 1 715 ? -13.220 7.093 -26.130 1.00 89.00 715 HIS A O 1
ATOM 5659 N N . SER A 1 716 ? -14.673 5.985 -24.842 1.00 89.56 716 SER A N 1
ATOM 5660 C CA . SER A 1 716 ? -13.805 4.819 -24.647 1.00 89.56 716 SER A CA 1
ATOM 5661 C C . SER A 1 716 ? -13.406 4.139 -25.956 1.00 89.56 716 SER A C 1
ATOM 5663 O O . SER A 1 716 ? -12.261 3.726 -26.112 1.00 89.56 716 SER A O 1
ATOM 5665 N N . TYR A 1 717 ? -14.344 4.002 -26.890 1.00 93.75 717 TYR A N 1
ATOM 5666 C CA . TYR A 1 717 ? -14.088 3.430 -28.208 1.00 93.75 717 TYR A CA 1
ATOM 5667 C C . TYR A 1 717 ? -13.187 4.326 -29.047 1.00 93.75 717 TYR A C 1
ATOM 5669 O O . TYR A 1 717 ? -12.279 3.842 -29.713 1.00 93.75 717 TYR A O 1
ATOM 5677 N N . ASP A 1 718 ? -13.401 5.635 -28.991 1.00 91.88 718 ASP A N 1
ATOM 5678 C CA . ASP A 1 718 ? -12.570 6.585 -29.712 1.00 91.88 718 ASP A CA 1
ATOM 5679 C C . ASP A 1 718 ? -11.131 6.622 -29.152 1.00 91.88 718 ASP A C 1
ATOM 5681 O O . ASP A 1 718 ? -10.195 6.767 -29.940 1.00 91.88 718 ASP A O 1
ATOM 5685 N N . TYR A 1 719 ? -10.932 6.390 -27.844 1.00 88.94 719 TYR A N 1
ATOM 5686 C CA . TYR A 1 719 ? -9.608 6.140 -27.250 1.00 88.94 719 TYR A CA 1
ATOM 5687 C C . TYR A 1 719 ? -8.987 4.838 -27.771 1.00 88.94 719 TYR A C 1
ATOM 5689 O O . TYR A 1 719 ? -7.833 4.827 -28.195 1.00 88.94 719 TYR A O 1
ATOM 5697 N N . ASP A 1 720 ? -9.756 3.746 -27.786 1.00 90.75 720 ASP A N 1
ATOM 5698 C CA . ASP A 1 720 ? -9.268 2.447 -28.254 1.00 90.75 720 ASP A CA 1
ATOM 5699 C C . ASP A 1 720 ? -8.866 2.476 -29.732 1.00 90.75 720 ASP A C 1
ATOM 5701 O O . ASP A 1 720 ? -7.917 1.812 -30.131 1.00 90.75 720 ASP A O 1
ATOM 5705 N N . GLN A 1 721 ? -9.582 3.235 -30.557 1.00 92.75 721 GLN A N 1
ATOM 5706 C CA . GLN A 1 721 ? -9.385 3.265 -32.005 1.00 92.75 721 GLN A CA 1
ATOM 5707 C C . GLN A 1 721 ? -8.458 4.393 -32.477 1.00 92.75 721 GLN A C 1
ATOM 5709 O O . GLN A 1 721 ? -8.140 4.448 -33.662 1.00 92.75 721 GLN A O 1
ATOM 5714 N N . GLY A 1 722 ? -8.008 5.275 -31.576 1.00 87.62 722 GLY A N 1
ATOM 5715 C CA . GLY A 1 722 ? -7.166 6.422 -31.936 1.00 87.62 722 GLY A CA 1
ATOM 5716 C C . GLY A 1 722 ? -7.920 7.539 -32.673 1.00 87.62 722 GLY A C 1
ATOM 5717 O O . GLY A 1 722 ? -7.318 8.344 -33.379 1.00 87.62 722 GLY A O 1
ATOM 5718 N N . ASN A 1 723 ? -9.244 7.624 -32.514 1.00 88.62 723 ASN A N 1
ATOM 5719 C CA . ASN A 1 723 ? -10.099 8.578 -33.237 1.00 88.62 723 ASN A CA 1
ATOM 5720 C C . ASN A 1 723 ? -10.054 10.011 -32.672 1.00 88.62 723 ASN A C 1
ATOM 5722 O O . ASN A 1 723 ? -10.709 10.895 -33.218 1.00 88.62 723 ASN A O 1
ATOM 5726 N N . MET A 1 724 ? -9.327 10.244 -31.576 1.00 82.56 724 MET A N 1
ATOM 5727 C CA . MET A 1 724 ? -9.281 11.525 -30.850 1.00 82.56 724 MET A CA 1
ATOM 5728 C C . MET A 1 724 ? -7.987 12.327 -31.074 1.00 82.56 724 MET A C 1
ATOM 5730 O O . MET A 1 724 ? -7.618 13.167 -30.250 1.00 82.56 724 MET A O 1
ATOM 5734 N N . ALA A 1 725 ? -7.305 12.094 -32.200 1.00 85.06 725 ALA A N 1
ATOM 5735 C CA . ALA A 1 725 ? -6.096 12.823 -32.582 1.00 85.06 725 ALA A CA 1
ATOM 5736 C C . ALA A 1 725 ? -6.309 14.349 -32.523 1.00 85.06 725 ALA A C 1
ATOM 5738 O O . ALA A 1 725 ? -7.114 14.902 -33.269 1.00 85.06 725 ALA A O 1
ATOM 5739 N N . GLY A 1 726 ? -5.574 15.029 -31.639 1.00 78.75 726 GLY A N 1
ATOM 5740 C CA . GLY A 1 726 ? -5.642 16.482 -31.442 1.00 78.75 726 GLY A CA 1
ATOM 5741 C C . GLY A 1 726 ? -6.914 17.020 -30.770 1.00 78.75 726 GLY A C 1
ATOM 5742 O O . GLY A 1 726 ? -7.099 18.235 -30.738 1.00 78.75 726 GLY A O 1
ATOM 5743 N N . GLU A 1 727 ? -7.790 16.165 -30.234 1.00 80.06 727 GLU A N 1
ATOM 5744 C CA . GLU A 1 727 ? -9.088 16.582 -29.674 1.00 80.06 727 GLU A CA 1
ATOM 5745 C C . GLU A 1 727 ? -9.117 16.661 -28.130 1.00 80.06 727 GLU A C 1
ATOM 5747 O O . GLU A 1 727 ? -10.110 17.123 -27.558 1.00 80.06 727 GLU A O 1
ATOM 5752 N N . MET A 1 728 ? -8.043 16.260 -27.428 1.00 73.12 728 MET A N 1
ATOM 5753 C CA . MET A 1 728 ? -8.003 16.255 -25.949 1.00 73.12 728 MET A CA 1
ATOM 5754 C C . MET A 1 728 ? -7.881 17.637 -25.315 1.00 73.12 728 MET A C 1
ATOM 5756 O O . MET A 1 728 ? -8.240 17.805 -24.152 1.00 73.12 728 MET A O 1
ATOM 5760 N N . ASP A 1 729 ? -7.345 18.610 -26.051 1.00 68.12 729 ASP A N 1
ATOM 5761 C CA . ASP A 1 729 ? -7.129 19.974 -25.553 1.00 68.12 729 ASP A CA 1
ATOM 5762 C C . ASP A 1 729 ? -8.261 20.933 -25.956 1.00 68.12 729 ASP A C 1
ATOM 5764 O O . ASP A 1 729 ? -8.211 22.125 -25.660 1.00 68.12 729 ASP A O 1
ATOM 5768 N N . ILE A 1 730 ? -9.302 20.408 -26.611 1.00 73.00 730 ILE A N 1
ATOM 5769 C CA . ILE A 1 730 ? -10.535 21.135 -26.915 1.00 73.00 730 ILE A CA 1
ATOM 5770 C C . ILE A 1 730 ? -11.443 21.070 -25.683 1.00 73.00 730 ILE A C 1
ATOM 5772 O O . ILE A 1 730 ? -11.781 19.977 -25.219 1.00 73.00 730 ILE A O 1
ATOM 5776 N N . GLU A 1 731 ? -11.847 22.230 -25.163 1.00 72.44 731 GLU A N 1
ATOM 5777 C CA . GLU A 1 731 ? -12.825 22.313 -24.074 1.00 72.44 731 GLU A CA 1
ATOM 5778 C C . GLU A 1 731 ? -14.168 21.690 -24.494 1.00 72.44 731 GLU A C 1
ATOM 5780 O O . GLU A 1 731 ? -14.715 22.020 -25.555 1.00 72.44 731 GLU A O 1
ATOM 5785 N N . SER A 1 732 ? -14.706 20.803 -23.647 1.00 73.12 732 SER A N 1
ATOM 5786 C CA . SER A 1 732 ? -15.996 20.143 -23.874 1.00 73.12 732 SER A CA 1
ATOM 5787 C C . SER A 1 732 ? -17.098 21.184 -24.074 1.00 73.12 732 SER A C 1
ATOM 5789 O O . SER A 1 732 ? -17.390 21.994 -23.194 1.00 73.12 732 SER A O 1
ATOM 5791 N N . SER A 1 733 ? -17.719 21.171 -25.254 1.00 78.75 733 SER A N 1
ATOM 5792 C CA . SER A 1 733 ? -18.750 22.133 -25.652 1.00 78.75 733 SER A CA 1
ATOM 5793 C C . SER A 1 733 ? -19.677 21.549 -26.722 1.00 78.75 733 SER A C 1
ATOM 5795 O O . SER A 1 733 ? -19.406 20.509 -27.316 1.00 78.75 733 SER A O 1
ATOM 5797 N N . ASN A 1 734 ? -20.758 22.259 -27.049 1.00 76.50 734 ASN A N 1
ATOM 5798 C CA . ASN A 1 734 ? -21.677 21.913 -28.144 1.00 76.50 734 ASN A CA 1
ATOM 5799 C C . ASN A 1 734 ? -21.045 21.942 -29.552 1.00 76.50 734 ASN A C 1
ATOM 5801 O O . ASN A 1 734 ? -21.698 21.556 -30.525 1.00 76.50 734 ASN A O 1
ATOM 5805 N N . THR A 1 735 ? -19.804 22.417 -29.678 1.00 82.44 735 THR A N 1
ATOM 5806 C CA . THR A 1 735 ? -19.055 22.446 -30.943 1.00 82.44 735 THR A CA 1
ATOM 5807 C C . THR A 1 735 ? -17.953 21.394 -31.023 1.00 82.44 735 THR A C 1
ATOM 5809 O O . THR A 1 735 ? -17.390 21.198 -32.104 1.00 82.44 735 THR A O 1
ATOM 5812 N N . ASP A 1 736 ? -17.692 20.708 -29.911 1.00 84.94 736 ASP A N 1
ATOM 5813 C CA . ASP A 1 736 ? -16.588 19.778 -29.742 1.00 84.94 736 ASP A CA 1
ATOM 5814 C C . ASP A 1 736 ? -16.808 18.477 -30.540 1.00 84.94 736 ASP A C 1
ATOM 5816 O O . ASP A 1 736 ? -17.810 17.784 -30.326 1.00 84.94 736 ASP A O 1
ATOM 5820 N N . PRO A 1 737 ? -15.906 18.120 -31.476 1.00 86.00 737 PRO A N 1
ATOM 5821 C CA . PRO A 1 737 ? -16.057 16.927 -32.302 1.00 86.00 737 PRO A CA 1
ATOM 5822 C C . PRO A 1 737 ? -16.248 15.628 -31.507 1.00 86.00 737 PRO A C 1
ATOM 5824 O O . PRO A 1 737 ? -17.101 14.824 -31.899 1.00 86.00 737 PRO A O 1
ATOM 5827 N N . LYS A 1 738 ? -15.529 15.432 -30.389 1.00 87.25 738 LYS A N 1
ATOM 5828 C CA . LYS A 1 738 ? -15.657 14.213 -29.565 1.00 87.25 738 LYS A CA 1
ATOM 5829 C C . LYS A 1 738 ? -17.034 14.105 -28.918 1.00 87.25 738 LYS A C 1
ATOM 5831 O O . LYS A 1 738 ? -17.685 13.066 -29.014 1.00 87.25 738 LYS A O 1
ATOM 5836 N N . GLU A 1 739 ? -17.535 15.207 -28.372 1.00 87.50 739 GLU A N 1
ATOM 5837 C CA . GLU A 1 739 ? -18.853 15.252 -27.736 1.00 87.50 739 GLU A CA 1
ATOM 5838 C C . GLU A 1 739 ? -19.966 15.090 -28.773 1.00 87.50 739 GLU A C 1
ATOM 5840 O O . GLU A 1 739 ? -20.945 14.389 -28.538 1.00 87.50 739 GLU A O 1
ATOM 5845 N N . ILE A 1 740 ? -19.803 15.642 -29.978 1.00 89.31 740 ILE A N 1
ATOM 5846 C CA . ILE A 1 740 ? -20.758 15.442 -31.076 1.00 89.31 740 ILE A CA 1
ATOM 5847 C C . ILE A 1 740 ? -20.794 13.972 -31.518 1.00 89.31 740 ILE A C 1
ATOM 5849 O O . ILE A 1 740 ? -21.881 13.441 -31.775 1.00 89.31 740 ILE A O 1
ATOM 5853 N N . ARG A 1 741 ? -19.646 13.279 -31.589 1.00 91.62 741 ARG A N 1
ATOM 5854 C CA . ARG A 1 741 ? -19.613 11.830 -31.864 1.00 91.62 741 ARG A CA 1
ATOM 5855 C C . ARG A 1 741 ? -20.326 11.044 -30.765 1.00 91.62 741 ARG A C 1
ATOM 5857 O O . ARG A 1 741 ? -21.166 10.202 -31.094 1.00 91.62 741 ARG A O 1
ATOM 5864 N N . ALA A 1 742 ? -20.064 11.360 -29.499 1.00 90.44 742 ALA A N 1
ATOM 5865 C CA . ALA A 1 742 ? -20.727 10.745 -28.351 1.00 90.44 742 ALA A CA 1
ATOM 5866 C C . ALA A 1 742 ? -22.242 10.999 -28.339 1.00 90.44 742 ALA A C 1
ATOM 5868 O O . ALA A 1 742 ? -23.018 10.056 -28.193 1.00 90.44 742 ALA A O 1
ATOM 5869 N N . VAL A 1 743 ? -22.696 12.221 -28.636 1.00 90.81 743 VAL A N 1
ATOM 5870 C CA . VAL A 1 743 ? -24.125 12.553 -28.775 1.00 90.81 743 VAL A CA 1
ATOM 5871 C C . VAL A 1 743 ? -24.771 11.828 -29.961 1.00 90.81 743 VAL A C 1
ATOM 5873 O O . VAL A 1 743 ? -25.917 11.386 -29.865 1.00 90.81 743 VAL A O 1
ATOM 5876 N N . ASN A 1 744 ? -24.072 11.667 -31.087 1.00 92.00 744 ASN A N 1
ATOM 5877 C CA . ASN A 1 744 ? -24.580 10.891 -32.221 1.00 92.00 744 ASN A CA 1
ATOM 5878 C C . ASN A 1 744 ? -24.719 9.401 -31.878 1.00 92.00 744 ASN A C 1
ATOM 5880 O O . ASN A 1 744 ? -25.723 8.782 -32.238 1.00 92.00 744 ASN A O 1
ATOM 5884 N N . PHE A 1 745 ? -23.759 8.835 -31.145 1.00 93.06 745 PHE A N 1
ATOM 5885 C CA . PHE A 1 745 ? -23.842 7.467 -30.639 1.00 93.06 745 PHE A CA 1
ATOM 5886 C C . PHE A 1 745 ? -24.982 7.300 -29.625 1.00 93.06 745 PHE A C 1
ATOM 5888 O O . PHE A 1 745 ? -25.826 6.414 -29.769 1.00 93.06 745 PHE A O 1
ATOM 5895 N N . GLU A 1 746 ? -25.092 8.217 -28.667 1.00 91.44 746 GLU A N 1
ATOM 5896 C CA . GLU A 1 746 ? -26.191 8.284 -27.708 1.00 91.44 746 GLU A CA 1
ATOM 5897 C C . GLU A 1 746 ? -27.551 8.380 -28.416 1.00 91.44 746 GLU A C 1
ATOM 5899 O O . GLU A 1 746 ? -28.496 7.694 -28.040 1.00 91.44 746 GLU A O 1
ATOM 5904 N N . ASN A 1 747 ? -27.669 9.168 -29.489 1.00 91.00 747 ASN A N 1
ATOM 5905 C CA . ASN A 1 747 ? -28.908 9.313 -30.258 1.00 91.00 747 ASN A CA 1
ATOM 5906 C C . ASN A 1 747 ? -29.360 8.033 -30.978 1.00 91.00 747 ASN A C 1
ATOM 5908 O O . ASN A 1 747 ? -30.562 7.883 -31.223 1.00 91.00 747 ASN A O 1
ATOM 5912 N N . ARG A 1 748 ? -28.434 7.115 -31.287 1.00 91.31 748 ARG A N 1
ATOM 5913 C CA . ARG A 1 748 ? -28.743 5.765 -31.797 1.00 91.31 748 ARG A CA 1
ATOM 5914 C C . ARG A 1 748 ? -29.275 4.851 -30.698 1.00 91.31 748 ARG A C 1
ATOM 5916 O O . ARG A 1 748 ? -30.163 4.042 -30.935 1.00 91.31 748 ARG A O 1
ATOM 5923 N N . ILE A 1 749 ? -28.773 5.013 -29.477 1.00 91.62 749 ILE A N 1
ATOM 5924 C CA . ILE A 1 749 ? -29.291 4.310 -28.297 1.00 91.62 749 ILE A CA 1
ATOM 5925 C C . ILE A 1 749 ? -30.679 4.860 -27.939 1.00 91.62 749 ILE A C 1
ATOM 5927 O O . ILE A 1 749 ? -31.621 4.098 -27.727 1.00 91.62 749 ILE A O 1
ATOM 5931 N N . ARG A 1 750 ? -30.845 6.189 -27.956 1.00 89.81 750 ARG A N 1
ATOM 5932 C CA . ARG A 1 750 ? -32.115 6.876 -27.678 1.00 89.81 750 ARG A CA 1
ATOM 5933 C C . ARG A 1 750 ? -33.251 6.406 -28.581 1.00 89.81 750 ARG A C 1
ATOM 5935 O O . ARG A 1 750 ? -34.353 6.214 -28.076 1.00 89.81 750 ARG A O 1
ATOM 5942 N N . SER A 1 751 ? -33.008 6.195 -29.879 1.00 87.62 751 SER A N 1
ATOM 5943 C CA . SER A 1 751 ? -34.059 5.734 -30.799 1.00 87.62 751 SER A CA 1
ATOM 5944 C C . SER A 1 751 ? -34.589 4.346 -30.436 1.00 87.62 751 SER A C 1
ATOM 5946 O O . SER A 1 751 ? -35.793 4.123 -30.526 1.00 87.62 751 SER A O 1
ATOM 5948 N N . PHE A 1 752 ? -33.723 3.445 -29.962 1.00 86.38 752 PHE A N 1
ATOM 5949 C CA . PHE A 1 752 ? -34.120 2.105 -29.522 1.00 86.38 752 PHE A CA 1
ATOM 5950 C C . PHE A 1 752 ? -34.982 2.130 -28.252 1.00 86.38 752 PHE A C 1
ATOM 5952 O O . PHE A 1 752 ? -35.939 1.372 -28.140 1.00 86.38 752 PHE A O 1
ATOM 5959 N N . PHE A 1 753 ? -34.685 3.035 -27.317 1.00 83.38 753 PHE A N 1
ATOM 5960 C CA . PHE A 1 753 ? -35.454 3.203 -26.077 1.00 83.38 753 PHE A CA 1
ATOM 5961 C C . PHE A 1 753 ? -36.621 4.198 -26.198 1.00 83.38 753 PHE A C 1
ATOM 5963 O O . PHE A 1 753 ? -37.193 4.597 -25.186 1.00 83.38 753 PHE A O 1
ATOM 5970 N N . HIS A 1 754 ? -36.979 4.614 -27.420 1.00 85.06 754 HIS A N 1
ATOM 5971 C CA . HIS A 1 754 ? -38.035 5.600 -27.695 1.00 85.06 754 HIS A CA 1
ATOM 5972 C C . HIS A 1 754 ? -37.866 6.927 -26.930 1.00 85.06 754 HIS A C 1
ATOM 5974 O O . HIS A 1 754 ? -38.838 7.595 -26.573 1.00 85.06 754 HIS A O 1
ATOM 5980 N N . LEU A 1 755 ? -36.616 7.327 -26.691 1.00 84.50 755 LEU A N 1
ATOM 5981 C CA . LEU A 1 755 ? -36.272 8.574 -26.019 1.00 84.50 755 LEU A CA 1
ATOM 5982 C C . LEU A 1 755 ? -36.181 9.722 -27.027 1.00 84.50 755 LEU A C 1
ATOM 5984 O O . LEU A 1 755 ? -35.768 9.550 -28.176 1.00 84.50 755 LEU A O 1
ATOM 5988 N N . LYS A 1 756 ? -36.514 10.934 -26.568 1.00 85.69 756 LYS A N 1
ATOM 5989 C CA . LYS A 1 756 ? -36.339 12.164 -27.350 1.00 85.69 756 LYS A CA 1
ATOM 5990 C C . LYS A 1 756 ? -34.874 12.296 -27.783 1.00 85.69 756 LYS A C 1
ATOM 5992 O O . LYS A 1 756 ? -33.965 12.130 -26.965 1.00 85.69 756 LYS A O 1
ATOM 5997 N N . ARG A 1 757 ? -34.657 12.612 -29.064 1.00 86.94 757 ARG A N 1
ATOM 5998 C CA . ARG A 1 757 ? -33.330 12.888 -29.635 1.00 86.94 757 ARG A CA 1
ATOM 5999 C C . ARG A 1 757 ? -32.676 14.058 -28.890 1.00 86.94 757 ARG A C 1
ATOM 6001 O O . ARG A 1 757 ? -33.302 15.107 -28.732 1.00 86.94 757 ARG A O 1
ATOM 6008 N N . ARG A 1 758 ? -31.424 13.891 -28.468 1.00 86.81 758 ARG A N 1
ATOM 6009 C CA . ARG A 1 758 ? -30.600 14.954 -27.888 1.00 86.81 758 ARG A CA 1
ATOM 6010 C C . ARG A 1 758 ? -30.094 15.860 -29.009 1.00 86.81 758 ARG A C 1
ATOM 6012 O O . ARG A 1 758 ? -29.489 15.390 -29.973 1.00 86.81 758 ARG A O 1
ATOM 6019 N N . THR A 1 759 ? -30.364 17.156 -28.882 1.00 86.50 759 THR A N 1
ATOM 6020 C CA . THR A 1 759 ? -29.943 18.205 -29.831 1.00 86.50 759 THR A CA 1
ATOM 6021 C C . THR A 1 759 ? -29.130 19.310 -29.155 1.00 86.50 759 THR A C 1
ATOM 6023 O O . THR A 1 759 ? -28.919 20.366 -29.746 1.00 86.50 759 THR A O 1
ATOM 6026 N N . THR A 1 760 ? -28.721 19.090 -27.907 1.00 83.75 760 THR A N 1
ATOM 6027 C CA . THR A 1 760 ? -27.977 20.030 -27.065 1.00 83.75 760 THR A CA 1
ATOM 6028 C C . THR A 1 760 ? -26.860 19.298 -26.325 1.00 83.75 760 THR A C 1
ATOM 6030 O O . THR A 1 760 ? -26.972 18.093 -26.098 1.00 83.75 760 THR A O 1
ATOM 6033 N N . TYR A 1 761 ? -25.819 20.023 -25.924 1.00 80.69 761 TYR A N 1
ATOM 6034 C CA . TYR A 1 761 ? -24.762 19.548 -25.026 1.00 80.69 761 TYR A CA 1
ATOM 6035 C C . TYR A 1 761 ? -24.334 20.698 -24.103 1.00 80.69 761 TYR A C 1
ATOM 6037 O O . TYR A 1 761 ? -24.185 21.826 -24.575 1.00 80.69 761 TYR A O 1
ATOM 6045 N N . GLY A 1 762 ? -24.200 20.447 -22.796 1.00 71.81 762 GLY A N 1
ATOM 6046 C CA . GLY A 1 762 ? -23.940 21.497 -21.797 1.00 71.81 762 GLY A CA 1
ATOM 6047 C C . GLY A 1 762 ? -25.048 22.560 -21.727 1.00 71.81 762 GLY A C 1
ATOM 6048 O O . GLY A 1 762 ? -24.816 23.700 -21.337 1.00 71.81 762 GLY A O 1
ATOM 6049 N N . GLY A 1 763 ? -26.258 22.215 -22.165 1.00 72.38 763 GLY A N 1
ATOM 6050 C CA . GLY A 1 763 ? -27.399 23.108 -22.291 1.00 72.38 763 GLY A CA 1
ATOM 6051 C C . GLY A 1 763 ? -27.435 23.950 -23.570 1.00 72.38 763 GLY A C 1
ATOM 6052 O O . GLY A 1 763 ? -28.423 24.664 -23.758 1.00 72.38 763 GLY A O 1
ATOM 6053 N N . GLU A 1 764 ? -26.434 23.861 -24.445 1.00 80.75 764 GLU A N 1
ATOM 6054 C CA . GLU A 1 764 ? -26.322 24.670 -25.664 1.00 80.75 764 GLU A CA 1
ATOM 6055 C C . GLU A 1 764 ? -26.687 23.868 -26.931 1.00 80.75 764 GLU A C 1
ATOM 6057 O O . GLU A 1 764 ? -26.386 22.672 -27.001 1.00 80.75 764 GLU A O 1
ATOM 6062 N N . PRO A 1 765 ? -27.340 24.465 -27.952 1.00 85.81 765 PRO A N 1
ATOM 6063 C CA . PRO A 1 765 ? -27.734 23.760 -29.177 1.00 85.81 765 PRO A CA 1
ATOM 6064 C C . PRO A 1 765 ? -26.545 23.247 -29.996 1.00 85.81 765 PRO A C 1
ATOM 6066 O O . PRO A 1 765 ? -25.604 23.989 -30.259 1.00 85.81 765 PRO A O 1
ATOM 6069 N N . ILE A 1 766 ? -26.622 22.005 -30.476 1.00 86.00 766 ILE A N 1
ATOM 6070 C CA . ILE A 1 766 ? -25.657 21.442 -31.432 1.00 86.00 766 ILE A CA 1
ATOM 6071 C C . ILE A 1 766 ? -26.101 21.804 -32.855 1.00 86.00 766 ILE A C 1
ATOM 6073 O O . ILE A 1 766 ? -27.292 21.746 -33.176 1.00 86.00 766 ILE A O 1
ATOM 6077 N N . ASP A 1 767 ? -25.149 22.149 -33.725 1.00 86.50 767 ASP A N 1
ATOM 6078 C CA . ASP A 1 767 ? -25.412 22.369 -35.150 1.00 86.50 767 ASP A CA 1
ATOM 6079 C C . ASP A 1 767 ? -26.086 21.134 -35.772 1.00 86.50 767 ASP A C 1
ATOM 6081 O O . ASP A 1 767 ? -25.524 20.036 -35.805 1.00 86.50 767 ASP A O 1
ATOM 6085 N N . LYS A 1 768 ? -27.306 21.323 -36.293 1.00 82.31 768 LYS A N 1
ATOM 6086 C CA . LYS A 1 768 ? -28.123 20.250 -36.875 1.00 82.31 768 LYS A CA 1
ATOM 6087 C C . LYS A 1 768 ? -27.421 19.528 -38.024 1.00 82.31 768 LYS A C 1
ATOM 6089 O O . LYS A 1 768 ? -27.697 18.349 -38.217 1.00 82.31 768 LYS A O 1
ATOM 6094 N N . SER A 1 769 ? -26.535 20.202 -38.760 1.00 82.38 769 SER A N 1
ATOM 6095 C CA . SER A 1 769 ? -25.780 19.596 -39.863 1.00 82.38 769 SER A CA 1
ATOM 6096 C C . SER A 1 769 ? -24.763 18.547 -39.395 1.00 82.38 769 SER A C 1
ATOM 6098 O O . SER A 1 769 ? -24.400 17.662 -40.165 1.00 82.38 769 SER A O 1
ATOM 6100 N N . LYS A 1 770 ? -24.341 18.605 -38.123 1.00 84.25 770 LYS A N 1
ATOM 6101 C CA . LYS A 1 770 ? -23.389 17.668 -37.509 1.00 84.25 770 LYS A CA 1
ATOM 6102 C C . LYS A 1 770 ? -24.061 16.482 -36.806 1.00 84.25 770 LYS A C 1
ATOM 6104 O O . LYS A 1 770 ? -23.373 15.560 -36.361 1.00 84.25 770 LYS A O 1
ATOM 6109 N N . LEU A 1 771 ? -25.392 16.488 -36.688 1.00 85.69 771 LEU A N 1
ATOM 6110 C CA . LEU A 1 771 ? -26.142 15.395 -36.076 1.00 85.69 771 LEU A CA 1
ATOM 6111 C C . LEU A 1 771 ? -26.576 14.370 -37.134 1.00 85.69 771 LEU A C 1
ATOM 6113 O O . LEU A 1 771 ? -27.344 14.694 -38.038 1.00 85.69 771 LEU A O 1
ATOM 6117 N N . GLU A 1 772 ? -26.161 13.111 -36.974 1.00 82.50 772 GLU A N 1
ATOM 6118 C CA . GLU A 1 772 ? -26.502 12.007 -37.884 1.00 82.50 772 GLU A CA 1
ATOM 6119 C C . GLU A 1 772 ? -28.031 11.824 -37.985 1.00 82.50 772 GLU A C 1
ATOM 6121 O O . GLU A 1 772 ? -28.722 11.808 -36.962 1.00 82.50 772 GLU A O 1
ATOM 6126 N N . GLU A 1 773 ? -28.581 11.678 -39.198 1.00 68.38 773 GLU A N 1
ATOM 6127 C CA . GLU A 1 773 ? -30.015 11.419 -39.393 1.00 68.38 773 GLU A CA 1
ATOM 6128 C C . GLU A 1 773 ? -30.436 10.106 -38.715 1.00 68.38 773 GLU A C 1
ATOM 6130 O O . GLU A 1 773 ? -29.854 9.045 -38.953 1.00 68.38 773 GLU A O 1
ATOM 6135 N N . GLN A 1 774 ? -31.479 10.163 -37.880 1.00 57.94 774 GLN A N 1
ATOM 6136 C CA . GLN A 1 774 ? -32.086 8.954 -37.332 1.00 57.94 774 GLN A CA 1
ATOM 6137 C C . GLN A 1 774 ? -32.802 8.220 -38.469 1.00 57.94 774 GLN A C 1
ATOM 6139 O O . GLN A 1 774 ? -33.776 8.729 -39.027 1.00 57.94 774 GLN A O 1
ATOM 6144 N N . LYS A 1 775 ? -32.330 7.018 -38.815 1.00 55.00 775 LYS A N 1
ATOM 6145 C CA . LYS A 1 775 ? -33.136 6.104 -39.626 1.00 55.00 775 LYS A CA 1
ATOM 6146 C C . LYS A 1 775 ? -34.369 5.731 -38.801 1.00 55.00 775 LYS A C 1
ATOM 6148 O O . LYS A 1 775 ? -34.219 5.313 -37.656 1.00 55.00 775 LYS A O 1
ATOM 6153 N N . LYS A 1 776 ? -35.547 5.991 -39.372 1.00 46.41 776 LYS A N 1
ATOM 6154 C CA . LYS A 1 776 ? -36.846 5.645 -38.785 1.00 46.41 776 LYS A CA 1
ATOM 6155 C C . LYS A 1 776 ? -36.965 4.156 -38.512 1.00 46.41 776 LYS A C 1
ATOM 6157 O O . LYS A 1 776 ? -36.473 3.380 -39.363 1.00 46.41 776 LYS A O 1
#

pLDDT: mean 88.04, std 11.42, range [35.19, 98.56]

Foldseek 3Di:
DLVQQKDKDFAAAPVRHTFWIAIFHAPDRDDPVRVVVVQVCQQPPVVNPRHFDNHWDQCQDDPASIDQGHPPGVVRGTPTTFKGWDDQAQSHPPRDDDDPPPNQLPQPDDPPPDDDRSADGGGDPDGQKMWGFFPPDPAIKIKGFGHHPLRHTAKIKIFADPVHRPKIKMWGFYADPVGHTQKIKIWIAWPNDIKIKMWGWDADPVRHTAWIWIDIPNDDIWTQWGFDADPQRFTAWIAGRNNLAIWGWDADPVLFTAKTQDQLPCPNHQKIKGWFAQDADPADPFHHHPLNATQKMWMHGPPDFTKMWGWDADPQRFTAWTQIWTDDPRDTDHQLAFIWHRFDADQQRATQWTWHHANNNHTPDTWGFDDDVLQTQDTPPFAGFDADPQQFTQADRPQGWGFDADPLSHTQWIADDQKIKGFIAISVLDTAFIAISNQTAWGDDPQWIAGSVRHTQWGDDPFGIWGQDPVGIWDWGFDADLLRFGAFIATSVSHTDDGWDARLLGQTSDQDDPPDDDQLGVSRFGFQQDDHPNDGPRWTQLRSFIHDSVSSWTRGFAPVCVVPSSHRSTHALSNRSRFWHDNRSHDIDGRSDRYSDDDFDWADDPLFIAGPSGHTDPRPPVVVVLVSVLLVLLCPQPDPVSVVLSVCQNPAPAAEEEEEQSSPPDAKDKAWPDPVCLQQLHATYIYMHGDADDFDDLPNFTDHSNLRVQLRSLVRSSNRRSVRHNQSPDPDALARPSSLSSLLRSQSVCVSVVTDRDQGDPSHGHDPVSRDDDDD

Secondary structure (DSSP, 8-state):
-GGGTEEEEEEE-TTS-EEEEEEEE-SS---HHHHHHHHHHHHS-SSGGGPPPSS--B---TTTSB-S-SSSPHHHHEEEEEEEEEES-S-STTPPPP--GGGT--S----SSSSS--S----SS-EEEEEEEBTTSS-EEEEEEEE-TT--EEEEEEEEPSSSS-EEEEEEEEE-TTS-EEEEEEEEEETTEEEEEEEEEEE-TT--EEEEEEEETT-PPEEEEEEEE-TTS-EEEEEETTTTEEEEEEE-TTS-EEEES-TT--TT-SEEEEEESSS--TT--PPP-SSS--SEEEEEETTS--EEEEEEE-TTS-EEEEEEEEEETTEEEE---S-EEEEEE-TT--EEEEEEE-TTS-EEEEEEEEEETTEEEEETT-SPPEE-TT--EEE-TTT--EEEE-TTS-EEEEEETTEEEEEEEBTT--EEEEEETTEEEEEEETTEEE-TTS-EEEEEETTEEEEEETTEEEEEEEEE-TT--EEEEEETTS-EEEE--B-TTS-BSS----SS--SB-GGGPEEE--EETTEE--EEE-SS-EEETTTTEESS--TTGGG-TTS-TTBSGGG-TTTEE-SSSS--EE---STTS----EEEETTEEEETTS-B-----HHHHHHHHHHHHHTT---HHHHHHHHHHHT-SS-EEEEE-SS-SSSEEEEES-HHHHHTT----EEEEE--S--EEETTEEE-HHHHHHHHHHHHHHHHHTTTTTTTTSPPSTT-HHHHHHHHHHHHHHHHTTPPPP-EETTEEPPGGGSPP---